Protein 8W6V (pdb70)

B-factor: mean 24.47, std 10.73, range [10.23, 97.52]

Nearest PDB structures (foldseek):
  8w71-assembly1_A  TM=1.000E+00  e=0.000E+00  Arabidopsis thaliana
  8w71-assembly2_B  TM=1.000E+00  e=4.349E-104  Arabidopsis thaliana
  5jxz-assembly1_A  TM=8.514E-01  e=4.213E-25  Escherichia coli O157:H7
  5jy4-assembly1_A  TM=8.535E-01  e=4.762E-24  Escherichia coli O157:H7
  5jy4-assembly2_B  TM=8.501E-01  e=5.663E-24  Escherichia coli O157:H7

Solvent-accessible surface area: 37878 Å² total; per-residue (Å²): 64,9,31,1,26,103,8,81,50,143,69,111,16,37,21,33,51,44,83,83,56,109,46,9,133,37,24,54,34,0,9,116,125,0,44,67,11,1,54,107,4,113,78,131,71,16,116,99,70,10,0,1,0,0,2,11,0,31,0,82,76,94,6,11,0,11,3,3,1,43,32,12,80,88,25,44,4,15,4,4,8,7,59,2,76,38,86,85,49,58,93,22,48,184,194,85,21,51,3,4,0,1,0,4,14,6,0,50,0,68,53,114,96,49,20,44,85,71,17,8,79,2,0,57,29,0,13,24,60,118,1,57,12,1,21,0,9,2,0,18,7,7,25,39,119,21,192,39,30,94,12,1,90,40,0,0,0,0,6,0,0,2,2,18,0,3,1,0,24,8,48,60,38,1,4,3,0,0,3,2,1,0,5,66,154,44,91,50,47,21,136,46,8,6,120,29,2,48,119,10,2,138,83,14,28,30,97,25,124,103,54,129,102,157,68,28,71,21,60,54,53,14,105,44,35,28,20,79,111,58,54,2,65,79,14,0,79,90,0,22,112,48,22,88,120,201,117,21,75,1,74,8,0,6,2,1,0,0,0,14,2,1,2,56,77,67,8,70,15,2,16,0,0,1,17,7,45,88,131,28,114,13,9,0,8,1,4,1,7,2,78,74,7,13,0,0,0,0,12,0,12,10,10,4,0,18,0,52,88,61,16,0,5,1,9,1,29,0,23,29,72,48,77,24,121,60,98,77,100,12,139,88,6,41,148,53,1,61,74,27,106,81,30,46,122,20,0,24,56,0,22,60,39,2,107,108,85,0,68,67,29,6,104,160,32,75,24,104,53,103,58,49,14,17,66,20,79,89,4,0,5,0,5,0,7,0,5,8,82,0,69,104,47,74,5,0,36,106,0,1,56,29,3,26,28,9,4,12,5,2,1,29,49,49,99,65,0,58,88,5,10,140,114,35,18,95,17,16,11,0,1,4,1,0,1,4,2,8,0,0,4,61,45,0,1,0,0,5,0,17,31,0,0,0,7,51,121,37,13,2,1,10,0,1,2,6,2,22,0,21,23,68,18,68,14,63,61,18,21,68,10,0,57,45,22,6,5,32,2,20,139,22,5,147,65,9,30,1,28,103,9,80,44,150,69,110,15,39,20,33,48,44,76,82,54,106,49,8,129,36,23,52,34,0,9,115,123,0,43,67,12,1,52,95,2,112,83,127,72,14,116,84,74,10,0,1,0,0,2,19,0,31,0,82,82,90,19,19,0,9,7,2,0,44,30,12,83,89,23,44,6,15,8,4,10,6,75,4,82,39,94,72,49,65,96,20,42,192,146,22,63,2,2,0,0,0,4,16,6,0,48,0,67,52,114,96,47,20,42,82,72,17,8,94,2,0,54,27,0,15,25,58,117,1,71,27,2,22,0,6,2,0,17,7,13,40,37,118,18,188,33,30,114,34,1,93,41,0,0,0,0,6,0,3,2,1,17,0,2,1,0,23,32,48,52,37,2,11,2,0,0,3,1,1,1,4,66,156,43,94,51,48,22,132,44,8,5,119,31,2,48,120,11,3,138,84,14,27,30,104,32,120,152,63,126,109,167,57,30,67,21,59,51,113,41,108,73,34,37,19,79,112,61,54,2,54,72,14,0,94,90,0,28,99,44,21,84,96,200,112,22,72,1,75,9,0,7,2,2,0,5,0,108,5,79,14,79,77,73,7,75,14,2,23,0,0,3,14,6,48,81,153,27,131,12,9,0,9,1,2,2,5,2,78,75,7,18,0,0,0,0,14,0,13,10,10,3,0,18,0,51,90,64,14,0,6,1,10,2,28,0,22,30,72,49,75,24,121,53,26,21,100,3,2,74,5,1,42,53,1,7,46,27,108,86,22,48,122,26,0,23,56,0,24,61,38,1,94,109,80,0,68,67,31,4,113,152,5,65,25,114,52,104,53,36,13,17,48,26,89,83,4,0,5,0,5,0,6,0,3,8,145,3,96,107,47,72,8,0,37,104,0,2,57,30,2,27,16,10,4,12,5,1,1,28,49,40,102,63,0,87,97,6,11,140,120,29,16,106,29,14,10,0,1,4,1,0,1,6,2,7,0,0,3,59,45,0,0,0,0,4,0,18,30,0,0,0,6,26,125,70,97,2,3,14,0,1,2,8,2,22,0,15,28,64,17,69,18,64,59,19,22,71,10,0,58,46,25,5,5,35,1,24,133,27,5,128

InterPro domains:
  IPR004561 Isochorismate synthase [TIGR00543] (199-556)
  IPR005801 ADC synthase [G3DSA:3.60.120.10] (74-558)
  IPR005801 ADC synthase [SSF56322] (154-559)
  IPR015890 Chorismate-utilising enzyme, C-terminal [PF00425] (295-549)
  IPR044250 Isochorismate synthase MenF-like [PTHR47253] (39-563)

Radius of gyration: 35.04 Å; Cα contacts (8 Å, |Δi|>4): 2327; chains: 2; bounding box: 75×80×94 Å

Foldseek 3Di:
DFALLPPPLVDAFPEAEEDEDEEDAALVVQLVVQLVVLVVCVVVDDDTQWYKYKYKYWHQFFADQLLQLVQADQADDKKKKAAFPCPPPDDPVNLPWGMKIFGAFLYKHADQAADDLSSVSSQLSNFAPNCFPQWKFWFAFLDSPDDADPQQVVQHRIMIGRGQWMKTGGDGIIMIMGMHTHHVVRVCGSVNRSVVSSVSSVRRDRPRDDDDDLAQPKDWPDKAKVVGLVLLQVLLVVLQCLFVDDPHVFFKAKAKMKIFTFIPFFGDVSSLLVLCVVVQHRWMWMWTHGPPHFIKIFTGNAWLWKFFWFKIKHKFWADKAWADPDPVVRVVVQVCCVPPPVNLVVRCVQGVLLQVLCVVFFVDKDKPPSWHWDDDPTMITIMIMMMGGGPGSSCPVSSLVSPRDGCFHFGPPRVVRNVSNVVSGPDGCNQQQTWGWIDHHRITTTGGRHRIWGGDGPTGIIHMDIHMRGHPDDSVRRVVVNCSSNCSNVVSND/DFALLPDDLVDAFPEAEEDEDEEDAALVVQLVVQLVVLVVCVVVPDPTQWAKYKYKYKHQAFADQLLQLVQADQADDKKKKAAFPCPPHDDPLNKFGMKIFGHFLYKHADQAADDLSSVSSQLSNFAPNCFPQWKFWFAFLDSPDDADPQLVVQHRIMIGRGQWMKTGTVRIIMIMGMHTAHVVRVCGSVNRSVVSSVSSVRRDRPRDPDDDLAQPKDWPDKAKVVGLVLLQVLLVVLQCLFVDDPHVFFKAKAKMWIFTFIPFFGDVSSLLVLCVVVAHRWMWMWTGGPPHFIKIFTGNAWLWKFFWFKIKHKFWADKAWADPDPVVRVVSQVCCVPPPVNLVVRCVQVVLLQVLCVVFFVDKDKPPSWHWDDGPTMITIMIMMMGGGPGSSCVVSSLVSPRDGCFHFGPVRVSRNVSNVVSGPDGCNQQQTWTWIDHHRITTTGGRHRIWGGDGPTGIIHMDIHMRGNPDDSVRRVVVNCSSNCSNVVSND

Secondary structure (DSSP, 8-state):
--BGGGS-TTS--S-EEEEEPPPBSSHHHHHHHHHHHHHHHHHS----SEEEEEEEEEESS---HHHHHHHS---SSEEEEE-----SS--TT---EEEEEEES-SEEEEESSPP-HHHHHHHHTT-BTTBTT-EEEEEE-SSTTSPPPGGGGGG-SEEEEE-SEEEEEESS-EEEEEEEEEEGGGTB-HHHHHHHHHHHHHH----------------EEEEEEES-HHHHHHHHHHHHHHHHSSS----EEEEEEEEEEEESS---HHHHHHHHHHH-SS-EEEEEE-TTSPEEEEEE--EEEEEETTEEEEEEEEEEEE--SSHHHHHHHHHHHHH-HHHHHHHHHHHHHHHHHHHTT-S-EEEEEEEEEEE-SSEEEEEEEEEEE-SSGGGHHHHHHHHSSPTTTSEESHHHHHHHHHHH--S--TTTTSEEEEEESSEEEEEE--SEEEEETTTEEEEEEEEEEETT--HHHHHHHHHHHHHHHHHHH-/--BGGGS-TTS--SEEEEEEPPPBSSHHHHHHHHHHHHHHHHHS--S-SEEEEEEEEEESS---HHHHHHHS---SSEEEEE-----SS--TT--EEEEEEES-SEEEEESSPP-HHHHHHHHTT--TTSTT-EEEEEE-SSTTSPPPGGGGGG-SEEEEE-SEEEEEESS-EEEEEEEEEEGGGTB-HHHHHHHHHHHHHH----------------EEEEEEES-HHHHHHHHHHHHHHHHSSS----EEEEEEEEEEEESS---HHHHHHHHHHT-SS-EEEEEE-TTSPEEEEEE--EEEEEETTEEEEEEEEEEEE--SSHHHHHHHHHHHHH-HHHHHHHHHHHHHHHHHHHTTSS-EEEEEEEEEEE-SSEEEEEEEEEEE-SSGGGHHHHHHHHSSPTTTSEESHHHHHHHHHHH--S--TTTTSEEEEEESSEEEEEE--SEEEEETTTEEEEEEEEEEETT--HHHHHHHHHHHHHHHHHHH-

GO terms:
  GO:0008909 isochorismate synthase activity (F, EXP)
  GO:0009536 plastid (C, IDA)
  GO:0009627 systemic acquired resistance (P, IEP)
  GO:0008909 isochorismate synthase activity (F, TAS)
  GO:0009697 salicylic acid biosynthetic process (P, TAS)
  GO:0042372 phylloquinone biosynthetic process (P, IMP)
  GO:0042742 defense response to bacterium (P, IMP)
  GO:0009409 response to cold (P, IMP)
  GO:0009617 response to bacterium (P, IMP)
  GO:0008909 isochorismate synthase activity (F, IMP)
  GO:0010118 stomatal movement (P, IMP)
  GO:0031348 negative regulation of defense response (P, IMP)
  GO:0050829 defense response to Gram-negative bacterium (P, IMP)
  GO:0050832 defense response to fungus (P, IMP)
  GO:0060866 leaf abscission (P, IMP)
  GO:0009627 systemic acquired resistance (P, IMP)
  GO:0009697 salicylic acid biosynthetic process (P, IMP)

Structure (mmCIF, N/CA/C/O backbone):
data_8W6V
#
_entry.id   8W6V
#
_cell.length_a   57.228
_cell.length_b   74.585
_cell.length_c   103.869
_cell.angle_alpha   70.65
_cell.angle_beta   84.36
_cell.angle_gamma   89.79
#
_symmetry.space_group_name_H-M   'P 1'
#
loop_
_entity.id
_entity.type
_entity.pdbx_description
1 polymer 'Isochorismate synthase 1, chloroplastic'
2 non-polymer 'ACETATE ION'
3 non-polymer 'FORMIC ACID'
4 non-polymer 'MAGNESIUM ION'
5 water water
#
loop_
_atom_site.group_PDB
_atom_site.id
_atom_site.type_symbol
_atom_site.label_atom_id
_atom_site.label_alt_id
_atom_site.label_comp_id
_atom_site.label_asym_id
_atom_site.label_entity_id
_atom_site.label_seq_id
_atom_site.pdbx_PDB_ins_code
_atom_site.Cartn_x
_atom_site.Cartn_y
_atom_site.Cartn_z
_atom_site.occupancy
_atom_site.B_iso_or_equiv
_atom_site.auth_seq_id
_atom_site.auth_comp_id
_atom_site.auth_asym_id
_atom_site.auth_atom_id
_atom_site.pdbx_PDB_model_num
ATOM 1 N N . SER A 1 4 ? -1.448 19.283 -20.626 1.00 33.46 47 SER A N 1
ATOM 2 C CA . SER A 1 4 ? -2.206 18.154 -21.160 1.00 29.11 47 SER A CA 1
ATOM 3 C C . SER A 1 4 ? -3.080 18.632 -22.327 1.00 25.86 47 SER A C 1
ATOM 4 O O . SER A 1 4 ? -2.706 19.549 -23.059 1.00 27.81 47 SER A O 1
ATOM 7 N N . MET A 1 5 ? -4.236 18.002 -22.513 1.00 18.96 48 MET A N 1
ATOM 8 C CA . MET A 1 5 ? -5.188 18.444 -23.524 1.00 19.72 48 MET A CA 1
ATOM 9 C C . MET A 1 5 ? -6.578 18.016 -23.093 1.00 19.38 48 MET A C 1
ATOM 10 O O . MET A 1 5 ? -6.745 16.975 -22.454 1.00 17.35 48 MET A O 1
ATOM 15 N N . ASN A 1 6 ? -7.570 18.830 -23.459 1.00 16.62 49 ASN A N 1
ATOM 16 C CA . ASN A 1 6 ? -8.972 18.559 -23.150 1.00 17.48 49 ASN A CA 1
ATOM 17 C C . ASN A 1 6 ? -9.575 17.750 -24.290 1.00 17.49 49 ASN A C 1
ATOM 18 O O . ASN A 1 6 ? -9.844 18.287 -25.371 1.00 20.70 49 ASN A O 1
ATOM 23 N N . GLY A 1 7 ? -9.788 16.457 -24.049 1.00 17.35 50 GLY A N 1
ATOM 24 C CA . GLY A 1 7 ? -10.297 15.578 -25.084 1.00 16.84 50 GLY A CA 1
ATOM 25 C C . GLY A 1 7 ? -11.688 15.940 -25.558 1.00 21.21 50 GLY A C 1
ATOM 26 O O . GLY A 1 7 ? -12.106 15.470 -26.619 1.00 18.86 50 GLY A O 1
ATOM 27 N N . CYS A 1 8 ? -12.425 16.751 -24.779 1.00 17.20 51 CYS A N 1
ATOM 28 C CA . CYS A 1 8 ? -13.729 17.232 -25.232 1.00 16.71 51 CYS A CA 1
ATOM 29 C C . CYS A 1 8 ? -13.591 18.162 -26.429 1.00 20.65 51 CYS A C 1
ATOM 30 O O . CYS A 1 8 ? -14.549 18.330 -27.192 1.00 25.76 51 CYS A O 1
ATOM 33 N N . ASP A 1 9 ? -12.443 18.827 -26.562 1.00 22.37 52 ASP A N 1
ATOM 34 C CA . ASP A 1 9 ? -12.143 19.660 -27.722 1.00 25.46 52 ASP A CA 1
ATOM 35 C C . ASP A 1 9 ? -11.842 18.840 -28.970 1.00 26.21 52 ASP A C 1
ATOM 36 O O . ASP A 1 9 ? -11.815 19.403 -30.072 1.00 27.63 52 ASP A O 1
ATOM 41 N N . GLY A 1 10 ? -11.604 17.534 -28.826 1.00 23.25 53 GLY A N 1
ATOM 42 C CA . GLY A 1 10 ? -11.202 16.727 -29.956 1.00 26.29 53 GLY A CA 1
ATOM 43 C C . GLY A 1 10 ? -12.351 16.416 -30.898 1.00 29.77 53 GLY A C 1
ATOM 44 O O . GLY A 1 10 ? -13.533 16.583 -30.582 1.00 25.87 53 GLY A O 1
ATOM 45 N N . ASP A 1 11 ? -11.981 15.959 -32.092 1.00 28.52 54 ASP A N 1
ATOM 46 C CA . ASP A 1 11 ? -12.948 15.526 -33.097 1.00 26.63 54 ASP A CA 1
ATOM 47 C C . ASP A 1 11 ? -13.360 14.103 -32.752 1.00 23.86 54 ASP A C 1
ATOM 48 O O . ASP A 1 11 ? -12.765 13.132 -33.218 1.00 25.31 54 ASP A O 1
ATOM 53 N N . PHE A 1 12 ? -14.410 13.976 -31.936 1.00 26.30 55 PHE A N 1
ATOM 54 C CA . PHE A 1 12 ? -14.769 12.665 -31.407 1.00 26.47 55 PHE A CA 1
ATOM 55 C C . PHE A 1 12 ? -15.305 11.720 -32.471 1.00 28.89 55 PHE A C 1
ATOM 56 O O . PHE A 1 12 ? -15.406 10.515 -32.211 1.00 31.10 55 PHE A O 1
ATOM 64 N N . LYS A 1 13 ? -15.643 12.222 -33.654 1.00 28.30 56 LYS A N 1
ATOM 65 C CA . LYS A 1 13 ? -16.107 11.353 -34.723 1.00 32.54 56 LYS A CA 1
ATOM 66 C C . LYS A 1 13 ? -14.969 10.727 -35.523 1.00 34.87 56 LYS A C 1
ATOM 67 O O . LYS A 1 13 ? -15.241 9.884 -36.383 1.00 36.58 56 LYS A O 1
ATOM 73 N N . THR A 1 14 ? -13.714 11.100 -35.255 1.00 29.91 57 THR A N 1
ATOM 74 C CA . THR A 1 14 ? -12.548 10.598 -35.981 1.00 30.79 57 THR A CA 1
ATOM 75 C C . THR A 1 14 ? -11.658 9.794 -35.043 1.00 31.28 57 THR A C 1
ATOM 76 O O . THR A 1 14 ? -11.150 10.355 -34.058 1.00 28.13 57 THR A O 1
ATOM 80 N N . PRO A 1 15 ? -11.418 8.510 -35.302 1.00 28.03 58 PRO A N 1
ATOM 81 C CA . PRO A 1 15 ? -10.633 7.711 -34.352 1.00 25.51 58 PRO A CA 1
ATOM 82 C C . PRO A 1 15 ? -9.188 8.187 -34.268 1.00 23.84 58 PRO A C 1
ATOM 83 O O . PRO A 1 15 ? -8.634 8.761 -35.210 1.00 21.87 58 PRO A O 1
ATOM 87 N N . LEU A 1 16 ? -8.577 7.949 -33.111 1.00 20.89 59 LEU A N 1
ATOM 88 C CA . LEU A 1 16 ? -7.155 8.200 -32.957 1.00 16.22 59 LEU A CA 1
ATOM 89 C C . LEU A 1 16 ? -6.357 7.293 -33.883 1.00 16.60 59 LEU A C 1
ATOM 90 O O . LEU A 1 16 ? -6.838 6.261 -34.355 1.00 17.69 59 LEU A O 1
ATOM 95 N N . GLY A 1 17 ? -5.103 7.680 -34.117 1.00 18.06 60 GLY A N 1
ATOM 96 C CA . GLY A 1 17 ? -4.221 6.842 -34.913 1.00 17.85 60 GLY A CA 1
ATOM 97 C C . GLY A 1 17 ? -3.988 5.483 -34.287 1.00 19.23 60 GLY A C 1
ATOM 98 O O . GLY A 1 17 ? -3.910 4.475 -34.991 1.00 18.63 60 GLY A O 1
ATOM 99 N N . THR A 1 18 ? -3.896 5.431 -32.951 1.00 17.04 61 THR A N 1
ATOM 100 C CA . THR A 1 18 ? -3.745 4.156 -32.260 1.00 16.63 61 THR A CA 1
ATOM 101 C C . THR A 1 18 ? -4.226 4.304 -30.824 1.00 16.78 61 THR A C 1
ATOM 102 O O . THR A 1 18 ? -4.223 5.403 -30.270 1.00 17.43 61 THR A O 1
ATOM 106 N N . VAL A 1 19 ? -4.697 3.191 -30.264 1.00 17.33 62 VAL A N 1
ATOM 107 C CA . VAL A 1 19 ? -4.917 3.015 -28.825 1.00 20.02 62 VAL A CA 1
ATOM 108 C C . VAL A 1 19 ? -4.312 1.660 -28.488 1.00 19.21 62 VAL A C 1
ATOM 109 O O . VAL A 1 19 ? -4.795 0.629 -28.967 1.00 19.74 62 VAL A O 1
ATOM 113 N N . GLU A 1 20 ? -3.244 1.649 -27.696 1.00 18.45 63 GLU A N 1
ATOM 114 C CA . GLU A 1 20 ? -2.553 0.389 -27.484 1.00 16.38 63 GLU A CA 1
ATOM 115 C C . GLU A 1 20 ? -1.848 0.388 -26.136 1.00 15.60 63 GLU A C 1
ATOM 116 O O . GLU A 1 20 ? -1.566 1.437 -25.555 1.00 15.14 63 GLU A O 1
ATOM 122 N N . THR A 1 21 ? -1.579 -0.818 -25.653 1.00 14.89 64 THR A N 1
ATOM 123 C CA . THR A 1 21 ? -0.842 -1.058 -24.415 1.00 14.56 64 THR A CA 1
ATOM 124 C C . THR A 1 21 ? 0.371 -1.909 -24.746 1.00 17.99 64 THR A C 1
ATOM 125 O O . THR A 1 21 ? 0.252 -2.903 -25.470 1.00 19.61 64 THR A O 1
ATOM 129 N N . ARG A 1 22 ? 1.529 -1.523 -24.216 1.00 17.64 65 ARG A N 1
ATOM 130 C CA . ARG A 1 22 ? 2.754 -2.297 -24.337 1.00 20.17 65 ARG A CA 1
ATOM 131 C C . ARG A 1 22 ? 3.190 -2.694 -22.939 1.00 18.53 65 ARG A C 1
ATOM 132 O O . ARG A 1 22 ? 3.295 -1.833 -22.064 1.00 18.10 65 ARG A O 1
ATOM 140 N N . THR A 1 23 ? 3.431 -3.984 -22.733 1.00 18.27 66 THR A N 1
ATOM 141 C CA . THR A 1 23 ? 3.816 -4.520 -21.431 1.00 18.19 66 THR A CA 1
ATOM 142 C C . THR A 1 23 ? 5.305 -4.848 -21.436 1.00 20.34 66 THR A C 1
ATOM 143 O O . THR A 1 23 ? 5.787 -5.558 -22.327 1.00 19.02 66 THR A O 1
ATOM 147 N N . MET A 1 24 ? 6.029 -4.321 -20.451 1.00 18.69 67 MET A N 1
ATOM 148 C CA . MET A 1 24 ? 7.446 -4.597 -20.281 1.00 18.96 67 MET A CA 1
ATOM 149 C C . MET A 1 24 ? 7.652 -5.881 -19.473 1.00 19.25 67 MET A C 1
ATOM 150 O O . MET A 1 24 ? 6.719 -6.453 -18.914 1.00 20.60 67 MET A O 1
ATOM 155 N N . THR A 1 25 ? 8.903 -6.333 -19.417 1.00 20.88 68 THR A N 1
ATOM 156 C CA . THR A 1 25 ? 9.253 -7.487 -18.597 1.00 22.76 68 THR A CA 1
ATOM 157 C C . THR A 1 25 ? 8.981 -7.198 -17.122 1.00 19.26 68 THR A C 1
ATOM 158 O O . THR A 1 25 ? 9.250 -6.096 -16.635 1.00 20.16 68 THR A O 1
ATOM 162 N N . ALA A 1 26 ? 8.437 -8.193 -16.415 1.00 19.76 69 ALA A N 1
ATOM 163 C CA . ALA A 1 26 ? 8.091 -8.028 -15.006 1.00 19.37 69 ALA A CA 1
ATOM 164 C C . ALA A 1 26 ? 9.341 -7.802 -14.165 1.00 19.23 69 ALA A C 1
ATOM 165 O O . ALA A 1 26 ? 10.415 -8.319 -14.470 1.00 20.66 69 ALA A O 1
ATOM 167 N N . VAL A 1 27 ? 9.193 -7.006 -13.106 1.00 19.20 70 VAL A N 1
ATOM 168 C CA . VAL A 1 27 ? 10.272 -6.781 -12.148 1.00 18.19 70 VAL A CA 1
ATOM 169 C C . VAL A 1 27 ? 9.789 -7.194 -10.769 1.00 20.77 70 VAL A C 1
ATOM 170 O O . VAL A 1 27 ? 8.620 -7.548 -10.584 1.00 20.82 70 VAL A O 1
ATOM 174 N N . LEU A 1 28 ? 10.677 -7.116 -9.788 1.00 20.14 71 LEU A N 1
ATOM 175 C CA . LEU A 1 28 ? 10.381 -7.582 -8.446 1.00 22.67 71 LEU A CA 1
ATOM 176 C C . LEU A 1 28 ? 10.017 -6.464 -7.484 1.00 27.44 71 LEU A C 1
ATOM 177 O O . LEU A 1 28 ? 9.463 -6.754 -6.421 1.00 38.22 71 LEU A O 1
ATOM 182 N N . SER A 1 29 ? 10.305 -5.211 -7.811 1.00 22.97 72 SER A N 1
ATOM 183 C CA . SER A 1 29 ? 10.209 -4.144 -6.827 1.00 24.63 72 SER A CA 1
ATOM 184 C C . SER A 1 29 ? 9.696 -2.869 -7.474 1.00 20.74 72 SER A C 1
ATOM 185 O O . SER A 1 29 ? 9.849 -2.671 -8.685 1.00 19.11 72 SER A O 1
ATOM 188 N N . PRO A 1 30 ? 9.099 -1.969 -6.684 1.00 18.29 73 PRO A N 1
ATOM 189 C CA . PRO A 1 30 ? 8.686 -0.680 -7.253 1.00 19.28 73 PRO A CA 1
ATOM 190 C C . PRO A 1 30 ? 9.853 0.149 -7.764 1.00 16.44 73 PRO A C 1
ATOM 191 O O . PRO A 1 30 ? 9.697 0.869 -8.757 1.00 15.95 73 PRO A O 1
ATOM 195 N N . ALA A 1 31 ? 11.019 0.090 -7.117 1.00 16.47 74 ALA A N 1
ATOM 196 C CA . ALA A 1 31 ? 12.154 0.856 -7.626 1.00 14.76 74 ALA A CA 1
ATOM 197 C C . ALA A 1 31 ? 12.596 0.346 -8.993 1.00 15.95 74 ALA A C 1
ATOM 198 O O . ALA A 1 31 ? 12.900 1.142 -9.888 1.00 14.97 74 ALA A O 1
ATOM 200 N N . ALA A 1 32 ? 12.626 -0.976 -9.187 1.00 17.15 75 ALA A N 1
ATOM 201 C CA . ALA A 1 32 ? 12.975 -1.501 -10.503 1.00 15.91 75 ALA A CA 1
ATOM 202 C C . ALA A 1 32 ? 11.940 -1.088 -11.548 1.00 14.82 75 ALA A C 1
ATOM 203 O O . ALA A 1 32 ? 12.287 -0.767 -12.690 1.00 14.37 75 ALA A O 1
ATOM 205 N N . ALA A 1 33 ? 10.664 -1.074 -11.167 1.00 14.75 76 ALA A N 1
ATOM 206 C CA . ALA A 1 33 ? 9.618 -0.686 -12.112 1.00 15.54 76 ALA A CA 1
ATOM 207 C C . ALA A 1 33 ? 9.763 0.763 -12.544 1.00 14.48 76 ALA A C 1
ATOM 208 O O . ALA A 1 33 ? 9.589 1.078 -13.729 1.00 14.27 76 ALA A O 1
ATOM 210 N N . THR A 1 34 ? 10.055 1.660 -11.596 1.00 14.89 77 THR A N 1
ATOM 211 C CA . THR A 1 34 ? 10.211 3.073 -11.931 1.00 14.21 77 THR A CA 1
ATOM 212 C C . THR A 1 34 ? 11.349 3.274 -12.924 1.00 14.60 77 THR A C 1
ATOM 213 O O . THR A 1 34 ? 11.187 3.961 -13.946 1.00 13.89 77 THR A O 1
ATOM 217 N N . GLU A 1 35 ? 12.504 2.660 -12.650 1.00 14.58 78 GLU A N 1
ATOM 218 C CA . GLU A 1 35 ? 13.646 2.790 -13.554 1.00 12.61 78 GLU A CA 1
ATOM 219 C C . GLU A 1 35 ? 13.357 2.171 -14.918 1.00 16.09 78 GLU A C 1
ATOM 220 O O . GLU A 1 35 ? 13.766 2.721 -15.948 1.00 15.90 78 GLU A O 1
ATOM 226 N N . ARG A 1 36 ? 12.679 1.019 -14.946 1.00 15.66 79 ARG A N 1
ATOM 227 C CA . ARG A 1 36 ? 12.355 0.389 -16.223 1.00 16.88 79 ARG A CA 1
ATOM 228 C C . ARG A 1 36 ? 11.366 1.229 -17.021 1.00 16.27 79 ARG A C 1
ATOM 229 O O . ARG A 1 36 ? 11.473 1.317 -18.252 1.00 16.52 79 ARG A O 1
ATOM 237 N N . LEU A 1 37 ? 10.402 1.864 -16.340 1.00 15.46 80 LEU A N 1
ATOM 238 C CA . LEU A 1 37 ? 9.428 2.685 -17.057 1.00 15.65 80 LEU A CA 1
ATOM 239 C C . LEU A 1 37 ? 10.079 3.945 -17.621 1.00 17.84 80 LEU A C 1
ATOM 240 O O . LEU A 1 37 ? 9.783 4.348 -18.756 1.00 15.03 80 LEU A O 1
ATOM 245 N N . ILE A 1 38 ? 10.984 4.572 -16.854 1.00 15.54 81 ILE A N 1
ATOM 246 C CA . ILE A 1 38 ? 11.767 5.684 -17.390 1.00 16.60 81 ILE A CA 1
ATOM 247 C C . ILE A 1 38 ? 12.473 5.264 -18.675 1.00 14.61 81 ILE A C 1
ATOM 248 O O . ILE A 1 38 ? 12.448 5.987 -19.681 1.00 17.84 81 ILE A O 1
ATOM 253 N N . SER A 1 39 ? 13.074 4.072 -18.680 1.00 15.30 82 SER A N 1
ATOM 254 C CA . SER A 1 39 ? 13.783 3.615 -19.878 1.00 17.51 82 SER A CA 1
ATOM 255 C C . SER A 1 39 ? 12.815 3.315 -21.021 1.00 17.89 82 SER A C 1
ATOM 256 O O . SER A 1 39 ? 13.130 3.561 -22.195 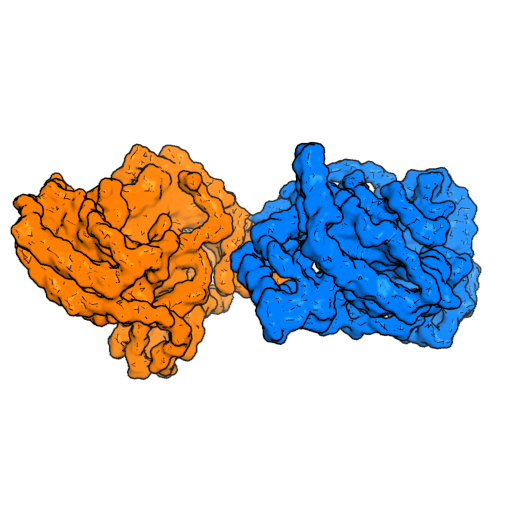1.00 16.42 82 SER A O 1
ATOM 259 N N . ALA A 1 40 ? 11.636 2.781 -20.694 1.00 15.73 83 ALA A N 1
ATOM 260 C CA . ALA A 1 40 ? 10.646 2.468 -21.723 1.00 16.38 83 ALA A CA 1
ATOM 261 C C . ALA A 1 40 ? 10.128 3.730 -22.398 1.00 17.25 83 ALA A C 1
ATOM 262 O O . ALA A 1 40 ? 9.871 3.739 -23.609 1.00 18.41 83 ALA A O 1
ATOM 264 N N . VAL A 1 41 ? 9.951 4.804 -21.628 1.00 15.57 84 VAL A N 1
ATOM 265 C CA . VAL A 1 41 ? 9.530 6.064 -22.221 1.00 15.14 84 VAL A CA 1
ATOM 266 C C . VAL A 1 41 ? 10.622 6.603 -23.136 1.00 18.53 84 VAL A C 1
ATOM 267 O O . VAL A 1 41 ? 10.348 7.083 -24.240 1.00 16.88 84 VAL A O 1
ATOM 271 N N . SER A 1 42 ? 11.876 6.515 -22.692 1.00 16.94 85 SER A N 1
ATOM 272 C CA . SER A 1 42 ? 13.003 6.953 -23.515 1.00 18.16 85 SER A CA 1
ATOM 273 C C . SER A 1 42 ? 13.116 6.126 -24.796 1.00 18.11 85 SER A C 1
ATOM 274 O O . SER A 1 42 ? 13.417 6.663 -25.872 1.00 20.12 85 SER A O 1
ATOM 277 N N . GLU A 1 43 ? 12.870 4.817 -24.707 1.00 17.40 86 GLU A N 1
ATOM 278 C CA . GLU A 1 43 ? 12.916 3.984 -25.903 1.00 18.98 86 GLU A CA 1
ATOM 279 C C . GLU A 1 43 ? 11.799 4.354 -26.872 1.00 22.26 86 GLU A C 1
ATOM 280 O O . GLU A 1 43 ? 12.023 4.401 -28.086 1.00 21.46 86 GLU A O 1
ATOM 286 N N . LEU A 1 44 ? 10.595 4.626 -26.355 1.00 21.29 87 LEU A N 1
ATOM 287 C CA . LEU A 1 44 ? 9.496 5.074 -27.215 1.00 20.26 87 LEU A CA 1
ATOM 288 C C . LEU A 1 44 ? 9.829 6.402 -27.881 1.00 20.12 87 LEU A C 1
ATOM 289 O O . LEU A 1 44 ? 9.541 6.602 -29.068 1.00 21.81 87 LEU A O 1
ATOM 294 N N . LYS A 1 45 ? 10.447 7.320 -27.135 1.00 19.01 88 LYS A N 1
ATOM 295 C CA . LYS A 1 45 ? 10.880 8.581 -27.725 1.00 20.67 88 LYS A CA 1
ATOM 296 C C . LYS A 1 45 ? 11.854 8.343 -28.876 1.00 23.85 88 LYS A C 1
ATOM 297 O O . LYS A 1 45 ? 11.787 9.022 -29.908 1.00 23.60 88 LYS A O 1
ATOM 303 N N . SER A 1 46 ? 12.746 7.365 -28.726 1.00 20.28 89 SER A N 1
ATOM 304 C CA . SER A 1 46 ? 13.750 7.113 -29.753 1.00 25.72 89 SER A CA 1
ATOM 305 C C . SER A 1 46 ? 13.180 6.369 -30.960 1.00 28.02 89 SER A C 1
ATOM 306 O O . SER A 1 46 ? 13.705 6.514 -32.068 1.00 24.60 89 SER A O 1
ATOM 309 N N . GLN A 1 47 ? 12.127 5.574 -30.774 1.00 23.81 90 GLN A N 1
ATOM 310 C CA . GLN A 1 47 ? 11.477 4.826 -31.853 1.00 27.75 90 GLN A CA 1
ATOM 311 C C . GLN A 1 47 ? 9.974 5.059 -31.762 1.00 23.61 90 GLN A C 1
ATOM 312 O O . GLN A 1 47 ? 9.216 4.171 -31.354 1.00 25.80 90 GLN A O 1
ATOM 318 N N . PRO A 1 48 ? 9.509 6.246 -32.137 1.00 22.55 91 PRO A N 1
ATOM 319 C CA . PRO A 1 48 ? 8.151 6.664 -31.758 1.00 21.80 91 PRO A CA 1
ATOM 320 C C . PRO A 1 48 ? 7.108 6.226 -32.769 1.00 24.87 91 PRO A C 1
ATOM 321 O O . PRO A 1 48 ? 7.423 5.965 -33.941 1.00 21.00 91 PRO A O 1
ATOM 325 N N . PRO A 1 49 ? 5.851 6.097 -32.338 1.00 22.06 92 PRO A N 1
ATOM 326 C CA . PRO A 1 49 ? 4.752 6.010 -33.306 1.00 21.71 92 PRO A CA 1
ATOM 327 C C . PRO A 1 49 ? 4.716 7.279 -34.137 1.00 18.15 92 PRO A C 1
ATOM 328 O O . PRO A 1 49 ? 5.117 8.349 -33.680 1.00 19.87 92 PRO A O 1
ATOM 332 N N . SER A 1 50 ? 4.229 7.169 -35.375 1.00 19.39 93 SER A N 1
ATOM 333 C CA . SER A 1 50 ? 4.229 8.329 -36.257 1.00 21.07 93 SER A CA 1
ATOM 334 C C . SER A 1 50 ? 2.836 8.886 -36.534 1.00 20.57 93 SER A C 1
ATOM 335 O O . SER A 1 50 ? 2.719 9.828 -37.318 1.00 24.23 93 SER A O 1
ATOM 338 N N . PHE A 1 51 ? 1.785 8.358 -35.889 1.00 17.36 94 PHE A N 1
ATOM 339 C CA . PHE A 1 51 ? 0.437 8.892 -36.071 1.00 19.17 94 PHE A CA 1
ATOM 340 C C . PHE A 1 51 ? 0.345 10.322 -35.551 1.00 19.56 94 PHE A C 1
ATOM 341 O O . PHE A 1 51 ? 1.093 10.733 -34.663 1.00 17.67 94 PHE A O 1
ATOM 349 N N . SER A 1 52 ? -0.619 11.075 -36.084 1.00 15.93 95 SER A N 1
ATOM 350 C CA . SER A 1 52 ? -0.858 12.434 -35.609 1.00 18.19 95 SER A CA 1
ATOM 351 C C . SER A 1 52 ? -1.680 12.483 -34.329 1.00 18.17 95 SER A C 1
ATOM 352 O O . SER A 1 52 ? -1.881 13.573 -33.782 1.00 18.51 95 SER A O 1
ATOM 355 N N . SER A 1 53 ? -2.170 11.343 -33.860 1.00 16.66 96 SER A N 1
ATOM 356 C CA . SER A 1 53 ? -2.925 11.261 -32.614 1.00 16.03 96 SER A CA 1
ATOM 357 C C . SER A 1 53 ? -2.856 9.827 -32.126 1.00 16.28 96 SER A C 1
ATOM 358 O O . SER A 1 53 ? -2.666 8.905 -32.923 1.00 16.49 96 SER A O 1
ATOM 361 N N . GLY A 1 54 ? -3.006 9.638 -30.815 1.00 15.50 97 GLY A N 1
ATOM 362 C CA . GLY A 1 54 ? -2.973 8.286 -30.305 1.00 13.88 97 GLY A CA 1
ATOM 363 C C . GLY A 1 54 ? -2.907 8.250 -28.790 1.00 13.49 97 GLY A C 1
ATOM 364 O O . GLY A 1 54 ? -2.782 9.279 -28.116 1.00 14.23 97 GLY A O 1
ATOM 365 N N . VAL A 1 55 ? -3.019 7.032 -28.274 1.00 13.10 98 VAL A N 1
ATOM 366 C CA . VAL A 1 55 ? -2.724 6.716 -26.880 1.00 13.76 98 VAL A CA 1
ATOM 367 C C . VAL A 1 55 ? -1.858 5.475 -26.848 1.00 14.73 98 VAL A C 1
ATOM 368 O O . VAL A 1 55 ? -2.220 4.452 -27.441 1.00 15.97 98 VAL A O 1
ATOM 372 N N . VAL A 1 56 ? -0.723 5.559 -26.149 1.00 13.90 99 VAL A N 1
ATOM 373 C CA . VAL A 1 56 ? 0.144 4.416 -25.907 1.00 13.20 99 VAL A CA 1
ATOM 374 C C . VAL A 1 56 ? 0.356 4.325 -24.403 1.00 15.03 99 VAL A C 1
ATOM 375 O O . VAL A 1 56 ? 0.881 5.262 -23.785 1.00 15.35 99 VAL A O 1
ATOM 379 N N . ARG A 1 57 ? -0.094 3.227 -23.817 1.00 13.36 100 ARG A N 1
ATOM 380 C CA . ARG A 1 57 ? 0.141 2.921 -22.414 1.00 15.36 100 ARG A CA 1
ATOM 381 C C . ARG A 1 57 ? 1.324 1.965 -22.303 1.00 16.56 100 ARG A C 1
ATOM 382 O O . ARG A 1 57 ? 1.341 0.916 -22.960 1.00 15.70 100 ARG A O 1
ATOM 390 N N . LEU A 1 58 ? 2.318 2.339 -21.493 1.00 13.86 101 LEU A N 1
ATOM 391 C CA . LEU A 1 58 ? 3.465 1.491 -21.178 1.00 15.37 101 LEU A CA 1
ATOM 392 C C . LEU A 1 58 ? 3.329 1.016 -19.741 1.00 15.43 101 LEU A C 1
ATOM 393 O O . LEU A 1 58 ? 3.136 1.839 -18.847 1.00 16.75 101 LEU A O 1
ATOM 398 N N . GLN A 1 59 ? 3.439 -0.291 -19.512 1.00 15.00 102 GLN A N 1
ATOM 399 C CA . GLN A 1 59 ? 3.243 -0.800 -18.156 1.00 14.81 102 GLN A CA 1
ATOM 400 C C . GLN A 1 59 ? 4.298 -1.834 -17.778 1.00 18.06 102 GLN A C 1
ATOM 401 O O . GLN A 1 59 ? 4.674 -2.688 -18.591 1.00 18.43 102 GLN A O 1
ATOM 407 N N . VAL A 1 60 ? 4.773 -1.747 -16.537 1.00 15.73 103 VAL A N 1
ATOM 408 C CA . VAL A 1 60 ? 5.770 -2.652 -15.976 1.00 15.65 103 VAL A CA 1
ATOM 409 C C . VAL A 1 60 ? 5.099 -3.461 -14.865 1.00 15.94 103 VAL A C 1
ATOM 410 O O . VAL A 1 60 ? 4.721 -2.893 -13.831 1.00 16.35 103 VAL A O 1
ATOM 414 N N . PRO A 1 61 ? 4.932 -4.774 -15.027 1.00 16.85 104 PRO A N 1
ATOM 415 C CA . PRO A 1 61 ? 4.373 -5.584 -13.940 1.00 16.64 104 PRO A CA 1
ATOM 416 C C . PRO A 1 61 ? 5.364 -5.704 -12.797 1.00 17.16 104 PRO A C 1
ATOM 417 O O . PRO A 1 61 ? 6.574 -5.774 -13.013 1.00 18.26 104 PRO A O 1
ATOM 421 N N . ILE A 1 62 ? 4.833 -5.723 -11.580 1.00 15.06 105 ILE A N 1
ATOM 422 C CA . ILE A 1 62 ? 5.612 -5.845 -10.349 1.00 18.62 105 ILE A CA 1
ATOM 423 C C . ILE A 1 62 ? 5.147 -7.110 -9.642 1.00 22.44 105 ILE A C 1
ATOM 424 O O . ILE A 1 62 ? 3.948 -7.283 -9.396 1.00 20.70 105 ILE A O 1
ATOM 429 N N . ASP A 1 63 ? 6.087 -7.993 -9.319 1.00 23.00 106 ASP A N 1
ATOM 430 C CA . ASP A 1 63 ? 5.756 -9.338 -8.866 1.00 25.78 106 ASP A CA 1
ATOM 431 C C . ASP A 1 63 ? 5.328 -9.403 -7.416 1.00 32.69 106 ASP A C 1
ATOM 432 O O . ASP A 1 63 ? 5.271 -10.501 -6.853 1.00 44.52 106 ASP A O 1
ATOM 437 N N . GLN A 1 64 ? 5.035 -8.277 -6.789 1.00 27.24 107 GLN A N 1
ATOM 438 C CA . GLN A 1 64 ? 4.596 -8.282 -5.408 1.00 29.47 107 GLN A CA 1
ATOM 439 C C . GLN A 1 64 ? 3.415 -7.339 -5.267 1.00 29.31 107 GLN A C 1
ATOM 440 O O . GLN A 1 64 ? 3.271 -6.378 -6.026 1.00 22.26 107 GLN A O 1
ATOM 446 N N . GLN A 1 65 ? 2.578 -7.623 -4.280 1.00 30.57 108 GLN A N 1
ATOM 447 C CA . GLN A 1 65 ? 1.370 -6.849 -4.054 1.00 29.44 108 GLN A CA 1
ATOM 448 C C . GLN A 1 65 ? 1.729 -5.627 -3.219 1.00 27.13 108 GLN A C 1
ATOM 449 O O . GLN A 1 65 ? 2.301 -5.755 -2.131 1.00 26.19 108 GLN A O 1
ATOM 455 N N . ILE A 1 66 ? 1.416 -4.450 -3.747 1.00 22.49 109 ILE A N 1
ATOM 456 C CA . ILE A 1 66 ? 1.741 -3.165 -3.143 1.00 22.42 109 ILE A CA 1
ATOM 457 C C . ILE A 1 66 ? 0.487 -2.306 -3.204 1.00 23.40 109 ILE A C 1
ATOM 458 O O . ILE A 1 66 ? -0.174 -2.249 -4.248 1.00 21.28 109 ILE A O 1
ATOM 463 N N . GLY A 1 67 ? 0.158 -1.648 -2.095 1.00 21.36 110 GLY A N 1
ATOM 464 C CA . GLY A 1 67 ? -1.046 -0.835 -2.048 1.00 20.43 110 GLY A CA 1
ATOM 465 C C . GLY A 1 67 ? -0.889 0.416 -2.892 1.00 18.52 110 GLY A C 1
ATOM 466 O O . GLY A 1 67 ? 0.071 1.180 -2.730 1.00 16.51 110 GLY A O 1
ATOM 467 N N . ALA A 1 68 ? -1.839 0.635 -3.805 1.00 16.34 111 ALA A N 1
ATOM 468 C CA . ALA A 1 68 ? -1.789 1.833 -4.633 1.00 15.00 111 ALA A CA 1
ATOM 469 C C . ALA A 1 68 ? -1.890 3.095 -3.791 1.00 14.38 111 ALA A C 1
ATOM 470 O O . ALA A 1 68 ? -1.289 4.115 -4.133 1.00 13.69 111 ALA A O 1
ATOM 472 N N . ILE A 1 69 ? -2.624 3.051 -2.676 1.00 14.18 112 ILE A N 1
ATOM 473 C CA . ILE A 1 69 ? -2.713 4.252 -1.860 1.00 13.79 112 ILE A CA 1
ATOM 474 C C . ILE A 1 69 ? -1.378 4.525 -1.180 1.00 15.56 112 ILE A C 1
ATOM 475 O O . ILE A 1 69 ? -1.045 5.680 -0.907 1.00 15.89 112 ILE A O 1
ATOM 480 N N . ASP A 1 70 ? -0.585 3.482 -0.923 1.00 16.05 113 ASP A N 1
ATOM 481 C CA . ASP A 1 70 ? 0.749 3.696 -0.376 1.00 15.54 113 ASP A CA 1
ATOM 482 C C . ASP A 1 70 ? 1.665 4.332 -1.420 1.00 15.03 113 ASP A C 1
ATOM 483 O O . ASP A 1 70 ? 2.451 5.229 -1.097 1.00 15.41 113 ASP A O 1
ATOM 488 N N . TRP A 1 71 ? 1.554 3.898 -2.676 1.00 13.45 114 TRP A N 1
ATOM 489 C CA . TRP A 1 71 ? 2.301 4.547 -3.747 1.00 14.86 114 TRP A CA 1
ATOM 490 C C . TRP A 1 71 ? 1.909 6.016 -3.858 1.00 14.23 114 TRP A C 1
ATOM 491 O O . TRP A 1 71 ? 2.773 6.900 -3.912 1.00 14.54 114 TRP A O 1
ATOM 502 N N . LEU A 1 72 ? 0.602 6.297 -3.879 1.00 13.18 115 LEU A N 1
ATOM 503 C CA . LEU A 1 72 ? 0.149 7.676 -4.035 1.00 14.58 115 LEU A CA 1
ATOM 504 C C . LEU A 1 72 ? 0.686 8.564 -2.916 1.00 14.61 115 LEU A C 1
ATOM 505 O O . LEU A 1 72 ? 1.122 9.695 -3.170 1.00 16.42 115 LEU A O 1
ATOM 510 N N . GLN A 1 73 ? 0.706 8.055 -1.676 1.00 15.06 116 GLN A N 1
ATOM 511 C CA . GLN A 1 73 ? 1.206 8.851 -0.555 1.00 16.29 116 GLN A CA 1
ATOM 512 C C . GLN A 1 73 ? 2.672 9.217 -0.723 1.00 16.05 116 GLN A C 1
ATOM 513 O O . GLN A 1 73 ? 3.111 10.254 -0.211 1.00 17.91 116 GLN A O 1
ATOM 519 N N . ALA A 1 74 ? 3.440 8.389 -1.430 1.00 15.88 117 ALA A N 1
ATOM 520 C CA . ALA A 1 74 ? 4.851 8.679 -1.655 1.00 16.51 117 ALA A CA 1
ATOM 521 C C . ALA A 1 74 ? 5.078 9.722 -2.745 1.00 17.17 117 ALA A C 1
ATOM 522 O O . ALA A 1 74 ? 6.171 10.295 -2.819 1.00 17.71 117 ALA A O 1
ATOM 524 N N . GLN A 1 75 ? 4.078 9.993 -3.580 1.00 14.71 118 GLN A N 1
ATOM 525 C CA . GLN A 1 75 ? 4.236 10.920 -4.693 1.00 14.01 118 GLN A CA 1
ATOM 526 C C . GLN A 1 75 ? 4.039 12.362 -4.243 1.00 17.47 118 GLN A C 1
ATOM 527 O O . GLN A 1 75 ? 3.292 12.647 -3.298 1.00 20.34 118 GLN A O 1
ATOM 533 N N . ASN A 1 76 ? 4.707 13.289 -4.929 1.00 20.05 119 ASN A N 1
ATOM 534 C CA . ASN A 1 76 ? 4.461 14.674 -4.570 1.00 28.37 119 ASN A CA 1
ATOM 535 C C . ASN A 1 76 ? 3.243 15.175 -5.346 1.00 29.15 119 ASN A C 1
ATOM 536 O O . ASN A 1 76 ? 2.531 14.403 -5.995 1.00 26.35 119 ASN A O 1
ATOM 541 N N . GLU A 1 77 ? 2.940 16.465 -5.230 1.00 28.79 120 GLU A N 1
ATOM 542 C CA . GLU A 1 77 ? 1.627 16.954 -5.637 1.00 31.86 120 GLU A CA 1
ATOM 543 C C . GLU A 1 77 ? 1.648 17.250 -7.133 1.00 35.05 120 GLU A C 1
ATOM 544 O O . GLU A 1 77 ? 1.748 18.393 -7.584 1.00 40.51 120 GLU A O 1
ATOM 550 N N . ILE A 1 78 ? 1.551 16.179 -7.910 1.00 26.42 121 ILE A N 1
ATOM 551 C CA . ILE A 1 78 ? 1.479 16.247 -9.362 1.00 22.89 121 ILE A CA 1
ATOM 552 C C . ILE A 1 78 ? 0.025 15.992 -9.732 1.00 23.20 121 ILE A C 1
ATOM 553 O O . ILE A 1 78 ? -0.489 14.885 -9.546 1.00 21.95 121 ILE A O 1
ATOM 558 N N . GLN A 1 79 ? -0.644 17.013 -10.238 1.00 23.56 122 GLN A N 1
ATOM 559 C CA . GLN A 1 79 ? -2.088 16.979 -10.381 1.00 20.64 122 GLN A CA 1
ATOM 560 C C . GLN A 1 79 ? -2.505 16.886 -11.844 1.00 22.52 122 GLN A C 1
ATOM 561 O O . GLN A 1 79 ? -1.742 17.258 -12.742 1.00 19.81 122 GLN A O 1
ATOM 567 N N . PRO A 1 80 ? -3.708 16.361 -12.129 1.00 18.46 123 PRO A N 1
ATOM 568 C CA . PRO A 1 80 ? -4.678 15.835 -11.157 1.00 18.63 123 PRO A CA 1
ATOM 569 C C . PRO A 1 80 ? -4.207 14.597 -10.396 1.00 18.53 123 PRO A C 1
ATOM 570 O O . PRO A 1 80 ? -3.377 13.838 -10.893 1.00 19.16 123 PRO A O 1
ATOM 574 N N . ARG A 1 81 ? -4.720 14.416 -9.187 1.00 16.65 124 ARG A N 1
ATOM 575 C CA . ARG A 1 81 ? -4.513 13.203 -8.412 1.00 16.33 124 ARG A CA 1
ATOM 576 C C . ARG A 1 81 ? -5.805 12.406 -8.398 1.00 15.87 124 ARG A C 1
ATOM 577 O O . ARG A 1 81 ? -6.874 12.963 -8.129 1.00 18.40 124 ARG A O 1
ATOM 585 N N . CYS A 1 82 ? -5.703 11.117 -8.701 1.00 16.52 125 CYS A N 1
ATOM 586 C CA . CYS A 1 82 ? -6.847 10.225 -8.791 1.00 15.87 125 CYS A CA 1
ATOM 587 C C . CYS A 1 82 ? -6.607 8.994 -7.932 1.00 15.09 125 CYS A C 1
ATOM 588 O O . CYS A 1 82 ? -5.503 8.453 -7.892 1.00 16.24 125 CYS A O 1
ATOM 591 N N . PHE A 1 83 ? -7.664 8.521 -7.275 1.00 14.95 126 PHE A N 1
ATOM 592 C CA . PHE A 1 83 ? -7.622 7.223 -6.628 1.00 14.00 126 PHE A CA 1
ATOM 593 C C . PHE A 1 83 ? -8.976 6.545 -6.783 1.00 16.27 126 PHE A C 1
ATOM 594 O O . PHE A 1 83 ? -10.019 7.202 -6.708 1.00 13.87 126 PHE A O 1
ATOM 602 N N . PHE A 1 84 ? -8.960 5.235 -7.013 1.00 14.71 127 PHE A N 1
ATOM 603 C CA . PHE A 1 84 ? -10.211 4.477 -7.028 1.00 16.32 127 PHE A CA 1
ATOM 604 C C . PHE A 1 84 ? -9.973 3.057 -6.532 1.00 15.82 127 PHE A C 1
ATOM 605 O O . PHE A 1 84 ? -9.031 2.397 -6.970 1.00 17.02 127 PHE A O 1
ATOM 613 N N . SER A 1 85 ? -10.842 2.576 -5.643 1.00 15.90 128 SER A N 1
ATOM 614 C CA . SER A 1 85 ? -10.776 1.196 -5.188 1.00 14.95 128 SER A CA 1
ATOM 615 C C . SER A 1 85 ? -12.199 0.663 -5.121 1.00 15.91 128 SER A C 1
ATOM 616 O O . SER A 1 85 ? -13.004 1.189 -4.350 1.00 15.45 128 SER A O 1
ATOM 619 N N . ARG A 1 86 ? -12.505 -0.370 -5.901 1.00 15.08 129 ARG A N 1
ATOM 620 C CA . ARG A 1 86 ? -13.872 -0.875 -5.952 1.00 16.47 129 ARG A CA 1
ATOM 621 C C . ARG A 1 86 ? -14.213 -1.643 -4.671 1.00 17.09 129 ARG A C 1
ATOM 622 O O . ARG A 1 86 ? -13.350 -1.952 -3.846 1.00 17.32 129 ARG A O 1
ATOM 630 N N . ARG A 1 87 ? -15.501 -1.937 -4.498 1.00 19.77 130 ARG A N 1
ATOM 631 C CA . ARG A 1 87 ? -15.951 -2.689 -3.330 1.00 23.44 130 ARG A CA 1
ATOM 632 C C . ARG A 1 87 ? -15.487 -4.139 -3.370 1.00 26.67 130 ARG A C 1
ATOM 633 O O . ARG A 1 87 ? -15.464 -4.780 -4.421 1.00 31.38 130 ARG A O 1
ATOM 641 N N . SER A 1 88 ? -15.181 -4.676 -2.189 1.00 35.01 131 SER A N 1
ATOM 642 C CA . SER A 1 88 ? -14.895 -6.102 -2.075 1.00 42.45 131 SER A CA 1
ATOM 643 C C . SER A 1 88 ? -16.104 -6.969 -2.413 1.00 44.90 131 SER A C 1
ATOM 644 O O . SER A 1 88 ? -15.925 -8.117 -2.832 1.00 49.08 131 SER A O 1
ATOM 647 N N . ASP A 1 89 ? -17.321 -6.447 -2.234 1.00 38.87 132 ASP A N 1
ATOM 648 C CA . ASP A 1 89 ? -18.565 -7.171 -2.530 1.00 46.82 132 ASP A CA 1
ATOM 649 C C . ASP A 1 89 ? -18.661 -8.481 -1.740 1.00 48.60 132 ASP A C 1
ATOM 650 O O . ASP A 1 89 ? -19.148 -9.496 -2.245 1.00 46.88 132 ASP A O 1
ATOM 655 N N . VAL A 1 90 ? -18.222 -8.446 -0.476 1.00 49.90 133 VAL A N 1
ATOM 656 C CA . VAL A 1 90 ? -18.112 -9.656 0.341 1.00 52.46 133 VAL A CA 1
ATOM 657 C C . VAL A 1 90 ? -19.486 -10.262 0.579 1.00 52.67 133 VAL A C 1
ATOM 658 O O . VAL A 1 90 ? -20.359 -9.642 1.202 1.00 54.27 133 VAL A O 1
ATOM 662 N N . GLY A 1 91 ? -19.675 -11.494 0.108 1.00 50.01 134 GLY A N 1
ATOM 663 C CA . GLY A 1 91 ? -20.857 -12.269 0.401 1.00 52.27 134 GLY A CA 1
ATOM 664 C C . GLY A 1 91 ? -22.031 -12.033 -0.527 1.00 51.40 134 GLY A C 1
ATOM 665 O O . GLY A 1 91 ? -22.798 -12.967 -0.785 1.00 55.54 134 GLY A O 1
ATOM 666 N N . ARG A 1 92 ? -22.197 -10.811 -1.026 1.00 45.04 135 ARG A N 1
ATOM 667 C CA . ARG A 1 92 ? -23.292 -10.529 -1.941 1.00 42.96 135 ARG A CA 1
ATOM 668 C C . ARG A 1 92 ? -23.087 -11.288 -3.250 1.00 41.99 135 ARG A C 1
ATOM 669 O O . ARG A 1 92 ? -21.948 -11.454 -3.698 1.00 47.92 135 ARG A O 1
ATOM 677 N N . PRO A 1 93 ? -24.155 -11.757 -3.888 1.00 43.70 136 PRO A N 1
ATOM 678 C CA . PRO A 1 93 ? -23.991 -12.460 -5.164 1.00 48.28 136 PRO A CA 1
ATOM 679 C C . PRO A 1 93 ? -23.629 -11.505 -6.291 1.00 44.66 136 PRO A C 1
ATOM 680 O O . PRO A 1 93 ? -24.056 -10.347 -6.322 1.00 41.69 136 PRO A O 1
ATOM 684 N N . ASP A 1 94 ? -22.824 -12.008 -7.224 1.00 45.91 137 ASP A N 1
ATOM 685 C CA . ASP A 1 94 ? -22.535 -11.296 -8.469 1.00 46.35 137 ASP A CA 1
ATOM 686 C C . ASP A 1 94 ? -23.674 -11.594 -9.437 1.00 46.68 137 ASP A C 1
ATOM 687 O O . ASP A 1 94 ? -23.750 -12.682 -10.014 1.00 43.95 137 ASP A O 1
ATOM 692 N N . LEU A 1 95 ? -24.574 -10.622 -9.607 1.00 43.19 138 LEU A N 1
ATOM 693 C CA . LEU A 1 95 ? -25.709 -10.818 -10.502 1.00 39.76 138 LEU A CA 1
ATOM 694 C C . LEU A 1 95 ? -25.263 -10.967 -11.947 1.00 44.37 138 LEU A C 1
ATOM 695 O O . LEU A 1 95 ? -25.921 -11.659 -12.732 1.00 44.60 138 LEU A O 1
ATOM 700 N N . LEU A 1 96 ? -24.152 -10.327 -12.320 1.00 44.65 139 LEU A N 1
ATOM 701 C CA . LEU A 1 96 ? -23.599 -10.526 -13.654 1.00 50.79 139 LEU A CA 1
ATOM 702 C C . LEU A 1 96 ? -23.098 -11.950 -13.860 1.00 52.82 139 LEU A C 1
ATOM 703 O O . LEU A 1 96 ? -22.816 -12.330 -15.003 1.00 54.17 139 LEU A O 1
ATOM 708 N N . LEU A 1 97 ? -23.015 -12.741 -12.786 1.00 54.92 140 LEU A N 1
ATOM 709 C CA . LEU A 1 97 ? -22.622 -14.150 -12.819 1.00 55.72 140 LEU A CA 1
ATOM 710 C C . LEU A 1 97 ? -21.187 -14.299 -13.305 1.00 55.36 140 LEU A C 1
ATOM 711 O O . LEU A 1 97 ? -20.247 -13.993 -12.569 1.00 55.89 140 LEU A O 1
ATOM 716 N N . ARG A 1 116 ? -7.081 -11.779 -12.673 1.00 59.16 159 ARG A N 1
ATOM 717 C CA . ARG A 1 116 ? -6.570 -10.430 -12.440 1.00 53.11 159 ARG A CA 1
ATOM 718 C C . ARG A 1 116 ? -7.702 -9.429 -12.177 1.00 51.51 159 ARG A C 1
ATOM 719 O O . ARG A 1 116 ? -8.297 -8.882 -13.111 1.00 53.15 159 ARG A O 1
ATOM 727 N N . ASN A 1 117 ? -8.000 -9.198 -10.901 1.00 46.19 160 ASN A N 1
ATOM 728 C CA . ASN A 1 117 ? -8.968 -8.188 -10.491 1.00 40.01 160 ASN A CA 1
ATOM 729 C C . ASN A 1 117 ? -8.215 -6.983 -9.937 1.00 28.16 160 ASN A C 1
ATOM 730 O O . ASN A 1 117 ? -7.280 -7.137 -9.143 1.00 27.88 160 ASN A O 1
ATOM 735 N N . LEU A 1 118 ? -8.612 -5.793 -10.373 1.00 27.94 161 LEU A N 1
ATOM 736 C CA . LEU A 1 118 ? -7.974 -4.555 -9.943 1.00 24.71 161 LEU A CA 1
ATOM 737 C C . LEU A 1 118 ? -8.473 -4.191 -8.550 1.00 23.39 161 LEU A C 1
ATOM 738 O O . LEU A 1 118 ? -9.651 -3.861 -8.372 1.00 24.06 161 LEU A O 1
ATOM 743 N N . VAL A 1 119 ? -7.579 -4.249 -7.557 1.00 18.01 162 VAL A N 1
ATOM 744 C CA . VAL A 1 119 ? -7.969 -3.948 -6.185 1.00 19.27 162 VAL A CA 1
ATOM 745 C C . VAL A 1 119 ? -8.031 -2.443 -5.945 1.00 16.25 162 VAL A C 1
ATOM 746 O O . VAL A 1 119 ? -8.959 -1.948 -5.299 1.00 17.96 162 VAL A O 1
ATOM 750 N N . SER A 1 120 ? -7.042 -1.696 -6.435 1.00 15.84 163 SER A N 1
ATOM 751 C CA . SER A 1 120 ? -7.039 -0.245 -6.309 1.00 14.00 163 SER A CA 1
ATOM 752 C C . SER A 1 120 ? -6.103 0.325 -7.369 1.00 16.27 163 SER A C 1
ATOM 753 O O . SER A 1 120 ? -5.267 -0.389 -7.931 1.00 16.23 163 SER A O 1
ATOM 756 N N . VAL A 1 121 ? -6.286 1.610 -7.664 1.00 14.28 164 VAL A N 1
ATOM 757 C CA . VAL A 1 121 ? -5.491 2.312 -8.669 1.00 12.96 164 VAL A CA 1
ATOM 758 C C . VAL A 1 121 ? -5.314 3.750 -8.213 1.00 12.80 164 VAL A C 1
ATOM 759 O O . VAL A 1 121 ? -6.242 4.362 -7.680 1.00 13.16 164 VAL A O 1
ATOM 763 N N . ALA A 1 122 ? -4.112 4.284 -8.411 1.00 12.86 165 ALA A N 1
ATOM 764 C CA . ALA A 1 122 ? -3.803 5.671 -8.110 1.00 12.23 165 ALA A CA 1
ATOM 765 C C . ALA A 1 122 ? -3.170 6.274 -9.347 1.00 12.27 165 ALA A C 1
ATOM 766 O O . ALA A 1 122 ? -2.467 5.586 -10.080 1.00 13.02 165 ALA A O 1
ATOM 768 N N . GLY A 1 123 ? -3.410 7.553 -9.573 1.00 14.38 166 GLY A N 1
ATOM 769 C CA . GLY A 1 123 ? -2.834 8.228 -10.722 1.00 14.31 166 GLY A CA 1
ATOM 770 C C . GLY A 1 123 ? -2.403 9.632 -10.361 1.00 15.09 166 GLY A C 1
ATOM 771 O O . GLY A 1 123 ? -2.996 10.287 -9.504 1.00 14.29 166 GLY A O 1
ATOM 772 N N . ILE A 1 124 ? -1.347 10.091 -11.034 1.00 13.44 167 ILE A N 1
ATOM 773 C CA . ILE A 1 124 ? -0.900 11.470 -10.929 1.00 13.26 167 ILE A CA 1
ATOM 774 C C . ILE A 1 124 ? -0.776 12.037 -12.336 1.00 15.06 167 ILE A C 1
ATOM 775 O O . ILE A 1 124 ? -0.482 11.310 -13.292 1.00 13.06 167 ILE A O 1
ATOM 780 N N . GLY A 1 125 ? -1.006 13.337 -12.460 1.00 13.07 168 GLY A N 1
ATOM 781 C CA . GLY A 1 125 ? -0.884 13.990 -13.755 1.00 13.61 168 GLY A CA 1
ATOM 782 C C . GLY A 1 125 ? -2.003 13.547 -14.681 1.00 16.36 168 GLY A C 1
ATOM 783 O O . GLY A 1 125 ? -2.848 12.733 -14.329 1.00 13.36 168 GLY A O 1
ATOM 784 N N . SER A 1 126 ? -1.992 14.090 -15.904 1.00 14.30 169 SER A N 1
ATOM 785 C CA . SER A 1 126 ? -3.041 13.780 -16.871 1.00 14.77 169 SER A CA 1
ATOM 786 C C . SER A 1 126 ? -2.432 13.562 -18.247 1.00 18.24 169 SER A C 1
ATOM 787 O O . SER A 1 126 ? -1.744 14.443 -18.764 1.00 19.46 169 SER A O 1
ATOM 790 N N . ALA A 1 127 ? -2.675 12.389 -18.830 1.00 15.86 170 ALA A N 1
ATOM 791 C CA . ALA A 1 127 ? -2.368 12.195 -20.243 1.00 15.09 170 ALA A CA 1
ATOM 792 C C . ALA A 1 127 ? -3.380 12.934 -21.112 1.00 15.88 170 ALA A C 1
ATOM 793 O O . ALA A 1 127 ? -3.021 13.561 -22.115 1.00 16.21 170 ALA A O 1
ATOM 795 N N . VAL A 1 128 ? -4.646 12.885 -20.718 1.00 12.99 171 VAL A N 1
ATOM 796 C CA . VAL A 1 128 ? -5.723 13.626 -21.363 1.00 15.28 171 VAL A CA 1
ATOM 797 C C . VAL A 1 128 ? -6.812 13.801 -20.318 1.00 15.49 171 VAL A C 1
ATOM 798 O O . VAL A 1 128 ? -7.020 12.921 -19.478 1.00 15.15 171 VAL A O 1
ATOM 802 N N . PHE A 1 129 ? -7.469 14.959 -20.327 1.00 14.28 172 PHE A N 1
ATOM 803 C CA . PHE A 1 129 ? -8.577 15.180 -19.409 1.00 15.60 172 PHE A CA 1
ATOM 804 C C . PHE A 1 129 ? -9.799 15.630 -20.196 1.00 14.63 172 PHE A C 1
ATOM 805 O O . PHE A 1 129 ? -9.732 15.919 -21.397 1.00 15.21 172 PHE A O 1
ATOM 813 N N . PHE A 1 130 ? -10.933 15.655 -19.499 1.00 13.79 173 PHE A N 1
ATOM 814 C CA . PHE A 1 130 ? -12.234 15.895 -20.104 1.00 14.92 173 PHE A CA 1
ATOM 815 C C . PHE A 1 130 ? -13.042 16.732 -19.126 1.00 17.08 173 PHE A C 1
ATOM 816 O O . PHE A 1 130 ? -13.280 16.294 -18.000 1.00 17.79 173 PHE A O 1
ATOM 824 N N . ARG A 1 131 ? -13.447 17.931 -19.541 1.00 17.93 174 ARG A N 1
ATOM 825 C CA . ARG A 1 131 ? -14.068 18.883 -18.630 1.00 16.06 174 ARG A CA 1
ATOM 826 C C . ARG A 1 131 ? -14.881 19.869 -19.452 1.00 20.20 174 ARG A C 1
ATOM 827 O O . ARG A 1 131 ? -14.474 20.243 -20.551 1.00 18.91 174 ARG A O 1
ATOM 835 N N . ASP A 1 132 ? -16.028 20.272 -18.915 1.00 16.81 175 ASP A N 1
ATOM 836 C CA . ASP A 1 132 ? -16.853 21.315 -19.509 1.00 18.70 175 ASP A CA 1
ATOM 837 C C . ASP A 1 132 ? -17.693 21.938 -18.403 1.00 21.24 175 ASP A C 1
ATOM 838 O O . ASP A 1 132 ? -17.898 21.336 -17.342 1.00 17.86 175 ASP A O 1
ATOM 843 N N . LEU A 1 133 ? -18.171 23.158 -18.660 1.00 21.09 176 LEU A N 1
ATOM 844 C CA . LEU A 1 133 ? -19.138 23.786 -17.764 1.00 19.48 176 LEU A CA 1
ATOM 845 C C . LEU A 1 133 ? -20.566 23.341 -18.051 1.00 19.78 176 LEU A C 1
ATOM 846 O O . LEU A 1 133 ? -21.423 23.443 -17.167 1.00 20.14 176 LEU A O 1
ATOM 851 N N . ASP A 1 134 ? -20.835 22.836 -19.245 1.00 23.02 177 ASP A N 1
ATOM 852 C CA . ASP A 1 134 ? -22.145 22.299 -19.583 1.00 23.15 177 ASP A CA 1
ATOM 853 C C . ASP A 1 134 ? -22.255 20.848 -19.143 1.00 19.44 177 ASP A C 1
ATOM 854 O O . ASP A 1 134 ? -21.245 20.148 -19.040 1.00 18.64 177 ASP A O 1
ATOM 859 N N . PRO A 1 135 ? -23.476 20.356 -18.916 1.00 21.41 178 PRO A N 1
ATOM 860 C CA . PRO A 1 135 ? -23.642 18.976 -18.444 1.00 18.70 178 PRO A CA 1
ATOM 861 C C . PRO A 1 135 ? -23.021 17.955 -19.387 1.00 21.35 178 PRO A C 1
ATOM 862 O O . PRO A 1 135 ? -23.061 18.095 -20.613 1.00 18.63 178 PRO A O 1
ATOM 866 N N . PHE A 1 136 ? -22.449 16.918 -18.789 1.00 17.07 179 PHE A N 1
ATOM 867 C CA . PHE A 1 136 ? -21.948 15.756 -19.512 1.00 16.16 179 PHE A CA 1
ATOM 868 C C . PHE A 1 136 ? -22.988 15.243 -20.499 1.00 17.64 179 PHE A C 1
ATOM 869 O O . PHE A 1 136 ? -24.123 14.943 -20.118 1.00 18.31 179 PHE A O 1
ATOM 877 N N . SER A 1 137 ? -22.602 15.153 -21.765 1.00 16.76 180 SER A N 1
ATOM 878 C CA . SER A 1 137 ? -23.511 14.810 -22.842 1.00 19.23 180 SER A CA 1
ATOM 879 C C . SER A 1 137 ? -23.022 13.558 -23.555 1.00 17.84 180 SER A C 1
ATOM 880 O O . SER A 1 137 ? -21.905 13.083 -23.332 1.00 16.47 180 SER A O 1
ATOM 883 N N . HIS A 1 138 ? -23.868 13.041 -24.454 1.00 17.37 181 HIS A N 1
ATOM 884 C CA . HIS A 1 138 ? -23.463 11.890 -25.251 1.00 18.62 181 HIS A CA 1
ATOM 885 C C . HIS A 1 138 ? -22.188 12.183 -26.032 1.00 15.82 181 HIS A C 1
ATOM 886 O O . HIS A 1 138 ? -21.335 11.304 -26.185 1.00 16.40 181 HIS A O 1
ATOM 893 N N . ASP A 1 139 ? -22.044 13.413 -26.536 1.00 16.90 182 ASP A N 1
ATOM 894 C CA . ASP A 1 139 ? -20.827 13.787 -27.256 1.00 17.72 182 ASP A CA 1
ATOM 895 C C . ASP A 1 139 ? -19.606 13.736 -26.348 1.00 17.46 182 ASP A C 1
ATOM 896 O O . ASP A 1 139 ? -18.517 13.348 -26.784 1.00 18.36 182 ASP A O 1
ATOM 901 N N . ASP A 1 140 ? -19.754 14.165 -25.093 1.00 15.89 183 ASP A N 1
ATOM 902 C CA . ASP A 1 140 ? -18.630 14.080 -24.162 1.00 17.13 183 ASP A CA 1
ATOM 903 C C . ASP A 1 140 ? -18.249 12.630 -23.897 1.00 16.81 183 ASP A C 1
ATOM 904 O O . ASP A 1 140 ? -17.061 12.305 -23.794 1.00 15.95 183 ASP A O 1
ATOM 909 N N . TRP A 1 141 ? -19.250 11.753 -23.760 1.00 15.41 184 TRP A N 1
ATOM 910 C CA . TRP A 1 141 ? -18.984 10.327 -23.616 1.00 14.26 184 TRP A CA 1
ATOM 911 C C . TRP A 1 141 ? -18.245 9.781 -24.838 1.00 15.60 184 TRP A C 1
ATOM 912 O O . TRP A 1 141 ? -17.276 9.025 -24.707 1.00 13.97 184 TRP A O 1
ATOM 923 N N . ARG A 1 142 ? -18.673 10.174 -26.040 1.00 16.24 185 ARG A N 1
ATOM 924 C CA . ARG A 1 142 ? -17.942 9.765 -27.236 1.00 16.76 185 ARG A CA 1
ATOM 925 C C . ARG A 1 142 ? -16.516 10.301 -27.224 1.00 15.05 185 ARG A C 1
ATOM 926 O O . ARG A 1 142 ? -15.592 9.631 -27.696 1.00 16.27 185 ARG A O 1
ATOM 934 N N . SER A 1 143 ? -16.328 11.523 -26.725 1.00 14.94 186 SER A N 1
ATOM 935 C CA . SER A 1 143 ? -14.988 12.090 -26.636 1.00 15.77 186 SER A CA 1
ATOM 936 C C . SER A 1 143 ? -14.082 11.213 -25.781 1.00 17.47 186 SER A C 1
ATOM 937 O O . SER A 1 143 ? -12.907 11.013 -26.106 1.00 14.39 186 SER A O 1
ATOM 940 N N . ILE A 1 144 ? -14.611 10.679 -24.681 1.00 13.33 187 ILE A N 1
ATOM 941 C CA . ILE A 1 144 ? -13.821 9.800 -23.823 1.00 13.50 187 ILE A CA 1
ATOM 942 C C . ILE A 1 144 ? -13.604 8.452 -24.498 1.00 14.72 187 ILE A C 1
ATOM 943 O O . ILE A 1 144 ? -12.482 7.933 -24.524 1.00 13.99 187 ILE A O 1
ATOM 948 N N . ARG A 1 145 ? -14.667 7.889 -25.098 1.00 15.29 188 ARG A N 1
ATOM 949 C CA . ARG A 1 145 ? -14.584 6.571 -25.722 1.00 13.33 188 ARG A CA 1
ATOM 950 C C . ARG A 1 145 ? -13.520 6.535 -26.809 1.00 14.99 188 ARG A C 1
ATOM 951 O O . ARG A 1 145 ? -12.924 5.485 -27.061 1.00 16.52 188 ARG A O 1
ATOM 959 N N . ARG A 1 146 ? -13.277 7.675 -27.444 1.00 13.09 189 ARG A N 1
ATOM 960 C CA . ARG A 1 146 ? -12.228 7.799 -28.456 1.00 17.48 189 ARG A CA 1
ATOM 961 C C . ARG A 1 146 ? -10.859 7.389 -27.916 1.00 18.30 189 ARG A C 1
ATOM 962 O O . ARG A 1 146 ? -10.003 6.913 -28.676 1.00 16.96 189 ARG A O 1
ATOM 970 N N . PHE A 1 147 ? -10.629 7.551 -26.613 1.00 15.77 190 PHE A N 1
ATOM 971 C CA . PHE A 1 147 ? -9.323 7.247 -26.037 1.00 15.46 190 PHE A CA 1
ATOM 972 C C . PHE A 1 147 ? -9.246 5.865 -25.403 1.00 17.22 190 PHE A C 1
ATOM 973 O O . PHE A 1 147 ? -8.199 5.515 -24.843 1.00 18.08 190 PHE A O 1
ATOM 981 N N . LEU A 1 148 ? -10.307 5.065 -25.488 1.00 16.01 191 LEU A N 1
ATOM 982 C CA . LEU A 1 148 ? -10.378 3.776 -24.820 1.00 16.71 191 LEU A CA 1
ATOM 983 C C . LEU A 1 148 ? -10.442 2.659 -25.850 1.00 22.12 191 LEU A C 1
ATOM 984 O O . LEU A 1 148 ? -10.714 2.890 -27.030 1.00 22.21 191 LEU A O 1
ATOM 989 N N . SER A 1 149 ? -10.209 1.431 -25.392 1.00 20.09 192 SER A N 1
ATOM 990 C CA . SER A 1 149 ? -10.253 0.291 -26.296 1.00 24.29 192 SER A CA 1
ATOM 991 C C . SER A 1 149 ? -10.481 -0.994 -25.515 1.00 23.35 192 SER A C 1
ATOM 992 O O . SER A 1 149 ? -9.915 -1.182 -24.436 1.00 24.17 192 SER A O 1
ATOM 995 N N . SER A 1 150 ? -11.277 -1.896 -26.100 1.00 25.96 193 SER A N 1
ATOM 996 C CA . SER A 1 150 ? -11.517 -3.193 -25.475 1.00 27.56 193 SER A CA 1
ATOM 997 C C . SER A 1 150 ? -10.250 -4.044 -25.418 1.00 26.76 193 SER A C 1
ATOM 998 O O . SER A 1 150 ? -10.124 -4.903 -24.538 1.00 28.35 193 SER A O 1
ATOM 1001 N N . THR A 1 151 ? -9.293 -3.819 -26.316 1.00 22.68 194 THR A N 1
ATOM 1002 C CA . THR A 1 151 ? -8.051 -4.582 -26.278 1.00 24.13 194 THR A CA 1
ATOM 1003 C C . THR A 1 151 ? -7.005 -3.972 -25.352 1.00 24.87 194 THR A C 1
ATOM 1004 O O . THR A 1 151 ? -5.936 -4.567 -25.179 1.00 24.12 194 THR A O 1
ATOM 1008 N N . SER A 1 152 ? -7.281 -2.801 -24.761 1.00 20.38 195 SER A N 1
ATOM 1009 C CA . SER A 1 152 ? -6.447 -2.196 -23.718 1.00 19.32 195 SER A CA 1
ATOM 1010 C C . SER A 1 152 ? -7.323 -1.993 -22.490 1.00 18.44 195 SER A C 1
ATOM 1011 O O . SER A 1 152 ? -7.729 -0.860 -22.188 1.00 18.89 195 SER A O 1
ATOM 1014 N N . PRO A 1 153 ? -7.633 -3.065 -21.759 1.00 21.40 196 PRO A N 1
ATOM 1015 C CA . PRO A 1 153 ? -8.647 -2.958 -20.692 1.00 21.35 196 PRO A CA 1
ATOM 1016 C C . PRO A 1 153 ? -8.267 -2.030 -19.549 1.00 20.86 196 PRO A C 1
ATOM 1017 O O . PRO A 1 153 ? -9.170 -1.587 -18.828 1.00 20.60 196 PRO A O 1
ATOM 1021 N N . LEU A 1 154 ? -6.982 -1.720 -19.350 1.00 17.33 197 LEU A N 1
ATOM 1022 C CA . LEU A 1 154 ? -6.586 -0.868 -18.237 1.00 17.42 197 LEU A CA 1
ATOM 1023 C C . LEU A 1 154 ? -6.444 0.601 -18.613 1.00 16.17 197 LEU A C 1
ATOM 1024 O O . LEU A 1 154 ? -6.187 1.421 -17.727 1.00 15.19 197 LEU A O 1
ATOM 1029 N N . ILE A 1 155 ? -6.588 0.964 -19.887 1.00 14.19 198 ILE A N 1
ATOM 1030 C CA . ILE A 1 155 ? -6.637 2.380 -20.232 1.00 12.87 198 ILE A CA 1
ATOM 1031 C C . ILE A 1 155 ? -8.000 2.898 -19.780 1.00 14.80 198 ILE A C 1
ATOM 1032 O O . ILE A 1 155 ? -9.027 2.531 -20.355 1.00 13.06 198 ILE A O 1
ATOM 1037 N N . ARG A 1 156 ? -8.013 3.735 -18.741 1.00 13.43 199 ARG A N 1
ATOM 1038 C CA . ARG A 1 156 ? -9.250 4.137 -18.084 1.00 14.68 199 ARG A CA 1
ATOM 1039 C C . ARG A 1 156 ? -9.218 5.618 -17.737 1.00 14.17 199 ARG A C 1
ATOM 1040 O O . ARG A 1 156 ? -8.167 6.166 -17.397 1.00 14.03 199 ARG A O 1
ATOM 1048 N N . ALA A 1 157 ? -10.377 6.261 -17.834 1.00 13.42 200 ALA A N 1
ATOM 1049 C CA . ALA A 1 157 ? -10.533 7.669 -17.504 1.00 12.78 200 ALA A CA 1
ATOM 1050 C C . ALA A 1 157 ? -11.258 7.763 -16.170 1.00 12.79 200 ALA A C 1
ATOM 1051 O O . ALA A 1 157 ? -12.402 7.311 -16.059 1.00 13.81 200 ALA A O 1
ATOM 1053 N N . TYR A 1 158 ? -10.614 8.372 -15.181 1.00 11.31 201 TYR A N 1
ATOM 1054 C CA . TYR A 1 158 ? -11.157 8.445 -13.828 1.00 11.44 201 TYR A CA 1
ATOM 1055 C C . TYR A 1 158 ? -11.772 9.811 -13.579 1.00 12.34 201 TYR A C 1
ATOM 1056 O O . TYR A 1 158 ? -11.210 10.830 -13.971 1.00 13.09 201 TYR A O 1
ATOM 1065 N N . GLY A 1 159 ? -12.908 9.839 -12.892 1.00 12.78 202 GLY A N 1
ATOM 1066 C CA . GLY A 1 159 ? -13.469 11.125 -12.526 1.00 13.22 202 GLY A CA 1
ATOM 1067 C C . GLY A 1 159 ? -14.945 11.005 -12.192 1.00 15.67 202 GLY A C 1
ATOM 1068 O O . GLY A 1 159 ? -15.422 9.944 -11.796 1.00 18.57 202 GLY A O 1
ATOM 1069 N N . GLY A 1 160 ? -15.647 12.122 -12.356 1.00 14.48 203 GLY A N 1
ATOM 1070 C CA . GLY A 1 160 ? -17.020 12.159 -11.895 1.00 16.10 203 GLY A CA 1
ATOM 1071 C C . GLY A 1 160 ? -17.802 13.307 -12.495 1.00 16.45 203 GLY A C 1
ATOM 1072 O O . GLY A 1 160 ? -17.286 14.104 -13.283 1.00 16.08 203 GLY A O 1
ATOM 1073 N N . MET A 1 161 ? -19.071 13.381 -12.089 1.00 13.45 204 MET A N 1
ATOM 1074 C CA . MET A 1 161 ? -19.995 14.403 -12.549 1.00 15.30 204 MET A CA 1
ATOM 1075 C C . MET A 1 161 ? -20.747 15.008 -11.374 1.00 13.42 204 MET A C 1
ATOM 1076 O O . MET A 1 161 ? -20.971 14.351 -10.354 1.00 14.86 204 MET A O 1
ATOM 1081 N N . ARG A 1 162 ? -21.152 16.265 -11.539 1.00 14.52 205 ARG A N 1
ATOM 1082 C CA . ARG A 1 162 ? -21.943 16.957 -10.523 1.00 14.80 205 ARG A CA 1
ATOM 1083 C C . ARG A 1 162 ? -23.260 16.235 -10.247 1.00 17.20 205 ARG A C 1
ATOM 1084 O O . ARG A 1 162 ? -23.873 15.644 -11.141 1.00 14.75 205 ARG A O 1
ATOM 1092 N N . PHE A 1 163 ? -23.700 16.293 -8.987 1.00 14.70 206 PHE A N 1
ATOM 1093 C CA . PHE A 1 163 ? -25.062 15.872 -8.674 1.00 14.62 206 PHE A CA 1
ATOM 1094 C C . PHE A 1 163 ? -26.067 16.597 -9.566 1.00 15.09 206 PHE A C 1
ATOM 1095 O O . PHE A 1 163 ? -26.888 15.965 -10.242 1.00 16.45 206 PHE A O 1
ATOM 1103 N N . ASP A 1 164 ? -26.007 17.927 -9.587 1.00 13.65 207 ASP A N 1
ATOM 1104 C CA . ASP A 1 164 ? -26.855 18.744 -10.457 1.00 17.31 207 ASP A CA 1
ATOM 1105 C C . ASP A 1 164 ? -25.959 19.563 -11.370 1.00 16.71 207 ASP A C 1
ATOM 1106 O O . ASP A 1 164 ? -25.452 20.626 -10.963 1.00 17.85 207 ASP A O 1
ATOM 1111 N N . PRO A 1 165 ? -25.757 19.123 -12.612 1.00 17.18 208 PRO A N 1
ATOM 1112 C CA . PRO A 1 165 ? -24.860 19.851 -13.524 1.00 18.20 208 PRO A CA 1
ATOM 1113 C C . PRO A 1 165 ? -25.406 21.191 -13.977 1.00 18.20 208 PRO A C 1
ATOM 1114 O O . PRO A 1 165 ? -24.664 21.952 -14.607 1.00 18.95 208 PRO A O 1
ATOM 1118 N N . ASN A 1 166 ? -26.671 21.500 -13.694 1.00 20.04 209 ASN A N 1
ATOM 1119 C CA . ASN A 1 166 ? -27.234 22.791 -14.051 1.00 21.89 209 ASN A CA 1
ATOM 1120 C C . ASN A 1 166 ? -27.297 23.745 -12.872 1.00 26.65 209 ASN A C 1
ATOM 1121 O O . ASN A 1 166 ? -27.757 24.875 -13.034 1.00 25.39 209 ASN A O 1
ATOM 1126 N N . GLY A 1 167 ? -26.827 23.327 -11.693 1.00 20.96 210 GLY A N 1
ATOM 1127 C CA . GLY A 1 167 ? -26.856 24.205 -10.553 1.00 25.08 210 GLY A CA 1
ATOM 1128 C C . GLY A 1 167 ? -25.732 25.211 -10.594 1.00 24.29 210 GLY A C 1
ATOM 1129 O O . GLY A 1 167 ? -24.732 25.040 -11.293 1.00 23.86 210 GLY A O 1
ATOM 1130 N N . LYS A 1 168 ? -25.916 26.290 -9.845 1.00 25.39 211 LYS A N 1
ATOM 1131 C CA . LYS A 1 168 ? -24.858 27.280 -9.720 1.00 24.36 211 LYS A CA 1
ATOM 1132 C C . LYS A 1 168 ? -23.659 26.650 -9.023 1.00 19.30 211 LYS A C 1
ATOM 1133 O O . LYS A 1 168 ? -23.802 26.025 -7.973 1.00 20.50 211 LYS A O 1
ATOM 1139 N N . ILE A 1 169 ? -22.480 26.800 -9.621 1.00 20.91 212 ILE A N 1
ATOM 1140 C CA . ILE A 1 169 ? -21.258 26.188 -9.109 1.00 19.88 212 ILE A CA 1
ATOM 1141 C C . ILE A 1 169 ? -20.613 27.140 -8.107 1.00 23.35 212 ILE A C 1
ATOM 1142 O O . ILE A 1 169 ? -20.222 28.257 -8.461 1.00 22.76 212 ILE A O 1
ATOM 1147 N N . ALA A 1 170 ? -20.494 26.698 -6.857 1.00 18.83 213 ALA A N 1
ATOM 1148 C CA . ALA A 1 170 ? -19.824 27.500 -5.845 1.00 21.95 213 ALA A CA 1
ATOM 1149 C C . ALA A 1 170 ? -18.313 27.499 -6.072 1.00 23.61 213 ALA A C 1
ATOM 1150 O O . ALA A 1 170 ? -17.762 26.643 -6.773 1.00 20.23 213 ALA A O 1
ATOM 1152 N N . VAL A 1 171 ? -17.642 28.481 -5.462 1.00 21.47 214 VAL A N 1
ATOM 1153 C CA . VAL A 1 171 ? -16.214 28.676 -5.711 1.00 23.71 214 VAL A CA 1
ATOM 1154 C C . VAL A 1 171 ? -15.429 27.402 -5.428 1.00 22.81 214 VAL A C 1
ATOM 1155 O O . VAL A 1 171 ? -14.549 27.012 -6.208 1.00 22.25 214 VAL A O 1
ATOM 1159 N N . GLU A 1 172 ? -15.738 26.724 -4.319 1.00 19.38 215 GLU A N 1
ATOM 1160 C CA . GLU A 1 172 ? -14.948 25.558 -3.946 1.00 22.60 215 GLU A CA 1
ATOM 1161 C C . GLU A 1 172 ? -15.064 24.427 -4.965 1.00 20.82 215 GLU A C 1
ATOM 1162 O O . GLU A 1 172 ? -14.142 23.612 -5.076 1.00 19.47 215 GLU A O 1
ATOM 1168 N N . TRP A 1 173 ? -16.149 24.378 -5.735 1.00 16.49 216 TRP A N 1
ATOM 1169 C CA . TRP A 1 173 ? -16.346 23.333 -6.727 1.00 19.61 216 TRP A CA 1
ATOM 1170 C C . TRP A 1 173 ? -15.995 23.781 -8.141 1.00 19.47 216 TRP A C 1
ATOM 1171 O O . TRP A 1 173 ? -16.040 22.957 -9.062 1.00 18.28 216 TRP A O 1
ATOM 1182 N N . GLU A 1 174 ? -15.640 25.053 -8.330 1.00 19.65 217 GLU A N 1
ATOM 1183 C CA . GLU A 1 174 ? -15.346 25.565 -9.671 1.00 23.23 217 GLU A CA 1
ATOM 1184 C C . GLU A 1 174 ? -14.342 24.728 -10.465 1.00 22.73 217 GLU A C 1
ATOM 1185 O O . GLU A 1 174 ? -14.604 24.477 -11.653 1.00 18.86 217 GLU A O 1
ATOM 1191 N N . PRO A 1 175 ? -13.213 24.268 -9.912 1.00 21.73 218 PRO A N 1
ATOM 1192 C CA . PRO A 1 175 ? -12.259 23.521 -10.753 1.00 19.06 218 PRO A CA 1
ATOM 1193 C C . PRO A 1 175 ? -12.827 22.236 -11.330 1.00 19.70 218 PRO A C 1
ATOM 1194 O O . PRO A 1 175 ? -12.315 21.746 -12.345 1.00 19.27 218 PRO A O 1
ATOM 1198 N N . PHE A 1 176 ? -13.884 21.685 -10.734 1.00 16.58 219 PHE A N 1
ATOM 1199 C CA . PHE A 1 176 ? -14.445 20.429 -11.200 1.00 14.99 219 PHE A CA 1
ATOM 1200 C C . PHE A 1 176 ? -15.378 20.612 -12.389 1.00 15.67 219 PHE A C 1
ATOM 1201 O O . PHE A 1 176 ? -15.664 19.633 -13.085 1.00 17.15 219 PHE A O 1
ATOM 1209 N N . GLY A 1 177 ? -15.849 21.832 -12.637 1.00 16.83 220 GLY A N 1
ATOM 1210 C CA . GLY A 1 177 ? -16.784 22.037 -13.734 1.00 17.71 220 GLY A CA 1
ATOM 1211 C C . GLY A 1 177 ? -18.058 21.216 -13.560 1.00 17.48 220 GLY A C 1
ATOM 1212 O O . GLY A 1 177 ? -18.413 20.773 -12.469 1.00 16.31 220 GLY A O 1
ATOM 1213 N N . ALA A 1 178 ? -18.763 21.010 -14.675 1.00 15.61 221 ALA A N 1
ATOM 1214 C CA . ALA A 1 178 ? -19.919 20.126 -14.625 1.00 14.79 221 ALA A CA 1
ATOM 1215 C C . ALA A 1 178 ? -19.502 18.668 -14.512 1.00 15.61 221 ALA A C 1
ATOM 1216 O O . ALA A 1 178 ? -20.273 17.846 -14.009 1.00 14.19 221 ALA A O 1
ATOM 1218 N N . PHE A 1 179 ? -18.301 18.338 -14.978 1.00 14.98 222 PHE A N 1
ATOM 1219 C CA . PHE A 1 179 ? -17.758 16.991 -14.903 1.00 17.24 222 PHE A CA 1
ATOM 1220 C C . PHE A 1 179 ? -16.262 17.089 -15.141 1.00 15.41 222 PHE A C 1
ATOM 1221 O O . PHE A 1 179 ? -15.788 18.020 -15.789 1.00 15.96 222 PHE A O 1
ATOM 1229 N N . TYR A 1 180 ? -15.532 16.101 -14.627 1.00 13.59 223 TYR A N 1
ATOM 1230 C CA . TYR A 1 180 ? -14.080 16.074 -14.758 1.00 15.58 223 TYR A CA 1
ATOM 1231 C C . TYR A 1 180 ? -13.618 14.626 -14.814 1.00 15.92 223 TYR A C 1
ATOM 1232 O O . TYR A 1 180 ? -13.886 13.855 -13.887 1.00 16.11 223 TYR A O 1
ATOM 1241 N N . PHE A 1 181 ? -12.918 14.256 -15.884 1.00 13.34 224 PHE A N 1
ATOM 1242 C CA . PHE A 1 181 ? -12.354 12.918 -16.029 1.00 12.42 224 PHE A CA 1
ATOM 1243 C C . PHE A 1 181 ? -10.931 13.052 -16.530 1.00 15.12 224 PHE A C 1
ATOM 1244 O O . PHE A 1 181 ? -10.618 13.988 -17.263 1.00 15.61 224 PHE A O 1
ATOM 1252 N N . SER A 1 182 ? -10.071 12.111 -16.140 1.00 14.95 225 SER A N 1
ATOM 1253 C CA . SER A 1 182 ? -8.701 12.180 -16.627 1.00 14.28 225 SER A CA 1
ATOM 1254 C C . SER A 1 182 ? -8.105 10.781 -16.713 1.00 15.18 225 SER A C 1
ATOM 1255 O O . SER A 1 182 ? -8.348 9.921 -15.859 1.00 14.78 225 SER A O 1
ATOM 1258 N N . VAL A 1 183 ? -7.347 10.560 -17.779 1.00 13.97 226 VAL A N 1
ATOM 1259 C CA . VAL A 1 183 ? -6.474 9.400 -17.905 1.00 14.62 226 VAL A CA 1
ATOM 1260 C C . VAL A 1 183 ? -5.135 9.787 -17.279 1.00 14.62 226 VAL A C 1
ATOM 1261 O O . VAL A 1 183 ? -4.520 10.758 -17.744 1.00 16.19 226 VAL A O 1
ATOM 1265 N N . PRO A 1 184 ? -4.658 9.080 -16.253 1.00 13.24 227 PRO A N 1
ATOM 1266 C CA . PRO A 1 184 ? -3.448 9.534 -15.561 1.00 14.61 227 PRO A CA 1
ATOM 1267 C C . PRO A 1 184 ? -2.216 9.521 -16.454 1.00 15.02 227 PRO A C 1
ATOM 1268 O O . PRO A 1 184 ? -2.082 8.710 -17.376 1.00 13.90 227 PRO A O 1
ATOM 1272 N N . GLN A 1 185 ? -1.306 10.436 -16.140 1.00 13.11 228 GLN A N 1
ATOM 1273 C CA . GLN A 1 185 ? 0.009 10.439 -16.757 1.00 17.24 228 GLN A CA 1
ATOM 1274 C C . GLN A 1 185 ? 0.823 9.239 -16.286 1.00 14.07 228 GLN A C 1
ATOM 1275 O O . GLN A 1 185 ? 1.420 8.518 -17.091 1.00 13.92 228 GLN A O 1
ATOM 1281 N N . VAL A 1 186 ? 0.830 8.992 -14.977 1.00 12.78 229 VAL A N 1
ATOM 1282 C CA . VAL A 1 186 ? 1.501 7.846 -14.381 1.00 12.98 229 VAL A CA 1
ATOM 1283 C C . VAL A 1 186 ? 0.526 7.261 -13.373 1.00 12.62 229 VAL A C 1
ATOM 1284 O O . VAL A 1 186 ? -0.163 8.011 -12.678 1.00 11.59 229 VAL A O 1
ATOM 1288 N N . GLU A 1 187 ? 0.436 5.937 -13.317 1.00 10.99 230 GLU A N 1
ATOM 1289 C CA . GLU A 1 187 ? -0.497 5.314 -12.395 1.00 13.37 230 GLU A CA 1
ATOM 1290 C C . GLU A 1 187 ? 0.101 4.045 -11.817 1.00 14.27 230 GLU A C 1
ATOM 1291 O O . GLU A 1 187 ? 1.015 3.441 -12.377 1.00 13.19 230 GLU A O 1
ATOM 1297 N N . PHE A 1 188 ? -0.443 3.645 -10.679 1.00 12.26 231 PHE A N 1
ATOM 1298 C CA . PHE A 1 188 ? -0.045 2.423 -10.008 1.00 13.94 231 PHE A CA 1
ATOM 1299 C C . PHE A 1 188 ? -1.277 1.544 -9.873 1.00 14.08 231 PHE A C 1
ATOM 1300 O O . PHE A 1 188 ? -2.324 2.028 -9.447 1.00 13.65 231 PHE A O 1
ATOM 1308 N N . ASN A 1 189 ? -1.168 0.279 -10.274 1.00 13.73 232 ASN A N 1
ATOM 1309 C CA . ASN A 1 189 ? -2.280 -0.664 -10.208 1.00 15.10 232 ASN A CA 1
ATOM 1310 C C . ASN A 1 189 ? -1.967 -1.734 -9.177 1.00 16.75 232 ASN A C 1
ATOM 1311 O O . ASN A 1 189 ? -0.907 -2.361 -9.235 1.00 17.68 232 ASN A O 1
ATOM 1316 N N . GLU A 1 190 ? -2.893 -1.948 -8.247 1.00 16.82 233 GLU A N 1
ATOM 1317 C CA . GLU A 1 190 ? -2.781 -3.011 -7.257 1.00 17.23 233 GLU A CA 1
ATOM 1318 C C . GLU A 1 190 ? -3.723 -4.149 -7.638 1.00 20.54 233 GLU A C 1
ATOM 1319 O O . GLU A 1 190 ? -4.936 -3.944 -7.747 1.00 18.47 233 GLU A O 1
ATOM 1325 N N . PHE A 1 191 ? -3.165 -5.335 -7.864 1.00 20.87 234 PHE A N 1
ATOM 1326 C CA . PHE A 1 191 ? -3.949 -6.535 -8.118 1.00 21.57 234 PHE A CA 1
ATOM 1327 C C . PHE A 1 191 ? -3.905 -7.437 -6.890 1.00 22.28 234 PHE A C 1
ATOM 1328 O O . PHE A 1 191 ? -3.304 -7.103 -5.868 1.00 25.88 234 PHE A O 1
ATOM 1336 N N . GLY A 1 192 ? -4.523 -8.610 -7.018 1.00 25.91 235 GLY A N 1
ATOM 1337 C CA . GLY A 1 192 ? -4.616 -9.554 -5.922 1.00 31.40 235 GLY A CA 1
ATOM 1338 C C . GLY A 1 192 ? -3.284 -9.950 -5.321 1.00 33.84 235 GLY A C 1
ATOM 1339 O O . GLY A 1 192 ? -3.110 -9.864 -4.103 1.00 38.44 235 GLY A O 1
ATOM 1340 N N . GLY A 1 193 ? -2.338 -10.383 -6.153 1.00 27.21 236 GLY A N 1
ATOM 1341 C CA . GLY A 1 193 ? -1.036 -10.793 -5.655 1.00 26.22 236 GLY A CA 1
ATOM 1342 C C . GLY A 1 193 ? 0.123 -10.231 -6.457 1.00 31.63 236 GLY A C 1
ATOM 1343 O O . GLY A 1 193 ? 1.188 -10.851 -6.545 1.00 28.87 236 GLY A O 1
ATOM 1344 N N . SER A 1 194 ? -0.072 -9.052 -7.043 1.00 23.65 237 SER A N 1
ATOM 1345 C CA . SER A 1 194 ? 0.958 -8.406 -7.851 1.00 24.12 237 SER A CA 1
ATOM 1346 C C . SER A 1 194 ? 0.529 -6.963 -8.091 1.00 23.72 237 SER A C 1
ATOM 1347 O O . SER A 1 194 ? -0.570 -6.553 -7.713 1.00 19.94 237 SER A O 1
ATOM 1350 N N . SER A 1 195 ? 1.402 -6.198 -8.751 1.00 19.51 238 SER A N 1
ATOM 1351 C CA . SER A 1 195 ? 1.136 -4.783 -8.971 1.00 17.56 238 SER A CA 1
ATOM 1352 C C . SER A 1 195 ? 1.640 -4.388 -10.347 1.00 17.16 238 SER A C 1
ATOM 1353 O O . SER A 1 195 ? 2.146 -5.213 -11.113 1.00 19.37 238 SER A O 1
ATOM 1356 N N . MET A 1 196 ? 1.518 -3.099 -10.644 1.00 15.77 239 MET A N 1
ATOM 1357 C CA . MET A 1 196 ? 1.892 -2.580 -11.947 1.00 14.37 239 MET A CA 1
ATOM 1358 C C . MET A 1 196 ? 2.107 -1.074 -11.872 1.00 15.38 239 MET A C 1
ATOM 1359 O O . MET A 1 196 ? 1.294 -0.352 -11.297 1.00 16.49 239 MET A O 1
ATOM 1364 N N . LEU A 1 197 ? 3.187 -0.601 -12.490 1.00 14.40 240 LEU A N 1
ATOM 1365 C CA . LEU A 1 197 ? 3.408 0.819 -12.697 1.00 13.47 240 LEU A CA 1
ATOM 1366 C C . LEU A 1 197 ? 3.265 1.088 -14.185 1.00 14.81 240 LEU A C 1
ATOM 1367 O O . LEU A 1 197 ? 3.838 0.360 -15.001 1.00 15.77 240 LEU A O 1
ATOM 1372 N N . ALA A 1 198 ? 2.498 2.114 -14.534 1.00 13.75 241 ALA A N 1
ATOM 1373 C CA . ALA A 1 198 ? 2.222 2.394 -15.932 1.00 13.44 241 ALA A CA 1
ATOM 1374 C C . ALA A 1 198 ? 2.309 3.885 -16.189 1.00 13.10 241 ALA A C 1
ATOM 1375 O O . ALA A 1 198 ? 2.151 4.712 -15.290 1.00 14.45 241 ALA A O 1
ATOM 1377 N N . ALA A 1 199 ? 2.550 4.224 -17.453 1.00 14.73 242 ALA A N 1
ATOM 1378 C CA . ALA A 1 199 ? 2.522 5.606 -17.888 1.00 14.18 242 ALA A CA 1
ATOM 1379 C C . ALA A 1 199 ? 1.761 5.625 -19.201 1.00 13.67 242 ALA A C 1
ATOM 1380 O O . ALA A 1 199 ? 1.847 4.671 -19.979 1.00 14.27 242 ALA A O 1
ATOM 1382 N N . THR A 1 200 ? 1.007 6.689 -19.433 1.00 12.14 243 THR A N 1
ATOM 1383 C CA . THR A 1 200 ? 0.169 6.776 -20.624 1.00 14.14 243 THR A CA 1
ATOM 1384 C C . THR A 1 200 ? 0.526 8.031 -21.400 1.00 14.36 243 THR A C 1
ATOM 1385 O O . THR A 1 200 ? 0.499 9.139 -20.846 1.00 15.58 243 THR A O 1
ATOM 1389 N N . ILE A 1 201 ? 0.858 7.845 -22.677 1.00 15.19 244 ILE A N 1
ATOM 1390 C CA . ILE A 1 201 ? 1.223 8.913 -23.602 1.00 16.34 244 ILE A CA 1
ATOM 1391 C C . ILE A 1 201 ? 0.027 9.106 -24.526 1.00 13.58 244 ILE A C 1
ATOM 1392 O O . ILE A 1 201 ? -0.315 8.204 -25.298 1.00 15.47 244 ILE A O 1
ATOM 1397 N N . ALA A 1 202 ? -0.634 10.254 -24.427 1.00 14.78 245 ALA A N 1
ATOM 1398 C CA . ALA A 1 202 ? -1.755 10.590 -25.293 1.00 14.86 245 ALA A CA 1
ATOM 1399 C C . ALA A 1 202 ? -1.428 11.865 -26.049 1.00 14.29 245 ALA A C 1
ATOM 1400 O O . ALA A 1 202 ? -0.821 12.782 -25.492 1.00 16.45 245 ALA A O 1
ATOM 1402 N N . TRP A 1 203 ? -1.851 11.941 -27.310 1.00 16.53 246 TRP A N 1
ATOM 1403 C CA . TRP A 1 203 ? -1.535 13.127 -28.084 1.00 15.75 246 TRP A CA 1
ATOM 1404 C C . TRP A 1 203 ? -2.549 13.280 -29.206 1.00 14.75 246 TRP A C 1
ATOM 1405 O O . TRP A 1 203 ? -3.194 12.317 -29.621 1.00 13.95 246 TRP A O 1
ATOM 1416 N N . ASP A 1 204 ? -2.693 14.524 -29.661 1.00 17.55 247 ASP A N 1
ATOM 1417 C CA . ASP A 1 204 ? -3.561 14.857 -30.793 1.00 19.45 247 ASP A CA 1
ATOM 1418 C C . ASP A 1 204 ? -3.023 16.171 -31.352 1.00 19.14 247 ASP A C 1
ATOM 1419 O O . ASP A 1 204 ? -3.217 17.228 -30.743 1.00 20.88 247 ASP A O 1
ATOM 1424 N N . ASP A 1 205 ? -2.332 16.086 -32.492 1.00 18.60 248 ASP A N 1
ATOM 1425 C CA . ASP A 1 205 ? -1.784 17.281 -33.126 1.00 24.34 248 ASP A CA 1
ATOM 1426 C C . ASP A 1 205 ? -2.846 18.357 -33.330 1.00 27.25 248 ASP A C 1
ATOM 1427 O O . ASP A 1 205 ? -2.543 19.552 -33.243 1.00 25.30 248 ASP A O 1
ATOM 1432 N N . GLU A 1 206 ? -4.099 17.957 -33.571 1.00 25.07 249 GLU A N 1
ATOM 1433 C CA . GLU A 1 206 ? -5.145 18.945 -33.824 1.00 25.99 249 GLU A CA 1
ATOM 1434 C C . GLU A 1 206 ? -5.409 19.813 -32.603 1.00 29.73 249 GLU A C 1
ATOM 1435 O O . GLU A 1 206 ? -5.791 20.980 -32.747 1.00 30.18 249 GLU A O 1
ATOM 1441 N N . LEU A 1 207 ? -5.213 19.271 -31.401 1.00 25.54 250 LEU A N 1
ATOM 1442 C CA . LEU A 1 207 ? -5.343 20.032 -30.167 1.00 26.86 250 LEU A CA 1
ATOM 1443 C C . LEU A 1 207 ? -4.026 20.658 -29.726 1.00 28.48 250 LEU A C 1
ATOM 1444 O O . LEU A 1 207 ? -3.918 21.091 -28.573 1.00 31.03 250 LEU A O 1
ATOM 1449 N N . SER A 1 208 ? -3.025 20.697 -30.610 1.00 29.26 251 SER A N 1
ATOM 1450 C CA . SER A 1 208 ? -1.714 21.279 -30.316 1.00 28.87 251 SER A CA 1
ATOM 1451 C C . SER A 1 208 ? -1.046 20.629 -29.107 1.00 28.15 251 SER A C 1
ATOM 1452 O O . SER A 1 208 ? -0.333 21.289 -28.348 1.00 25.93 251 SER A O 1
ATOM 1455 N N . TRP A 1 209 ? -1.282 19.337 -28.909 1.00 23.93 252 TRP A N 1
ATOM 1456 C CA . TRP A 1 209 ? -0.598 18.559 -27.876 1.00 22.69 252 TRP A CA 1
ATOM 1457 C C . TRP A 1 209 ? 0.049 17.394 -28.610 1.00 19.27 252 TRP A C 1
ATOM 1458 O O . TRP A 1 209 ? -0.558 16.337 -28.801 1.00 19.89 252 TRP A O 1
ATOM 1469 N N . THR A 1 210 ? 1.281 17.606 -29.062 1.00 19.05 253 THR A N 1
ATOM 1470 C CA . THR A 1 210 ? 1.935 16.647 -29.934 1.00 18.78 253 THR A CA 1
ATOM 1471 C C . THR A 1 210 ? 2.509 15.491 -29.125 1.00 17.88 253 THR A C 1
ATOM 1472 O O . THR A 1 210 ? 2.658 15.567 -27.902 1.00 17.34 253 THR A O 1
ATOM 1476 N N . LEU A 1 211 ? 2.859 14.411 -29.835 1.00 18.13 254 LEU A N 1
ATOM 1477 C CA . LEU A 1 211 ? 3.593 13.319 -29.200 1.00 19.53 254 LEU A CA 1
ATOM 1478 C C . LEU A 1 211 ? 4.831 13.842 -28.483 1.00 18.67 254 LEU A C 1
ATOM 1479 O O . LEU A 1 211 ? 5.117 13.457 -27.336 1.00 17.35 254 LEU A O 1
ATOM 1484 N N . GLU A 1 212 ? 5.568 14.739 -29.140 1.00 20.00 255 GLU A N 1
ATOM 1485 C CA . GLU A 1 212 ? 6.745 15.337 -28.517 1.00 21.48 255 GLU A CA 1
ATOM 1486 C C . GLU A 1 212 ? 6.386 16.091 -27.241 1.00 19.88 255 GLU A C 1
ATOM 1487 O O . GLU A 1 212 ? 7.069 15.950 -26.216 1.00 19.27 255 GLU A O 1
ATOM 1493 N N . ASN A 1 213 ? 5.326 16.907 -27.282 1.00 19.02 256 ASN A N 1
ATOM 1494 C CA . ASN A 1 213 ? 4.868 17.587 -26.069 1.00 21.23 256 ASN A CA 1
ATOM 1495 C C . ASN A 1 213 ? 4.581 16.584 -24.961 1.00 20.09 256 ASN A C 1
ATOM 1496 O O . ASN A 1 213 ? 4.987 16.778 -23.811 1.00 20.77 256 ASN A O 1
ATOM 1501 N N . ALA A 1 214 ? 3.849 15.516 -25.293 1.00 18.24 257 ALA A N 1
ATOM 1502 C CA . ALA A 1 214 ? 3.413 14.559 -24.280 1.00 18.44 257 ALA A CA 1
ATOM 1503 C C . ALA A 1 214 ? 4.595 13.808 -23.680 1.00 20.23 257 ALA A C 1
ATOM 1504 O O . ALA A 1 214 ? 4.658 13.610 -22.460 1.00 16.53 257 ALA A O 1
ATOM 1506 N N . ILE A 1 215 ? 5.549 13.382 -24.515 1.00 16.59 258 ILE A N 1
ATOM 1507 C CA . ILE A 1 215 ? 6.702 12.660 -23.987 1.00 15.95 258 ILE A CA 1
ATOM 1508 C C . ILE A 1 215 ? 7.544 13.574 -23.101 1.00 17.75 258 ILE A C 1
ATOM 1509 O O . ILE A 1 215 ? 8.043 13.155 -22.044 1.00 16.41 258 ILE A O 1
ATOM 1514 N N . GLU A 1 216 ? 7.696 14.839 -23.501 1.00 19.30 259 GLU A N 1
ATOM 1515 C CA . GLU A 1 216 ? 8.486 15.785 -22.712 1.00 21.15 259 GLU A CA 1
ATOM 1516 C C . GLU A 1 216 ? 7.876 15.998 -21.331 1.00 20.91 259 GLU A C 1
ATOM 1517 O O . GLU A 1 216 ? 8.590 15.998 -20.315 1.00 18.97 259 GLU A O 1
ATOM 1523 N N . ALA A 1 217 ? 6.555 16.203 -21.280 1.00 17.47 260 ALA A N 1
ATOM 1524 C CA . ALA A 1 217 ? 5.868 16.329 -19.994 1.00 19.58 260 ALA A CA 1
ATOM 1525 C C . ALA A 1 217 ? 6.001 15.056 -19.169 1.00 19.80 260 ALA A C 1
ATOM 1526 O O . ALA A 1 217 ? 6.221 15.112 -17.949 1.00 19.20 260 ALA A O 1
ATOM 1528 N N . LEU A 1 218 ? 5.869 13.896 -19.816 1.00 17.76 261 LEU A N 1
ATOM 1529 C CA . LEU A 1 218 ? 5.911 12.636 -19.083 1.00 17.28 261 LEU A CA 1
ATOM 1530 C C . LEU A 1 218 ? 7.306 12.355 -18.540 1.00 17.30 261 LEU A C 1
ATOM 1531 O O . LEU A 1 218 ? 7.448 11.867 -17.412 1.00 19.01 261 LEU A O 1
ATOM 1536 N N . GLN A 1 219 ? 8.349 12.651 -19.319 1.00 14.51 262 GLN A N 1
ATOM 1537 C CA . GLN A 1 219 ? 9.703 12.423 -18.823 1.00 15.49 262 GLN A CA 1
ATOM 1538 C C . GLN A 1 219 ? 9.986 13.284 -17.595 1.00 18.00 262 GLN A C 1
ATOM 1539 O O . GLN A 1 219 ? 10.677 12.850 -16.663 1.00 19.32 262 GLN A O 1
ATOM 1545 N N . GLU A 1 220 ? 9.440 14.500 -17.560 1.00 18.81 263 GLU A N 1
ATOM 1546 C CA . GLU A 1 220 ? 9.644 15.352 -16.394 1.00 22.24 263 GLU A CA 1
ATOM 1547 C C . GLU A 1 220 ? 8.946 14.779 -15.164 1.00 21.77 263 GLU A C 1
ATOM 1548 O O . GLU A 1 220 ? 9.515 14.766 -14.064 1.00 19.28 263 GLU A O 1
ATOM 1554 N N . THR A 1 221 ? 7.717 14.300 -15.329 1.00 19.21 264 THR A N 1
ATOM 1555 C CA . THR A 1 221 ? 7.025 13.651 -14.217 1.00 16.70 264 THR A CA 1
ATOM 1556 C C . THR A 1 221 ? 7.736 12.372 -13.794 1.00 16.76 264 THR A C 1
ATOM 1557 O O . THR A 1 221 ? 7.892 12.110 -12.592 1.00 19.64 264 THR A O 1
ATOM 1561 N N . MET A 1 222 ? 8.179 11.567 -14.768 1.00 15.00 265 MET A N 1
ATOM 1562 C CA . MET A 1 222 ? 8.758 10.263 -14.455 1.00 15.94 265 MET A CA 1
ATOM 1563 C C . MET A 1 222 ? 10.001 10.394 -13.575 1.00 17.14 265 MET A C 1
ATOM 1564 O O . MET A 1 222 ? 10.221 9.565 -12.684 1.00 17.06 265 MET A O 1
ATOM 1569 N N . LEU A 1 223 ? 10.827 11.421 -13.808 1.00 16.65 266 LEU A N 1
ATOM 1570 C CA . LEU A 1 223 ? 12.004 11.620 -12.954 1.00 17.91 266 LEU A CA 1
ATOM 1571 C C . LEU A 1 223 ? 11.635 12.047 -11.533 1.00 20.14 266 LEU A C 1
ATOM 1572 O O . LEU A 1 223 ? 12.478 11.964 -10.630 1.00 20.28 266 LEU A O 1
ATOM 1577 N N . GLN A 1 224 ? 10.405 12.510 -11.316 1.00 18.96 267 GLN A N 1
ATOM 1578 C CA . GLN A 1 224 ? 9.963 12.892 -9.985 1.00 19.04 267 GLN A CA 1
ATOM 1579 C C . GLN A 1 224 ? 9.304 11.750 -9.233 1.00 20.26 267 GLN A C 1
ATOM 1580 O O . GLN A 1 224 ? 9.156 11.843 -8.009 1.00 20.04 267 GLN A O 1
ATOM 1586 N N . VAL A 1 225 ? 8.910 10.679 -9.928 1.00 15.76 268 VAL A N 1
ATOM 1587 C CA . VAL A 1 225 ? 8.151 9.606 -9.286 1.00 14.27 268 VAL A CA 1
ATOM 1588 C C . VAL A 1 225 ? 8.997 8.949 -8.208 1.00 15.51 268 VAL A C 1
ATOM 1589 O O . VAL A 1 225 ? 10.168 8.615 -8.434 1.00 15.96 268 VAL A O 1
ATOM 1593 N N . SER A 1 226 ? 8.395 8.735 -7.034 1.00 15.11 269 SER A N 1
ATOM 1594 C CA . SER A 1 226 ? 9.092 8.110 -5.916 1.00 16.07 269 SER A CA 1
ATOM 1595 C C . SER A 1 226 ? 8.836 6.612 -5.915 1.00 17.06 269 SER A C 1
ATOM 1596 O O . SER A 1 226 ? 7.722 6.162 -6.187 1.00 14.72 269 SER A O 1
ATOM 1599 N N . SER A 1 227 ? 9.872 5.840 -5.591 1.00 14.07 270 SER A N 1
ATOM 1600 C CA . SER A 1 227 ? 9.719 4.415 -5.343 1.00 14.77 270 SER A CA 1
ATOM 1601 C C . SER A 1 227 ? 9.808 4.070 -3.857 1.00 14.31 270 SER A C 1
ATOM 1602 O O . SER A 1 227 ? 9.862 2.886 -3.506 1.00 17.06 270 SER A O 1
ATOM 1605 N N . VAL A 1 228 ? 9.827 5.071 -2.984 1.00 15.67 271 VAL A N 1
ATOM 1606 C CA . VAL A 1 228 ? 9.929 4.828 -1.531 1.00 15.28 271 VAL A CA 1
ATOM 1607 C C . VAL A 1 228 ? 8.497 4.637 -1.049 1.00 14.85 271 VAL A C 1
ATOM 1608 O O . VAL A 1 228 ? 7.883 5.503 -0.424 1.00 16.12 271 VAL A O 1
ATOM 1612 N N . VAL A 1 229 ? 7.944 3.470 -1.372 1.00 15.86 272 VAL A N 1
ATOM 1613 C CA . VAL A 1 229 ? 6.533 3.165 -1.115 1.00 15.18 272 VAL A CA 1
ATOM 1614 C C . VAL A 1 229 ? 6.466 2.558 0.283 1.00 20.86 272 VAL A C 1
ATOM 1615 O O . VAL A 1 229 ? 6.486 1.340 0.464 1.00 21.07 272 VAL A O 1
ATOM 1619 N N . MET A 1 230 ? 6.379 3.427 1.282 1.00 23.20 273 MET A N 1
ATOM 1620 C CA . MET A 1 230 ? 6.236 2.987 2.662 1.00 27.49 273 MET A CA 1
ATOM 1621 C C . MET A 1 230 ? 4.812 2.524 2.915 1.00 29.56 273 MET A C 1
ATOM 1622 O O . MET A 1 230 ? 3.857 3.122 2.417 1.00 27.08 273 MET A O 1
ATOM 1627 N N . LYS A 1 231 ? 4.667 1.454 3.693 1.00 27.34 274 LYS A N 1
ATOM 1628 C CA . LYS A 1 231 ? 3.344 1.025 4.141 1.00 34.99 274 LYS A CA 1
ATOM 1629 C C . LYS A 1 231 ? 2.934 1.923 5.303 1.00 38.92 274 LYS A C 1
ATOM 1630 O O . LYS A 1 231 ? 3.396 1.752 6.430 1.00 39.83 274 LYS A O 1
ATOM 1636 N N . LEU A 1 232 ? 2.090 2.914 5.019 1.00 44.13 275 LEU A N 1
ATOM 1637 C CA . LEU A 1 232 ? 1.640 3.861 6.033 1.00 50.49 275 LEU A CA 1
ATOM 1638 C C . LEU A 1 232 ? 0.570 3.207 6.892 1.00 51.54 275 LEU A C 1
ATOM 1639 O O . LEU A 1 232 ? -0.446 2.741 6.371 1.00 51.82 275 LEU A O 1
ATOM 1644 N N . ARG A 1 233 ? 0.798 3.164 8.199 1.00 56.29 276 ARG A N 1
ATOM 1645 C CA . ARG A 1 233 ? -0.214 2.695 9.126 1.00 60.49 276 ARG A CA 1
ATOM 1646 C C . ARG A 1 233 ? -0.521 3.698 10.225 1.00 67.48 276 ARG A C 1
ATOM 1647 O O . ARG A 1 233 ? -1.477 3.484 10.979 1.00 69.28 276 ARG A O 1
ATOM 1655 N N . ASN A 1 234 ? 0.243 4.784 10.327 1.00 72.14 277 ASN A N 1
ATOM 1656 C CA . ASN A 1 234 ? 0.056 5.771 11.382 1.00 80.21 277 ASN A CA 1
ATOM 1657 C C . ASN A 1 234 ? -1.322 6.415 11.282 1.00 76.73 277 ASN A C 1
ATOM 1658 O O . ASN A 1 234 ? -1.687 6.971 10.241 1.00 76.59 277 ASN A O 1
ATOM 1663 N N . ARG A 1 235 ? -2.084 6.334 12.372 1.00 76.31 278 ARG A N 1
ATOM 1664 C CA . ARG A 1 235 ? -3.446 6.849 12.417 1.00 78.52 278 ARG A CA 1
ATOM 1665 C C . ARG A 1 235 ? -3.512 8.335 12.753 1.00 79.81 278 ARG A C 1
ATOM 1666 O O . ARG A 1 235 ? -4.493 8.996 12.393 1.00 73.18 278 ARG A O 1
ATOM 1674 N N . SER A 1 236 ? -2.493 8.876 13.416 1.00 97.52 279 SER A N 1
ATOM 1675 C CA . SER A 1 236 ? -2.478 10.294 13.754 1.00 75.51 279 SER A CA 1
ATOM 1676 C C . SER A 1 236 ? -2.368 11.134 12.485 1.00 66.66 279 SER A C 1
ATOM 1677 O O . SER A 1 236 ? -1.427 10.973 11.701 1.00 66.94 279 SER A O 1
ATOM 1680 N N . LEU A 1 237 ? -3.332 12.027 12.280 1.00 52.90 280 LEU A N 1
ATOM 1681 C CA . LEU A 1 237 ? -3.284 12.946 11.153 1.00 49.79 280 LEU A CA 1
ATOM 1682 C C . LEU A 1 237 ? -2.597 14.257 11.497 1.00 44.74 280 LEU A C 1
ATOM 1683 O O . LEU A 1 237 ? -2.316 15.048 10.589 1.00 39.77 280 LEU A O 1
ATOM 1688 N N . GLY A 1 238 ? -2.332 14.508 12.778 1.00 43.56 281 GLY A N 1
ATOM 1689 C CA . GLY A 1 238 ? -1.544 15.657 13.174 1.00 40.82 281 GLY A CA 1
ATOM 1690 C C . GLY A 1 238 ? -2.180 17.006 12.943 1.00 37.85 281 GLY A C 1
ATOM 1691 O O . GLY A 1 238 ? -1.462 18.003 12.837 1.00 37.16 281 GLY A O 1
ATOM 1692 N N . VAL A 1 239 ? -3.507 17.078 12.862 1.00 34.26 282 VAL A N 1
ATOM 1693 C CA . VAL A 1 239 ? -4.200 18.350 12.719 1.00 33.37 282 VAL A CA 1
ATOM 1694 C C . VAL A 1 239 ? -5.127 18.534 13.912 1.00 32.45 282 VAL A C 1
ATOM 1695 O O . VAL A 1 239 ? -5.588 17.571 14.527 1.00 37.66 282 VAL A O 1
ATOM 1699 N N . SER A 1 240 ? -5.397 19.795 14.233 1.00 31.10 283 SER A N 1
ATOM 1700 C CA . SER A 1 240 ? -6.349 20.159 15.274 1.00 33.68 283 SER A CA 1
ATOM 1701 C C . SER A 1 240 ? -7.551 20.834 14.633 1.00 26.46 283 SER A C 1
ATOM 1702 O O . SER A 1 240 ? -7.395 21.740 13.808 1.00 26.31 283 SER A O 1
ATOM 1705 N N . VAL A 1 241 ? -8.744 20.397 15.017 1.00 26.46 284 VAL A N 1
ATOM 1706 C CA . VAL A 1 241 ? -9.976 21.011 14.538 1.00 26.98 284 VAL A CA 1
ATOM 1707 C C . VAL A 1 241 ? -10.243 22.266 15.362 1.00 24.82 284 VAL A C 1
ATOM 1708 O O . VAL A 1 241 ? -10.404 22.191 16.583 1.00 27.68 284 VAL A O 1
ATOM 1712 N N . LEU A 1 242 ? -10.287 23.422 14.697 1.00 22.09 285 LEU A N 1
ATOM 1713 C CA . LEU A 1 242 ? -10.510 24.688 15.386 1.00 23.28 285 LEU A CA 1
ATOM 1714 C C . LEU A 1 242 ? -11.983 25.056 15.498 1.00 26.02 285 LEU A C 1
ATOM 1715 O O . LEU A 1 242 ? -12.362 25.764 16.440 1.00 22.13 285 LEU A O 1
ATOM 1720 N N . SER A 1 243 ? -12.817 24.613 14.557 1.00 22.47 286 SER A N 1
ATOM 1721 C CA . SER A 1 243 ? -14.253 24.831 14.652 1.00 22.49 286 SER A CA 1
ATOM 1722 C C . SER A 1 243 ? -14.970 23.845 13.742 1.00 23.06 286 SER A C 1
ATOM 1723 O O . SER A 1 243 ? -14.393 23.312 12.791 1.00 21.38 286 SER A O 1
ATOM 1726 N N . LYS A 1 244 ? -16.239 23.605 14.070 1.00 22.53 287 LYS A N 1
ATOM 1727 C CA . LYS A 1 244 ? -17.153 22.813 13.255 1.00 21.89 287 LYS A CA 1
ATOM 1728 C C . LYS A 1 244 ? -18.510 23.500 13.217 1.00 26.57 287 LYS A C 1
ATOM 1729 O O . LYS A 1 244 ? -19.073 23.831 14.265 1.00 22.85 287 LYS A O 1
ATOM 1735 N N . ASN A 1 245 ? -19.034 23.701 12.009 1.00 21.64 288 ASN A N 1
ATOM 1736 C CA . ASN A 1 245 ? -20.307 24.365 11.777 1.00 22.51 288 ASN A CA 1
ATOM 1737 C C . ASN A 1 245 ? -21.039 23.617 10.680 1.00 22.33 288 ASN A C 1
ATOM 1738 O O . ASN A 1 245 ? -20.420 23.187 9.705 1.00 25.17 288 ASN A O 1
ATOM 1743 N N . HIS A 1 246 ? -22.348 23.478 10.831 1.00 23.41 289 HIS A N 1
ATOM 1744 C CA . HIS A 1 246 ? -23.182 22.800 9.849 1.00 23.47 289 HIS A CA 1
ATOM 1745 C C . HIS A 1 246 ? -23.935 23.809 8.993 1.00 25.98 289 HIS A C 1
ATOM 1746 O O . HIS A 1 246 ? -24.393 24.845 9.485 1.00 27.31 289 HIS A O 1
ATOM 1753 N N . VAL A 1 247 ? -24.076 23.494 7.711 1.00 24.18 290 VAL A N 1
ATOM 1754 C CA . VAL A 1 247 ? -25.030 24.188 6.852 1.00 26.03 290 VAL A CA 1
ATOM 1755 C C . VAL A 1 247 ? -25.936 23.123 6.241 1.00 24.06 290 VAL A C 1
ATOM 1756 O O . VAL A 1 247 ? -25.454 22.277 5.475 1.00 23.17 290 VAL A O 1
ATOM 1760 N N . PRO A 1 248 ? -27.234 23.091 6.570 1.00 25.91 291 PRO A N 1
ATOM 1761 C CA . PRO A 1 248 ? -27.923 23.987 7.507 1.00 24.99 291 PRO A CA 1
ATOM 1762 C C . PRO A 1 248 ? -27.548 23.736 8.962 1.00 27.76 291 PRO A C 1
ATOM 1763 O O . PRO A 1 248 ? -27.171 22.618 9.318 1.00 24.00 291 PRO A O 1
ATOM 1767 N N . THR A 1 249 ? -27.670 24.767 9.794 1.00 27.38 292 THR A N 1
ATOM 1768 C CA . THR A 1 249 ? -27.597 24.558 11.227 1.00 27.38 292 THR A CA 1
ATOM 1769 C C . THR A 1 249 ? -28.759 23.679 11.682 1.00 29.75 292 THR A C 1
ATOM 1770 O O . THR A 1 249 ? -29.760 23.506 10.977 1.00 27.00 292 THR A O 1
ATOM 1774 N N . LYS A 1 250 ? -28.610 23.103 12.877 1.00 28.14 293 LYS A N 1
ATOM 1775 C CA . LYS A 1 250 ? -29.691 22.307 13.442 1.00 29.11 293 LYS A CA 1
ATOM 1776 C C . LYS A 1 250 ? -30.975 23.114 13.546 1.00 31.81 293 LYS A C 1
ATOM 1777 O O . LYS A 1 250 ? -32.066 22.568 13.346 1.00 32.12 293 LYS A O 1
ATOM 1783 N N . GLY A 1 251 ? -30.862 24.417 13.824 1.00 31.15 294 GLY A N 1
ATOM 1784 C CA . GLY A 1 251 ? -32.046 25.246 13.960 1.00 32.06 294 GLY A CA 1
ATOM 1785 C C . GLY A 1 251 ? -32.769 25.491 12.651 1.00 32.26 294 GLY A C 1
ATOM 1786 O O . GLY A 1 251 ? -33.991 25.650 12.639 1.00 33.78 294 GLY A O 1
ATOM 1787 N N . ALA A 1 252 ? -32.035 25.545 11.541 1.00 30.42 295 ALA A N 1
ATOM 1788 C CA . ALA A 1 252 ? -32.650 25.692 10.227 1.00 32.03 295 ALA A CA 1
ATOM 1789 C C . ALA A 1 252 ? -33.042 24.358 9.609 1.00 32.53 295 ALA A C 1
ATOM 1790 O O . ALA A 1 252 ? -33.932 24.321 8.751 1.00 32.29 295 ALA A O 1
ATOM 1792 N N . TYR A 1 253 ? -32.395 23.270 10.029 1.00 29.06 296 TYR A N 1
ATOM 1793 C CA . TYR A 1 253 ? -32.682 21.955 9.470 1.00 27.82 296 TYR A CA 1
ATOM 1794 C C . TYR A 1 253 ? -34.067 21.473 9.871 1.00 27.82 296 TYR A C 1
ATOM 1795 O O . TYR A 1 253 ? -34.805 20.936 9.038 1.00 25.84 296 TYR A O 1
ATOM 1804 N N . PHE A 1 254 ? -34.432 21.640 11.145 1.00 25.66 297 PHE A N 1
ATOM 1805 C CA . PHE A 1 254 ? -35.728 21.146 11.608 1.00 27.87 297 PHE A CA 1
ATOM 1806 C C . PHE A 1 254 ? -36.897 21.771 10.851 1.00 28.40 297 PHE A C 1
ATOM 1807 O O . PHE A 1 254 ? -37.801 21.022 10.439 1.00 25.96 297 PHE A O 1
ATOM 1815 N N . PRO A 1 255 ? -36.950 23.092 10.616 1.00 30.33 298 PRO A N 1
ATOM 1816 C CA . PRO A 1 255 ? -38.041 23.627 9.783 1.00 31.25 298 PRO A CA 1
ATOM 1817 C C . PRO A 1 255 ? -37.956 23.190 8.335 1.00 30.86 298 PRO A C 1
ATOM 1818 O O . PRO A 1 255 ? -38.996 23.090 7.673 1.00 29.73 298 PRO A O 1
ATOM 1822 N N . ALA A 1 256 ? -36.752 22.948 7.816 1.00 29.43 299 ALA A N 1
ATOM 1823 C CA . ALA A 1 256 ? -36.625 22.457 6.446 1.00 28.78 299 ALA A CA 1
ATOM 1824 C C . ALA A 1 256 ? -37.282 21.090 6.298 1.00 25.51 299 ALA A C 1
ATOM 1825 O O . ALA A 1 256 ? -38.067 20.860 5.370 1.00 27.06 299 ALA A O 1
ATOM 1827 N N . VAL A 1 257 ? -36.975 20.168 7.213 1.00 23.72 300 VAL A N 1
ATOM 1828 C CA . VAL A 1 257 ? -37.613 18.854 7.191 1.00 25.84 300 VAL A CA 1
ATOM 1829 C C . VAL A 1 257 ? -39.122 18.987 7.385 1.00 27.63 300 VAL A C 1
ATOM 1830 O O . VAL A 1 257 ? -39.911 18.282 6.741 1.00 22.04 300 VAL A O 1
ATOM 1834 N N . GLU A 1 258 ? -39.548 19.899 8.267 1.00 26.82 301 GLU A N 1
ATOM 1835 C CA . GLU A 1 258 ? -40.979 20.107 8.480 1.00 29.45 301 GLU A CA 1
ATOM 1836 C C . GLU A 1 258 ? -41.657 20.611 7.211 1.00 27.52 301 GLU A C 1
ATOM 1837 O O . GLU A 1 258 ? -42.799 20.237 6.917 1.00 30.08 301 GLU A O 1
ATOM 1843 N N . LYS A 1 259 ? -40.964 21.449 6.441 1.00 26.64 302 LYS A N 1
ATOM 1844 C CA . LYS A 1 259 ? -41.509 21.921 5.175 1.00 27.72 302 LYS A CA 1
ATOM 1845 C C . LYS A 1 259 ? -41.701 20.772 4.194 1.00 30.67 302 LYS A C 1
ATOM 1846 O O . LYS A 1 259 ? -42.728 20.695 3.504 1.00 26.16 302 LYS A O 1
ATOM 1852 N N . ALA A 1 260 ? -40.715 19.871 4.112 1.00 27.75 303 ALA A N 1
ATOM 1853 C CA . ALA A 1 260 ? -40.835 18.715 3.231 1.00 27.57 303 ALA A CA 1
ATOM 1854 C C . ALA A 1 260 ? -41.957 17.795 3.687 1.00 25.50 303 ALA A C 1
ATOM 1855 O O . ALA A 1 260 ? -42.725 17.277 2.863 1.00 22.73 303 ALA A O 1
ATOM 1857 N N . LEU A 1 261 ? -42.084 17.599 5.003 1.00 23.46 304 LEU A N 1
ATOM 1858 C CA . LEU A 1 261 ? -43.129 16.731 5.530 1.00 23.87 304 LEU A CA 1
ATOM 1859 C C . LEU A 1 261 ? -44.519 17.276 5.225 1.00 22.78 304 LEU A C 1
ATOM 1860 O O . LEU A 1 261 ? -45.451 16.504 4.969 1.00 24.61 304 LEU A O 1
ATOM 1865 N N . GLU A 1 262 ? -44.684 18.601 5.255 1.00 25.21 305 GLU A N 1
ATOM 1866 C CA . GLU A 1 262 ? -45.987 19.178 4.913 1.00 28.58 305 GLU A CA 1
ATOM 1867 C C . GLU A 1 262 ? -46.305 18.996 3.438 1.00 29.75 305 GLU A C 1
ATOM 1868 O O . GLU A 1 262 ? -47.454 18.711 3.076 1.00 28.43 305 GLU A O 1
ATOM 1874 N N . MET A 1 263 ? -45.312 19.203 2.570 1.00 25.12 306 MET A N 1
ATOM 1875 C CA . MET A 1 263 ? -45.528 18.993 1.144 1.00 26.93 306 MET A CA 1
ATOM 1876 C C . MET A 1 263 ? -45.928 17.552 0.871 1.00 26.40 306 MET A C 1
ATOM 1877 O O . MET A 1 263 ? -46.823 17.288 0.059 1.00 26.61 306 MET A O 1
ATOM 1882 N N . ILE A 1 264 ? -45.298 16.607 1.570 1.00 24.11 307 ILE A N 1
ATOM 1883 C CA . ILE A 1 264 ? -45.610 15.196 1.378 1.00 20.63 307 ILE A CA 1
ATOM 1884 C C . ILE A 1 264 ? -47.030 14.895 1.845 1.00 25.90 307 ILE A C 1
ATOM 1885 O O . ILE A 1 264 ? -47.822 14.277 1.128 1.00 27.31 307 ILE A O 1
ATOM 1890 N N . ASN A 1 265 ? -47.394 15.358 3.033 1.00 24.35 308 ASN A N 1
ATOM 1891 C CA . ASN A 1 265 ? -48.659 14.909 3.594 1.00 27.32 308 ASN A CA 1
ATOM 1892 C C . ASN A 1 265 ? -49.863 15.725 3.124 1.00 31.34 308 ASN A C 1
ATOM 1893 O O . ASN A 1 265 ? -50.983 15.200 3.127 1.00 32.60 308 ASN A O 1
ATOM 1898 N N . GLN A 1 266 ? -49.666 16.961 2.677 1.00 30.25 309 GLN A N 1
ATOM 1899 C CA . GLN A 1 266 ? -50.767 17.731 2.116 1.00 35.16 309 GLN A CA 1
ATOM 1900 C C . GLN A 1 266 ? -50.903 17.428 0.622 1.00 33.25 309 GLN A C 1
ATOM 1901 O O . GLN A 1 266 ? -50.036 16.804 0.009 1.00 27.97 309 GLN A O 1
ATOM 1907 N N . LYS A 1 267 ? -52.009 17.880 0.029 1.00 31.80 310 LYS A N 1
ATOM 1908 C CA . LYS A 1 267 ? -52.368 17.465 -1.320 1.00 30.35 310 LYS A CA 1
ATOM 1909 C C . LYS A 1 267 ? -52.092 18.523 -2.375 1.00 29.98 310 LYS A C 1
ATOM 1910 O O . LYS A 1 267 ? -52.515 18.358 -3.525 1.00 30.94 310 LYS A O 1
ATOM 1916 N N . SER A 1 268 ? -51.404 19.605 -2.016 1.00 27.41 311 SER A N 1
ATOM 1917 C CA . SER A 1 268 ? -50.982 20.576 -3.015 1.00 29.27 311 SER A CA 1
ATOM 1918 C C . SER A 1 268 ? -49.779 20.062 -3.791 1.00 33.57 311 SER A C 1
ATOM 1919 O O . SER A 1 268 ? -49.656 20.309 -4.995 1.00 31.00 311 SER A O 1
ATOM 1922 N N . SER A 1 269 ? -48.895 19.327 -3.114 1.00 29.68 312 SER A N 1
ATOM 1923 C CA . SER A 1 269 ? -47.667 18.837 -3.703 1.00 28.67 312 SER A CA 1
ATOM 1924 C C . SER A 1 269 ? -47.710 17.318 -3.838 1.00 23.66 312 SER A C 1
ATOM 1925 O O . SER A 1 269 ? -48.254 16.636 -2.961 1.00 23.50 312 SER A O 1
ATOM 1928 N N . PRO A 1 270 ? -47.172 16.763 -4.928 1.00 22.26 313 PRO A N 1
ATOM 1929 C CA . PRO A 1 270 ? -47.125 15.304 -5.080 1.00 21.26 313 PRO A CA 1
ATOM 1930 C C . PRO A 1 270 ? -45.931 14.652 -4.404 1.00 19.50 313 PRO A C 1
ATOM 1931 O O . PRO A 1 270 ? -45.764 13.432 -4.525 1.00 18.61 313 PRO A O 1
ATOM 1935 N N . LEU A 1 271 ? -45.099 15.430 -3.723 1.00 20.71 314 LEU A N 1
ATOM 1936 C CA . LEU A 1 271 ? -43.843 14.912 -3.201 1.00 18.05 314 LEU A CA 1
ATOM 1937 C C . LEU A 1 271 ? -44.073 13.663 -2.362 1.00 18.67 314 LEU A C 1
ATOM 1938 O O . LEU A 1 271 ? -45.003 13.604 -1.559 1.00 18.19 314 LEU A O 1
ATOM 1943 N N . ASN A 1 272 ? -43.243 12.640 -2.588 1.00 17.72 315 ASN A N 1
ATOM 1944 C CA . ASN A 1 272 ? -43.237 11.463 -1.738 1.00 16.05 315 ASN A CA 1
ATOM 1945 C C . ASN A 1 272 ? -41.894 11.219 -1.072 1.00 15.65 315 ASN A C 1
ATOM 1946 O O . ASN A 1 272 ? -41.856 10.569 -0.018 1.00 15.06 315 ASN A O 1
ATOM 1951 N N . ARG A 1 273 ? -40.802 11.720 -1.643 1.00 16.07 316 ARG A N 1
ATOM 1952 C CA . ARG A 1 273 ? -39.477 11.443 -1.102 1.00 14.83 316 ARG A CA 1
ATOM 1953 C C . ARG A 1 273 ? -38.547 12.567 -1.527 1.00 13.98 316 ARG A C 1
ATOM 1954 O O . ARG A 1 273 ? -38.564 12.976 -2.688 1.00 14.67 316 ARG A O 1
ATOM 1962 N N . VAL A 1 274 ? -37.744 13.078 -0.597 1.00 14.26 317 VAL A N 1
ATOM 1963 C CA . VAL A 1 274 ? -36.704 14.027 -0.963 1.00 14.21 317 VAL A CA 1
ATOM 1964 C C . VAL A 1 274 ? -35.489 13.764 -0.083 1.00 14.26 317 VAL A C 1
ATOM 1965 O O . VAL A 1 274 ? -35.616 13.490 1.115 1.00 16.14 317 VAL A O 1
ATOM 1969 N N . VAL A 1 275 ? -34.315 13.813 -0.691 1.00 12.64 318 VAL A N 1
ATOM 1970 C CA . VAL A 1 275 ? -33.064 13.645 0.028 1.00 13.44 318 VAL A CA 1
ATOM 1971 C C . VAL A 1 275 ? -32.533 15.034 0.347 1.00 14.75 318 VAL A C 1
ATOM 1972 O O . VAL A 1 275 ? -32.232 15.813 -0.562 1.00 14.60 318 VAL A O 1
ATOM 1976 N N . LEU A 1 276 ? -32.421 15.351 1.638 1.00 15.41 319 LEU A N 1
ATOM 1977 C CA . LEU A 1 276 ? -31.943 16.652 2.088 1.00 15.95 319 LEU A CA 1
ATOM 1978 C C . LEU A 1 276 ? -30.578 16.470 2.734 1.00 15.89 319 LEU A C 1
ATOM 1979 O O . LEU A 1 276 ? -30.401 15.582 3.570 1.00 15.60 319 LEU A O 1
ATOM 1984 N N . ALA A 1 277 ? -29.616 17.286 2.322 1.00 17.23 320 ALA A N 1
ATOM 1985 C CA . ALA A 1 277 ? -28.231 17.109 2.725 1.00 17.15 320 ALA A CA 1
ATOM 1986 C C . ALA A 1 277 ? -27.749 18.271 3.582 1.00 20.09 320 ALA A C 1
ATOM 1987 O O . ALA A 1 277 ? -28.393 19.320 3.693 1.00 18.97 320 ALA A O 1
ATOM 1989 N N . ARG A 1 278 ? -26.572 18.057 4.170 1.00 17.75 321 ARG A N 1
ATOM 1990 C CA . ARG A 1 278 ? -25.938 18.979 5.094 1.00 18.18 321 ARG A CA 1
ATOM 1991 C C . ARG A 1 278 ? -24.438 18.968 4.844 1.00 18.89 321 ARG A C 1
ATOM 1992 O O . ARG A 1 278 ? -23.848 17.903 4.639 1.00 17.18 321 ARG A O 1
ATOM 2000 N N . ASN A 1 279 ? -23.837 20.164 4.864 1.00 18.87 322 ASN A N 1
ATOM 2001 C CA . ASN A 1 279 ? -22.400 20.380 4.698 1.00 19.70 322 ASN A CA 1
ATOM 2002 C C . ASN A 1 279 ? -21.840 20.723 6.078 1.00 20.09 322 ASN A C 1
ATOM 2003 O O . ASN A 1 279 ? -22.188 21.758 6.654 1.00 22.57 322 ASN A O 1
ATOM 2008 N N . SER A 1 280 ? -21.007 19.843 6.620 1.00 16.09 323 SER A N 1
ATOM 2009 C CA . SER A 1 280 ? -20.386 20.052 7.925 1.00 19.27 323 SER A CA 1
ATOM 2010 C C . SER A 1 280 ? -18.983 20.582 7.676 1.00 20.79 323 SER A C 1
ATOM 2011 O O . SER A 1 280 ? -18.135 19.868 7.134 1.00 18.89 323 SER A O 1
ATOM 2014 N N . ARG A 1 281 ? -18.754 21.847 8.019 1.00 19.65 324 ARG A N 1
ATOM 2015 C CA . ARG A 1 281 ? -17.491 22.511 7.717 1.00 22.02 324 ARG A CA 1
ATOM 2016 C C . ARG A 1 281 ? -16.574 22.449 8.926 1.00 21.60 324 ARG A C 1
ATOM 2017 O O . ARG A 1 281 ? -16.964 22.858 10.022 1.00 20.00 324 ARG A O 1
ATOM 2025 N N . ILE A 1 282 ? -15.361 21.942 8.732 1.00 20.26 325 ILE A N 1
ATOM 2026 C CA . ILE A 1 282 ? -14.376 21.912 9.805 1.00 18.31 325 ILE A CA 1
ATOM 2027 C C . ILE A 1 282 ? -13.188 22.758 9.382 1.00 24.66 325 ILE A C 1
ATOM 2028 O O . ILE A 1 282 ? -12.680 22.624 8.260 1.00 20.19 325 ILE A O 1
ATOM 2033 N N . ILE A 1 283 ? -12.770 23.650 10.273 1.00 21.37 326 ILE A N 1
ATOM 2034 C CA . ILE A 1 283 ? -11.585 24.470 10.066 1.00 20.99 326 ILE A CA 1
ATOM 2035 C C . ILE A 1 283 ? -10.465 23.856 10.888 1.00 23.85 326 ILE A C 1
ATOM 2036 O O . ILE A 1 283 ? -10.676 23.473 12.044 1.00 20.71 326 ILE A O 1
ATOM 2041 N N . THR A 1 284 ? -9.285 23.721 10.281 1.00 24.33 327 THR A N 1
ATOM 2042 C CA . THR A 1 284 ? -8.139 23.114 10.936 1.00 23.40 327 THR A CA 1
ATOM 2043 C C . THR A 1 284 ? -6.995 24.117 10.998 1.00 23.97 327 THR A C 1
ATOM 2044 O O . THR A 1 284 ? -6.937 25.076 10.221 1.00 27.23 327 THR A O 1
ATOM 2048 N N . ASP A 1 285 ? -6.077 23.881 11.934 1.00 26.20 328 ASP A N 1
ATOM 2049 C CA . ASP A 1 285 ? -4.946 24.793 12.076 1.00 32.35 328 ASP A CA 1
ATOM 2050 C C . ASP A 1 285 ? -3.938 24.607 10.950 1.00 31.13 328 ASP A C 1
ATOM 2051 O O . ASP A 1 285 ? -3.388 25.588 10.440 1.00 36.65 328 ASP A O 1
ATOM 2056 N N . THR A 1 286 ? -3.683 23.364 10.546 1.00 30.54 329 THR A N 1
ATOM 2057 C CA . THR A 1 286 ? -2.829 23.074 9.404 1.00 30.19 329 THR A CA 1
ATOM 2058 C C . THR A 1 286 ? -3.585 22.195 8.417 1.00 31.41 329 THR A C 1
ATOM 2059 O O . THR A 1 286 ? -4.657 21.661 8.716 1.00 25.71 329 THR A O 1
ATOM 2063 N N . ASP A 1 287 ? -2.990 22.035 7.236 1.00 27.47 330 ASP A N 1
ATOM 2064 C CA . ASP A 1 287 ? -3.659 21.368 6.126 1.00 25.66 330 ASP A CA 1
ATOM 2065 C C . ASP A 1 287 ? -3.809 19.874 6.380 1.00 23.50 330 ASP A C 1
ATOM 2066 O O . ASP A 1 287 ? -2.862 19.202 6.800 1.00 25.65 330 ASP A O 1
ATOM 2071 N N . ILE A 1 288 ? -5.008 19.355 6.117 1.00 23.52 331 ILE A N 1
ATOM 2072 C CA . ILE A 1 288 ? -5.217 17.915 6.123 1.00 25.85 331 ILE A CA 1
ATOM 2073 C C . ILE A 1 288 ? -4.587 17.309 4.879 1.00 17.58 331 ILE A C 1
ATOM 2074 O O . ILE A 1 288 ? -4.735 17.835 3.765 1.00 24.81 331 ILE A O 1
ATOM 2079 N N . ASP A 1 289 ? -3.882 16.199 5.060 1.00 18.35 332 ASP A N 1
ATOM 2080 C CA . ASP A 1 289 ? -3.403 15.410 3.932 1.00 20.13 332 ASP A CA 1
ATOM 2081 C C . ASP A 1 289 ? -4.563 14.543 3.460 1.00 16.48 332 ASP A C 1
ATOM 2082 O O . ASP A 1 289 ? -4.908 13.570 4.133 1.00 18.32 332 ASP A O 1
ATOM 2087 N N . PRO A 1 290 ? -5.179 14.839 2.315 1.00 16.21 333 PRO A N 1
ATOM 2088 C CA . PRO A 1 290 ? -6.389 14.085 1.953 1.00 17.94 333 PRO A CA 1
ATOM 2089 C C . PRO A 1 290 ? -6.105 12.633 1.618 1.00 19.72 333 PRO A C 1
ATOM 2090 O O . PRO A 1 290 ? -6.982 11.783 1.809 1.00 18.76 333 PRO A O 1
ATOM 2094 N N . ILE A 1 291 ? -4.901 12.314 1.140 1.00 17.69 334 ILE A N 1
ATOM 2095 C CA . ILE A 1 291 ? -4.589 10.922 0.829 1.00 17.61 334 ILE A CA 1
ATOM 2096 C C . ILE A 1 291 ? -4.402 10.129 2.111 1.00 20.85 334 ILE A C 1
ATOM 2097 O O . ILE A 1 291 ? -4.899 9.004 2.243 1.00 17.55 3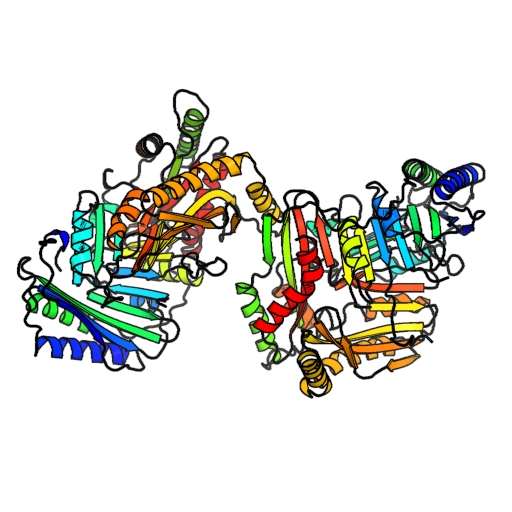34 ILE A O 1
ATOM 2102 N N . ALA A 1 292 ? -3.679 10.705 3.078 1.00 18.61 335 ALA A N 1
ATOM 2103 C CA . ALA A 1 292 ? -3.538 10.060 4.377 1.00 23.20 335 ALA A CA 1
ATOM 2104 C C . ALA A 1 292 ? -4.894 9.844 5.026 1.00 21.11 335 ALA A C 1
ATOM 2105 O O . ALA A 1 292 ? -5.148 8.778 5.595 1.00 20.51 335 ALA A O 1
ATOM 2107 N N . TRP A 1 293 ? -5.780 10.844 4.939 1.00 20.90 336 TRP A N 1
ATOM 2108 C CA . TRP A 1 293 ? -7.128 10.715 5.490 1.00 21.08 336 TRP A CA 1
ATOM 2109 C C . TRP A 1 293 ? -7.873 9.566 4.825 1.00 22.07 336 TRP A C 1
ATOM 2110 O O . TRP A 1 293 ? -8.438 8.694 5.498 1.00 19.21 336 TRP A O 1
ATOM 2121 N N . LEU A 1 294 ? -7.885 9.565 3.490 1.00 18.85 337 LEU A N 1
ATOM 2122 C CA . LEU A 1 294 ? -8.516 8.486 2.739 1.00 20.69 337 LEU A CA 1
ATOM 2123 C C . LEU A 1 294 ? -7.936 7.126 3.121 1.00 22.21 337 LEU A C 1
ATOM 2124 O O . LEU A 1 294 ? -8.678 6.150 3.271 1.00 23.97 337 LEU A O 1
ATOM 2129 N N . ALA A 1 295 ? -6.611 7.043 3.282 1.00 23.22 338 ALA A N 1
ATOM 2130 C CA . ALA A 1 295 ? -5.995 5.771 3.653 1.00 27.35 338 ALA A CA 1
ATOM 2131 C C . ALA A 1 295 ? -6.502 5.268 5.001 1.00 27.93 338 ALA A C 1
ATOM 2132 O O . ALA A 1 295 ? -6.651 4.057 5.187 1.00 32.85 338 ALA A O 1
ATOM 2134 N N . GLN A 1 296 ? -6.781 6.176 5.946 1.00 30.15 339 GLN A N 1
ATOM 2135 C CA . GLN A 1 296 ? -7.356 5.773 7.230 1.00 31.22 339 GLN A CA 1
ATOM 2136 C C . GLN A 1 296 ? -8.752 5.193 7.055 1.00 38.36 339 GLN A C 1
ATOM 2137 O O . GLN A 1 296 ? -9.100 4.197 7.700 1.00 40.42 339 GLN A O 1
ATOM 2143 N N . LEU A 1 297 ? -9.576 5.817 6.210 1.00 30.25 340 LEU A N 1
ATOM 2144 C CA . LEU A 1 297 ? -10.911 5.283 5.970 1.00 29.53 340 LEU A CA 1
ATOM 2145 C C . LEU A 1 297 ? -10.839 3.935 5.267 1.00 33.46 340 LEU A C 1
ATOM 2146 O O . LEU A 1 297 ? -11.632 3.035 5.564 1.00 38.28 340 LEU A O 1
ATOM 2151 N N . GLN A 1 298 ? -9.890 3.774 4.335 1.00 31.85 341 GLN A N 1
ATOM 2152 C CA . GLN A 1 298 ? -9.797 2.524 3.585 1.00 35.39 341 GLN A CA 1
ATOM 2153 C C . GLN A 1 298 ? -9.407 1.362 4.488 1.00 42.89 341 GLN A C 1
ATOM 2154 O O . GLN A 1 298 ? -9.970 0.267 4.374 1.00 44.57 341 GLN A O 1
ATOM 2160 N N . ARG A 1 299 ? -8.442 1.579 5.388 1.00 41.93 342 ARG A N 1
ATOM 2161 C CA . ARG A 1 299 ? -8.038 0.518 6.305 1.00 50.40 342 ARG A CA 1
ATOM 2162 C C . ARG A 1 299 ? -9.212 0.033 7.146 1.00 51.41 342 ARG A C 1
ATOM 2163 O O . ARG A 1 299 ? -9.232 -1.129 7.572 1.00 55.27 342 ARG A O 1
ATOM 2171 N N . GLU A 1 300 ? -10.200 0.897 7.381 1.00 50.59 343 GLU A N 1
ATOM 2172 C CA . GLU A 1 300 ? -11.405 0.523 8.108 1.00 54.39 343 GLU A CA 1
ATOM 2173 C C . GLU A 1 300 ? -12.602 0.264 7.206 1.00 56.32 343 GLU A C 1
ATOM 2174 O O . GLU A 1 300 ? -13.549 -0.400 7.644 1.00 62.28 343 GLU A O 1
ATOM 2180 N N . GLY A 1 301 ? -12.585 0.775 5.973 1.00 56.39 344 GLY A N 1
ATOM 2181 C CA . GLY A 1 301 ? -13.695 0.626 5.049 1.00 51.13 344 GLY A CA 1
ATOM 2182 C C . GLY A 1 301 ? -14.139 -0.810 4.880 1.00 60.74 344 GLY A C 1
ATOM 2183 O O . GLY A 1 301 ? -13.312 -1.709 4.706 1.00 62.78 344 GLY A O 1
ATOM 2184 N N . HIS A 1 302 ? -15.443 -1.045 4.942 1.00 62.33 345 HIS A N 1
ATOM 2185 C CA . HIS A 1 302 ? -16.006 -2.381 4.794 1.00 61.26 345 HIS A CA 1
ATOM 2186 C C . HIS A 1 302 ? -16.936 -2.359 3.594 1.00 53.72 345 HIS A C 1
ATOM 2187 O O . HIS A 1 302 ? -17.999 -1.727 3.643 1.00 55.87 345 HIS A O 1
ATOM 2194 N N . ASP A 1 303 ? -16.537 -3.042 2.521 1.00 50.60 346 ASP A N 1
ATOM 2195 C CA . ASP A 1 303 ? -17.398 -3.187 1.355 1.00 44.82 346 ASP A CA 1
ATOM 2196 C C . ASP A 1 303 ? -17.795 -1.801 0.840 1.00 33.66 346 ASP A C 1
ATOM 2197 O O . ASP A 1 303 ? -18.967 -1.417 0.814 1.00 32.67 346 ASP A O 1
ATOM 2202 N N . ALA A 1 304 ? -16.772 -1.023 0.484 1.00 28.33 347 ALA A N 1
ATOM 2203 C CA . ALA A 1 304 ? -16.975 0.368 0.117 1.00 23.74 347 ALA A CA 1
ATOM 2204 C C . ALA A 1 304 ? -15.999 0.772 -0.977 1.00 20.30 347 ALA A C 1
ATOM 2205 O O . ALA A 1 304 ? -14.901 0.221 -1.098 1.00 19.77 347 ALA A O 1
ATOM 2207 N N . TYR A 1 305 ? -16.431 1.739 -1.777 1.00 15.51 348 TYR A N 1
ATOM 2208 C CA . TYR A 1 305 ? -15.565 2.392 -2.747 1.00 14.83 348 TYR A CA 1
ATOM 2209 C C . TYR A 1 305 ? -14.766 3.502 -2.077 1.00 16.95 348 TYR A C 1
ATOM 2210 O O . TYR A 1 305 ? -15.350 4.417 -1.493 1.00 16.50 348 TYR A O 1
ATOM 2219 N N . GLN A 1 306 ? -13.448 3.492 -2.250 1.00 14.63 349 GLN A N 1
ATOM 2220 C CA . GLN A 1 306 ? -12.630 4.642 -1.891 1.00 14.62 349 GLN A CA 1
ATOM 2221 C C . GLN A 1 306 ? -12.264 5.405 -3.158 1.00 13.89 349 GLN A C 1
ATOM 2222 O O . GLN A 1 306 ? -11.985 4.800 -4.195 1.00 14.53 349 GLN A O 1
ATOM 2228 N N . PHE A 1 307 ? -12.266 6.733 -3.069 1.00 14.18 350 PHE A N 1
ATOM 2229 C CA . PHE A 1 307 ? -11.943 7.532 -4.240 1.00 12.02 350 PHE A CA 1
ATOM 2230 C C . PHE A 1 307 ? -11.291 8.845 -3.844 1.00 12.74 350 PHE A C 1
ATOM 2231 O O . PHE A 1 307 ? -11.491 9.372 -2.747 1.00 12.04 350 PHE A O 1
ATOM 2239 N N . CYS A 1 308 ? -10.505 9.372 -4.783 1.00 13.79 351 CYS A N 1
ATOM 2240 C CA . CYS A 1 308 ? -9.996 10.731 -4.719 1.00 16.78 351 CYS A CA 1
ATOM 2241 C C . CYS A 1 308 ? -10.066 11.328 -6.116 1.00 15.96 351 CYS A C 1
ATOM 2242 O O . CYS A 1 308 ? -9.659 10.681 -7.085 1.00 15.78 351 CYS A O 1
ATOM 2245 N N . LEU A 1 309 ? -10.611 12.538 -6.222 1.00 15.17 352 LEU A N 1
ATOM 2246 C CA . LEU A 1 309 ? -10.561 13.307 -7.461 1.00 13.94 352 LEU A CA 1
ATOM 2247 C C . LEU A 1 309 ? -10.063 14.705 -7.129 1.00 16.15 352 LEU A C 1
ATOM 2248 O O . LEU A 1 309 ? -10.714 15.432 -6.377 1.00 14.03 352 LEU A O 1
ATOM 2253 N N . GLN A 1 310 ? -8.915 15.086 -7.685 1.00 15.74 353 GLN A N 1
ATOM 2254 C CA . GLN A 1 310 ? -8.329 16.394 -7.396 1.00 14.07 353 GLN A CA 1
ATOM 2255 C C . GLN A 1 310 ? -7.755 16.997 -8.670 1.00 15.38 353 GLN A C 1
ATOM 2256 O O . GLN A 1 310 ? -6.622 16.697 -9.059 1.00 15.78 353 GLN A O 1
ATOM 2262 N N . PRO A 1 311 ? -8.525 17.837 -9.355 1.00 15.49 354 PRO A N 1
ATOM 2263 C CA . PRO A 1 311 ? -8.014 18.545 -10.540 1.00 16.39 354 PRO A CA 1
ATOM 2264 C C . PRO A 1 311 ? -6.916 19.520 -10.156 1.00 19.58 354 PRO A C 1
ATOM 2265 O O . PRO A 1 311 ? -6.766 19.859 -8.974 1.00 18.79 354 PRO A O 1
ATOM 2269 N N . PRO A 1 312 ? -6.135 20.007 -11.124 1.00 18.63 355 PRO A N 1
ATOM 2270 C CA . PRO A 1 312 ? -5.024 20.910 -10.786 1.00 24.13 355 PRO A CA 1
ATOM 2271 C C . PRO A 1 312 ? -5.509 22.138 -10.027 1.00 24.31 355 PRO A C 1
ATOM 2272 O O . PRO A 1 312 ? -6.503 22.763 -10.395 1.00 26.21 355 PRO A O 1
ATOM 2276 N N . GLY A 1 313 ? -4.808 22.454 -8.940 1.00 24.40 356 GLY A N 1
ATOM 2277 C CA . GLY A 1 313 ? -5.124 23.605 -8.113 1.00 27.07 356 GLY A CA 1
ATOM 2278 C C . GLY A 1 313 ? -6.415 23.510 -7.325 1.00 27.85 356 GLY A C 1
ATOM 2279 O O . GLY A 1 313 ? -6.822 24.500 -6.712 1.00 32.77 356 GLY A O 1
ATOM 2280 N N . ALA A 1 314 ? -7.070 22.360 -7.324 1.00 21.40 357 ALA A N 1
ATOM 2281 C CA . ALA A 1 314 ? -8.370 22.174 -6.709 1.00 20.23 357 ALA A CA 1
ATOM 2282 C C . ALA A 1 314 ? -8.242 21.531 -5.336 1.00 18.29 357 ALA A C 1
ATOM 2283 O O . ALA A 1 314 ? -7.242 20.878 -5.031 1.00 18.73 357 ALA A O 1
ATOM 2285 N N . PRO A 1 315 ? -9.259 21.673 -4.489 1.00 20.29 358 PRO A N 1
ATOM 2286 C CA . PRO A 1 315 ? -9.359 20.800 -3.315 1.00 20.07 358 PRO A CA 1
ATOM 2287 C C . PRO A 1 315 ? -9.484 19.351 -3.760 1.00 18.93 358 PRO A C 1
ATOM 2288 O O . PRO A 1 315 ? -9.798 19.049 -4.913 1.00 16.78 358 PRO A O 1
ATOM 2292 N N . ALA A 1 316 ? -9.255 18.440 -2.822 1.00 17.94 359 ALA A N 1
ATOM 2293 C CA . ALA A 1 316 ? -9.351 17.015 -3.102 1.00 15.49 359 ALA A CA 1
ATOM 2294 C C . ALA A 1 316 ? -10.721 16.521 -2.658 1.00 15.17 359 ALA A C 1
ATOM 2295 O O . ALA A 1 316 ? -11.084 16.663 -1.485 1.00 17.21 359 ALA A O 1
ATOM 2297 N N . PHE A 1 317 ? -11.466 15.938 -3.591 1.00 17.43 360 PHE A N 1
ATOM 2298 C CA . PHE A 1 317 ? -12.741 15.288 -3.298 1.00 13.48 360 PHE A CA 1
ATOM 2299 C C . PHE A 1 317 ? -12.458 13.820 -2.992 1.00 13.26 360 PHE A C 1
ATOM 2300 O O . PHE A 1 317 ? -12.032 13.069 -3.867 1.00 13.71 360 PHE A O 1
ATOM 2308 N N . ILE A 1 318 ? -12.668 13.408 -1.744 1.00 14.85 361 ILE A N 1
ATOM 2309 C CA . ILE A 1 318 ? -12.375 12.043 -1.339 1.00 12.48 361 ILE A CA 1
ATOM 2310 C C . ILE A 1 318 ? -13.632 11.447 -0.725 1.00 13.70 361 ILE A C 1
ATOM 2311 O O . ILE A 1 318 ? -14.533 12.161 -0.289 1.00 15.26 361 ILE A O 1
ATOM 2316 N N . GLY A 1 319 ? -13.693 10.123 -0.710 1.00 13.41 362 GLY A N 1
ATOM 2317 C CA . GLY A 1 319 ? -14.849 9.499 -0.089 1.00 16.00 362 GLY A CA 1
ATOM 2318 C C . GLY A 1 319 ? -14.650 8.017 0.098 1.00 13.42 362 GLY A C 1
ATOM 2319 O O . GLY A 1 319 ? -13.748 7.405 -0.474 1.00 14.15 362 GLY A O 1
ATOM 2320 N N . ASN A 1 320 ? -15.531 7.443 0.921 1.00 13.61 363 ASN A N 1
ATOM 2321 C CA . ASN A 1 320 ? -15.527 6.021 1.256 1.00 15.01 363 ASN A CA 1
ATOM 2322 C C . ASN A 1 320 ? -16.999 5.613 1.282 1.00 14.77 363 ASN A C 1
ATOM 2323 O O . ASN A 1 320 ? -17.638 5.637 2.339 1.00 15.12 363 ASN A O 1
ATOM 2328 N N . THR A 1 321 ? -17.529 5.259 0.114 1.00 14.65 364 THR A N 1
ATOM 2329 C CA . THR A 1 321 ? -18.970 5.132 -0.064 1.00 14.38 364 THR A CA 1
ATOM 2330 C C . THR A 1 321 ? -19.388 3.685 -0.325 1.00 13.40 364 THR A C 1
ATOM 2331 O O . THR A 1 321 ? -18.756 2.976 -1.119 1.00 13.97 364 THR A O 1
ATOM 2335 N N . PRO A 1 322 ? -20.469 3.231 0.317 1.00 15.91 365 PRO A N 1
ATOM 2336 C CA . PRO A 1 322 ? -20.968 1.874 0.075 1.00 13.89 365 PRO A CA 1
ATOM 2337 C C . PRO A 1 322 ? -21.799 1.744 -1.183 1.00 13.56 365 PRO A C 1
ATOM 2338 O O . PRO A 1 322 ? -22.086 0.614 -1.592 1.00 16.71 365 PRO A O 1
ATOM 2342 N N . GLU A 1 323 ? -22.190 2.847 -1.802 1.00 11.91 366 GLU A N 1
ATOM 2343 C CA . GLU A 1 323 ? -23.284 2.842 -2.766 1.00 12.23 366 GLU A CA 1
ATOM 2344 C C . GLU A 1 323 ? -22.770 2.828 -4.199 1.00 13.70 366 GLU A C 1
ATOM 2345 O O . GLU A 1 323 ? -21.970 3.683 -4.585 1.00 13.93 366 GLU A O 1
ATOM 2351 N N . ARG A 1 324 ? -23.256 1.864 -4.982 1.00 13.44 367 ARG A N 1
ATOM 2352 C CA . ARG A 1 324 ? -22.948 1.751 -6.401 1.00 13.82 367 ARG A CA 1
ATOM 2353 C C . ARG A 1 324 ? -24.014 2.458 -7.228 1.00 13.03 367 ARG A C 1
ATOM 2354 O O . ARG A 1 324 ? -25.211 2.324 -6.955 1.00 14.59 367 ARG A O 1
ATOM 2362 N N . LEU A 1 325 ? -23.579 3.233 -8.223 1.00 13.47 368 LEU A N 1
ATOM 2363 C CA . LEU A 1 325 ? -24.517 3.681 -9.251 1.00 13.64 368 LEU A CA 1
ATOM 2364 C C . LEU A 1 325 ? -24.691 2.592 -10.305 1.00 16.17 368 LEU A C 1
ATOM 2365 O O . LEU A 1 325 ? -25.787 2.045 -10.466 1.00 14.03 368 LEU A O 1
ATOM 2370 N N . PHE A 1 326 ? -23.620 2.246 -11.025 1.00 13.99 369 PHE A N 1
ATOM 2371 C CA . PHE A 1 326 ? -23.671 1.025 -11.817 1.00 13.72 369 PHE A CA 1
ATOM 2372 C C . PHE A 1 326 ? -22.267 0.491 -12.071 1.00 16.89 369 PHE A C 1
ATOM 2373 O O . PHE A 1 326 ? -21.271 1.217 -11.989 1.00 14.66 369 PHE A O 1
ATOM 2381 N N . GLN A 1 327 ? -22.212 -0.803 -12.372 1.00 14.64 370 GLN A N 1
ATOM 2382 C CA . GLN A 1 327 ? -21.018 -1.447 -12.899 1.00 17.72 370 GLN A CA 1
ATOM 2383 C C . GLN A 1 327 ? -21.373 -2.081 -14.233 1.00 21.50 370 GLN A C 1
ATOM 2384 O O . GLN A 1 327 ? -22.434 -2.696 -14.372 1.00 18.36 370 GLN A O 1
ATOM 2390 N N . ARG A 1 328 ? -20.505 -1.907 -15.228 1.00 16.37 371 ARG A N 1
ATOM 2391 C CA . ARG A 1 328 ? -20.682 -2.565 -16.513 1.00 20.55 371 ARG A CA 1
ATOM 2392 C C . ARG A 1 328 ? -19.471 -3.435 -16.788 1.00 21.38 371 ARG A C 1
ATOM 2393 O O . ARG A 1 328 ? -18.333 -2.970 -16.669 1.00 19.83 371 ARG A O 1
ATOM 2401 N N . THR A 1 329 ? -19.722 -4.698 -17.112 1.00 19.60 372 THR A N 1
ATOM 2402 C CA . THR A 1 329 ? -18.715 -5.609 -17.644 1.00 23.79 372 THR A CA 1
ATOM 2403 C C . THR A 1 329 ? -19.244 -6.112 -18.979 1.00 26.83 372 THR A C 1
ATOM 2404 O O . THR A 1 329 ? -20.167 -6.931 -19.014 1.00 22.36 372 THR A O 1
ATOM 2408 N N . GLN A 1 330 ? -18.662 -5.617 -20.071 1.00 22.44 373 GLN A N 1
ATOM 2409 C CA . GLN A 1 330 ? -19.155 -5.889 -21.418 1.00 24.99 373 GLN A CA 1
ATOM 2410 C C . GLN A 1 330 ? -20.646 -5.577 -21.522 1.00 24.15 373 GLN A C 1
ATOM 2411 O O . GLN A 1 330 ? -21.035 -4.411 -21.438 1.00 22.26 373 GLN A O 1
ATOM 2417 N N . LEU A 1 331 ? -21.492 -6.592 -21.695 1.00 22.55 374 LEU A N 1
ATOM 2418 C CA . LEU A 1 331 ? -22.922 -6.342 -21.845 1.00 23.34 374 LEU A CA 1
ATOM 2419 C C . LEU A 1 331 ? -23.707 -6.397 -20.541 1.00 23.62 374 LEU A C 1
ATOM 2420 O O . LEU A 1 331 ? -24.888 -6.040 -20.539 1.00 25.04 374 LEU A O 1
ATOM 2425 N N . GLY A 1 332 ? -23.106 -6.832 -19.436 1.00 21.19 375 GLY A N 1
ATOM 2426 C CA . GLY A 1 332 ? -23.821 -6.890 -18.171 1.00 21.94 375 GLY A CA 1
ATOM 2427 C C . GLY A 1 332 ? -23.702 -5.593 -17.394 1.00 22.73 375 GLY A C 1
ATOM 2428 O O . GLY A 1 332 ? -22.604 -5.059 -17.227 1.00 20.86 375 GLY A O 1
ATOM 2429 N N . VAL A 1 333 ? -24.838 -5.081 -16.918 1.00 21.31 376 VAL A N 1
ATOM 2430 C CA . VAL A 1 333 ? -24.836 -3.917 -16.038 1.00 20.30 376 VAL A CA 1
ATOM 2431 C C . VAL A 1 333 ? -25.527 -4.296 -14.742 1.00 21.00 376 VAL A C 1
ATOM 2432 O O . VAL A 1 333 ? -26.504 -5.053 -14.745 1.00 19.01 376 VAL A O 1
ATOM 2436 N N . CYS A 1 334 ? -25.026 -3.772 -13.631 1.00 17.89 377 CYS A N 1
ATOM 2437 C CA . CYS A 1 334 ? -25.733 -3.976 -12.379 1.00 19.63 377 CYS A CA 1
ATOM 2438 C C . CYS A 1 334 ? -25.775 -2.675 -11.596 1.00 19.28 377 CYS A C 1
ATOM 2439 O O . CYS A 1 334 ? -24.916 -1.802 -11.740 1.00 17.58 377 CYS A O 1
ATOM 2442 N N . SER A 1 335 ? -26.805 -2.554 -10.774 1.00 16.55 378 SER A N 1
ATOM 2443 C CA . SER A 1 335 ? -27.028 -1.367 -9.979 1.00 15.10 378 SER A CA 1
ATOM 2444 C C . SER A 1 335 ? -27.670 -1.841 -8.676 1.00 14.38 378 SER A C 1
ATOM 2445 O O . SER A 1 335 ? -27.676 -3.039 -8.376 1.00 15.20 378 SER A O 1
ATOM 2448 N N . GLU A 1 336 ? -28.183 -0.906 -7.884 1.00 12.85 379 GLU A N 1
ATOM 2449 C CA . GLU A 1 336 ? -28.791 -1.264 -6.609 1.00 13.64 379 GLU A CA 1
ATOM 2450 C C . GLU A 1 336 ? -29.719 -0.144 -6.168 1.00 16.06 379 GLU A C 1
ATOM 2451 O O . GLU A 1 336 ? -29.660 0.976 -6.674 1.00 15.33 379 GLU A O 1
ATOM 2457 N N . ALA A 1 337 ? -30.556 -0.465 -5.177 1.00 13.19 380 ALA A N 1
ATOM 2458 C CA . ALA A 1 337 ? -31.584 0.431 -4.670 1.00 14.92 380 ALA A CA 1
ATOM 2459 C C . ALA A 1 337 ? -31.537 0.397 -3.154 1.00 16.97 380 ALA A C 1
ATOM 2460 O O . ALA A 1 337 ? -31.252 -0.650 -2.562 1.00 14.59 380 ALA A O 1
ATOM 2462 N N . LEU A 1 338 ? -31.785 1.546 -2.533 1.00 16.86 381 LEU A N 1
ATOM 2463 C CA . LEU A 1 338 ? -31.788 1.636 -1.080 1.00 19.45 381 LEU A CA 1
ATOM 2464 C C . LEU A 1 338 ? -32.880 2.596 -0.646 1.00 19.30 381 LEU A C 1
ATOM 2465 O O . LEU A 1 338 ? -33.293 3.480 -1.405 1.00 18.30 381 LEU A O 1
ATOM 2470 N N . ALA A 1 339 ? -33.322 2.427 0.599 1.00 16.17 382 ALA A N 1
ATOM 2471 C CA . ALA A 1 339 ? -34.305 3.295 1.238 1.00 13.92 382 ALA A CA 1
ATOM 2472 C C . ALA A 1 339 ? -34.492 2.803 2.665 1.00 17.82 382 ALA A C 1
ATOM 2473 O O . ALA A 1 339 ? -34.093 1.688 3.013 1.00 18.57 382 ALA A O 1
ATOM 2475 N N . ALA A 1 340 ? -35.121 3.653 3.479 1.00 15.95 383 ALA A N 1
ATOM 2476 C CA . ALA A 1 340 ? -35.550 3.330 4.837 1.00 20.16 383 ALA A CA 1
ATOM 2477 C C . ALA A 1 340 ? -34.339 3.026 5.710 1.00 18.27 383 ALA A C 1
ATOM 2478 O O . ALA A 1 340 ? -34.019 1.862 5.974 1.00 20.86 383 ALA A O 1
ATOM 2480 N N . THR A 1 341 ? -33.653 4.068 6.146 1.00 18.86 384 THR A N 1
ATOM 2481 C CA . THR A 1 341 ? -32.418 3.921 6.905 1.00 19.09 384 THR A CA 1
ATOM 2482 C C . THR A 1 341 ? -32.696 4.095 8.393 1.00 19.74 384 THR A C 1
ATOM 2483 O O . THR A 1 341 ? -33.496 4.946 8.793 1.00 19.84 384 THR A O 1
ATOM 2487 N N . ARG A 1 342 ? -32.017 3.287 9.211 1.00 20.81 385 ARG A N 1
ATOM 2488 C CA . ARG A 1 342 ? -32.116 3.371 10.663 1.00 21.11 385 ARG A CA 1
ATOM 2489 C C . ARG A 1 342 ? -30.726 3.093 11.224 1.00 18.82 385 ARG A C 1
ATOM 2490 O O . ARG A 1 342 ? -29.854 2.626 10.488 1.00 17.32 385 ARG A O 1
ATOM 2498 N N . PRO A 1 343 ? -30.455 3.386 12.493 1.00 21.97 386 PRO A N 1
ATOM 2499 C CA . PRO A 1 343 ? -29.110 3.129 13.021 1.00 20.57 386 PRO A CA 1
ATOM 2500 C C . PRO A 1 343 ? -28.825 1.642 13.183 1.00 21.19 386 PRO A C 1
ATOM 2501 O O . PRO A 1 343 ? -29.721 0.795 13.190 1.00 21.88 386 PRO A O 1
ATOM 2505 N N . ARG A 1 344 ? -27.537 1.336 13.297 1.00 19.70 387 ARG A N 1
ATOM 2506 C CA . ARG A 1 344 ? -27.107 0.106 13.931 1.00 22.86 387 ARG A CA 1
ATOM 2507 C C . ARG A 1 344 ? -27.248 0.258 15.443 1.00 23.98 387 ARG A C 1
ATOM 2508 O O . ARG A 1 344 ? -27.414 1.362 15.969 1.00 25.19 387 ARG A O 1
ATOM 2516 N N . ALA A 1 345 ? -27.188 -0.863 16.152 1.00 23.92 388 ALA A N 1
ATOM 2517 C CA . ALA A 1 345 ? -27.214 -0.831 17.606 1.00 26.90 388 ALA A CA 1
ATOM 2518 C C . ALA A 1 345 ? -26.056 -1.649 18.149 1.00 27.30 388 ALA A C 1
ATOM 2519 O O . ALA A 1 345 ? -25.669 -2.661 17.555 1.00 29.61 388 ALA A O 1
ATOM 2521 N N . ALA A 1 346 ? -25.505 -1.199 19.281 1.00 30.78 389 ALA A N 1
ATOM 2522 C CA . ALA A 1 346 ? -24.389 -1.913 19.896 1.00 33.37 389 ALA A CA 1
ATOM 2523 C C . ALA A 1 346 ? -24.821 -3.285 20.394 1.00 33.61 389 ALA A C 1
ATOM 2524 O O . ALA A 1 346 ? -24.103 -4.277 20.213 1.00 38.20 389 ALA A O 1
ATOM 2526 N N . SER A 1 347 ? -25.992 -3.356 21.015 1.00 27.63 390 SER A N 1
ATOM 2527 C CA . SER A 1 347 ? -26.556 -4.618 21.467 1.00 33.07 390 SER A CA 1
ATOM 2528 C C . SER A 1 347 ? -27.052 -5.451 20.289 1.00 31.62 390 SER A C 1
ATOM 2529 O O . SER A 1 347 ? -27.744 -4.943 19.401 1.00 28.59 390 SER A O 1
ATOM 2532 N N . SER A 1 348 ? -26.708 -6.742 20.297 1.00 28.21 391 SER A N 1
ATOM 2533 C CA . SER A 1 348 ? -27.175 -7.654 19.258 1.00 29.55 391 SER A CA 1
ATOM 2534 C C . SER A 1 348 ? -28.702 -7.709 19.197 1.00 27.02 391 SER A C 1
ATOM 2535 O O . SER A 1 348 ? -29.285 -7.798 18.109 1.00 28.09 391 SER A O 1
ATOM 2538 N N . ALA A 1 349 ? -29.372 -7.669 20.351 1.00 27.14 392 ALA A N 1
ATOM 2539 C CA . ALA A 1 349 ? -30.830 -7.788 20.333 1.00 27.67 392 ALA A CA 1
ATOM 2540 C C . ALA A 1 349 ? -31.481 -6.532 19.770 1.00 28.50 392 ALA A C 1
ATOM 2541 O O . ALA A 1 349 ? -32.474 -6.612 19.035 1.00 25.41 392 ALA A O 1
ATOM 2543 N N . ARG A 1 350 ? -30.949 -5.363 20.119 1.00 28.45 393 ARG A N 1
ATOM 2544 C CA . ARG A 1 350 ? -31.507 -4.125 19.593 1.00 30.13 393 ARG A CA 1
ATOM 2545 C C . ARG A 1 350 ? -31.207 -3.981 18.104 1.00 23.82 393 ARG A C 1
ATOM 2546 O O . ARG A 1 350 ? -32.046 -3.482 17.342 1.00 25.80 393 ARG A O 1
ATOM 2554 N N . ASP A 1 351 ? -30.025 -4.429 17.669 1.00 24.83 394 ASP A N 1
ATOM 2555 C CA . ASP A 1 351 ? -29.695 -4.383 16.246 1.00 24.70 394 ASP A CA 1
ATOM 2556 C C . ASP A 1 351 ? -30.659 -5.234 15.431 1.00 26.96 394 ASP A C 1
ATOM 2557 O O . ASP A 1 351 ? -31.114 -4.827 14.351 1.00 22.59 394 ASP A O 1
ATOM 2562 N N . MET A 1 352 ? -30.968 -6.428 15.935 1.00 25.36 395 MET A N 1
ATOM 2563 C CA . MET A 1 352 ? -31.870 -7.344 15.251 1.00 24.26 395 MET A CA 1
ATOM 2564 C C . MET A 1 352 ? -33.295 -6.809 15.241 1.00 21.15 395 MET A C 1
ATOM 2565 O O . MET A 1 352 ? -34.026 -6.991 14.260 1.00 22.10 395 MET A O 1
ATOM 2570 N N . GLU A 1 353 ? -33.707 -6.148 16.326 1.00 22.87 396 GLU A N 1
ATOM 2571 C CA . GLU A 1 353 ? -35.057 -5.602 16.386 1.00 24.51 396 GLU A CA 1
ATOM 2572 C C . GLU A 1 353 ? -35.245 -4.484 15.369 1.00 25.27 396 GLU A C 1
ATOM 2573 O O . GLU A 1 353 ? -36.291 -4.400 14.715 1.00 20.94 396 GLU A O 1
ATOM 2579 N N . ILE A 1 354 ? -34.251 -3.606 15.235 1.00 22.82 397 ILE A N 1
ATOM 2580 C CA . ILE A 1 354 ? -34.334 -2.551 14.228 1.00 23.90 397 ILE A CA 1
ATOM 2581 C C . ILE A 1 354 ? -34.429 -3.161 12.837 1.00 20.05 397 ILE A C 1
ATOM 2582 O O . ILE A 1 354 ? -35.241 -2.736 12.007 1.00 19.36 397 ILE A O 1
ATOM 2587 N N . GLU A 1 355 ? -33.587 -4.164 12.560 1.00 20.82 398 GLU A N 1
ATOM 2588 C CA . GLU A 1 355 ? -33.594 -4.810 11.253 1.00 20.50 398 GLU A CA 1
ATOM 2589 C C . GLU A 1 355 ? -34.944 -5.455 10.969 1.00 20.82 398 GLU A C 1
ATOM 2590 O O . GLU A 1 355 ? -35.475 -5.350 9.856 1.00 17.29 398 GLU A O 1
ATOM 2596 N N . ARG A 1 356 ? -35.528 -6.115 11.967 1.00 18.41 399 ARG A N 1
ATOM 2597 C CA . ARG A 1 356 ? -36.838 -6.714 11.756 1.00 19.23 399 ARG A CA 1
ATOM 2598 C C . ARG A 1 356 ? -37.903 -5.651 11.506 1.00 19.64 399 ARG A C 1
ATOM 2599 O O . ARG A 1 356 ? -38.810 -5.854 10.687 1.00 18.14 399 ARG A O 1
ATOM 2607 N N . ASP A 1 357 ? -37.824 -4.521 12.213 1.00 18.99 400 ASP A N 1
ATOM 2608 C CA . ASP A 1 357 ? -38.767 -3.435 11.969 1.00 22.36 400 ASP A CA 1
ATOM 2609 C C . ASP A 1 357 ? -38.688 -2.964 10.521 1.00 22.16 400 ASP A C 1
ATOM 2610 O O . ASP A 1 357 ? -39.719 -2.711 9.886 1.00 20.64 400 ASP A O 1
ATOM 2615 N N . LEU A 1 358 ? -37.470 -2.855 9.978 1.00 18.00 401 LEU A N 1
ATOM 2616 C CA . LEU A 1 358 ? -37.321 -2.480 8.572 1.00 17.40 401 LEU A CA 1
ATOM 2617 C C . LEU A 1 358 ? -37.929 -3.528 7.650 1.00 19.56 401 LEU A C 1
ATOM 2618 O O . LEU A 1 358 ? -38.563 -3.188 6.640 1.00 18.61 401 LEU A O 1
ATOM 2623 N N . LEU A 1 359 ? -37.730 -4.812 7.966 1.00 18.37 402 LEU A N 1
ATOM 2624 C CA . LEU A 1 359 ? -38.132 -5.878 7.057 1.00 18.07 402 LEU A CA 1
ATOM 2625 C C . LEU A 1 359 ? -39.626 -6.148 7.094 1.00 21.51 402 LEU A C 1
ATOM 2626 O O . LEU A 1 359 ? -40.158 -6.738 6.146 1.00 20.92 402 LEU A O 1
ATOM 2631 N N . THR A 1 360 ? -40.308 -5.744 8.163 1.00 20.77 403 THR A N 1
ATOM 2632 C CA . THR A 1 360 ? -41.718 -6.064 8.323 1.00 22.80 403 THR A CA 1
ATOM 2633 C C . THR A 1 360 ? -42.646 -4.866 8.171 1.00 22.52 403 THR A C 1
ATOM 2634 O O . THR A 1 360 ? -43.844 -5.066 7.962 1.00 24.86 403 THR A O 1
ATOM 2638 N N . SER A 1 361 ? -42.136 -3.646 8.282 1.00 20.31 404 SER A N 1
ATOM 2639 C CA . SER A 1 361 ? -42.969 -2.451 8.211 1.00 22.33 404 SER A CA 1
ATOM 2640 C C . SER A 1 361 ? -43.653 -2.324 6.849 1.00 22.66 404 SER A C 1
ATOM 2641 O O . SER A 1 361 ? -42.959 -2.253 5.821 1.00 19.18 404 SER A O 1
ATOM 2644 N N . PRO A 1 362 ? -44.991 -2.278 6.791 1.00 21.41 405 PRO A N 1
ATOM 2645 C CA . PRO A 1 362 ? -45.650 -2.036 5.493 1.00 22.21 405 PRO A CA 1
ATOM 2646 C C . PRO A 1 362 ? -45.261 -0.702 4.890 1.00 21.02 405 PRO A C 1
ATOM 2647 O O . PRO A 1 362 ? -45.110 -0.584 3.667 1.00 21.84 405 PRO A O 1
ATOM 2651 N N . LYS A 1 363 ? -45.089 0.314 5.736 1.00 20.04 406 LYS A N 1
ATOM 2652 C CA . LYS A 1 363 ? -44.741 1.635 5.238 1.00 21.20 406 LYS A CA 1
ATOM 2653 C C . LYS A 1 363 ? -43.351 1.643 4.621 1.00 18.20 406 LYS A C 1
ATOM 2654 O O . LYS A 1 363 ? -43.161 2.162 3.517 1.00 17.44 406 LYS A O 1
ATOM 2660 N N . ASP A 1 364 ? -42.360 1.088 5.331 1.00 17.98 407 ASP A N 1
ATOM 2661 C CA . ASP A 1 364 ? -41.017 0.995 4.764 1.00 18.32 407 ASP A CA 1
ATOM 2662 C C . ASP A 1 364 ? -41.019 0.184 3.474 1.00 18.17 407 ASP A C 1
ATOM 2663 O O . ASP A 1 364 ? -40.308 0.522 2.519 1.00 17.09 407 ASP A O 1
ATOM 2668 N N . ASP A 1 365 ? -41.816 -0.888 3.418 1.00 16.60 408 ASP A N 1
ATOM 2669 C CA . ASP A 1 365 ? -41.900 -1.678 2.191 1.00 18.35 408 ASP A CA 1
ATOM 2670 C C . ASP A 1 365 ? -42.386 -0.827 1.025 1.00 17.94 408 ASP A C 1
ATOM 2671 O O . ASP A 1 365 ? -41.817 -0.869 -0.071 1.00 15.05 408 ASP A O 1
ATOM 2676 N N . LEU A 1 366 ? -43.428 -0.024 1.257 1.00 17.19 409 LEU A N 1
ATOM 2677 C CA . LEU A 1 366 ? -43.932 0.864 0.213 1.00 17.48 409 LEU A CA 1
ATOM 2678 C C . LEU A 1 366 ? -42.887 1.893 -0.207 1.00 16.62 409 LEU A C 1
ATOM 2679 O O . LEU A 1 366 ? -42.730 2.172 -1.402 1.00 15.64 409 LEU A O 1
ATOM 2684 N N . GLU A 1 367 ? -42.183 2.485 0.763 1.00 14.79 410 GLU A N 1
ATOM 2685 C CA . GLU A 1 367 ? -41.201 3.520 0.456 1.00 15.32 410 GLU A CA 1
ATOM 2686 C C . GLU A 1 367 ? -39.993 2.937 -0.268 1.00 17.69 410 GLU A C 1
ATOM 2687 O O . GLU A 1 367 ? -39.437 3.573 -1.173 1.00 15.30 410 GLU A O 1
ATOM 2693 N N . PHE A 1 368 ? -39.567 1.735 0.127 1.00 15.82 411 PHE A N 1
ATOM 2694 C CA . PHE A 1 368 ? -38.490 1.063 -0.590 1.00 16.41 411 PHE A CA 1
ATOM 2695 C C . PHE A 1 368 ? -38.925 0.698 -2.002 1.00 16.22 411 PHE A C 1
ATOM 2696 O O . PHE A 1 368 ? -38.155 0.856 -2.960 1.00 15.71 411 PHE A O 1
ATOM 2704 N N . SER A 1 369 ? -40.165 0.225 -2.150 1.00 16.94 412 SER A N 1
ATOM 2705 C CA . SER A 1 369 ? -40.627 -0.212 -3.461 1.00 16.64 412 SER A CA 1
ATOM 2706 C C . SER A 1 369 ? -40.588 0.922 -4.474 1.00 14.35 412 SER A C 1
ATOM 2707 O O . SER A 1 369 ? -40.221 0.700 -5.635 1.00 13.58 412 SER A O 1
ATOM 2710 N N . ILE A 1 370 ? -40.949 2.147 -4.069 1.00 14.75 413 ILE A N 1
ATOM 2711 C CA . ILE A 1 370 ? -40.967 3.204 -5.087 1.00 13.65 413 ILE A CA 1
ATOM 2712 C C . ILE A 1 370 ? -39.552 3.504 -5.569 1.00 14.20 413 ILE A C 1
ATOM 2713 O O . ILE A 1 370 ? -39.354 3.853 -6.738 1.00 14.77 413 ILE A O 1
ATOM 2718 N N . VAL A 1 371 ? -38.547 3.344 -4.702 1.00 12.42 414 VAL A N 1
ATOM 2719 C CA . VAL A 1 371 ? -37.159 3.521 -5.131 1.00 11.61 414 VAL A CA 1
ATOM 2720 C C . VAL A 1 371 ? -36.720 2.349 -5.997 1.00 11.57 414 VAL A C 1
ATOM 2721 O O . VAL A 1 371 ? -36.181 2.535 -7.097 1.00 13.57 414 VAL A O 1
ATOM 2725 N N . ARG A 1 372 ? -36.908 1.127 -5.494 1.00 12.87 415 ARG A N 1
ATOM 2726 C CA . ARG A 1 372 ? -36.484 -0.067 -6.221 1.00 12.20 415 ARG A CA 1
ATOM 2727 C C . ARG A 1 372 ? -37.128 -0.128 -7.605 1.00 15.48 415 ARG A C 1
ATOM 2728 O O . ARG A 1 372 ? -36.450 -0.369 -8.614 1.00 12.99 415 ARG A O 1
ATOM 2736 N N . GLU A 1 373 ? -38.441 0.100 -7.670 1.00 14.35 416 GLU A N 1
ATOM 2737 C CA . GLU A 1 373 ? -39.142 -0.053 -8.942 1.00 14.70 416 GLU A CA 1
ATOM 2738 C C . GLU A 1 373 ? -38.804 1.072 -9.916 1.00 13.82 416 GLU A C 1
ATOM 2739 O O . GLU A 1 373 ? -38.849 0.865 -11.134 1.00 15.15 416 GLU A O 1
ATOM 2745 N N . ASN A 1 374 ? -38.470 2.261 -9.407 1.00 13.79 417 ASN A N 1
ATOM 2746 C CA . ASN A 1 374 ? -38.019 3.345 -10.273 1.00 15.30 417 ASN A CA 1
ATOM 2747 C C . ASN A 1 374 ? -36.688 3.000 -10.931 1.00 14.05 417 ASN A C 1
ATOM 2748 O O . ASN A 1 374 ? -36.514 3.191 -12.142 1.00 14.73 417 ASN A O 1
ATOM 2753 N N . ILE A 1 375 ? -35.731 2.496 -10.148 1.00 14.76 418 ILE A N 1
ATOM 2754 C CA . ILE A 1 375 ? -34.443 2.108 -10.720 1.00 13.40 418 ILE A CA 1
ATOM 2755 C C . ILE A 1 375 ? -34.619 0.912 -11.653 1.00 14.53 418 ILE A C 1
ATOM 2756 O O . ILE A 1 375 ? -34.013 0.848 -12.731 1.00 15.44 418 ILE A O 1
ATOM 2761 N N . ARG A 1 376 ? -35.463 -0.043 -11.267 1.00 13.54 419 ARG A N 1
ATOM 2762 C CA . ARG A 1 376 ? -35.708 -1.212 -12.107 1.00 14.73 419 ARG A CA 1
ATOM 2763 C C . ARG A 1 376 ? -36.205 -0.802 -13.485 1.00 17.14 419 ARG A C 1
ATOM 2764 O O . ARG A 1 376 ? -35.746 -1.324 -14.506 1.00 16.12 419 ARG A O 1
ATOM 2772 N N . GLU A 1 377 ? -37.150 0.137 -13.534 1.00 14.95 420 GLU A N 1
ATOM 2773 C CA . GLU A 1 377 ? -37.703 0.500 -14.830 1.00 14.49 420 GLU A CA 1
ATOM 2774 C C . GLU A 1 377 ? -36.724 1.348 -15.645 1.00 17.25 420 GLU A C 1
ATOM 2775 O O . GLU A 1 377 ? -36.753 1.295 -16.878 1.00 18.13 420 GLU A O 1
ATOM 2781 N N . LYS A 1 378 ? -35.837 2.115 -14.996 1.00 17.32 421 LYS A N 1
ATOM 2782 C CA . LYS A 1 378 ? -34.763 2.762 -15.758 1.00 18.19 421 LYS A CA 1
ATOM 2783 C C . LYS A 1 378 ? -33.914 1.730 -16.487 1.00 17.12 421 LYS A C 1
ATOM 2784 O O . LYS A 1 378 ? -33.578 1.907 -17.667 1.00 17.03 421 LYS A O 1
ATOM 2790 N N . LEU A 1 379 ? -33.526 0.656 -15.788 1.00 14.64 422 LEU A N 1
ATOM 2791 C CA . LEU A 1 379 ? -32.785 -0.424 -16.442 1.00 17.09 422 LEU A CA 1
ATOM 2792 C C . LEU A 1 379 ? -33.637 -1.132 -17.494 1.00 18.47 422 LEU A C 1
ATOM 2793 O O . LEU A 1 379 ? -33.140 -1.510 -18.562 1.00 17.13 422 LEU A O 1
ATOM 2798 N N . ASN A 1 380 ? -34.919 -1.339 -17.196 1.00 15.60 423 ASN A N 1
ATOM 2799 C CA . ASN A 1 380 ? -35.804 -2.074 -18.097 1.00 17.09 423 ASN A CA 1
ATOM 2800 C C . ASN A 1 380 ? -36.026 -1.339 -19.414 1.00 17.88 423 ASN A C 1
ATOM 2801 O O . ASN A 1 380 ? -36.341 -1.973 -20.426 1.00 20.73 423 ASN A O 1
ATOM 2806 N N . GLY A 1 381 ? -35.898 -0.013 -19.421 1.00 15.98 424 GLY A N 1
ATOM 2807 C CA . GLY A 1 381 ? -36.031 0.723 -20.665 1.00 20.97 424 GLY A CA 1
ATOM 2808 C C . GLY A 1 381 ? -34.869 0.537 -21.615 1.00 21.68 424 GLY A C 1
ATOM 2809 O O . GLY A 1 381 ? -34.998 0.850 -22.803 1.00 20.49 424 GLY A O 1
ATOM 2810 N N . ILE A 1 382 ? -33.747 0.025 -21.124 1.00 17.74 425 ILE A N 1
ATOM 2811 C CA . ILE A 1 382 ? -32.535 -0.111 -21.912 1.00 18.69 425 ILE A CA 1
ATOM 2812 C C . ILE A 1 382 ? -32.171 -1.573 -22.133 1.00 20.42 425 ILE A C 1
ATOM 2813 O O . ILE A 1 382 ? -31.779 -1.963 -23.235 1.00 22.54 425 ILE A O 1
ATOM 2818 N N . CYS A 1 383 ? -32.295 -2.387 -21.096 1.00 19.10 426 CYS A N 1
ATOM 2819 C CA . CYS A 1 383 ? -31.926 -3.789 -21.125 1.00 22.15 426 CYS A CA 1
ATOM 2820 C C . CYS A 1 383 ? -33.115 -4.639 -21.551 1.00 29.52 426 CYS A C 1
ATOM 2821 O O . CYS A 1 383 ? -34.264 -4.333 -21.221 1.00 28.51 426 CYS A O 1
ATOM 2824 N N . ASP A 1 384 ? -32.831 -5.713 -22.286 1.00 31.44 427 ASP A N 1
ATOM 2825 C CA . ASP A 1 384 ? -33.870 -6.688 -22.600 1.00 36.83 427 ASP A CA 1
ATOM 2826 C C . ASP A 1 384 ? -34.451 -7.236 -21.306 1.00 39.88 427 ASP A C 1
ATOM 2827 O O . ASP A 1 384 ? -35.619 -6.983 -20.980 1.00 45.29 427 ASP A O 1
ATOM 2832 N N . ARG A 1 385 ? -33.626 -7.959 -20.551 1.00 34.99 428 ARG A N 1
ATOM 2833 C CA . ARG A 1 385 ? -34.030 -8.591 -19.305 1.00 38.46 428 ARG A CA 1
ATOM 2834 C C . ARG A 1 385 ? -33.455 -7.820 -18.125 1.00 30.78 428 ARG A C 1
ATOM 2835 O O . ARG A 1 385 ? -32.334 -7.312 -18.196 1.00 27.58 428 ARG A O 1
ATOM 2843 N N . VAL A 1 386 ? -34.232 -7.729 -17.047 1.00 30.02 429 VAL A N 1
ATOM 2844 C CA . VAL A 1 386 ? -33.775 -7.172 -15.780 1.00 27.14 429 VAL A CA 1
ATOM 2845 C C . VAL A 1 386 ? -34.042 -8.194 -14.685 1.00 26.65 429 VAL A C 1
ATOM 2846 O O . VAL A 1 386 ? -35.136 -8.762 -14.604 1.00 29.60 429 VAL A O 1
ATOM 2850 N N . VAL A 1 387 ? -33.036 -8.438 -13.854 1.00 19.70 430 VAL A N 1
ATOM 2851 C CA . VAL A 1 387 ? -33.149 -9.318 -12.693 1.00 22.09 430 VAL A CA 1
ATOM 2852 C C . VAL A 1 387 ? -33.062 -8.471 -11.430 1.00 23.09 430 VAL A C 1
ATOM 2853 O O . VAL A 1 387 ? -32.254 -7.538 -11.352 1.00 19.31 430 VAL A O 1
ATOM 2857 N N . VAL A 1 388 ? -33.892 -8.796 -10.439 1.00 20.26 431 VAL A N 1
ATOM 2858 C CA . VAL A 1 388 ? -33.871 -8.138 -9.138 1.00 20.21 431 VAL A CA 1
ATOM 2859 C C . VAL A 1 388 ? -33.602 -9.204 -8.085 1.00 22.55 431 VAL A C 1
ATOM 2860 O O . VAL A 1 388 ? -34.330 -10.201 -8.013 1.00 22.68 431 VAL A O 1
ATOM 2864 N N . LYS A 1 389 ? -32.560 -9.003 -7.273 1.00 19.68 432 LYS A N 1
ATOM 2865 C CA . LYS A 1 389 ? -32.233 -10.041 -6.302 1.00 23.66 432 LYS A CA 1
ATOM 2866 C C . LYS A 1 389 ? -31.462 -9.478 -5.112 1.00 22.58 432 LYS A C 1
ATOM 2867 O O . LYS A 1 389 ? -30.398 -8.883 -5.297 1.00 27.65 432 LYS A O 1
ATOM 2873 N N . PRO A 1 390 ? -31.978 -9.602 -3.879 1.00 22.65 433 PRO A N 1
ATOM 2874 C CA . PRO A 1 390 ? -33.331 -10.078 -3.592 1.00 24.48 433 PRO A CA 1
ATOM 2875 C C . PRO A 1 390 ? -34.313 -8.952 -3.832 1.00 22.54 433 PRO A C 1
ATOM 2876 O O . PRO A 1 390 ? -33.865 -7.853 -4.148 1.00 24.58 433 PRO A O 1
ATOM 2880 N N . GLN A 1 391 ? -35.613 -9.214 -3.691 1.00 24.93 434 GLN A N 1
ATOM 2881 C CA . GLN A 1 391 ? -36.577 -8.124 -3.725 1.00 21.88 434 GLN A CA 1
ATOM 2882 C C . GLN A 1 391 ? -36.339 -7.153 -2.576 1.00 22.25 434 GLN A C 1
ATOM 2883 O O . GLN A 1 391 ? -36.512 -5.942 -2.737 1.00 19.06 434 GLN A O 1
ATOM 2889 N N . LYS A 1 392 ? -35.926 -7.658 -1.409 1.00 20.48 435 LYS A N 1
ATOM 2890 C CA . LYS A 1 392 ? -35.813 -6.802 -0.231 1.00 18.16 435 LYS A CA 1
ATOM 2891 C C . LYS A 1 392 ? -34.980 -7.515 0.824 1.00 20.97 435 LYS A C 1
ATOM 2892 O O . LYS A 1 392 ? -35.341 -8.609 1.265 1.00 22.28 435 LYS A O 1
ATOM 2898 N N . THR A 1 393 ? -33.862 -6.912 1.213 1.00 17.15 436 THR A N 1
ATOM 2899 C CA . THR A 1 393 ? -33.104 -7.359 2.373 1.00 15.25 436 THR A CA 1
ATOM 2900 C C . THR A 1 393 ? -32.676 -6.116 3.134 1.00 16.17 436 THR A C 1
ATOM 2901 O O . THR A 1 393 ? -32.953 -4.991 2.718 1.00 19.36 436 THR A O 1
ATOM 2905 N N . VAL A 1 394 ? -32.014 -6.298 4.269 1.00 15.78 437 VAL A N 1
ATOM 2906 C CA . VAL A 1 394 ? -31.400 -5.176 4.967 1.00 17.70 437 VAL A CA 1
ATOM 2907 C C . VAL A 1 394 ? -29.892 -5.288 4.785 1.00 19.56 437 VAL A C 1
ATOM 2908 O O . VAL A 1 394 ? -29.289 -6.316 5.113 1.00 19.16 437 VAL A O 1
ATOM 2912 N N . ARG A 1 395 ? -29.291 -4.239 4.246 1.00 16.30 438 ARG A N 1
ATOM 2913 C CA . ARG A 1 395 ? -27.844 -4.140 4.160 1.00 14.49 438 ARG A CA 1
ATOM 2914 C C . ARG A 1 395 ? -27.334 -3.439 5.406 1.00 17.27 438 ARG A C 1
ATOM 2915 O O . ARG A 1 395 ? -27.774 -2.331 5.724 1.00 16.53 438 ARG A O 1
ATOM 2923 N N . LYS A 1 396 ? -26.418 -4.091 6.118 1.00 18.64 439 LYS A N 1
ATOM 2924 C CA . LYS A 1 396 ? -25.911 -3.587 7.386 1.00 20.08 439 LYS A CA 1
ATOM 2925 C C . LYS A 1 396 ? -24.581 -2.885 7.143 1.00 21.72 439 LYS A C 1
ATOM 2926 O O . LYS A 1 396 ? -23.590 -3.528 6.792 1.00 23.62 439 LYS A O 1
ATOM 2932 N N . LEU A 1 397 ? -24.563 -1.572 7.329 1.00 18.62 440 LEU A N 1
ATOM 2933 C CA . LEU A 1 397 ? -23.340 -0.800 7.220 1.00 25.50 440 LEU A CA 1
ATOM 2934 C C . LEU A 1 397 ? -22.752 -0.599 8.616 1.00 23.02 440 LEU A C 1
ATOM 2935 O O . LEU A 1 397 ? -23.304 -1.058 9.622 1.00 20.78 440 LEU A O 1
ATOM 2940 N N . ALA A 1 398 ? -21.624 0.113 8.676 1.00 21.41 441 ALA A N 1
ATOM 2941 C CA . ALA A 1 398 ? -20.923 0.287 9.943 1.00 24.42 441 ALA A CA 1
ATOM 2942 C C . ALA A 1 398 ? -21.811 0.947 10.987 1.00 24.20 441 ALA A C 1
ATOM 2943 O O . ALA A 1 398 ? -21.859 0.506 12.139 1.00 24.40 441 ALA A O 1
ATOM 2945 N N . ARG A 1 399 ? -22.522 2.005 10.609 1.00 19.52 442 ARG A N 1
ATOM 2946 C CA . ARG A 1 399 ? -23.276 2.768 11.587 1.00 22.99 442 ARG A CA 1
ATOM 2947 C C . ARG A 1 399 ? -24.756 2.917 11.275 1.00 21.34 442 ARG A C 1
ATOM 2948 O O . ARG A 1 399 ? -25.500 3.382 12.147 1.00 20.49 442 ARG A O 1
ATOM 2956 N N . VAL A 1 400 ? -25.205 2.550 10.075 1.00 20.09 443 VAL A N 1
ATOM 2957 C CA . VAL A 1 400 ? -26.623 2.559 9.731 1.00 16.86 443 VAL A CA 1
ATOM 2958 C C . VAL A 1 400 ? -26.943 1.262 8.998 1.00 17.36 443 VAL A C 1
ATOM 2959 O O . VAL A 1 400 ? -26.054 0.512 8.600 1.00 17.70 443 VAL A O 1
ATOM 2963 N N . GLN A 1 401 ? -28.239 1.001 8.824 1.00 16.34 444 GLN A N 1
ATOM 2964 C CA . GLN A 1 401 ? -28.694 -0.130 8.030 1.00 16.02 444 GLN A CA 1
ATOM 2965 C C . GLN A 1 401 ? -29.958 0.293 7.291 1.00 15.51 444 GLN A C 1
ATOM 2966 O O . GLN A 1 401 ? -30.659 1.217 7.713 1.00 17.08 444 GLN A O 1
ATOM 2972 N N . HIS A 1 402 ? -30.227 -0.366 6.166 1.00 16.59 445 HIS A N 1
ATOM 2973 C CA . HIS A 1 402 ? -31.300 0.115 5.298 1.00 17.98 445 HIS A CA 1
ATOM 2974 C C . HIS A 1 402 ? -31.807 -1.004 4.402 1.00 17.46 445 HIS A C 1
ATOM 2975 O O . HIS A 1 402 ? -31.125 -2.010 4.175 1.00 16.69 445 HIS A O 1
ATOM 2982 N N . LEU A 1 403 ? -33.012 -0.807 3.868 1.00 15.05 446 LEU A N 1
ATOM 2983 C CA . LEU A 1 403 ? -33.521 -1.777 2.919 1.00 14.78 446 LEU A CA 1
ATOM 2984 C C . LEU A 1 403 ? -32.699 -1.706 1.638 1.00 15.71 446 LEU A C 1
ATOM 2985 O O . LEU A 1 403 ? -32.160 -0.654 1.281 1.00 18.03 446 LEU A O 1
ATOM 2990 N N . TYR A 1 404 ? -32.607 -2.837 0.946 1.00 15.08 447 TYR A N 1
ATOM 2991 C CA . TYR A 1 404 ? -31.592 -2.972 -0.091 1.00 17.00 447 TYR A CA 1
ATOM 2992 C C . TYR A 1 404 ? -32.020 -4.016 -1.107 1.00 16.61 447 TYR A C 1
ATOM 2993 O O . TYR A 1 404 ? -32.699 -4.988 -0.772 1.00 17.59 447 TYR A O 1
ATOM 3002 N N . SER A 1 405 ? -31.602 -3.800 -2.352 1.00 15.71 448 SER A N 1
ATOM 3003 C CA . SER A 1 405 ? -31.857 -4.732 -3.433 1.00 17.30 448 SER A CA 1
ATOM 3004 C C . SER A 1 405 ? -30.823 -4.478 -4.520 1.00 17.69 448 SER A C 1
ATOM 3005 O O . SER A 1 405 ? -30.420 -3.335 -4.729 1.00 15.70 448 SER A O 1
ATOM 3008 N N . GLN A 1 406 ? -30.388 -5.545 -5.184 1.00 17.49 449 GLN A N 1
ATOM 3009 C CA . GLN A 1 406 ? -29.507 -5.461 -6.340 1.00 17.29 449 GLN A CA 1
ATOM 3010 C C . GLN A 1 406 ? -30.292 -5.727 -7.619 1.00 17.47 449 GLN A C 1
ATOM 3011 O O . GLN A 1 406 ? -31.224 -6.534 -7.640 1.00 18.08 449 GLN A O 1
ATOM 3017 N N . LEU A 1 407 ? -29.890 -5.053 -8.694 1.00 17.27 450 LEU A N 1
ATOM 3018 C CA . LEU A 1 407 ? -30.600 -5.125 -9.965 1.00 14.59 450 LEU A CA 1
ATOM 3019 C C . LEU A 1 407 ? -29.587 -5.251 -11.089 1.00 19.91 450 LEU A C 1
ATOM 3020 O O . LEU A 1 407 ? -28.531 -4.615 -11.048 1.00 20.60 450 LEU A O 1
ATOM 3025 N N . ALA A 1 408 ? -29.902 -6.072 -12.084 1.00 17.86 451 ALA A N 1
ATOM 3026 C CA . ALA A 1 408 ? -28.950 -6.300 -13.163 1.00 18.68 451 ALA A CA 1
ATOM 3027 C C . ALA A 1 408 ? -29.700 -6.535 -14.460 1.00 20.48 451 ALA A C 1
ATOM 3028 O O . ALA A 1 408 ? -30.843 -6.993 -14.471 1.00 20.89 451 ALA A O 1
ATOM 3030 N N . GLY A 1 409 ? -29.033 -6.229 -15.560 1.00 19.75 452 GLY A N 1
ATOM 3031 C CA . GLY A 1 409 ? -29.643 -6.457 -16.851 1.00 19.94 452 GLY A CA 1
ATOM 3032 C C . GLY A 1 409 ? -28.564 -6.580 -17.896 1.00 23.75 452 GLY A C 1
ATOM 3033 O O . GLY A 1 409 ? -27.407 -6.232 -17.658 1.00 21.84 452 GLY A O 1
ATOM 3034 N N . ARG A 1 410 ? -28.941 -7.105 -19.053 1.00 19.77 453 ARG A N 1
ATOM 3035 C CA . ARG A 1 410 ? -27.991 -7.271 -20.142 1.00 24.73 453 ARG A CA 1
ATOM 3036 C C . ARG A 1 410 ? -28.292 -6.252 -21.224 1.00 23.93 453 ARG A C 1
ATOM 3037 O O . ARG A 1 410 ? -29.443 -6.111 -21.659 1.00 23.49 453 ARG A O 1
ATOM 3045 N N . LEU A 1 411 ? -27.253 -5.541 -21.644 1.00 21.41 454 LEU A N 1
ATOM 3046 C CA . LEU A 1 411 ? -27.379 -4.558 -22.705 1.00 22.76 454 LEU A CA 1
ATOM 3047 C C . LEU A 1 411 ? -27.449 -5.250 -24.062 1.00 23.79 454 LEU A C 1
ATOM 3048 O O . LEU A 1 411 ? -26.926 -6.350 -24.248 1.00 23.47 454 LEU A O 1
ATOM 3053 N N . THR A 1 412 ? -28.084 -4.584 -25.022 1.00 24.55 455 THR A N 1
ATOM 3054 C CA . THR A 1 412 ? -28.019 -5.096 -26.388 1.00 25.27 455 THR A CA 1
ATOM 3055 C C . THR A 1 412 ? -26.682 -4.777 -27.045 1.00 26.72 455 THR A C 1
ATOM 3056 O O . THR A 1 412 ? -26.234 -5.525 -27.919 1.00 27.14 455 THR A O 1
ATOM 3060 N N . LYS A 1 413 ? -26.027 -3.694 -26.637 1.00 24.34 456 LYS A N 1
ATOM 3061 C CA . LYS A 1 413 ? -24.705 -3.370 -27.152 1.00 25.61 456 LYS A CA 1
ATOM 3062 C C . LYS A 1 413 ? -23.951 -2.551 -26.114 1.00 26.11 456 LYS A C 1
ATOM 3063 O O . LYS A 1 413 ? -24.557 -1.838 -25.309 1.00 23.78 456 LYS A O 1
ATOM 3069 N N . GLU A 1 414 ? -22.617 -2.649 -26.149 1.00 22.76 457 GLU A N 1
ATOM 3070 C CA . GLU A 1 414 ? -21.811 -1.986 -25.129 1.00 23.25 457 GLU A CA 1
ATOM 3071 C C . GLU A 1 414 ? -21.963 -0.475 -25.191 1.00 23.13 457 GLU A C 1
ATOM 3072 O O . GLU A 1 414 ? -21.801 0.206 -24.173 1.00 23.00 457 GLU A O 1
ATOM 3078 N N . ASP A 1 415 ? -22.298 0.066 -26.366 1.00 24.34 458 ASP A N 1
ATOM 3079 C CA . ASP A 1 415 ? -22.463 1.507 -26.505 1.00 23.92 458 ASP A CA 1
ATOM 3080 C C . ASP A 1 415 ? -23.659 2.045 -25.732 1.00 25.36 458 ASP A C 1
ATOM 3081 O O . ASP A 1 415 ? -23.737 3.256 -25.504 1.00 26.26 458 ASP A O 1
ATOM 3086 N N . ASP A 1 416 ? -24.587 1.183 -25.318 1.00 19.46 459 ASP A N 1
ATOM 3087 C CA . ASP A 1 416 ? -25.667 1.630 -24.454 1.00 21.65 459 ASP A CA 1
ATOM 3088 C C . ASP A 1 416 ? -25.190 1.997 -23.051 1.00 21.29 459 ASP A C 1
ATOM 3089 O O . ASP A 1 416 ? -26.026 2.327 -22.202 1.00 20.06 459 ASP A O 1
ATOM 3094 N N . GLU A 1 417 ? -23.877 1.948 -22.794 1.00 18.25 460 GLU A N 1
ATOM 3095 C CA . GLU A 1 417 ? -23.337 2.398 -21.514 1.00 18.55 460 GLU A CA 1
ATOM 3096 C C . GLU A 1 417 ? -23.799 3.813 -21.196 1.00 17.92 460 GLU A C 1
ATOM 3097 O O . GLU A 1 417 ? -24.208 4.100 -20.067 1.00 16.29 460 GLU A O 1
ATOM 3103 N N . TYR A 1 418 ? -23.756 4.712 -22.187 1.00 17.28 461 TYR A N 1
ATOM 3104 C CA . TYR A 1 418 ? -24.140 6.090 -21.918 1.00 16.39 461 TYR A CA 1
ATOM 3105 C C . TYR A 1 418 ? -25.595 6.175 -21.494 1.00 15.66 461 TYR A C 1
ATOM 3106 O O . TYR A 1 418 ? -25.939 6.952 -20.594 1.00 16.36 461 TYR A O 1
ATOM 3115 N N . LYS A 1 419 ? -26.470 5.398 -22.145 1.00 16.46 462 LYS A N 1
ATOM 3116 C CA . LYS A 1 419 ? -27.880 5.430 -21.784 1.00 16.65 462 LYS A CA 1
ATOM 3117 C C . LYS A 1 419 ? -28.085 5.028 -20.329 1.00 14.95 462 LYS A C 1
ATOM 3118 O O . LYS A 1 419 ? -28.934 5.601 -19.644 1.00 14.32 462 LYS A O 1
ATOM 3124 N N . ILE A 1 420 ? -27.327 4.036 -19.852 1.00 16.43 463 ILE A N 1
ATOM 3125 C CA . ILE A 1 420 ? -27.440 3.599 -18.462 1.00 18.16 463 ILE A CA 1
ATOM 3126 C C . ILE A 1 420 ? -27.076 4.741 -17.520 1.00 15.58 463 ILE A C 1
ATOM 3127 O O . ILE A 1 420 ? -27.816 5.062 -16.583 1.00 15.73 463 ILE A O 1
ATOM 3132 N N . LEU A 1 421 ? -25.941 5.389 -17.778 1.00 14.67 464 LEU A N 1
ATOM 3133 C CA . LEU A 1 421 ? -25.485 6.488 -16.935 1.00 16.69 464 LEU A CA 1
ATOM 3134 C C . LEU A 1 421 ? -26.487 7.640 -16.933 1.00 16.25 464 LEU A C 1
ATOM 3135 O O . LEU A 1 421 ? -26.829 8.181 -15.875 1.00 16.35 464 LEU A O 1
ATOM 3140 N N . ALA A 1 422 ? -26.982 8.017 -18.119 1.00 15.13 465 ALA A N 1
ATOM 3141 C CA . ALA A 1 422 ? -27.945 9.107 -18.237 1.00 15.13 465 ALA A CA 1
ATOM 3142 C C . ALA A 1 422 ? -29.275 8.770 -17.572 1.00 19.31 465 ALA A C 1
ATOM 3143 O O . ALA A 1 422 ? -29.916 9.655 -16.996 1.00 22.54 465 ALA A O 1
ATOM 3145 N N . ALA A 1 423 ? -29.708 7.510 -17.647 1.00 15.32 466 ALA A N 1
ATOM 3146 C CA . ALA A 1 423 ? -30.967 7.117 -17.013 1.00 16.73 466 ALA A CA 1
ATOM 3147 C C . ALA A 1 423 ? -30.852 7.080 -15.491 1.00 17.99 466 ALA A C 1
ATOM 3148 O O . ALA A 1 423 ? -31.783 7.484 -14.779 1.00 17.22 466 ALA A O 1
ATOM 3150 N N . LEU A 1 424 ? -29.740 6.570 -14.973 1.00 15.90 467 LEU A N 1
ATOM 3151 C CA . LEU A 1 424 ? -29.669 6.290 -13.541 1.00 14.60 467 LEU A CA 1
ATOM 3152 C C . LEU A 1 424 ? -29.359 7.540 -12.730 1.00 18.25 467 LEU A C 1
ATOM 3153 O O . LEU A 1 424 ? -29.981 7.770 -11.691 1.00 16.61 467 LEU A O 1
ATOM 3158 N N . HIS A 1 425 ? -28.385 8.362 -13.165 1.00 15.95 468 HIS A N 1
ATOM 3159 C CA . HIS A 1 425 ? -28.037 9.505 -12.326 1.00 15.41 468 HIS A CA 1
ATOM 3160 C C . HIS A 1 425 ? -29.036 10.642 -12.502 1.00 16.88 468 HIS A C 1
ATOM 3161 O O . HIS A 1 425 ? -29.261 11.087 -13.629 1.00 16.68 468 HIS A O 1
ATOM 3168 N N . PRO A 1 426 ? -29.633 11.166 -11.412 1.00 16.97 469 PRO A N 1
ATOM 3169 C CA . PRO A 1 426 ? -29.573 10.666 -10.030 1.00 16.62 469 PRO A CA 1
ATOM 3170 C C . PRO A 1 426 ? -30.749 9.738 -9.738 1.00 16.74 469 PRO A C 1
ATOM 3171 O O . PRO A 1 426 ? -31.806 9.906 -10.362 1.00 17.77 469 PRO A O 1
ATOM 3175 N N . THR A 1 427 ? -30.587 8.767 -8.852 1.00 14.50 470 THR A N 1
ATOM 3176 C CA . THR A 1 427 ? -31.711 7.932 -8.447 1.00 14.70 470 THR A CA 1
ATOM 3177 C C . THR A 1 427 ? -32.446 8.583 -7.291 1.00 14.95 470 THR A C 1
ATOM 3178 O O . THR A 1 427 ? -31.990 9.578 -6.724 1.00 15.05 470 THR A O 1
ATOM 3182 N N . PRO A 1 428 ? -33.597 8.033 -6.897 1.00 15.22 471 PRO A N 1
ATOM 3183 C CA . PRO A 1 428 ? -34.285 8.569 -5.715 1.00 15.15 471 PRO A CA 1
ATOM 3184 C C . PRO A 1 428 ? -33.486 8.407 -4.432 1.00 16.24 471 PRO A C 1
ATOM 3185 O O . PRO A 1 428 ? -33.880 8.975 -3.407 1.00 16.67 471 PRO A O 1
ATOM 3189 N N . ALA A 1 429 ? -32.382 7.662 -4.452 1.00 14.29 472 ALA A N 1
ATOM 3190 C CA . ALA A 1 429 ? -31.553 7.551 -3.256 1.00 16.55 472 ALA A CA 1
ATOM 3191 C C . ALA A 1 429 ? -30.744 8.814 -2.971 1.00 16.11 472 ALA A C 1
ATOM 3192 O O . ALA A 1 429 ? -30.198 8.940 -1.867 1.00 15.34 472 ALA A O 1
ATOM 3194 N N . VAL A 1 430 ? -30.633 9.744 -3.927 1.00 14.45 473 VAL A N 1
ATOM 3195 C CA . VAL A 1 430 ? -29.952 11.011 -3.667 1.00 13.16 473 VAL A CA 1
ATOM 3196 C C . VAL A 1 430 ? -30.780 12.212 -4.113 1.00 15.69 473 VAL A C 1
ATOM 3197 O O . VAL A 1 430 ? -30.434 13.354 -3.793 1.00 16.41 473 VAL A O 1
ATOM 3201 N N . CYS A 1 431 ? -31.860 11.978 -4.869 1.00 13.82 474 CYS A N 1
ATOM 3202 C CA . CYS A 1 431 ? -32.740 13.069 -5.295 1.00 15.09 474 CYS A CA 1
ATOM 3203 C C . CYS A 1 431 ? -34.122 12.936 -4.666 1.00 15.29 474 CYS A C 1
ATOM 3204 O O . CYS A 1 431 ? -34.367 13.461 -3.569 1.00 16.05 474 CYS A O 1
ATOM 3207 N N . GLY A 1 432 ? -35.026 12.225 -5.327 1.00 13.34 475 GLY A N 1
ATOM 3208 C CA . GLY A 1 432 ? -36.296 11.915 -4.706 1.00 12.94 475 GLY A CA 1
ATOM 3209 C C . GLY A 1 432 ? -37.379 11.667 -5.741 1.00 14.90 475 GLY A C 1
ATOM 3210 O O . GLY A 1 432 ? -37.106 11.504 -6.924 1.00 16.67 475 GLY A O 1
ATOM 3211 N N . LEU A 1 433 ? -38.622 11.614 -5.252 1.00 14.92 476 LEU A N 1
ATOM 3212 C CA . LEU A 1 433 ? -39.772 11.311 -6.128 1.00 14.26 476 LEU A CA 1
ATOM 3213 C C . LEU A 1 433 ? -40.991 12.145 -5.738 1.00 16.12 476 LEU A C 1
ATOM 3214 O O . LEU A 1 433 ? -41.319 12.231 -4.540 1.00 15.66 476 LEU A O 1
ATOM 3219 N N . PRO A 1 434 ? -41.696 12.765 -6.709 1.00 16.96 477 PRO A N 1
ATOM 3220 C CA . PRO A 1 434 ? -41.295 12.846 -8.120 1.00 17.19 477 PRO A CA 1
ATOM 3221 C C . PRO A 1 434 ? -39.976 13.587 -8.286 1.00 19.38 477 PRO A C 1
ATOM 3222 O O . PRO A 1 434 ? -39.685 14.487 -7.500 1.00 20.81 477 PRO A O 1
ATOM 3226 N N . ALA A 1 435 ? -39.186 13.174 -9.279 1.00 19.14 478 ALA A N 1
ATOM 3227 C CA . ALA A 1 435 ? -37.825 13.685 -9.420 1.00 22.86 478 ALA A CA 1
ATOM 3228 C C . ALA A 1 435 ? -37.799 15.206 -9.543 1.00 27.80 478 ALA A C 1
ATOM 3229 O O . ALA A 1 435 ? -36.958 15.868 -8.922 1.00 25.33 478 ALA A O 1
ATOM 3231 N N . GLU A 1 436 ? -38.712 15.789 -10.327 1.00 28.40 479 GLU A N 1
ATOM 3232 C CA . GLU A 1 436 ? -38.633 17.234 -10.525 1.00 30.01 479 GLU A CA 1
ATOM 3233 C C . GLU A 1 436 ? -39.088 17.997 -9.287 1.00 28.02 479 GLU A C 1
ATOM 3234 O O . GLU A 1 436 ? -38.472 19.000 -8.919 1.00 31.73 479 GLU A O 1
ATOM 3240 N N . GLU A 1 437 ? -40.143 17.539 -8.614 1.00 25.80 480 GLU A N 1
ATOM 3241 C CA . GLU A 1 437 ? -40.536 18.202 -7.377 1.00 25.89 480 GLU A CA 1
ATOM 3242 C C . GLU A 1 437 ? -39.432 18.093 -6.326 1.00 28.65 480 GLU A C 1
ATOM 3243 O O . GLU A 1 437 ? -39.195 19.040 -5.565 1.00 25.67 480 GLU A O 1
ATOM 3249 N N . ALA A 1 438 ? -38.728 16.957 -6.289 1.00 24.76 481 ALA A N 1
ATOM 3250 C CA . ALA A 1 438 ? -37.620 16.795 -5.349 1.00 22.81 481 ALA A CA 1
ATOM 3251 C C . ALA A 1 438 ? -36.453 17.702 -5.713 1.00 24.60 481 ALA A C 1
ATOM 3252 O O . ALA A 1 438 ? -35.850 18.338 -4.839 1.00 23.14 481 ALA A O 1
ATOM 3254 N N . ARG A 1 439 ? -36.114 17.766 -7.003 1.00 24.95 482 ARG A N 1
ATOM 3255 C CA . ARG A 1 439 ? -34.961 18.553 -7.428 1.00 27.20 482 ARG A CA 1
ATOM 3256 C C . ARG A 1 439 ? -35.147 20.033 -7.104 1.00 30.21 482 ARG A C 1
ATOM 3257 O O . ARG A 1 439 ? -34.190 20.712 -6.706 1.00 29.96 482 ARG A O 1
ATOM 3265 N N . LEU A 1 440 ? -36.374 20.545 -7.237 1.00 27.61 483 LEU A N 1
ATOM 3266 C CA . LEU A 1 440 ? -36.624 21.954 -6.941 1.00 28.23 483 LEU A CA 1
ATOM 3267 C C . LEU A 1 440 ? -36.701 22.226 -5.442 1.00 30.37 483 LEU A C 1
ATOM 3268 O O . LEU A 1 440 ? -36.319 23.312 -4.996 1.00 32.31 483 LEU A O 1
ATOM 3273 N N . LEU A 1 441 ? -37.201 21.275 -4.648 1.00 25.03 484 LEU A N 1
ATOM 3274 C CA . LEU A 1 441 ? -37.146 21.438 -3.201 1.00 27.42 484 LEU A CA 1
ATOM 3275 C C . LEU A 1 441 ? -35.702 21.456 -2.704 1.00 27.03 484 LEU A C 1
ATOM 3276 O O . LEU A 1 441 ? -35.356 22.237 -1.810 1.00 25.51 484 LEU A O 1
ATOM 3281 N N . ILE A 1 442 ? -34.851 20.596 -3.265 1.00 24.06 485 ILE A N 1
ATOM 3282 C CA . ILE A 1 442 ? -33.436 20.595 -2.893 1.00 25.08 485 ILE A CA 1
ATOM 3283 C C . ILE A 1 442 ? -32.797 21.933 -3.250 1.00 28.06 485 ILE A C 1
ATOM 3284 O O . ILE A 1 442 ? -32.079 22.536 -2.443 1.00 27.25 485 ILE A O 1
ATOM 3289 N N . LYS A 1 443 ? -33.072 22.423 -4.461 1.00 28.55 486 LYS A N 1
ATOM 3290 C CA . LYS A 1 443 ? -32.589 23.735 -4.888 1.00 33.24 486 LYS A CA 1
ATOM 3291 C C . LYS A 1 443 ? -33.006 24.822 -3.906 1.00 34.52 486 LYS A C 1
ATOM 3292 O O . LYS A 1 443 ? -32.222 25.720 -3.579 1.00 35.78 486 LYS A O 1
ATOM 3298 N N . GLU A 1 444 ? -34.232 24.737 -3.407 1.00 33.56 487 GLU A N 1
ATOM 3299 C CA . GLU A 1 444 ? -34.771 25.776 -2.543 1.00 35.47 487 GLU A CA 1
ATOM 3300 C C . GLU A 1 444 ? -34.264 25.653 -1.110 1.00 34.70 487 GLU A C 1
ATOM 3301 O O . GLU A 1 444 ? -33.967 26.665 -0.466 1.00 37.44 487 GLU A O 1
ATOM 3307 N N . ILE A 1 445 ? -34.147 24.432 -0.591 1.00 30.74 488 ILE A N 1
ATOM 3308 C CA . ILE A 1 445 ? -33.865 24.273 0.830 1.00 29.93 488 ILE A CA 1
ATOM 3309 C C . ILE A 1 445 ? -32.374 24.398 1.121 1.00 30.51 488 ILE A C 1
ATOM 3310 O O . ILE A 1 445 ? -31.982 24.972 2.143 1.00 27.08 488 ILE A O 1
ATOM 3315 N N . GLU A 1 446 ? -31.519 23.857 0.253 1.00 26.84 489 GLU A N 1
ATOM 3316 C CA . GLU A 1 446 ? -30.091 23.779 0.537 1.00 27.02 489 GLU A CA 1
ATOM 3317 C C . GLU A 1 446 ? -29.392 25.048 0.063 1.00 26.67 489 GLU A C 1
ATOM 3318 O O . GLU A 1 446 ? -29.539 25.455 -1.093 1.00 24.86 489 GLU A O 1
ATOM 3324 N N . SER A 1 447 ? -28.633 25.667 0.962 1.00 27.41 490 SER A N 1
ATOM 3325 C CA . SER A 1 447 ? -27.928 26.906 0.662 1.00 28.47 490 SER A CA 1
ATOM 3326 C C . SER A 1 447 ? -26.525 26.679 0.122 1.00 31.57 490 SER A C 1
ATOM 3327 O O . SER A 1 447 ? -25.876 27.642 -0.300 1.00 37.25 490 SER A O 1
ATOM 3330 N N . PHE A 1 448 ? -26.042 25.445 0.128 1.00 23.41 491 PHE A N 1
ATOM 3331 C CA . PHE A 1 448 ? -24.690 25.130 -0.301 1.00 21.35 491 PHE A CA 1
ATOM 3332 C C . PHE A 1 448 ? -24.734 24.339 -1.602 1.00 20.02 491 PHE A C 1
ATOM 3333 O O . PHE A 1 448 ? -25.764 23.777 -1.980 1.00 18.67 491 PHE A O 1
ATOM 3341 N N . ASP A 1 449 ? -23.602 24.305 -2.292 1.00 18.54 492 ASP A N 1
ATOM 3342 C CA . ASP A 1 449 ? -23.470 23.546 -3.529 1.00 18.14 492 ASP A CA 1
ATOM 3343 C C . ASP A 1 449 ? -23.041 22.124 -3.181 1.00 17.97 492 ASP A C 1
ATOM 3344 O O . ASP A 1 449 ? -22.027 21.929 -2.506 1.00 16.19 492 ASP A O 1
ATOM 3349 N N . ARG A 1 450 ? -23.823 21.135 -3.622 1.00 16.47 493 ARG A N 1
ATOM 3350 C CA . ARG A 1 450 ? -23.408 19.743 -3.462 1.00 13.89 493 ARG A CA 1
ATOM 3351 C C . ARG A 1 450 ? -22.173 19.427 -4.293 1.00 15.11 493 ARG A C 1
ATOM 3352 O O . ARG A 1 450 ? -21.398 18.532 -3.935 1.00 14.56 493 ARG A O 1
ATOM 3360 N N . GLY A 1 451 ? -21.982 20.131 -5.406 1.00 14.65 494 GLY A N 1
ATOM 3361 C CA . GLY A 1 451 ? -20.877 19.788 -6.292 1.00 14.10 494 GLY A CA 1
ATOM 3362 C C . GLY A 1 451 ? -20.983 18.343 -6.745 1.00 13.46 494 GLY A C 1
ATOM 3363 O O . GLY A 1 451 ? -22.018 17.898 -7.252 1.00 15.08 494 GLY A O 1
ATOM 3364 N N . MET A 1 452 ? -19.921 17.575 -6.529 1.00 13.85 495 MET A N 1
ATOM 3365 C CA . MET A 1 452 ? -19.925 16.175 -6.927 1.00 16.00 495 MET A CA 1
ATOM 3366 C C . MET A 1 452 ? -20.325 15.226 -5.792 1.00 15.31 495 MET A C 1
ATOM 3367 O O . MET A 1 452 ? -20.417 14.015 -6.020 1.00 14.65 495 MET A O 1
ATOM 3372 N N . TYR A 1 453 ? -20.601 15.737 -4.593 1.00 15.87 496 TYR A N 1
ATOM 3373 C CA . TYR A 1 453 ? -21.274 14.915 -3.589 1.00 14.96 496 TYR A CA 1
ATOM 3374 C C . TYR A 1 453 ? -22.611 14.433 -4.149 1.00 13.84 496 TYR A C 1
ATOM 3375 O O . TYR A 1 453 ? -23.372 15.221 -4.718 1.00 15.42 496 TYR A O 1
ATOM 3384 N N . ALA A 1 454 ? -22.881 13.135 -4.000 1.00 13.70 497 ALA A N 1
ATOM 3385 C CA . ALA A 1 454 ? -24.071 12.441 -4.514 1.00 13.25 497 ALA A CA 1
ATOM 3386 C C . ALA A 1 454 ? -24.085 12.316 -6.038 1.00 15.74 497 ALA A C 1
ATOM 3387 O O . ALA A 1 454 ? -25.100 11.896 -6.613 1.00 14.87 497 ALA A O 1
ATOM 3389 N N . GLY A 1 455 ? -22.994 12.654 -6.711 1.00 14.39 498 GLY A N 1
ATOM 3390 C CA . GLY A 1 455 ? -22.880 12.442 -8.136 1.00 15.00 498 GLY A CA 1
ATOM 3391 C C . GLY A 1 455 ? -22.094 11.181 -8.455 1.00 14.48 498 GLY A C 1
ATOM 3392 O O . GLY A 1 455 ? -21.459 10.581 -7.578 1.00 14.73 498 GLY A O 1
ATOM 3393 N N . PRO A 1 456 ? -22.121 10.752 -9.718 1.00 14.26 499 PRO A N 1
ATOM 3394 C CA . PRO A 1 456 ? -21.335 9.573 -10.110 1.00 12.91 499 PRO A CA 1
ATOM 3395 C C . PRO A 1 456 ? -19.853 9.848 -9.930 1.00 14.57 499 PRO A C 1
ATOM 3396 O O . PRO A 1 456 ? -19.376 10.945 -10.214 1.00 15.77 499 PRO A O 1
ATOM 3400 N N . ILE A 1 457 ? -19.127 8.851 -9.416 1.00 12.48 500 ILE A N 1
ATOM 3401 C CA . ILE A 1 457 ? -17.674 8.936 -9.277 1.00 12.97 500 ILE A CA 1
ATOM 3402 C C . ILE A 1 457 ? -17.086 7.561 -9.583 1.00 13.70 500 ILE A C 1
ATOM 3403 O O . ILE A 1 457 ? -17.514 6.553 -9.017 1.00 14.08 500 ILE A O 1
ATOM 3408 N N . GLY A 1 458 ? -16.130 7.508 -10.510 1.00 13.17 501 GLY A N 1
ATOM 3409 C CA . GLY A 1 458 ? -15.619 6.214 -10.921 1.00 11.01 501 GLY A CA 1
ATOM 3410 C C . GLY A 1 458 ? -14.741 6.316 -12.147 1.00 14.45 501 GLY A C 1
ATOM 3411 O O . GLY A 1 458 ? -13.870 7.187 -12.206 1.00 14.24 501 GLY A O 1
ATOM 3412 N N . PHE A 1 459 ? -14.970 5.457 -13.135 1.00 12.07 502 PHE A N 1
ATOM 3413 C CA . PHE A 1 459 ? -14.105 5.445 -14.306 1.00 12.80 502 PHE A CA 1
ATOM 3414 C C . PHE A 1 459 ? -14.853 4.868 -15.498 1.00 13.89 502 PHE A C 1
ATOM 3415 O O . PHE A 1 459 ? -15.741 4.021 -15.345 1.00 11.95 502 PHE A O 1
ATOM 3423 N N . PHE A 1 460 ? -14.458 5.318 -16.690 1.00 14.82 503 PHE A N 1
ATOM 3424 C CA . PHE A 1 460 ? -14.827 4.682 -17.945 1.00 13.15 503 PHE A CA 1
ATOM 3425 C C . PHE A 1 460 ? -13.660 3.838 -18.427 1.00 14.55 503 PHE A C 1
ATOM 3426 O O . PHE A 1 460 ? -12.505 4.271 -18.351 1.00 13.83 503 PHE A O 1
ATOM 3434 N N . GLY A 1 461 ? -13.967 2.644 -18.939 1.00 14.92 504 GLY A N 1
ATOM 3435 C CA . GLY A 1 461 ? -12.982 1.826 -19.613 1.00 16.49 504 GLY A CA 1
ATOM 3436 C C . GLY A 1 461 ? -13.593 1.176 -20.841 1.00 18.36 504 GLY A C 1
ATOM 3437 O O . GLY A 1 461 ? -14.804 1.214 -21.041 1.00 18.87 504 GLY A O 1
ATOM 3438 N N . GLY A 1 462 ? -12.734 0.574 -21.664 1.00 18.45 505 GLY A N 1
ATOM 3439 C CA . GLY A 1 462 ? -13.196 -0.035 -22.902 1.00 19.73 505 GLY A CA 1
ATOM 3440 C C . GLY A 1 462 ? -14.268 -1.093 -22.723 1.00 19.98 505 GLY A C 1
ATOM 3441 O O . GLY A 1 462 ? -15.391 -0.944 -23.218 1.00 24.09 505 GLY A O 1
ATOM 3442 N N . GLU A 1 463 ? -13.940 -2.164 -22.003 1.00 20.52 506 GLU A N 1
ATOM 3443 C CA . GLU A 1 463 ? -14.866 -3.261 -21.755 1.00 25.12 506 GLU A CA 1
ATOM 3444 C C . GLU A 1 463 ? -15.510 -3.192 -20.385 1.00 21.54 506 GLU A C 1
ATOM 3445 O O . GLU A 1 463 ? -16.412 -3.984 -20.097 1.00 22.97 506 GLU A O 1
ATOM 3451 N N . GLU A 1 464 ? -15.072 -2.277 -19.538 1.00 20.62 507 GLU A N 1
ATOM 3452 C CA . GLU A 1 464 ? -15.543 -2.265 -18.164 1.00 18.46 507 GLU A CA 1
ATOM 3453 C C . GLU A 1 464 ? -15.583 -0.826 -17.683 1.00 18.87 507 GLU A C 1
ATOM 3454 O O . GLU A 1 464 ? -14.647 -0.067 -17.943 1.00 17.83 507 GLU A O 1
ATOM 3460 N N . SER A 1 465 ? -16.666 -0.450 -17.001 1.00 13.75 508 SER A N 1
ATOM 3461 C CA . SER A 1 465 ? -16.789 0.861 -16.385 1.00 12.58 508 SER A CA 1
ATOM 3462 C C . SER A 1 465 ? -17.505 0.666 -15.061 1.00 15.69 508 SER A C 1
ATOM 3463 O O . SER A 1 465 ? -18.285 -0.273 -14.915 1.00 16.47 508 SER A O 1
ATOM 3466 N N . GLU A 1 466 ? -17.243 1.552 -14.102 1.00 14.14 509 GLU A N 1
ATOM 3467 C CA . GLU A 1 466 ? -17.936 1.441 -12.825 1.00 12.61 509 GLU A CA 1
ATOM 3468 C C . GLU A 1 466 ? -18.035 2.808 -12.167 1.00 13.79 509 GLU A C 1
ATOM 3469 O O . GLU A 1 466 ? -17.061 3.569 -12.134 1.00 13.55 509 GLU A O 1
ATOM 3475 N N . PHE A 1 467 ? -19.211 3.101 -11.619 1.00 12.76 510 PHE A N 1
ATOM 3476 C CA . PHE A 1 467 ? -19.459 4.375 -10.969 1.00 12.09 510 PHE A CA 1
ATOM 3477 C C . PHE A 1 467 ? -20.108 4.138 -9.622 1.00 14.80 510 PHE A C 1
ATOM 3478 O O . PHE A 1 467 ? -21.137 3.460 -9.527 1.00 14.81 510 PHE A O 1
ATOM 3486 N N . ALA A 1 468 ? -19.483 4.683 -8.592 1.00 13.08 511 ALA A N 1
ATOM 3487 C CA . ALA A 1 468 ? -20.098 4.776 -7.282 1.00 12.85 511 ALA A CA 1
ATOM 3488 C C . ALA A 1 468 ? -20.953 6.028 -7.216 1.00 14.34 511 ALA A C 1
ATOM 3489 O O . ALA A 1 468 ? -20.879 6.915 -8.071 1.00 14.28 511 ALA A O 1
ATOM 3491 N N . VAL A 1 469 ? -21.775 6.103 -6.184 1.00 11.79 512 VAL A N 1
ATOM 3492 C CA . VAL A 1 469 ? -22.452 7.346 -5.849 1.00 12.78 512 VAL A CA 1
ATOM 3493 C C . VAL A 1 469 ? -21.596 8.062 -4.810 1.00 12.92 512 VAL A C 1
ATOM 3494 O O . VAL A 1 469 ? -21.277 7.497 -3.756 1.00 15.16 512 VAL A O 1
ATOM 3498 N N . GLY A 1 470 ? -21.215 9.303 -5.110 1.00 14.21 513 GLY A N 1
ATOM 3499 C CA . GLY A 1 470 ? -20.254 10.028 -4.296 1.00 15.68 513 GLY A CA 1
ATOM 3500 C C . GLY A 1 470 ? -20.778 10.587 -2.986 1.00 14.80 513 GLY A C 1
ATOM 3501 O O . GLY A 1 470 ? -20.502 11.740 -2.646 1.00 13.56 513 GLY A O 1
ATOM 3502 N N . ILE A 1 471 ? -21.542 9.791 -2.241 1.00 13.61 514 ILE A N 1
ATOM 3503 C CA . ILE A 1 471 ? -21.912 10.155 -0.880 1.00 13.50 514 ILE A CA 1
ATOM 3504 C C . ILE A 1 471 ? -20.741 9.780 0.020 1.00 14.26 514 ILE A C 1
ATOM 3505 O O . ILE A 1 471 ? -19.698 9.334 -0.477 1.00 15.62 514 ILE A O 1
ATOM 3510 N N . ARG A 1 472 ? -20.899 9.952 1.337 1.00 13.27 515 ARG A N 1
ATOM 3511 C CA . ARG A 1 472 ? -19.856 9.602 2.311 1.00 14.03 515 ARG A CA 1
ATOM 3512 C C . ARG A 1 472 ? -18.512 10.220 1.925 1.00 13.59 515 ARG A C 1
ATOM 3513 O O . ARG A 1 472 ? -17.471 9.564 1.912 1.00 15.10 515 ARG A O 1
ATOM 3521 N N . SER A 1 473 ? -18.540 11.509 1.629 1.00 13.93 516 SER A N 1
ATOM 3522 C CA . SER A 1 473 ? -17.426 12.149 0.954 1.00 13.18 516 SER A CA 1
ATOM 3523 C C . SER A 1 473 ? -17.119 13.491 1.607 1.00 14.52 516 SER A C 1
ATOM 3524 O O . SER A 1 473 ? -17.874 13.990 2.450 1.00 14.10 516 SER A O 1
ATOM 3527 N N . ALA A 1 474 ? -15.991 14.077 1.201 1.00 14.80 517 ALA A N 1
ATOM 3528 C CA . ALA A 1 474 ? -15.530 15.329 1.779 1.00 14.75 517 ALA A CA 1
ATOM 3529 C C . ALA A 1 474 ? -14.691 16.067 0.748 1.00 16.06 517 ALA A C 1
ATOM 3530 O O . ALA A 1 474 ? -14.044 15.446 -0.098 1.00 16.08 517 ALA A O 1
ATOM 3532 N N . LEU A 1 475 ? -14.759 17.394 0.789 1.00 14.33 518 LEU A N 1
ATOM 3533 C CA . LEU A 1 475 ? -13.905 18.257 -0.016 1.00 15.00 518 LEU A CA 1
ATOM 3534 C C . LEU A 1 475 ? -12.836 18.830 0.908 1.00 15.71 518 LEU A C 1
ATOM 3535 O O . LEU A 1 475 ? -13.160 19.507 1.888 1.00 15.85 518 LEU A O 1
ATOM 3540 N N . VAL A 1 476 ? -11.571 18.532 0.624 1.00 16.01 519 VAL A N 1
ATOM 3541 C CA . VAL A 1 476 ? -10.472 18.833 1.544 1.00 17.67 519 VAL A CA 1
ATOM 3542 C C . VAL A 1 476 ? -9.670 19.961 0.923 1.00 19.41 519 VAL A C 1
ATOM 3543 O O . VAL A 1 476 ? -9.062 19.780 -0.138 1.00 16.92 519 VAL A O 1
ATOM 3547 N N . GLU A 1 477 ? -9.673 21.130 1.562 1.00 18.44 520 GLU A N 1
ATOM 3548 C CA . GLU A 1 477 ? -9.129 22.334 0.950 1.00 23.22 520 GLU A CA 1
ATOM 3549 C C . GLU A 1 477 ? -7.975 22.892 1.766 1.00 22.10 520 GLU A C 1
ATOM 3550 O O . GLU A 1 477 ? -8.134 23.198 2.953 1.00 20.52 520 GLU A O 1
ATOM 3556 N N . LYS A 1 478 ? -6.832 23.061 1.100 1.00 24.02 521 LYS A N 1
ATOM 3557 C CA . LYS A 1 478 ? -5.669 23.665 1.732 1.00 26.02 521 LYS A CA 1
ATOM 3558 C C . LYS A 1 478 ? -5.997 25.063 2.233 1.00 22.39 521 LYS A C 1
ATOM 3559 O O . LYS A 1 478 ? -6.752 25.805 1.601 1.00 24.53 521 LYS A O 1
ATOM 3565 N N . GLY A 1 479 ? -5.416 25.420 3.378 1.00 24.83 522 GLY A N 1
ATOM 3566 C CA . GLY A 1 479 ? -5.639 26.732 3.945 1.00 26.92 522 GLY A CA 1
ATOM 3567 C C . GLY A 1 479 ? -7.047 26.979 4.421 1.00 29.90 522 GLY A C 1
ATOM 3568 O O . GLY A 1 479 ? -7.449 28.136 4.557 1.00 31.75 522 GLY A O 1
ATOM 3569 N N . LEU A 1 480 ? -7.815 25.919 4.678 1.00 24.56 523 LEU A N 1
ATOM 3570 C CA . LEU A 1 480 ? -9.205 26.058 5.093 1.00 24.95 523 LEU A CA 1
ATOM 3571 C C . LEU A 1 480 ? -9.588 24.924 6.035 1.00 26.00 523 LEU A C 1
ATOM 3572 O O . LEU A 1 480 ? -9.790 25.139 7.235 1.00 23.52 523 LEU A O 1
ATOM 3577 N N . GLY A 1 481 ? -9.661 23.708 5.508 1.00 21.91 524 GLY A N 1
ATOM 3578 C CA . GLY A 1 481 ? -10.065 22.568 6.304 1.00 19.63 524 GLY A CA 1
ATOM 3579 C C . GLY A 1 481 ? -10.757 21.525 5.451 1.00 21.99 524 GLY A C 1
ATOM 3580 O O . GLY A 1 481 ? -10.150 20.968 4.530 1.00 21.46 524 GLY A O 1
ATOM 3581 N N . ALA A 1 482 ? -12.029 21.253 5.728 1.00 20.29 525 ALA A N 1
ATOM 3582 C CA . ALA A 1 482 ? -12.740 20.264 4.936 1.00 17.61 525 ALA A CA 1
ATOM 3583 C C . ALA A 1 482 ? -14.231 20.541 4.999 1.00 17.62 525 ALA A C 1
ATOM 3584 O O . ALA A 1 482 ? -14.731 21.103 5.976 1.00 18.74 525 ALA A O 1
ATOM 3586 N N . LEU A 1 483 ? -14.922 20.174 3.921 1.00 16.68 526 LEU A N 1
ATOM 3587 C CA . LEU A 1 483 ? -16.380 20.153 3.852 1.00 17.48 526 LEU A CA 1
ATOM 3588 C C . LEU A 1 483 ? -16.813 18.696 3.808 1.00 16.04 526 LEU A C 1
ATOM 3589 O O . LEU A 1 483 ? -16.394 17.962 2.911 1.00 18.66 526 LEU A O 1
ATOM 3594 N N . ILE A 1 484 ? -17.644 18.279 4.761 1.00 15.89 527 ILE A N 1
ATOM 3595 C CA . ILE A 1 484 ? -18.016 16.878 4.929 1.00 15.18 527 ILE A CA 1
ATOM 3596 C C . ILE A 1 484 ? -19.519 16.761 4.703 1.00 16.80 527 ILE A C 1
ATOM 3597 O O . ILE A 1 484 ? -20.306 17.460 5.355 1.00 19.77 527 ILE A O 1
ATOM 3602 N N . TYR A 1 485 ? -19.921 15.886 3.787 1.00 14.76 528 TYR A N 1
ATOM 3603 C CA . TYR A 1 485 ? -21.290 15.889 3.292 1.00 15.19 528 TYR A CA 1
ATOM 3604 C C . TYR A 1 485 ? -22.069 14.658 3.735 1.00 15.55 528 TYR A C 1
ATOM 3605 O O . TYR A 1 485 ? -21.534 13.547 3.762 1.00 15.90 528 TYR A O 1
ATOM 3614 N N . ALA A 1 486 ? -23.352 14.856 4.029 1.00 14.96 529 ALA A N 1
ATOM 3615 C CA . ALA A 1 486 ? -24.245 13.736 4.277 1.00 15.37 529 ALA A CA 1
ATOM 3616 C C . ALA A 1 486 ? -25.672 14.178 4.013 1.00 14.97 529 ALA A C 1
ATOM 3617 O O . ALA A 1 486 ? -25.982 15.373 3.993 1.00 15.91 529 ALA A O 1
ATOM 3619 N N . GLY A 1 487 ? -26.539 13.192 3.838 1.00 14.57 530 GLY A N 1
ATOM 3620 C CA . GLY A 1 487 ? -27.941 13.459 3.572 1.00 14.73 530 GLY A CA 1
ATOM 3621 C C . GLY A 1 487 ? -28.773 12.273 3.987 1.00 13.93 530 GLY A C 1
ATOM 3622 O O . GLY A 1 487 ? -28.247 11.190 4.242 1.00 15.16 530 GLY A O 1
ATOM 3623 N N . THR A 1 488 ? -30.089 12.490 4.071 1.00 16.23 531 THR A N 1
ATOM 3624 C CA . THR A 1 488 ? -31.023 11.430 4.427 1.00 13.77 531 THR A CA 1
ATOM 3625 C C . THR A 1 488 ? -32.257 11.554 3.552 1.00 15.22 531 THR A C 1
ATOM 3626 O O . THR A 1 488 ? -32.553 12.623 3.016 1.00 15.54 531 THR A O 1
ATOM 3630 N N . GLY A 1 489 ? -32.969 10.440 3.412 1.00 15.64 532 GLY A N 1
ATOM 3631 C CA . GLY A 1 489 ? -34.226 10.446 2.688 1.00 13.71 532 GLY A CA 1
ATOM 3632 C C . GLY A 1 489 ? -35.374 10.853 3.589 1.00 15.73 532 GLY A C 1
ATOM 3633 O O . GLY A 1 489 ? -35.627 10.202 4.605 1.00 18.20 532 GLY A O 1
ATOM 3634 N N . ILE A 1 490 ? -36.063 11.933 3.238 1.00 14.15 533 ILE A N 1
ATOM 3635 C CA . ILE A 1 490 ? -37.229 12.401 3.979 1.00 12.96 533 ILE A CA 1
ATOM 3636 C C . ILE A 1 490 ? -38.475 11.866 3.283 1.00 15.53 533 ILE A C 1
ATOM 3637 O O . ILE A 1 490 ? -38.695 12.129 2.091 1.00 15.16 533 ILE A O 1
ATOM 3642 N N . VAL A 1 491 ? -39.283 11.095 4.022 1.00 17.40 534 VAL A N 1
ATOM 3643 C CA . VAL A 1 491 ? -40.529 10.518 3.525 1.00 14.84 534 VAL A CA 1
ATOM 3644 C C . VAL A 1 491 ? -41.613 10.762 4.576 1.00 18.10 534 VAL A C 1
ATOM 3645 O O . VAL A 1 491 ? -41.345 11.296 5.651 1.00 19.49 534 VAL A O 1
ATOM 3649 N N . ALA A 1 492 ? -42.847 10.376 4.253 1.00 18.55 535 ALA A N 1
ATOM 3650 C CA . ALA A 1 492 ? -43.936 10.521 5.218 1.00 19.59 535 ALA A CA 1
ATOM 3651 C C . ALA A 1 492 ? -43.531 9.877 6.537 1.00 22.94 535 ALA A C 1
ATOM 3652 O O . ALA A 1 492 ? -42.985 8.773 6.557 1.00 21.77 535 ALA A O 1
ATOM 3654 N N . GLY A 1 493 ? -43.724 10.602 7.634 1.00 23.69 536 GLY A N 1
ATOM 3655 C CA . GLY A 1 493 ? -43.400 10.051 8.938 1.00 26.43 536 GLY A CA 1
ATOM 3656 C C . GLY A 1 493 ? -41.948 10.142 9.373 1.00 25.90 536 GLY A C 1
ATOM 3657 O O . GLY A 1 493 ? -41.623 9.680 10.478 1.00 22.68 536 GLY A O 1
ATOM 3658 N N . SER A 1 494 ? -41.058 10.707 8.556 1.00 21.54 537 SER A N 1
ATOM 3659 C CA . SER A 1 494 ? -39.682 10.900 8.996 1.00 19.04 537 SER A CA 1
ATOM 3660 C C . SER A 1 494 ? -39.631 11.842 10.197 1.00 22.00 537 SER A C 1
ATOM 3661 O O . SER A 1 494 ? -40.354 12.840 10.255 1.00 22.62 537 SER A O 1
ATOM 3664 N N . ASP A 1 495 ? -38.750 11.528 11.154 1.00 23.29 538 ASP A N 1
ATOM 3665 C CA . ASP A 1 495 ? -38.607 12.318 12.374 1.00 25.63 538 ASP A CA 1
ATOM 3666 C C . ASP A 1 495 ? -37.381 13.216 12.275 1.00 24.77 538 ASP A C 1
ATOM 3667 O O . ASP A 1 495 ? -36.264 12.698 12.134 1.00 22.86 538 ASP A O 1
ATOM 3672 N N . PRO A 1 496 ? -37.532 14.543 12.347 1.00 23.95 539 PRO A N 1
ATOM 3673 C CA . PRO A 1 496 ? -36.363 15.431 12.184 1.00 24.92 539 PRO A CA 1
ATOM 3674 C C . PRO A 1 496 ? -35.206 15.134 13.127 1.00 25.92 539 PRO A C 1
ATOM 3675 O O . PRO A 1 496 ? -34.043 15.171 12.702 1.00 21.52 539 PRO A O 1
ATOM 3679 N N . SER A 1 497 ? -35.483 14.847 14.400 1.00 21.97 540 SER A N 1
ATOM 3680 C CA . SER A 1 497 ? -34.392 14.553 15.326 1.00 22.17 540 SER A CA 1
ATOM 3681 C C . SER A 1 497 ? -33.640 13.293 14.909 1.00 22.10 540 SER A C 1
ATOM 3682 O O . SER A 1 497 ? -32.403 13.270 14.921 1.00 22.12 540 SER A O 1
ATOM 3685 N N . SER A 1 498 ? -34.366 12.241 14.512 1.00 22.18 541 SER A N 1
ATOM 3686 C CA . SER A 1 498 ? -33.711 11.005 14.080 1.00 21.79 541 SER A CA 1
ATOM 3687 C C . SER A 1 498 ? -32.887 11.228 12.818 1.00 20.38 541 SER A C 1
ATOM 3688 O O . SER A 1 498 ? -31.785 10.679 12.677 1.00 19.59 541 SER A O 1
ATOM 3691 N N . GLU A 1 499 ? -33.417 12.022 11.886 1.00 18.95 542 GLU A N 1
ATOM 3692 C CA . GLU A 1 499 ? -32.705 12.282 10.637 1.00 18.94 542 GLU A CA 1
ATOM 3693 C C . GLU A 1 499 ? -31.429 13.084 10.877 1.00 19.17 542 GLU A C 1
ATOM 3694 O O . GLU A 1 499 ? -30.387 12.803 10.266 1.00 17.84 542 GLU A O 1
ATOM 3700 N N . TRP A 1 500 ? -31.494 14.093 11.750 1.00 17.68 543 TRP A N 1
ATOM 3701 C CA . TRP A 1 500 ? -30.301 14.854 12.116 1.00 21.04 543 TRP A CA 1
ATOM 3702 C C . TRP A 1 500 ? -29.229 13.942 12.713 1.00 20.51 543 TRP A C 1
ATOM 3703 O O . TRP A 1 500 ? -28.056 14.005 12.325 1.00 18.66 543 TRP A O 1
ATOM 3714 N N . ASN A 1 501 ? -29.623 13.088 13.664 1.00 18.01 544 ASN A N 1
ATOM 3715 C CA . ASN A 1 501 ? -28.712 12.087 14.214 1.00 21.85 544 ASN A CA 1
ATOM 3716 C C . ASN A 1 501 ? -28.108 11.215 13.117 1.00 21.66 544 ASN A C 1
ATOM 3717 O O . ASN A 1 501 ? -26.928 10.841 13.182 1.00 19.68 544 ASN A O 1
ATOM 3722 N N . GLU A 1 502 ? -28.909 10.862 12.112 1.00 16.85 545 GLU A N 1
ATOM 3723 C CA . GLU A 1 502 ? -28.412 10.022 11.030 1.00 17.09 545 GLU A CA 1
ATOM 3724 C C . GLU A 1 502 ? -27.335 10.742 10.230 1.00 15.27 545 GLU A C 1
ATOM 3725 O O . GLU A 1 502 ? -26.372 10.117 9.776 1.00 16.05 545 GLU A O 1
ATOM 3731 N N . LEU A 1 503 ? -27.485 12.055 10.041 1.00 14.91 546 LEU A N 1
ATOM 3732 C CA . LEU A 1 503 ? -26.441 12.824 9.368 1.00 16.77 546 LEU A CA 1
ATOM 3733 C C . LEU A 1 503 ? -25.137 12.749 10.144 1.00 17.22 546 LEU A C 1
ATOM 3734 O O . LEU A 1 503 ? -24.063 12.579 9.556 1.00 14.46 546 LEU A O 1
ATOM 3739 N N . ASP A 1 504 ? -25.217 12.882 11.469 1.00 14.92 547 ASP A N 1
ATOM 3740 C CA . ASP A 1 504 ? -24.023 12.769 12.305 1.00 17.96 547 ASP A CA 1
ATOM 3741 C C . ASP A 1 504 ? -23.397 11.384 12.195 1.00 17.21 547 ASP A C 1
ATOM 3742 O O . ASP A 1 504 ? -22.173 11.258 12.088 1.00 18.77 547 ASP A O 1
ATOM 3747 N N . LEU A 1 505 ? -24.221 10.333 12.207 1.00 15.71 548 LEU A N 1
ATOM 3748 C CA . LEU A 1 505 ? -23.690 8.985 12.026 1.00 15.59 548 LEU A CA 1
ATOM 3749 C C . LEU A 1 505 ? -22.963 8.857 10.697 1.00 17.28 548 LEU A C 1
ATOM 3750 O O . LEU A 1 505 ? -21.912 8.214 10.613 1.00 18.48 548 LEU A O 1
ATOM 3755 N N . LYS A 1 506 ? -23.519 9.456 9.644 1.00 16.70 549 LYS A N 1
ATOM 3756 C CA . LYS A 1 506 ? -22.988 9.248 8.302 1.00 15.61 549 LYS A CA 1
ATOM 3757 C C . LYS A 1 506 ? -21.646 9.942 8.083 1.00 19.38 549 LYS A C 1
ATOM 3758 O O . LYS A 1 506 ? -20.837 9.468 7.275 1.00 18.36 549 LYS A O 1
ATOM 3764 N N . ILE A 1 507 ? -21.378 11.059 8.769 1.00 16.52 550 ILE A N 1
ATOM 3765 C CA . ILE A 1 507 ? -20.081 11.715 8.622 1.00 17.08 550 ILE A CA 1
ATOM 3766 C C . ILE A 1 507 ? -19.072 11.266 9.669 1.00 19.78 550 ILE A C 1
ATOM 3767 O O . ILE A 1 507 ? -17.924 11.735 9.655 1.00 18.92 550 ILE A O 1
ATOM 3772 N N . SER A 1 508 ? -19.457 10.379 10.587 1.00 18.88 551 SER A N 1
ATOM 3773 C CA . SER A 1 508 ? -18.564 10.108 11.711 1.00 19.82 551 SER A CA 1
ATOM 3774 C C . SER A 1 508 ? -17.273 9.394 11.304 1.00 22.90 551 SER A C 1
ATOM 3775 O O . SER A 1 508 ? -16.276 9.513 12.024 1.00 21.42 551 SER A O 1
ATOM 3778 N N . GLN A 1 509 ? -17.251 8.659 10.185 1.00 20.84 552 GLN A N 1
ATOM 3779 C CA . GLN A 1 509 ? -15.979 8.095 9.736 1.00 22.71 552 GLN A CA 1
ATOM 3780 C C . GLN A 1 509 ? -14.946 9.193 9.503 1.00 19.46 552 GLN A C 1
ATOM 3781 O O . GLN A 1 509 ? -13.752 8.983 9.755 1.00 20.02 552 GLN A O 1
ATOM 3787 N N . PHE A 1 510 ? -15.390 10.382 9.084 1.00 17.94 553 PHE A N 1
ATOM 3788 C CA . PHE A 1 510 ? -14.487 11.514 8.895 1.00 19.67 553 PHE A CA 1
ATOM 3789 C C . PHE A 1 510 ? -14.197 12.229 10.210 1.00 22.74 553 PHE A C 1
ATOM 3790 O O . PHE A 1 510 ? -13.033 12.496 10.532 1.00 23.00 553 PHE A O 1
ATOM 3798 N N . THR A 1 511 ? -15.243 12.552 10.986 1.00 21.17 554 THR A N 1
ATOM 3799 C CA . THR A 1 511 ? -15.031 13.349 12.192 1.00 23.90 554 THR A CA 1
ATOM 3800 C C . THR A 1 511 ? -14.313 12.557 13.279 1.00 29.64 554 THR A C 1
ATOM 3801 O O . THR A 1 511 ? -13.561 13.142 14.066 1.00 28.05 554 THR A O 1
ATOM 3805 N N . LYS A 1 512 ? -14.511 11.238 13.340 1.00 24.38 555 LYS A N 1
ATOM 3806 C CA . LYS A 1 512 ? -13.792 10.443 14.337 1.00 29.46 555 LYS A CA 1
ATOM 3807 C C . LYS A 1 512 ? -12.310 10.321 13.998 1.00 29.15 555 LYS A C 1
ATOM 3808 O O . LYS A 1 512 ? -11.461 10.317 14.897 1.00 32.79 555 LYS A O 1
ATOM 3814 N N . SER A 1 513 ? -11.977 10.210 12.713 1.00 27.14 556 SER A N 1
ATOM 3815 C CA . SER A 1 513 ? -10.595 9.961 12.321 1.00 26.41 556 SER A CA 1
ATOM 3816 C C . SER A 1 513 ? -9.754 11.229 12.291 1.00 29.74 556 SER A C 1
ATOM 3817 O O . SER A 1 513 ? -8.527 11.146 12.407 1.00 32.15 556 SER A O 1
ATOM 3820 N N . ILE A 1 514 ? -10.375 12.396 12.125 1.00 30.14 557 ILE A N 1
ATOM 3821 C CA . ILE A 1 514 ? -9.632 13.644 12.255 1.00 34.64 557 ILE A CA 1
ATOM 3822 C C . ILE A 1 514 ? -9.432 13.989 13.723 1.00 39.22 557 ILE A C 1
ATOM 3823 O O . ILE A 1 514 ? -8.565 14.811 14.047 1.00 43.22 557 ILE A O 1
ATOM 3828 N N . GLU A 1 515 ? -10.199 13.354 14.611 1.00 36.93 558 GLU A N 1
ATOM 3829 C CA . GLU A 1 515 ? -10.138 13.557 16.059 1.00 44.68 558 GLU A CA 1
ATOM 3830 C C . GLU A 1 515 ? -10.369 15.019 16.437 1.00 48.78 558 GLU A C 1
ATOM 3831 O O . GLU A 1 515 ? -11.516 15.476 16.517 1.00 52.56 558 GLU A O 1
ATOM 3837 N N . SER B 1 4 ? -45.758 56.503 42.083 1.00 35.01 47 SER B N 1
ATOM 3838 C CA . SER B 1 4 ? -44.946 55.410 42.614 1.00 33.77 47 SER B CA 1
ATOM 3839 C C . SER B 1 4 ? -44.111 55.874 43.819 1.00 28.25 47 SER B C 1
ATOM 3840 O O . SER B 1 4 ? -44.450 56.844 44.490 1.00 34.36 47 SER B O 1
ATOM 3843 N N . MET B 1 5 ? -43.025 55.165 44.104 1.00 23.66 48 MET B N 1
ATOM 3844 C CA . MET B 1 5 ? -42.068 55.606 45.107 1.00 19.68 48 MET B CA 1
ATOM 3845 C C . MET B 1 5 ? -40.679 55.189 44.654 1.00 19.12 48 MET B C 1
ATOM 3846 O O . MET B 1 5 ? -40.512 54.168 43.985 1.00 18.21 48 MET B O 1
ATOM 3851 N N . ASN B 1 6 ? -39.686 55.991 45.035 1.00 18.58 49 ASN B N 1
ATOM 3852 C CA . ASN B 1 6 ? -38.288 55.744 44.694 1.00 18.18 49 ASN B CA 1
ATOM 3853 C C . ASN B 1 6 ? -37.677 54.944 45.837 1.00 18.69 49 ASN B C 1
ATOM 3854 O O . ASN B 1 6 ? -37.402 55.485 46.911 1.00 20.84 49 ASN B O 1
ATOM 3859 N N . GLY B 1 7 ? -37.468 53.649 45.600 1.00 16.36 50 GLY B N 1
ATOM 3860 C CA . GLY B 1 7 ? -36.931 52.767 46.616 1.00 16.28 50 GLY B CA 1
ATOM 3861 C C . GLY B 1 7 ? -35.547 53.146 47.094 1.00 19.03 50 GLY B C 1
ATOM 3862 O O . GLY B 1 7 ? -35.133 52.690 48.164 1.00 20.93 50 GLY B O 1
ATOM 3863 N N . CYS B 1 8 ? -34.814 53.967 46.327 1.00 18.99 51 CYS B N 1
ATOM 3864 C CA . CYS B 1 8 ? -33.530 54.475 46.816 1.00 20.50 51 CYS B CA 1
ATOM 3865 C C . CYS B 1 8 ? -33.691 55.434 47.987 1.00 23.32 51 CYS B C 1
ATOM 3866 O O . CYS B 1 8 ? -32.727 55.652 48.727 1.00 24.76 51 CYS B O 1
ATOM 3869 N N . ASP B 1 9 ? -34.867 56.036 48.146 1.00 25.07 52 ASP B N 1
ATOM 3870 C CA . ASP B 1 9 ? -35.158 56.878 49.296 1.00 26.12 52 ASP B CA 1
ATOM 3871 C C . ASP B 1 9 ? -35.424 56.074 50.557 1.00 28.15 52 ASP B C 1
ATOM 3872 O O . ASP B 1 9 ? -35.422 56.650 51.647 1.00 28.98 52 ASP B O 1
ATOM 3877 N N . GLY B 1 10 ? -35.665 54.770 50.436 1.00 26.44 53 GLY B N 1
ATOM 3878 C CA . GLY B 1 10 ? -36.047 53.968 51.579 1.00 25.51 53 GLY B CA 1
ATOM 3879 C C . GLY B 1 10 ? -34.878 53.613 52.475 1.00 31.62 53 GLY B C 1
ATOM 3880 O O . GLY B 1 10 ? -33.706 53.809 52.147 1.00 30.11 53 GLY B O 1
ATOM 3881 N N . ASP B 1 11 ? -35.221 53.076 53.644 1.00 29.99 54 ASP B N 1
ATOM 3882 C CA . ASP B 1 11 ? -34.236 52.643 54.633 1.00 25.93 54 ASP B CA 1
ATOM 3883 C C . ASP B 1 11 ? -33.838 51.216 54.285 1.00 25.67 54 ASP B C 1
ATOM 3884 O O . ASP B 1 11 ? -34.449 50.248 54.741 1.00 25.08 54 ASP B O 1
ATOM 3889 N N . PHE B 1 12 ? -32.797 51.080 53.458 1.00 27.10 55 PHE B N 1
ATOM 3890 C CA . PHE B 1 12 ? -32.410 49.754 52.994 1.00 28.37 55 PHE B CA 1
ATOM 3891 C C . PHE B 1 12 ? -31.886 48.877 54.121 1.00 27.33 55 PHE B C 1
ATOM 3892 O O . PHE B 1 12 ? -31.735 47.667 53.924 1.00 29.64 55 PHE B O 1
ATOM 3900 N N . LYS B 1 13 ? -31.619 49.449 55.290 1.00 29.23 56 LYS B N 1
ATOM 3901 C CA . LYS B 1 13 ? -31.183 48.653 56.426 1.00 32.49 56 LYS B CA 1
ATOM 3902 C C . LYS B 1 13 ? -32.340 48.020 57.187 1.00 32.55 56 LYS B C 1
ATOM 3903 O O . LYS B 1 13 ? -32.099 47.166 58.045 1.00 34.62 56 LYS B O 1
ATOM 3909 N N . THR B 1 14 ? -33.584 48.406 56.895 1.00 30.49 57 THR B N 1
ATOM 3910 C CA . THR B 1 14 ? -34.755 47.825 57.542 1.00 30.80 57 THR B CA 1
ATOM 3911 C C . THR B 1 14 ? -35.526 46.991 56.533 1.00 30.35 57 THR B C 1
ATOM 3912 O O . THR B 1 14 ? -35.968 47.535 55.509 1.00 30.18 57 THR B O 1
ATOM 3916 N N . PRO B 1 15 ? -35.720 45.698 56.768 1.00 27.28 58 PRO B N 1
ATOM 3917 C CA . PRO B 1 15 ? -36.475 44.884 55.809 1.00 25.94 58 PRO B CA 1
ATOM 3918 C C . PRO B 1 15 ? -37.915 45.357 55.686 1.00 23.70 58 PRO B C 1
ATOM 3919 O O . PRO B 1 15 ? -38.491 45.925 56.620 1.00 21.87 58 PRO B O 1
ATOM 3923 N N . LEU B 1 16 ? -38.494 45.117 54.509 1.00 20.39 59 LEU B N 1
ATOM 3924 C CA . LEU B 1 16 ? -39.921 45.323 54.325 1.00 18.24 59 LEU B CA 1
ATOM 3925 C C . LEU B 1 16 ? -40.708 44.389 55.232 1.00 19.34 59 LEU B C 1
ATOM 3926 O O . LEU B 1 16 ? -40.234 43.321 55.633 1.00 17.63 59 LEU B O 1
ATOM 3931 N N . GLY B 1 17 ? -41.947 44.787 55.527 1.00 20.48 60 GLY B N 1
ATOM 3932 C CA . GLY B 1 17 ? -42.788 43.952 56.368 1.00 19.10 60 GLY B CA 1
ATOM 3933 C C . GLY B 1 17 ? -43.039 42.586 55.762 1.00 19.73 60 GLY B C 1
ATOM 3934 O O . GLY B 1 17 ? -43.041 41.576 56.467 1.00 19.56 60 GLY B O 1
ATOM 3935 N N . THR B 1 18 ? -43.263 42.535 54.447 1.00 16.72 61 THR B N 1
ATOM 3936 C CA . THR B 1 18 ? -43.462 41.269 53.760 1.00 16.07 61 THR B CA 1
ATOM 3937 C C . THR B 1 18 ? -43.020 41.414 52.309 1.00 16.74 61 THR B C 1
ATOM 3938 O O . THR B 1 18 ? -43.082 42.502 51.734 1.00 17.50 61 THR B O 1
ATOM 3942 N N . VAL B 1 19 ? -42.527 40.313 51.752 1.00 16.85 62 VAL B N 1
ATOM 3943 C CA . VAL B 1 19 ? -42.308 40.156 50.317 1.00 18.28 62 VAL B CA 1
ATOM 3944 C C . VAL B 1 19 ? -42.922 38.814 49.955 1.00 19.19 62 VAL B C 1
ATOM 3945 O O . VAL B 1 19 ? -42.404 37.765 50.351 1.00 20.47 62 VAL B O 1
ATOM 3949 N N . GLU B 1 20 ? -44.030 38.831 49.218 1.00 17.07 63 GLU B N 1
ATOM 3950 C CA . GLU B 1 20 ? -44.703 37.570 48.963 1.00 16.34 63 GLU B CA 1
ATOM 3951 C C . GLU B 1 20 ? -45.349 37.581 47.589 1.00 15.70 63 GLU B C 1
ATOM 3952 O O . GLU B 1 20 ? -45.614 38.638 47.013 1.00 16.11 63 GLU B O 1
ATOM 3958 N N . THR B 1 21 ? -45.583 36.375 47.079 1.00 16.36 64 THR B N 1
ATOM 3959 C CA . THR B 1 21 ? -46.317 36.125 45.842 1.00 16.63 64 THR B CA 1
ATOM 3960 C C . THR B 1 21 ? -47.545 35.288 46.175 1.00 19.48 64 THR B C 1
ATOM 3961 O O . THR B 1 21 ? -47.441 34.302 46.908 1.00 20.10 64 THR B O 1
ATOM 3965 N N . ARG B 1 22 ? -48.696 35.674 45.629 1.00 18.78 65 ARG B N 1
ATOM 3966 C CA . ARG B 1 22 ? -49.929 34.905 45.741 1.00 18.24 65 ARG B CA 1
ATOM 3967 C C . ARG B 1 22 ? -50.369 34.499 44.343 1.00 20.29 65 ARG B C 1
ATOM 3968 O O . ARG B 1 22 ? -50.464 35.349 43.453 1.00 18.02 65 ARG B O 1
ATOM 3976 N N . THR B 1 23 ? -50.611 33.208 44.143 1.00 19.60 66 THR B N 1
ATOM 3977 C CA . THR B 1 23 ? -50.977 32.671 42.839 1.00 20.41 66 THR B CA 1
ATOM 3978 C C . THR B 1 23 ? -52.459 32.328 42.824 1.00 20.43 66 THR B C 1
ATOM 3979 O O . THR B 1 23 ? -52.945 31.605 43.702 1.00 19.58 66 THR B O 1
ATOM 3983 N N . MET B 1 24 ? -53.170 32.852 41.833 1.00 18.47 67 MET B N 1
ATOM 3984 C CA . MET B 1 24 ? -54.595 32.601 41.684 1.00 19.24 67 MET B CA 1
ATOM 3985 C C . MET B 1 24 ? -54.830 31.323 40.881 1.00 19.32 67 MET B C 1
ATOM 3986 O O . MET B 1 24 ? -53.911 30.721 40.323 1.00 19.91 67 MET B O 1
ATOM 3991 N N . THR B 1 25 ? -56.091 30.898 40.850 1.00 20.81 68 THR B N 1
ATOM 3992 C CA . THR B 1 25 ? -56.492 29.774 40.017 1.00 22.41 68 THR B CA 1
ATOM 3993 C C . THR B 1 25 ? -56.177 30.062 38.552 1.00 19.60 68 THR B C 1
ATOM 3994 O O . THR B 1 25 ? -56.409 31.170 38.067 1.00 19.83 68 THR B O 1
ATOM 3998 N N . ALA B 1 26 ? -55.624 29.069 37.857 1.00 17.82 69 ALA B N 1
ATOM 3999 C CA . ALA B 1 26 ? -55.286 29.231 36.446 1.00 18.87 69 ALA B CA 1
ATOM 4000 C C . ALA B 1 26 ? -56.541 29.454 35.612 1.00 20.30 69 ALA B C 1
ATOM 4001 O O . ALA B 1 26 ? -57.613 28.934 35.923 1.00 20.55 69 ALA B O 1
ATOM 4003 N N . VAL B 1 27 ? -56.398 30.241 34.545 1.00 19.28 70 VAL B N 1
ATOM 4004 C CA . VAL B 1 27 ? -57.480 30.497 33.605 1.00 20.01 70 VAL B CA 1
ATOM 4005 C C . VAL B 1 27 ? -56.997 30.127 32.208 1.00 24.24 70 VAL B C 1
ATOM 4006 O O . VAL B 1 27 ? -55.826 29.817 31.986 1.00 22.97 70 VAL B O 1
ATOM 4010 N N . LEU B 1 28 ? -57.918 30.170 31.256 1.00 20.81 71 LEU B N 1
ATOM 4011 C CA . LEU B 1 28 ? -57.587 29.741 29.909 1.00 25.84 71 LEU B CA 1
ATOM 4012 C C . LEU B 1 28 ? -57.168 30.881 28.995 1.00 28.58 71 LEU B C 1
ATOM 4013 O O . LEU B 1 28 ? -56.462 30.631 28.014 1.00 34.04 71 LEU B O 1
ATOM 4018 N N . SER B 1 29 ? -57.543 32.116 29.298 1.00 24.41 72 SER B N 1
ATOM 4019 C CA . SER B 1 29 ? -57.423 33.196 28.332 1.00 24.85 72 SER B CA 1
ATOM 4020 C C . SER B 1 29 ? -56.888 34.453 29.004 1.00 21.05 72 SER B C 1
ATOM 4021 O O . SER B 1 29 ? -57.041 34.631 30.216 1.00 18.88 72 SER B O 1
ATOM 4024 N N . PRO B 1 30 ? -56.272 35.351 28.230 1.00 20.35 73 PRO B N 1
ATOM 4025 C CA . PRO B 1 30 ? -55.861 36.634 28.816 1.00 19.88 73 PRO B CA 1
ATOM 4026 C C . PRO B 1 30 ? -57.030 37.468 29.298 1.00 17.80 73 PRO B C 1
ATOM 4027 O O . PRO B 1 30 ? -56.869 38.214 30.268 1.00 16.35 73 PRO B O 1
ATOM 4031 N N . ALA B 1 31 ? -58.201 37.392 28.648 1.00 17.23 74 ALA B N 1
ATOM 4032 C CA . ALA B 1 31 ? -59.339 38.161 29.149 1.00 15.42 74 ALA B CA 1
ATOM 4033 C C . ALA B 1 31 ? -59.787 37.661 30.515 1.00 14.81 74 ALA B C 1
ATOM 4034 O O . ALA B 1 31 ? -60.097 38.462 31.405 1.00 14.42 74 ALA B O 1
ATOM 4036 N N . ALA B 1 32 ? -59.837 36.345 30.700 1.00 15.28 75 ALA B N 1
ATOM 4037 C CA . ALA B 1 32 ? -60.192 35.820 32.013 1.00 13.80 75 ALA B CA 1
ATOM 4038 C C . ALA B 1 32 ? -59.144 36.210 33.049 1.00 14.78 75 ALA B C 1
ATOM 4039 O O . ALA B 1 32 ? -59.479 36.518 34.197 1.00 14.29 75 ALA B O 1
ATOM 4041 N N . ALA B 1 33 ? -57.871 36.226 32.650 1.00 13.31 76 ALA B N 1
ATOM 4042 C CA . ALA B 1 33 ? -56.816 36.586 33.594 1.00 14.48 76 ALA B CA 1
ATOM 4043 C C . ALA B 1 33 ? -56.942 38.035 34.038 1.00 13.51 76 ALA B C 1
ATOM 4044 O O . ALA B 1 33 ? -56.777 38.340 35.225 1.00 13.77 76 ALA B O 1
ATOM 4046 N N . THR B 1 34 ? -57.220 38.943 33.098 1.00 13.39 77 THR B N 1
ATOM 4047 C CA . THR B 1 34 ? -57.384 40.351 33.453 1.00 14.41 77 THR B CA 1
ATOM 4048 C C . THR B 1 34 ? -58.524 40.532 34.450 1.00 14.01 77 THR B C 1
ATOM 4049 O O . THR B 1 34 ? -58.374 41.222 35.466 1.00 12.85 77 THR B O 1
ATOM 4053 N N . GLU B 1 35 ? -59.679 39.921 34.170 1.00 13.09 78 GLU B N 1
ATOM 4054 C CA . GLU B 1 35 ? -60.820 40.075 35.067 1.00 12.78 78 GLU B CA 1
ATOM 4055 C C . GLU B 1 35 ? -60.534 39.470 36.441 1.00 14.32 78 GLU B C 1
ATOM 4056 O O . GLU B 1 35 ? -60.922 40.036 37.470 1.00 15.36 78 GLU B O 1
ATOM 4062 N N . ARG B 1 36 ? -59.884 38.305 36.475 1.00 14.35 79 ARG B N 1
ATOM 4063 C CA . ARG B 1 36 ? -59.584 37.669 37.757 1.00 15.43 79 ARG B CA 1
ATOM 4064 C C . ARG B 1 36 ? -58.590 38.491 38.563 1.00 16.67 79 ARG B C 1
ATOM 4065 O O . ARG B 1 36 ? -58.672 38.542 39.801 1.00 16.33 79 ARG B O 1
ATOM 4073 N N . LEU B 1 37 ? -57.635 39.133 37.881 1.00 14.22 80 LEU B N 1
ATOM 4074 C CA . LEU B 1 37 ? -56.632 39.922 38.587 1.00 13.97 80 LEU B CA 1
ATOM 4075 C C . LEU B 1 37 ? -57.250 41.193 39.155 1.00 15.45 80 LEU B C 1
ATOM 4076 O O . LEU B 1 37 ? -56.907 41.619 40.265 1.00 15.00 80 LEU B O 1
ATOM 4081 N N . ILE B 1 38 ? -58.181 41.804 38.416 1.00 14.12 81 ILE B N 1
ATOM 4082 C CA . ILE B 1 38 ? -58.941 42.922 38.964 1.00 13.83 81 ILE B CA 1
ATOM 4083 C C . ILE B 1 38 ? -59.632 42.500 40.255 1.00 14.28 81 ILE B C 1
ATOM 4084 O O . ILE B 1 38 ? -59.596 43.218 41.266 1.00 16.33 81 ILE B O 1
ATOM 4089 N N . SER B 1 39 ? -60.246 41.318 40.252 1.00 14.93 82 SER B N 1
ATOM 4090 C CA . SER B 1 39 ? -60.960 40.858 41.448 1.00 16.20 82 SER B CA 1
ATOM 4091 C C . SER B 1 39 ? -60.004 40.531 42.593 1.00 17.04 82 SER B C 1
ATOM 4092 O O . SER B 1 39 ? -60.344 40.745 43.763 1.00 16.91 82 SER B O 1
ATOM 4095 N N . ALA B 1 40 ? -58.816 40.015 42.275 1.00 17.42 83 ALA B N 1
ATOM 4096 C CA . ALA B 1 40 ? -57.828 39.694 43.304 1.00 17.36 83 ALA B CA 1
ATOM 4097 C C . ALA B 1 40 ? -57.281 40.951 43.968 1.00 19.56 83 ALA B C 1
ATOM 4098 O O . ALA B 1 40 ? -57.024 40.959 45.179 1.00 21.09 83 ALA B O 1
ATOM 4100 N N . VAL B 1 41 ? -57.077 42.018 43.192 1.00 17.64 84 VAL B N 1
ATOM 4101 C CA . VAL B 1 41 ? -56.660 43.283 43.784 1.00 18.13 84 VAL B CA 1
ATOM 4102 C C . VAL B 1 41 ? -57.759 43.830 44.689 1.00 20.59 84 VAL B C 1
ATOM 4103 O O . VAL B 1 41 ? -57.492 44.351 45.778 1.00 17.86 84 VAL B O 1
ATOM 4107 N N . SER B 1 42 ? -59.013 43.713 44.254 1.00 16.63 85 SER B N 1
ATOM 4108 C CA . SER B 1 42 ? -60.127 44.140 45.091 1.00 20.98 85 SER B CA 1
ATOM 4109 C C . SER B 1 42 ? -60.214 43.313 46.376 1.00 19.53 85 SER B C 1
ATOM 4110 O O . SER B 1 42 ? -60.508 43.852 47.448 1.00 20.47 85 SER B O 1
ATOM 4113 N N . GLU B 1 43 ? -59.950 42.004 46.297 1.00 20.60 86 GLU B N 1
ATOM 4114 C CA . GLU B 1 43 ? -59.963 41.193 47.513 1.00 22.41 86 GLU B CA 1
ATOM 4115 C C . GLU B 1 43 ? -58.847 41.614 48.462 1.00 25.17 86 GLU B C 1
ATOM 4116 O O . GLU B 1 43 ? -59.048 41.651 49.679 1.00 21.84 86 GLU B O 1
ATOM 4122 N N . LEU B 1 44 ? -57.657 41.905 47.925 1.00 19.94 87 LEU B N 1
ATOM 4123 C CA . LEU B 1 44 ? -56.548 42.358 48.766 1.00 19.83 87 LEU B CA 1
ATOM 4124 C C . LEU B 1 44 ? -56.894 43.667 49.458 1.00 19.25 87 LEU B C 1
ATOM 4125 O O . LEU B 1 44 ? -56.608 43.850 50.649 1.00 21.91 87 LEU B O 1
ATOM 4130 N N . LYS B 1 45 ? -57.536 44.579 48.728 1.00 16.26 88 LYS B N 1
ATOM 4131 C CA . LYS B 1 45 ? -57.965 45.846 49.307 1.00 20.01 88 LYS B CA 1
ATOM 4132 C C . LYS B 1 45 ? -58.911 45.621 50.479 1.00 23.39 88 LYS B C 1
ATOM 4133 O O . LYS B 1 45 ? -58.824 46.318 51.496 1.00 21.10 88 LYS B O 1
ATOM 4139 N N . SER B 1 46 ? -59.803 44.637 50.362 1.00 20.45 89 SER B N 1
ATOM 4140 C CA . SER B 1 46 ? -60.779 44.343 51.407 1.00 21.71 89 SER B CA 1
ATOM 4141 C C . SER B 1 46 ? -60.171 43.612 52.604 1.00 23.56 89 SER B C 1
ATOM 4142 O O . SER B 1 46 ? -60.730 43.688 53.704 1.00 22.95 89 SER B O 1
ATOM 4145 N N . GLN B 1 47 ? -59.054 42.908 52.412 1.00 20.87 90 GLN B N 1
ATOM 4146 C CA . GLN B 1 47 ? -58.362 42.161 53.469 1.00 25.63 90 GLN B CA 1
ATOM 4147 C C . GLN B 1 47 ? -56.874 42.482 53.404 1.00 21.22 90 GLN B C 1
ATOM 4148 O O . GLN B 1 47 ? -56.054 41.626 53.055 1.00 22.61 90 GLN B O 1
ATOM 4154 N N . PRO B 1 48 ? -56.487 43.712 53.746 1.00 21.64 91 PRO B N 1
ATOM 4155 C CA . PRO B 1 48 ? -55.129 44.155 53.436 1.00 19.76 91 PRO B CA 1
ATOM 4156 C C . PRO B 1 48 ? -54.104 43.506 54.343 1.00 25.05 91 PRO B C 1
ATOM 4157 O O . PRO B 1 48 ? -54.381 43.216 55.521 1.00 23.65 91 PRO B O 1
ATOM 4161 N N . PRO B 1 49 ? -52.897 43.239 53.833 1.00 24.00 92 PRO B N 1
ATOM 4162 C CA . PRO B 1 49 ? -51.809 42.760 54.695 1.00 24.21 92 PRO B CA 1
ATOM 4163 C C . PRO B 1 49 ? -51.523 43.776 55.786 1.00 22.34 92 PRO B C 1
ATOM 4164 O O . PRO B 1 49 ? -51.596 44.987 55.575 1.00 21.11 92 PRO B O 1
ATOM 4168 N N . SER B 1 50 ? -51.178 43.274 56.972 1.00 25.50 93 SER B N 1
ATOM 4169 C CA . SER B 1 50 ? -51.128 44.177 58.109 1.00 22.52 93 SER B CA 1
ATOM 4170 C C . SER B 1 50 ? -49.960 45.163 58.057 1.00 31.99 93 SER B C 1
ATOM 4171 O O . SER B 1 50 ? -50.072 46.240 58.641 1.00 46.10 93 SER B O 1
ATOM 4174 N N . PHE B 1 51 ? -48.931 44.901 57.261 1.00 22.58 94 PHE B N 1
ATOM 4175 C CA . PHE B 1 51 ? -47.623 45.549 57.385 1.00 20.30 94 PHE B CA 1
ATOM 4176 C C . PHE B 1 51 ? -47.624 47.017 56.959 1.00 19.10 94 PHE B C 1
ATOM 4177 O O . PHE B 1 51 ? -48.417 47.446 56.121 1.00 18.20 94 PHE B O 1
ATOM 4185 N N . SER B 1 52 ? -46.678 47.784 57.511 1.00 16.25 95 SER B N 1
ATOM 4186 C CA . SER B 1 52 ? -46.524 49.188 57.144 1.00 17.60 95 SER B CA 1
ATOM 4187 C C . SER B 1 52 ? -45.651 49.386 55.906 1.00 17.72 95 SER B C 1
ATOM 4188 O O . SER B 1 52 ? -45.549 50.513 55.408 1.00 18.33 95 SER B O 1
ATOM 4191 N N . SER B 1 53 ? -45.029 48.324 55.409 1.00 16.99 96 SER B N 1
ATOM 4192 C CA . SER B 1 53 ? -44.278 48.340 54.157 1.00 16.21 96 SER B CA 1
ATOM 4193 C C . SER B 1 53 ? -44.274 46.919 53.623 1.00 17.56 96 SER B C 1
ATOM 4194 O O . SER B 1 53 ? -44.393 45.965 54.397 1.00 16.49 96 SER B O 1
ATOM 4197 N N . GLY B 1 54 ? -44.155 46.765 52.307 1.00 16.89 97 GLY B N 1
ATOM 4198 C CA . GLY B 1 54 ? -44.137 45.420 51.770 1.00 13.43 97 GLY B CA 1
ATOM 4199 C C . GLY B 1 54 ? -44.240 45.399 50.260 1.00 14.06 97 GLY B C 1
ATOM 4200 O O . GLY B 1 54 ? -44.381 46.431 49.603 1.00 12.75 97 GLY B O 1
ATOM 4201 N N . VAL B 1 55 ? -44.156 44.180 49.729 1.00 14.65 98 VAL B N 1
ATOM 4202 C CA . VAL B 1 55 ? -44.431 43.899 48.325 1.00 13.82 98 VAL B CA 1
ATOM 4203 C C . VAL B 1 55 ? -45.270 42.640 48.257 1.00 16.38 98 VAL B C 1
ATOM 4204 O O . VAL B 1 55 ? -44.872 41.596 48.781 1.00 17.22 98 VAL B O 1
ATOM 4208 N N . VAL B 1 56 ? -46.422 42.725 47.605 1.00 14.78 99 VAL B N 1
ATOM 4209 C CA . VAL B 1 56 ? -47.261 41.563 47.355 1.00 16.35 99 VAL B CA 1
ATOM 4210 C C . VAL B 1 56 ? -47.486 41.486 45.853 1.00 14.09 99 VAL B C 1
ATOM 4211 O O . VAL B 1 56 ? -48.026 42.421 45.253 1.00 15.52 99 VAL B O 1
ATOM 4215 N N . ARG B 1 57 ? -47.062 40.382 45.253 1.00 14.99 100 ARG B N 1
ATOM 4216 C CA . ARG B 1 57 ? -47.299 40.103 43.844 1.00 15.95 100 ARG B CA 1
ATOM 4217 C C . ARG B 1 57 ? -48.469 39.135 43.744 1.00 17.81 100 ARG B C 1
ATOM 4218 O O . ARG B 1 57 ? -48.472 38.095 44.414 1.00 15.92 100 ARG B O 1
ATOM 4226 N N . LEU B 1 58 ? -49.479 39.512 42.957 1.00 14.67 101 LEU B N 1
ATOM 4227 C CA . LEU B 1 58 ? -50.625 38.667 42.645 1.00 16.20 101 LEU B CA 1
ATOM 4228 C C . LEU B 1 58 ? -50.500 38.213 41.200 1.00 16.91 101 LEU B C 1
ATOM 4229 O O . LEU B 1 58 ? -50.338 39.049 40.310 1.00 17.35 101 LEU B O 1
ATOM 4234 N N . GLN B 1 59 ? -50.565 36.904 40.956 1.00 15.35 102 GLN B N 1
ATOM 4235 C CA . GLN B 1 59 ? -50.370 36.408 39.596 1.00 17.38 102 GLN B CA 1
ATOM 4236 C C . GLN B 1 59 ? -51.439 35.393 39.205 1.00 18.80 102 GLN B C 1
ATOM 4237 O O . GLN B 1 59 ? -51.843 34.548 40.012 1.00 17.32 102 GLN B O 1
ATOM 4243 N N . VAL B 1 60 ? -51.906 35.505 37.961 1.00 15.84 103 VAL B N 1
ATOM 4244 C CA . VAL B 1 60 ? -52.893 34.591 37.390 1.00 16.17 103 VAL B CA 1
ATOM 4245 C C . VAL B 1 60 ? -52.246 33.787 36.265 1.00 18.99 103 VAL B C 1
ATOM 4246 O O . VAL B 1 60 ? -51.901 34.350 35.208 1.00 16.61 103 VAL B O 1
ATOM 4250 N N . PRO B 1 61 ? -52.076 32.476 36.433 1.00 17.24 104 PRO B N 1
ATOM 4251 C CA . PRO B 1 61 ? -51.556 31.658 35.332 1.00 18.04 104 PRO B CA 1
ATOM 4252 C C . PRO B 1 61 ? -52.552 31.599 34.187 1.00 19.05 104 PRO B C 1
ATOM 4253 O O . PRO B 1 61 ? -53.763 31.550 34.405 1.00 19.06 104 PRO B O 1
ATOM 4257 N N . ILE B 1 62 ? -52.026 31.612 32.968 1.00 16.11 105 ILE B N 1
ATOM 4258 C CA . ILE B 1 62 ? -52.809 31.482 31.743 1.00 17.35 105 ILE B CA 1
ATOM 4259 C C . ILE B 1 62 ? -52.347 30.220 31.028 1.00 21.17 105 ILE B C 1
ATOM 4260 O O . ILE B 1 62 ? -51.151 30.055 30.756 1.00 22.34 105 ILE B O 1
ATOM 4265 N N . ASP B 1 63 ? -53.291 29.346 30.694 1.00 21.93 106 ASP B N 1
ATOM 4266 C CA . ASP B 1 63 ? -52.956 28.004 30.231 1.00 24.50 106 ASP B CA 1
ATOM 4267 C C . ASP B 1 63 ? -52.449 27.944 28.796 1.00 30.75 106 ASP B C 1
ATOM 4268 O O . ASP B 1 63 ? -52.171 26.845 28.308 1.00 42.10 106 ASP B O 1
ATOM 4273 N N . GLN B 1 64 ? -52.313 29.062 28.104 1.00 28.28 107 GLN B N 1
ATOM 4274 C CA . GLN B 1 64 ? -51.819 29.045 26.737 1.00 30.01 107 GLN B CA 1
ATOM 4275 C C . GLN B 1 64 ? -50.603 29.952 26.620 1.00 28.03 107 GLN B C 1
ATOM 4276 O O . GLN B 1 64 ? -50.471 30.924 27.368 1.00 23.84 107 GLN B O 1
ATOM 4282 N N . GLN B 1 65 ? -49.710 29.621 25.684 1.00 31.44 108 GLN B N 1
ATOM 4283 C CA . GLN B 1 65 ? -48.516 30.433 25.472 1.00 31.39 108 GLN B CA 1
ATOM 4284 C C . GLN B 1 65 ? -48.901 31.657 24.653 1.00 26.74 108 GLN B C 1
ATOM 4285 O O . GLN B 1 65 ? -49.468 31.534 23.561 1.00 25.12 108 GLN B O 1
ATOM 4291 N N . ILE B 1 66 ? -48.621 32.833 25.205 1.00 23.63 109 ILE B N 1
ATOM 4292 C CA . ILE B 1 66 ? -48.964 34.116 24.609 1.00 21.15 109 ILE B CA 1
ATOM 4293 C C . ILE B 1 66 ? -47.716 34.983 24.660 1.00 22.23 109 ILE B C 1
ATOM 4294 O O . ILE B 1 66 ? -47.037 35.027 25.691 1.00 21.76 109 ILE B O 1
ATOM 4299 N N . GLY B 1 67 ? -47.406 35.655 23.554 1.00 20.63 110 GLY B N 1
ATOM 4300 C CA . GLY B 1 67 ? -46.196 36.463 23.500 1.00 20.92 110 GLY B CA 1
ATOM 4301 C C . GLY B 1 67 ? -46.328 37.726 24.334 1.00 19.21 110 GLY B C 1
ATOM 4302 O O . GLY B 1 67 ? -47.297 38.484 24.199 1.00 18.27 110 GLY B O 1
ATOM 4303 N N . ALA B 1 68 ? -45.352 37.960 25.213 1.00 16.45 111 ALA B N 1
ATOM 4304 C CA . ALA B 1 68 ? -45.416 39.143 26.063 1.00 14.71 111 ALA B CA 1
ATOM 4305 C C . ALA B 1 68 ? -45.306 40.425 25.253 1.00 13.66 111 ALA B C 1
ATOM 4306 O O . ALA B 1 68 ? -45.900 41.440 25.629 1.00 13.53 111 ALA B O 1
ATOM 4308 N N . ILE B 1 69 ? -44.551 40.414 24.153 1.00 12.78 112 ILE B N 1
ATOM 4309 C CA . ILE B 1 69 ? -44.464 41.626 23.352 1.00 15.53 112 ILE B CA 1
ATOM 4310 C C . ILE B 1 69 ? -45.807 41.921 22.694 1.00 17.57 112 ILE B C 1
ATOM 4311 O O . ILE B 1 69 ? -46.147 43.083 22.461 1.00 16.48 112 ILE B O 1
ATOM 4316 N N . ASP B 1 70 ? -46.609 40.891 22.438 1.00 17.06 113 ASP B N 1
ATOM 4317 C CA . ASP B 1 70 ? -47.943 41.123 21.890 1.00 20.63 113 ASP B CA 1
ATOM 4318 C C . ASP B 1 70 ? -48.875 41.707 22.936 1.00 18.23 113 ASP B C 1
ATOM 4319 O O . ASP B 1 70 ? -49.716 42.561 22.625 1.00 16.30 113 ASP B O 1
ATOM 4324 N N . TRP B 1 71 ? -48.766 41.228 24.173 1.00 13.97 114 TRP B N 1
ATOM 4325 C CA . TRP B 1 71 ? -49.489 41.868 25.261 1.00 16.98 114 TRP B CA 1
ATOM 4326 C C . TRP B 1 71 ? -49.086 43.330 25.377 1.00 14.90 114 TRP B C 1
ATOM 4327 O O . TRP B 1 71 ? -49.944 44.213 25.441 1.00 14.20 114 TRP B O 1
ATOM 4338 N N . LEU B 1 72 ? -47.774 43.613 25.358 1.00 14.85 115 LEU B N 1
ATOM 4339 C CA . LEU B 1 72 ? -47.331 44.991 25.544 1.00 14.88 115 LEU B CA 1
ATOM 4340 C C . LEU B 1 72 ? -47.875 45.891 24.436 1.00 16.04 115 LEU B C 1
ATOM 4341 O O . LEU B 1 72 ? -48.317 47.020 24.698 1.00 14.55 115 LEU B O 1
ATOM 4346 N N . GLN B 1 73 ? -47.883 45.390 23.202 1.00 15.78 116 GLN B N 1
ATOM 4347 C CA . GLN B 1 73 ? -48.388 46.168 22.074 1.00 18.37 116 GLN B CA 1
ATOM 4348 C C . GLN B 1 73 ? -49.852 46.543 22.240 1.00 19.46 116 GLN B C 1
ATOM 4349 O O . GLN B 1 73 ? -50.292 47.556 21.681 1.00 19.27 116 GLN B O 1
ATOM 4355 N N . ALA B 1 74 ? -50.617 45.758 22.990 1.00 17.51 117 ALA B N 1
ATOM 4356 C CA . ALA B 1 74 ? -52.025 46.061 23.191 1.00 17.04 117 ALA B CA 1
ATOM 4357 C C . ALA B 1 74 ? -52.266 47.103 24.277 1.00 18.38 117 ALA B C 1
ATOM 4358 O O . ALA B 1 74 ? -53.377 47.631 24.368 1.00 17.81 117 ALA B O 1
AT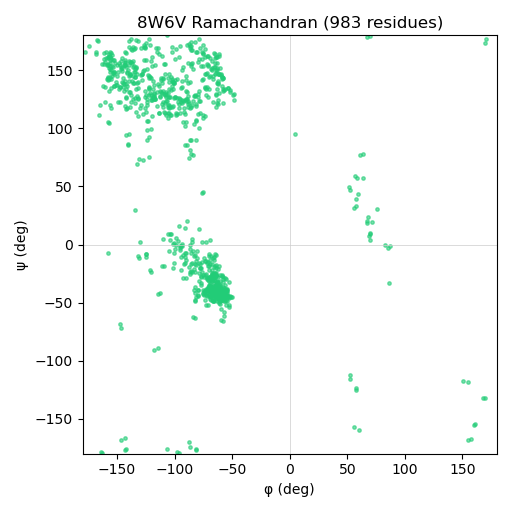OM 4360 N N . GLN B 1 75 ? -51.267 47.412 25.105 1.00 17.20 118 GLN B N 1
ATOM 4361 C CA . GLN B 1 75 ? -51.442 48.344 26.208 1.00 13.53 118 GLN B CA 1
ATOM 4362 C C . GLN B 1 75 ? -51.236 49.777 25.737 1.00 19.18 118 GLN B C 1
ATOM 4363 O O . GLN B 1 75 ? -50.514 50.040 24.769 1.00 20.81 118 GLN B O 1
ATOM 4369 N N . ASN B 1 76 ? -51.870 50.717 26.426 1.00 19.86 119 ASN B N 1
ATOM 4370 C CA . ASN B 1 76 ? -51.630 52.103 26.056 1.00 28.95 119 ASN B CA 1
ATOM 4371 C C . ASN B 1 76 ? -50.405 52.595 26.832 1.00 28.66 119 ASN B C 1
ATOM 4372 O O . ASN B 1 76 ? -49.651 51.807 27.413 1.00 27.11 119 ASN B O 1
ATOM 4377 N N . GLU B 1 77 ? -50.135 53.897 26.798 1.00 30.29 120 GLU B N 1
ATOM 4378 C CA . GLU B 1 77 ? -48.847 54.390 27.282 1.00 30.83 120 GLU B CA 1
ATOM 4379 C C . GLU B 1 77 ? -48.937 54.630 28.784 1.00 35.09 120 GLU B C 1
ATOM 4380 O O . GLU B 1 77 ? -49.147 55.742 29.272 1.00 41.09 120 GLU B O 1
ATOM 4386 N N . ILE B 1 78 ? -48.787 53.541 29.521 1.00 27.38 121 ILE B N 1
ATOM 4387 C CA . ILE B 1 78 ? -48.704 53.558 30.972 1.00 25.95 121 ILE B CA 1
ATOM 4388 C C . ILE B 1 78 ? -47.243 53.299 31.310 1.00 23.92 121 ILE B C 1
ATOM 4389 O O . ILE B 1 78 ? -46.735 52.190 31.102 1.00 21.86 121 ILE B O 1
ATOM 4394 N N . GLN B 1 79 ? -46.556 54.319 31.797 1.00 23.57 122 GLN B N 1
ATOM 4395 C CA . GLN B 1 79 ? -45.110 54.264 31.920 1.00 19.84 122 GLN B CA 1
ATOM 4396 C C . GLN B 1 79 ? -44.673 54.157 33.376 1.00 21.95 122 GLN B C 1
ATOM 4397 O O . GLN B 1 79 ? -45.406 54.558 34.286 1.00 20.02 122 GLN B O 1
ATOM 4403 N N . PRO B 1 80 ? -43.473 53.603 33.642 1.00 20.19 123 PRO B N 1
ATOM 4404 C CA . PRO B 1 80 ? -42.511 53.099 32.648 1.00 18.03 123 PRO B CA 1
ATOM 4405 C C . PRO B 1 80 ? -42.982 51.863 31.891 1.00 20.81 123 PRO B C 1
ATOM 4406 O O . PRO B 1 80 ? -43.787 51.087 32.407 1.00 19.50 123 PRO B O 1
ATOM 4410 N N . ARG B 1 81 ? -42.496 51.700 30.664 1.00 16.66 124 ARG B N 1
ATOM 4411 C CA . ARG B 1 81 ? -42.692 50.482 29.900 1.00 15.95 124 ARG B CA 1
ATOM 4412 C C . ARG B 1 81 ? -41.384 49.716 29.880 1.00 16.77 124 ARG B C 1
ATOM 4413 O O . ARG B 1 81 ? -40.324 50.292 29.608 1.00 17.58 124 ARG B O 1
ATOM 4421 N N . CYS B 1 82 ? -41.443 48.439 30.196 1.00 16.13 125 CYS B N 1
ATOM 4422 C CA . CYS B 1 82 ? -40.246 47.635 30.123 1.00 15.39 125 CYS B CA 1
ATOM 4423 C C . CYS B 1 82 ? -40.558 46.321 29.419 1.00 15.09 125 CYS B C 1
ATOM 4424 O O . CYS B 1 82 ? -41.695 45.833 29.420 1.00 15.87 125 CYS B O 1
ATOM 4427 N N . PHE B 1 83 ? -39.533 45.784 28.765 1.00 12.54 126 PHE B N 1
ATOM 4428 C CA . PHE B 1 83 ? -39.595 44.484 28.124 1.00 13.45 126 PHE B CA 1
ATOM 4429 C C . PHE B 1 83 ? -38.235 43.822 28.268 1.00 17.30 126 PHE B C 1
ATOM 4430 O O . PHE B 1 83 ? -37.201 44.497 28.212 1.00 16.60 126 PHE B O 1
ATOM 4438 N N . PHE B 1 84 ? -38.231 42.507 28.460 1.00 14.53 127 PHE B N 1
ATOM 4439 C CA . PHE B 1 84 ? -36.974 41.773 28.482 1.00 15.02 127 PHE B CA 1
ATOM 4440 C C . PHE B 1 84 ? -37.220 40.354 27.996 1.00 16.58 127 PHE B C 1
ATOM 4441 O O . PHE B 1 84 ? -38.207 39.722 28.377 1.00 16.99 127 PHE B O 1
ATOM 4449 N N . SER B 1 85 ? -36.321 39.856 27.152 1.00 13.61 128 SER B N 1
ATOM 4450 C CA . SER B 1 85 ? -36.404 38.483 26.675 1.00 15.35 128 SER B CA 1
ATOM 4451 C C . SER B 1 85 ? -34.985 37.938 26.596 1.00 16.29 128 SER B C 1
ATOM 4452 O O . SER B 1 85 ? -34.172 38.453 25.825 1.00 16.17 128 SER B O 1
ATOM 4455 N N . ARG B 1 86 ? -34.681 36.910 27.383 1.00 16.34 129 ARG B N 1
ATOM 4456 C CA . ARG B 1 86 ? -33.304 36.425 27.418 1.00 18.44 129 ARG B CA 1
ATOM 4457 C C . ARG B 1 86 ? -32.966 35.627 26.155 1.00 19.42 129 ARG B C 1
ATOM 4458 O O . ARG B 1 86 ? -33.828 35.323 25.326 1.00 16.57 129 ARG B O 1
ATOM 4466 N N . ARG B 1 87 ? -31.683 35.286 26.013 1.00 21.55 130 ARG B N 1
ATOM 4467 C CA . ARG B 1 87 ? -31.211 34.580 24.824 1.00 24.51 130 ARG B CA 1
ATOM 4468 C C . ARG B 1 87 ? -31.676 33.129 24.794 1.00 28.95 130 ARG B C 1
ATOM 4469 O O . ARG B 1 87 ? -31.775 32.463 25.824 1.00 32.61 130 ARG B O 1
ATOM 4477 N N . SER B 1 88 ? -31.900 32.622 23.579 1.00 34.87 131 SER B N 1
ATOM 4478 C CA . SER B 1 88 ? -32.139 31.191 23.397 1.00 39.70 131 SER B CA 1
ATOM 4479 C C . SER B 1 88 ? -30.959 30.349 23.872 1.00 43.81 131 SER B C 1
ATOM 4480 O O . SER B 1 88 ? -31.161 29.269 24.440 1.00 46.69 131 SER B O 1
ATOM 4483 N N . ASP B 1 89 ? -29.727 30.828 23.658 1.00 40.98 132 ASP B N 1
ATOM 4484 C CA . ASP B 1 89 ? -28.503 30.076 23.973 1.00 44.93 132 ASP B CA 1
ATOM 4485 C C . ASP B 1 89 ? -28.449 28.752 23.206 1.00 48.47 132 ASP B C 1
ATOM 4486 O O . ASP B 1 89 ? -28.056 27.717 23.749 1.00 48.30 132 ASP B O 1
ATOM 4491 N N . VAL B 1 90 ? -28.800 28.807 21.914 1.00 51.78 133 VAL B N 1
ATOM 4492 C CA . VAL B 1 90 ? -29.144 27.604 21.150 1.00 52.34 133 VAL B CA 1
ATOM 4493 C C . VAL B 1 90 ? -27.980 26.616 21.123 1.00 55.18 133 VAL B C 1
ATOM 4494 O O . VAL B 1 90 ? -28.072 25.503 21.656 1.00 56.14 133 VAL B O 1
ATOM 4498 N N . GLY B 1 91 ? -26.871 27.000 20.491 1.00 51.93 134 GLY B N 1
ATOM 4499 C CA . GLY B 1 91 ? -25.764 26.067 20.351 1.00 51.55 134 GLY B CA 1
ATOM 4500 C C . GLY B 1 91 ? -25.016 25.840 21.653 1.00 54.10 134 GLY B C 1
ATOM 4501 O O . GLY B 1 91 ? -24.779 24.697 22.057 1.00 54.44 134 GLY B O 1
ATOM 4502 N N . ARG B 1 92 ? -24.682 26.926 22.348 1.00 48.75 135 ARG B N 1
ATOM 4503 C CA . ARG B 1 92 ? -23.639 26.924 23.362 1.00 45.45 135 ARG B CA 1
ATOM 4504 C C . ARG B 1 92 ? -24.005 26.087 24.589 1.00 45.08 135 ARG B C 1
ATOM 4505 O O . ARG B 1 92 ? -25.181 25.833 24.859 1.00 45.94 135 ARG B O 1
ATOM 4513 N N . PRO B 1 93 ? -23.000 25.647 25.345 1.00 44.60 136 PRO B N 1
ATOM 4514 C CA . PRO B 1 93 ? -23.261 24.938 26.600 1.00 48.77 136 PRO B CA 1
ATOM 4515 C C . PRO B 1 93 ? -23.598 25.888 27.741 1.00 48.52 136 PRO B C 1
ATOM 4516 O O . PRO B 1 93 ? -23.245 27.070 27.740 1.00 42.68 136 PRO B O 1
ATOM 4520 N N . ASP B 1 94 ? -24.287 25.332 28.736 1.00 49.04 137 ASP B N 1
ATOM 4521 C CA . ASP B 1 94 ? -24.594 26.037 29.978 1.00 47.36 137 ASP B CA 1
ATOM 4522 C C . ASP B 1 94 ? -23.467 25.736 30.959 1.00 48.46 137 ASP B C 1
ATOM 4523 O O . ASP B 1 94 ? -23.419 24.657 31.556 1.00 47.59 137 ASP B O 1
ATOM 4528 N N . LEU B 1 95 ? -22.551 26.695 31.122 1.00 43.80 138 LEU B N 1
ATOM 4529 C CA . LEU B 1 95 ? -21.419 26.482 32.016 1.00 41.68 138 LEU B CA 1
ATOM 4530 C C . LEU B 1 95 ? -21.870 26.297 33.457 1.00 43.07 138 LEU B C 1
ATOM 4531 O O . LEU B 1 95 ? -21.221 25.575 34.222 1.00 45.70 138 LEU B O 1
ATOM 4536 N N . LEU B 1 96 ? -22.974 26.943 33.848 1.00 45.27 139 LEU B N 1
ATOM 4537 C CA . LEU B 1 96 ? -23.505 26.767 35.196 1.00 48.69 139 LEU B CA 1
ATOM 4538 C C . LEU B 1 96 ? -24.060 25.366 35.407 1.00 50.79 139 LEU B C 1
ATOM 4539 O O . LEU B 1 96 ? -24.368 25.002 36.550 1.00 54.39 139 LEU B O 1
ATOM 4544 N N . LEU B 1 97 ? -24.172 24.587 34.328 1.00 56.58 140 LEU B N 1
ATOM 4545 C CA . LEU B 1 97 ? -24.519 23.166 34.326 1.00 53.75 140 LEU B CA 1
ATOM 4546 C C . LEU B 1 97 ? -26.014 22.968 34.589 1.00 55.34 140 LEU B C 1
ATOM 4547 O O . LEU B 1 97 ? -26.833 23.039 33.662 1.00 59.03 140 LEU B O 1
ATOM 4552 N N . ASN B 1 117 ? -37.067 29.266 32.388 1.00 40.88 160 ASN B N 1
ATOM 4553 C CA . ASN B 1 117 ? -38.309 28.990 31.683 1.00 38.67 160 ASN B CA 1
ATOM 4554 C C . ASN B 1 117 ? -39.047 30.282 31.287 1.00 28.64 160 ASN B C 1
ATOM 4555 O O . ASN B 1 117 ? -40.034 30.233 30.554 1.00 28.38 160 ASN B O 1
ATOM 4560 N N . LEU B 1 118 ? -38.573 31.439 31.748 1.00 23.37 161 LEU B N 1
ATOM 4561 C CA . LEU B 1 118 ? -39.189 32.704 31.349 1.00 22.35 161 LEU B CA 1
ATOM 4562 C C . LEU B 1 118 ? -38.687 33.086 29.961 1.00 22.77 161 LEU B C 1
ATOM 4563 O O . LEU B 1 118 ? -37.504 33.398 29.785 1.00 21.52 161 LEU B O 1
ATOM 4568 N N . VAL B 1 119 ? -39.582 33.065 28.969 1.00 18.34 162 VAL B N 1
ATOM 4569 C CA . VAL B 1 119 ? -39.17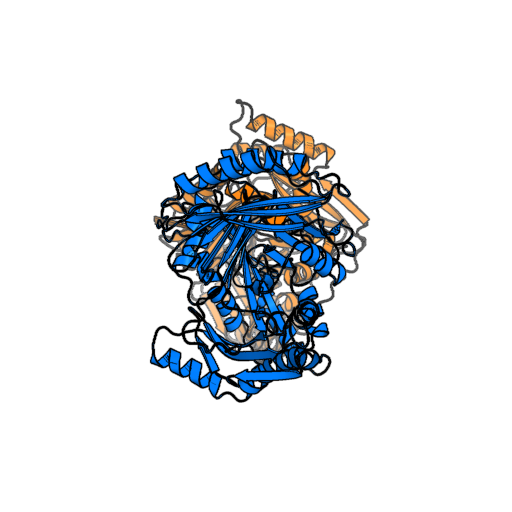2 33.368 27.601 1.00 19.87 162 VAL B CA 1
ATOM 4570 C C . VAL B 1 119 ? -39.113 34.871 27.371 1.00 18.48 162 VAL B C 1
ATOM 4571 O O . VAL B 1 119 ? -38.185 35.372 26.725 1.00 19.29 162 VAL B O 1
ATOM 4575 N N . SER B 1 120 ? -40.089 35.613 27.888 1.00 14.94 163 SER B N 1
ATOM 4576 C CA . SER B 1 120 ? -40.089 37.064 27.769 1.00 13.83 163 SER B CA 1
ATOM 4577 C C . SER B 1 120 ? -41.030 37.628 28.825 1.00 15.85 163 SER B C 1
ATOM 4578 O O . SER B 1 120 ? -41.886 36.917 29.357 1.00 16.63 163 SER B O 1
ATOM 4581 N N . VAL B 1 121 ? -40.845 38.907 29.139 1.00 13.66 164 VAL B N 1
ATOM 4582 C CA . VAL B 1 121 ? -41.681 39.592 30.121 1.00 15.53 164 VAL B CA 1
ATOM 4583 C C . VAL B 1 121 ? -41.871 41.028 29.668 1.00 14.96 164 VAL B C 1
ATOM 4584 O O . VAL B 1 121 ? -40.946 41.657 29.140 1.00 14.83 164 VAL B O 1
ATOM 4588 N N . ALA B 1 122 ? -43.096 41.525 29.826 1.00 13.60 165 ALA B N 1
ATOM 4589 C CA . ALA B 1 122 ? -43.430 42.909 29.546 1.00 13.17 165 ALA B CA 1
ATOM 4590 C C . ALA B 1 122 ? -44.028 43.516 30.806 1.00 12.97 165 ALA B C 1
ATOM 4591 O O . ALA B 1 122 ? -44.738 42.837 31.544 1.00 15.74 165 ALA B O 1
ATOM 4593 N N . GLY B 1 123 ? -43.769 44.793 31.044 1.00 14.33 166 GLY B N 1
ATOM 4594 C CA . GLY B 1 123 ? -44.346 45.470 32.192 1.00 14.53 166 GLY B CA 1
ATOM 4595 C C . GLY B 1 123 ? -44.757 46.890 31.865 1.00 14.72 166 GLY B C 1
ATOM 4596 O O . GLY B 1 123 ? -44.138 47.566 31.041 1.00 16.60 166 GLY B O 1
ATOM 4597 N N . ILE B 1 124 ? -45.826 47.341 32.527 1.00 12.68 167 ILE B N 1
ATOM 4598 C CA . ILE B 1 124 ? -46.272 48.726 32.448 1.00 14.18 167 ILE B CA 1
ATOM 4599 C C . ILE B 1 124 ? -46.411 49.288 33.854 1.00 13.52 167 ILE B C 1
ATOM 4600 O O . ILE B 1 124 ? -46.723 48.563 34.804 1.00 15.26 167 ILE B O 1
ATOM 4605 N N . GLY B 1 125 ? -46.194 50.593 33.980 1.00 13.89 168 GLY B N 1
ATOM 4606 C CA . GLY B 1 125 ? -46.295 51.261 35.267 1.00 13.66 168 GLY B CA 1
ATOM 4607 C C . GLY B 1 125 ? -45.197 50.797 36.206 1.00 15.78 168 GLY B C 1
ATOM 4608 O O . GLY B 1 125 ? -44.373 49.951 35.876 1.00 15.21 168 GLY B O 1
ATOM 4609 N N . SER B 1 126 ? -45.191 51.372 37.406 1.00 13.77 169 SER B N 1
ATOM 4610 C CA . SER B 1 126 ? -44.161 51.060 38.390 1.00 15.76 169 SER B CA 1
ATOM 4611 C C . SER B 1 126 ? -44.797 50.827 39.752 1.00 17.26 169 SER B C 1
ATOM 4612 O O . SER B 1 126 ? -45.470 51.716 40.278 1.00 18.93 169 SER B O 1
ATOM 4615 N N . ALA B 1 127 ? -44.570 49.643 40.327 1.00 15.09 170 ALA B N 1
ATOM 4616 C CA . ALA B 1 127 ? -44.866 49.450 41.746 1.00 16.04 170 ALA B CA 1
ATOM 4617 C C . ALA B 1 127 ? -43.843 50.174 42.611 1.00 18.30 170 ALA B C 1
ATOM 4618 O O . ALA B 1 127 ? -44.185 50.770 43.639 1.00 15.47 170 ALA B O 1
ATOM 4620 N N . VAL B 1 128 ? -42.583 50.137 42.195 1.00 13.59 171 VAL B N 1
ATOM 4621 C CA . VAL B 1 128 ? -41.507 50.861 42.851 1.00 14.21 171 VAL B CA 1
ATOM 4622 C C . VAL B 1 128 ? -40.413 51.033 41.813 1.00 14.93 171 VAL B C 1
ATOM 4623 O O . VAL B 1 128 ? -40.186 50.143 40.990 1.00 15.70 171 VAL B O 1
ATOM 4627 N N . PHE B 1 129 ? -39.760 52.187 41.829 1.00 14.03 172 PHE B N 1
ATOM 4628 C CA . PHE B 1 129 ? -38.637 52.411 40.931 1.00 13.84 172 PHE B CA 1
ATOM 4629 C C . PHE B 1 129 ? -37.418 52.841 41.736 1.00 14.54 172 PHE B C 1
ATOM 4630 O O . PHE B 1 129 ? -37.501 53.135 42.932 1.00 16.51 172 PHE B O 1
ATOM 4638 N N . PHE B 1 130 ? -36.274 52.853 41.054 1.00 13.61 173 PHE B N 1
ATOM 4639 C CA . PHE B 1 130 ? -34.982 53.129 41.666 1.00 13.77 173 PHE B CA 1
ATOM 4640 C C . PHE B 1 130 ? -34.191 53.968 40.678 1.00 15.96 173 PHE B C 1
ATOM 4641 O O . PHE B 1 130 ? -33.915 53.499 39.574 1.00 15.74 173 PHE B O 1
ATOM 4649 N N . ARG B 1 131 ? -33.843 55.194 41.065 1.00 14.39 174 ARG B N 1
ATOM 4650 C CA . ARG B 1 131 ? -33.173 56.127 40.166 1.00 16.17 174 ARG B CA 1
ATOM 4651 C C . ARG B 1 131 ? -32.362 57.106 40.996 1.00 17.44 174 ARG B C 1
ATOM 4652 O O . ARG B 1 131 ? -32.778 57.488 42.091 1.00 20.14 174 ARG B O 1
ATOM 4660 N N . ASP B 1 132 ? -31.209 57.507 40.464 1.00 15.40 175 ASP B N 1
ATOM 4661 C CA . ASP B 1 132 ? -30.401 58.550 41.070 1.00 18.58 175 ASP B CA 1
ATOM 4662 C C . ASP B 1 132 ? -29.544 59.164 39.972 1.00 20.08 175 ASP B C 1
ATOM 4663 O O . ASP B 1 132 ? -29.375 58.581 38.897 1.00 18.46 175 ASP B O 1
ATOM 4668 N N . LEU B 1 133 ? -29.036 60.365 40.245 1.00 20.27 176 LEU B N 1
ATOM 4669 C CA . LEU B 1 133 ? -28.083 61.009 39.347 1.00 20.84 176 LEU B CA 1
ATOM 4670 C C . LEU B 1 133 ? -26.645 60.600 39.644 1.00 21.16 176 LEU B C 1
ATOM 4671 O O . LEU B 1 133 ? -25.774 60.762 38.782 1.00 18.64 176 LEU B O 1
ATOM 4676 N N . ASP B 1 134 ? -26.380 60.080 40.844 1.00 21.00 177 ASP B N 1
ATOM 4677 C CA . ASP B 1 134 ? -25.068 59.561 41.193 1.00 23.58 177 ASP B CA 1
ATOM 4678 C C . ASP B 1 134 ? -24.945 58.109 40.738 1.00 20.27 177 ASP B C 1
ATOM 4679 O O . ASP B 1 134 ? -25.954 57.406 40.617 1.00 19.86 177 ASP B O 1
ATOM 4684 N N . PRO B 1 135 ? -23.721 57.631 40.500 1.00 19.65 178 PRO B N 1
ATOM 4685 C CA . PRO B 1 135 ? -23.555 56.261 40.002 1.00 17.87 178 PRO B CA 1
ATOM 4686 C C . PRO B 1 135 ? -24.169 55.231 40.936 1.00 19.93 178 PRO B C 1
ATOM 4687 O O . PRO B 1 135 ? -24.132 55.366 42.162 1.00 19.63 178 PRO B O 1
ATOM 4691 N N . PHE B 1 136 ? -24.739 54.197 40.322 1.00 18.06 179 PHE B N 1
ATOM 4692 C CA . PHE B 1 136 ? -25.238 53.029 41.033 1.00 17.53 179 PHE B CA 1
ATOM 4693 C C . PHE B 1 136 ? -24.190 52.523 42.014 1.00 18.58 179 PHE B C 1
ATOM 4694 O O . PHE B 1 136 ? -23.031 52.314 41.651 1.00 17.46 179 PHE B O 1
ATOM 4702 N N . SER B 1 137 ? -24.606 52.327 43.254 1.00 17.57 180 SER B N 1
ATOM 4703 C CA . SER B 1 137 ? -23.691 52.022 44.339 1.00 20.32 180 SER B CA 1
ATOM 4704 C C . SER B 1 137 ? -24.177 50.785 45.081 1.00 18.77 180 SER B C 1
ATOM 4705 O O . SER B 1 137 ? -25.295 50.302 44.879 1.00 16.30 180 SER B O 1
ATOM 4708 N N . HIS B 1 138 ? -23.311 50.266 45.952 1.00 19.84 181 HIS B N 1
ATOM 4709 C CA . HIS B 1 138 ? -23.708 49.131 46.776 1.00 19.95 181 HIS B CA 1
ATOM 4710 C C . HIS B 1 138 ? -24.981 49.425 47.559 1.00 15.55 181 HIS B C 1
ATOM 4711 O O . HIS B 1 138 ? -25.845 48.553 47.697 1.00 17.08 181 HIS B O 1
ATOM 4718 N N . ASP B 1 139 ? -25.114 50.653 48.074 1.00 16.48 182 ASP B N 1
ATOM 4719 C CA . ASP B 1 139 ? -26.325 51.035 48.798 1.00 20.19 182 ASP B CA 1
ATOM 4720 C C . ASP B 1 139 ? -27.555 50.949 47.901 1.00 18.19 182 ASP B C 1
ATOM 4721 O O . ASP B 1 139 ? -28.613 50.484 48.331 1.00 16.31 182 ASP B O 1
ATOM 4726 N N . ASP B 1 140 ? -27.442 51.407 46.652 1.00 15.85 183 ASP B N 1
ATOM 4727 C CA . ASP B 1 140 ? -28.580 51.307 45.737 1.00 16.07 183 ASP B CA 1
ATOM 4728 C C . ASP B 1 140 ? -28.936 49.856 45.464 1.00 14.73 183 ASP B C 1
ATOM 4729 O O . ASP B 1 140 ? -30.119 49.505 45.360 1.00 16.37 183 ASP B O 1
ATOM 4734 N N . TRP B 1 141 ? -27.922 49.000 45.329 1.00 13.46 184 TRP B N 1
ATOM 4735 C CA . TRP B 1 141 ? -28.177 47.578 45.161 1.00 16.20 184 TRP B CA 1
ATOM 4736 C C . TRP B 1 141 ? -28.915 47.016 46.371 1.00 16.39 184 TRP B C 1
ATOM 4737 O O . TRP B 1 141 ? -29.889 46.267 46.219 1.00 15.42 184 TRP B O 1
ATOM 4748 N N . ARG B 1 142 ? -28.480 47.382 47.583 1.00 16.53 185 ARG B N 1
ATOM 4749 C CA . ARG B 1 142 ? -29.225 46.974 48.775 1.00 15.98 185 ARG B CA 1
ATOM 4750 C C . ARG B 1 142 ? -30.656 47.498 48.733 1.00 15.76 185 ARG B C 1
ATOM 4751 O O . ARG B 1 142 ? -31.589 46.804 49.154 1.00 15.95 185 ARG B O 1
ATOM 4759 N N . SER B 1 143 ? -30.845 48.725 48.245 1.00 17.79 186 SER B N 1
ATOM 4760 C CA . SER B 1 143 ? -32.188 49.293 48.166 1.00 19.35 186 SER B CA 1
ATOM 4761 C C . SER B 1 143 ? -33.096 48.426 47.304 1.00 17.69 186 SER B C 1
ATOM 4762 O O . SER B 1 143 ? -34.271 48.225 47.633 1.00 16.43 186 SER B O 1
ATOM 4765 N N . ILE B 1 144 ? -32.561 47.891 46.204 1.00 15.81 187 ILE B N 1
ATOM 4766 C CA . ILE B 1 144 ? -33.353 47.030 45.329 1.00 15.55 187 ILE B CA 1
ATOM 4767 C C . ILE B 1 144 ? -33.562 45.662 45.966 1.00 14.85 187 ILE B C 1
ATOM 4768 O O . ILE B 1 144 ? -34.671 45.114 45.936 1.00 14.78 187 ILE B O 1
ATOM 4773 N N . ARG B 1 145 ? -32.500 45.093 46.561 1.00 15.17 188 ARG B N 1
ATOM 4774 C CA . ARG B 1 145 ? -32.588 43.776 47.193 1.00 13.98 188 ARG B CA 1
ATOM 4775 C C . ARG B 1 145 ? -33.654 43.738 48.279 1.00 13.43 188 ARG B C 1
ATOM 4776 O O . ARG B 1 145 ? -34.229 42.680 48.545 1.00 15.19 188 ARG B O 1
ATOM 4784 N N . ARG B 1 146 ? -33.921 44.882 48.901 1.00 15.15 189 ARG B N 1
ATOM 4785 C CA . ARG B 1 146 ? -34.952 44.986 49.933 1.00 16.20 189 ARG B CA 1
ATOM 4786 C C . ARG B 1 146 ? -36.327 44.591 49.399 1.00 17.71 189 ARG B C 1
ATOM 4787 O O . ARG B 1 146 ? -37.189 44.129 50.162 1.00 15.67 189 ARG B O 1
ATOM 4795 N N . PHE B 1 147 ? -36.553 44.743 48.095 1.00 15.16 190 PHE B N 1
ATOM 4796 C CA . PHE B 1 147 ? -37.854 44.428 47.514 1.00 15.25 190 PHE B CA 1
ATOM 4797 C C . PHE B 1 147 ? -37.903 43.052 46.861 1.00 16.83 190 PHE B C 1
ATOM 4798 O O . PHE B 1 147 ? -38.924 42.709 46.253 1.00 18.66 190 PHE B O 1
ATOM 4806 N N . LEU B 1 148 ? -36.843 42.258 46.973 1.00 14.32 191 LEU B N 1
ATOM 4807 C CA . LEU B 1 148 ? -36.738 40.965 46.313 1.00 15.80 191 LEU B CA 1
ATOM 4808 C C . LEU B 1 148 ? -36.717 39.847 47.346 1.00 19.61 191 LEU B C 1
ATOM 4809 O O . LEU B 1 148 ? -36.467 40.079 48.530 1.00 20.94 191 LEU B O 1
ATOM 4814 N N . SER B 1 149 ? -36.956 38.622 46.881 1.00 18.07 192 SER B N 1
ATOM 4815 C CA . SER B 1 149 ? -36.907 37.472 47.771 1.00 23.97 192 SER B CA 1
ATOM 4816 C C . SER B 1 149 ? -36.661 36.196 46.978 1.00 20.91 192 SER B C 1
ATOM 4817 O O . SER B 1 149 ? -37.240 36.002 45.912 1.00 19.46 192 SER B O 1
ATOM 4820 N N . SER B 1 150 ? -35.857 35.294 47.548 1.00 24.85 193 SER B N 1
ATOM 4821 C CA . SER B 1 150 ? -35.639 34.001 46.904 1.00 26.58 193 SER B CA 1
ATOM 4822 C C . SER B 1 150 ? -36.911 33.158 46.846 1.00 26.90 193 SER B C 1
ATOM 4823 O O . SER B 1 150 ? -37.039 32.308 45.956 1.00 28.10 193 SER B O 1
ATOM 4826 N N . THR B 1 151 ? -37.863 33.384 47.748 1.00 24.24 194 THR B N 1
ATOM 4827 C CA . THR B 1 151 ? -39.123 32.655 47.721 1.00 22.03 194 THR B CA 1
ATOM 4828 C C . THR B 1 151 ? -40.164 33.311 46.821 1.00 25.65 194 THR B C 1
ATOM 4829 O O . THR B 1 151 ? -41.278 32.787 46.701 1.00 21.84 194 THR B O 1
ATOM 4833 N N . SER B 1 152 ? -39.829 34.435 46.187 1.00 21.77 195 SER B N 1
ATOM 4834 C CA . SER B 1 152 ? -40.684 35.081 45.188 1.00 20.06 195 SER B CA 1
ATOM 4835 C C . SER B 1 152 ? -39.839 35.294 43.942 1.00 18.46 195 SER B C 1
ATOM 4836 O O . SER B 1 152 ? -39.459 36.425 43.624 1.00 18.95 195 SER B O 1
ATOM 4839 N N . PRO B 1 153 ? -39.527 34.219 43.212 1.00 18.63 196 PRO B N 1
ATOM 4840 C CA . PRO B 1 153 ? -38.499 34.315 42.163 1.00 19.39 196 PRO B CA 1
ATOM 4841 C C . PRO B 1 153 ? -38.877 35.219 40.997 1.00 18.73 196 PRO B C 1
ATOM 4842 O O . PRO B 1 153 ? -37.977 35.656 40.271 1.00 17.87 196 PRO B O 1
ATOM 4846 N N . LEU B 1 154 ? -40.159 35.516 40.794 1.00 15.28 197 LEU B N 1
ATOM 4847 C CA . LEU B 1 154 ? -40.568 36.358 39.677 1.00 14.54 197 LEU B CA 1
ATOM 4848 C C . LEU B 1 154 ? -40.733 37.827 40.047 1.00 14.77 197 LEU B C 1
ATOM 4849 O O . LEU B 1 154 ? -41.014 38.639 39.159 1.00 13.54 197 LEU B O 1
ATOM 4854 N N . ILE B 1 155 ? -40.567 38.196 41.314 1.00 13.48 198 ILE B N 1
ATOM 4855 C CA . ILE B 1 155 ? -40.552 39.606 41.694 1.00 12.60 198 ILE B CA 1
ATOM 4856 C C . ILE B 1 155 ? -39.197 40.148 41.257 1.00 12.57 198 ILE B C 1
ATOM 4857 O O . ILE B 1 155 ? -38.166 39.793 41.831 1.00 13.03 198 ILE B O 1
ATOM 4862 N N . ARG B 1 156 ? -39.198 40.984 40.227 1.00 12.80 199 ARG B N 1
ATOM 4863 C CA . ARG B 1 156 ? -37.962 41.379 39.566 1.00 12.45 199 ARG B CA 1
ATOM 4864 C C . ARG B 1 156 ? -37.998 42.860 39.232 1.00 12.73 199 ARG B C 1
ATOM 4865 O O . ARG B 1 156 ? -39.049 43.420 38.914 1.00 14.44 199 ARG B O 1
ATOM 4873 N N . ALA B 1 157 ? -36.822 43.483 39.281 1.00 13.82 200 ALA B N 1
ATOM 4874 C CA . ALA B 1 157 ? -36.659 44.901 39.001 1.00 13.11 200 ALA B CA 1
ATOM 4875 C C . ALA B 1 157 ? -35.905 45.034 37.683 1.00 13.00 200 ALA B C 1
ATOM 4876 O O . ALA B 1 157 ? -34.762 44.584 37.581 1.00 12.72 200 ALA B O 1
ATOM 4878 N N . TYR B 1 158 ? -36.542 45.650 36.691 1.00 11.22 201 TYR B N 1
ATOM 4879 C CA . TYR B 1 158 ? -36.013 45.734 35.331 1.00 12.52 201 TYR B CA 1
ATOM 4880 C C . TYR B 1 158 ? -35.386 47.095 35.081 1.00 12.99 201 TYR B C 1
ATOM 4881 O O . TYR B 1 158 ? -35.941 48.126 35.466 1.00 13.46 201 TYR B O 1
ATOM 4890 N N . GLY B 1 159 ? -34.247 47.110 34.401 1.00 14.60 202 GLY B N 1
ATOM 4891 C CA . GLY B 1 159 ? -33.683 48.393 34.036 1.00 14.58 202 GLY B CA 1
ATOM 4892 C C . GLY B 1 159 ? -32.210 48.266 33.709 1.00 13.41 202 GLY B C 1
ATOM 4893 O O . GLY B 1 159 ? -31.729 47.196 33.346 1.00 15.06 202 GLY B O 1
ATOM 4894 N N . GLY B 1 160 ? -31.509 49.380 33.878 1.00 13.53 203 GLY B N 1
ATOM 4895 C CA . GLY B 1 160 ? -30.132 49.410 33.429 1.00 17.92 203 GLY B CA 1
ATOM 4896 C C . GLY B 1 160 ? -29.371 50.565 34.034 1.00 16.06 203 GLY B C 1
ATOM 4897 O O . GLY B 1 160 ? -29.908 51.357 34.811 1.00 14.85 203 GLY B O 1
ATOM 4898 N N . MET B 1 161 ? -28.101 50.661 33.640 1.00 13.02 204 MET B N 1
ATOM 4899 C CA . MET B 1 161 ? -27.195 51.694 34.110 1.00 14.54 204 MET B CA 1
ATOM 4900 C C . MET B 1 161 ? -26.446 52.292 32.929 1.00 12.91 204 MET B C 1
ATOM 4901 O O . MET B 1 161 ? -26.230 51.618 31.921 1.00 15.18 204 MET B O 1
ATOM 4906 N N . ARG B 1 162 ? -26.033 53.549 33.085 1.00 14.75 205 ARG B N 1
ATOM 4907 C CA . ARG B 1 162 ? -25.241 54.235 32.064 1.00 14.83 205 ARG B CA 1
ATOM 4908 C C . ARG B 1 162 ? -23.926 53.506 31.796 1.00 15.76 205 ARG B C 1
ATOM 4909 O O . ARG B 1 162 ? -23.316 52.914 32.695 1.00 15.15 205 ARG B O 1
ATOM 4917 N N . PHE B 1 163 ? -23.477 53.569 30.535 1.00 15.16 206 PHE B N 1
ATOM 4918 C CA . PHE B 1 163 ? -22.110 53.165 30.226 1.00 15.96 206 PHE B CA 1
ATOM 4919 C C . PHE B 1 163 ? -21.119 53.891 31.135 1.00 15.60 206 PHE B C 1
ATOM 4920 O O . PHE B 1 163 ? -20.275 53.272 31.800 1.00 16.49 206 PHE B O 1
ATOM 4928 N N . ASP B 1 164 ? -21.224 55.211 31.195 1.00 14.82 207 ASP B N 1
ATOM 4929 C CA . ASP B 1 164 ? -20.366 56.018 32.063 1.00 17.88 207 ASP B CA 1
ATOM 4930 C C . ASP B 1 164 ? -21.254 56.849 32.968 1.00 16.26 207 ASP B C 1
ATOM 4931 O O . ASP B 1 164 ? -21.738 57.920 32.561 1.00 17.45 207 ASP B O 1
ATOM 4936 N N . PRO B 1 165 ? -21.477 56.414 34.212 1.00 16.56 208 PRO B N 1
ATOM 4937 C CA . PRO B 1 165 ? -22.376 57.153 35.107 1.00 16.86 208 PRO B CA 1
ATOM 4938 C C . PRO B 1 165 ? -21.812 58.484 35.573 1.00 19.59 208 PRO B C 1
ATOM 4939 O O . PRO B 1 165 ? -22.545 59.248 36.209 1.00 18.76 208 PRO B O 1
ATOM 4943 N N . ASN B 1 166 ? -20.544 58.786 35.288 1.00 16.35 209 ASN B N 1
ATOM 4944 C CA . ASN B 1 166 ? -19.978 60.077 35.633 1.00 21.99 209 ASN B CA 1
ATOM 4945 C C . ASN B 1 166 ? -19.899 61.024 34.442 1.00 24.97 209 ASN B C 1
ATOM 4946 O O . ASN B 1 166 ? -19.436 62.154 34.603 1.00 24.74 209 ASN B O 1
ATOM 4951 N N . GLY B 1 167 ? -20.339 60.597 33.255 1.00 20.27 210 GLY B N 1
ATOM 4952 C CA . GLY B 1 167 ? -20.312 61.477 32.109 1.00 21.71 210 GLY B CA 1
ATOM 4953 C C . GLY B 1 167 ? -21.431 62.495 32.154 1.00 22.65 210 GLY B C 1
ATOM 4954 O O . GLY B 1 167 ? -22.430 62.340 32.863 1.00 25.55 210 GLY B O 1
ATOM 4955 N N . LYS B 1 168 ? -21.246 63.578 31.409 1.00 23.25 211 LYS B N 1
ATOM 4956 C CA . LYS B 1 168 ? -22.308 64.564 31.291 1.00 22.56 211 LYS B CA 1
ATOM 4957 C C . LYS B 1 168 ? -23.502 63.926 30.598 1.00 19.77 211 LYS B C 1
ATOM 4958 O O . LYS B 1 168 ? -23.355 63.307 29.544 1.00 19.05 211 LYS B O 1
ATOM 4964 N N . ILE B 1 169 ? -24.678 64.052 31.207 1.00 19.63 212 ILE B N 1
ATOM 4965 C CA . ILE B 1 169 ? -25.901 63.451 30.684 1.00 19.01 212 ILE B CA 1
ATOM 4966 C C . ILE B 1 169 ? -26.546 64.415 29.690 1.00 21.81 212 ILE B C 1
ATOM 4967 O O . ILE B 1 169 ? -26.947 65.525 30.057 1.00 22.88 212 ILE B O 1
ATOM 4972 N N . ALA B 1 170 ? -26.659 63.988 28.436 1.00 19.89 213 ALA B N 1
ATOM 4973 C CA . ALA B 1 170 ? -27.344 64.787 27.428 1.00 20.46 213 ALA B CA 1
ATOM 4974 C C . ALA B 1 170 ? -28.855 64.790 27.672 1.00 21.48 213 ALA B C 1
ATOM 4975 O O . ALA B 1 170 ? -29.397 63.940 28.386 1.00 19.05 213 ALA B O 1
ATOM 4977 N N . VAL B 1 171 ? -29.542 65.759 27.054 1.00 19.98 214 VAL B N 1
ATOM 4978 C CA . VAL B 1 171 ? -30.959 65.957 27.368 1.00 22.50 214 VAL B CA 1
ATOM 4979 C C . VAL B 1 171 ? -31.764 64.711 27.033 1.00 20.25 214 VAL B C 1
ATOM 4980 O O . VAL B 1 171 ? -32.669 64.324 27.786 1.00 21.76 214 VAL B O 1
ATOM 4984 N N . GLU B 1 172 ? -31.433 64.043 25.922 1.00 19.49 215 GLU B N 1
ATOM 4985 C CA . GLU B 1 172 ? -32.215 62.881 25.512 1.00 21.69 215 GLU B CA 1
ATOM 4986 C C . GLU B 1 172 ? -32.091 61.731 26.506 1.00 20.92 215 GLU B C 1
ATOM 4987 O O . GLU B 1 172 ? -33.014 60.915 26.619 1.00 19.15 215 GLU B O 1
ATOM 4993 N N . TRP B 1 173 ? -31.004 61.680 27.268 1.00 16.40 216 TRP B N 1
ATOM 4994 C CA . TRP B 1 173 ? -30.814 60.640 28.267 1.00 18.24 216 TRP B CA 1
ATOM 4995 C C . TRP B 1 173 ? -31.177 61.098 29.672 1.00 19.23 216 TRP B C 1
ATOM 4996 O O . TRP B 1 173 ? -31.061 60.309 30.615 1.00 19.46 216 TRP B O 1
ATOM 5007 N N . GLU B 1 174 ? -31.604 62.349 29.834 1.00 19.39 217 GLU B N 1
ATOM 5008 C CA . GLU B 1 174 ? -31.895 62.891 31.162 1.00 19.57 217 GLU B CA 1
ATOM 5009 C C . GLU B 1 174 ? -32.853 62.025 31.978 1.00 21.79 217 GLU B C 1
ATOM 5010 O O . GLU B 1 174 ? -32.562 61.772 33.156 1.00 17.35 217 GLU B O 1
ATOM 5016 N N . PRO B 1 175 ? -33.972 61.529 31.441 1.00 19.63 218 PRO B N 1
ATOM 5017 C CA . PRO B 1 175 ? -34.913 60.794 32.302 1.00 19.85 218 PRO B CA 1
ATOM 5018 C C . PRO B 1 175 ? -34.358 59.501 32.872 1.00 19.67 218 PRO B C 1
ATOM 5019 O O . PRO B 1 175 ? -34.905 58.993 33.863 1.00 18.02 218 PRO B O 1
ATOM 5023 N N . PHE B 1 176 ? -33.293 58.951 32.287 1.00 17.25 219 PHE B N 1
ATOM 5024 C CA . PHE B 1 176 ? -32.745 57.693 32.761 1.00 16.22 219 PHE B CA 1
ATOM 5025 C C . PHE B 1 176 ? -31.824 57.878 33.965 1.00 17.07 219 PHE B C 1
ATOM 5026 O O . PHE B 1 176 ? -31.549 56.902 34.670 1.00 17.65 219 PHE B O 1
ATOM 5034 N N . GLY B 1 177 ? -31.361 59.100 34.223 1.00 16.88 220 GLY B N 1
ATOM 5035 C CA . GLY B 1 177 ? -30.386 59.323 35.287 1.00 18.11 220 GLY B CA 1
ATOM 5036 C C . GLY B 1 177 ? -29.130 58.473 35.116 1.00 17.87 220 GLY B C 1
ATOM 5037 O O . GLY B 1 177 ? -28.775 58.034 34.018 1.00 16.93 220 GLY B O 1
ATOM 5038 N N . ALA B 1 178 ? -28.440 58.246 36.241 1.00 17.05 221 ALA B N 1
ATOM 5039 C CA . ALA B 1 178 ? -27.281 57.365 36.211 1.00 15.69 221 ALA B CA 1
ATOM 5040 C C . ALA B 1 178 ? -27.708 55.907 36.118 1.00 16.52 221 ALA B C 1
ATOM 5041 O O . ALA B 1 178 ? -26.959 55.070 35.601 1.00 14.36 221 ALA B O 1
ATOM 5043 N N . PHE B 1 179 ? -28.910 55.591 36.596 1.00 15.62 222 PHE B N 1
ATOM 5044 C CA . PHE B 1 179 ? -29.456 54.248 36.488 1.00 15.81 222 PHE B CA 1
ATOM 5045 C C . PHE B 1 179 ? -30.956 54.340 36.695 1.00 13.81 222 PHE B C 1
ATOM 5046 O O . PHE B 1 179 ? -31.451 55.279 37.321 1.00 15.18 222 PHE B O 1
ATOM 5054 N N . TYR B 1 180 ? -31.676 53.361 36.152 1.00 15.05 223 TYR B N 1
ATOM 5055 C CA . TYR B 1 180 ? -33.130 53.337 36.292 1.00 16.00 223 TYR B CA 1
ATOM 5056 C C . TYR B 1 180 ? -33.595 51.894 36.354 1.00 14.75 223 TYR B C 1
ATOM 5057 O O . TYR B 1 180 ? -33.320 51.120 35.437 1.00 14.83 223 TYR B O 1
ATOM 5066 N N . PHE B 1 181 ? -34.289 51.526 37.438 1.00 13.95 224 PHE B N 1
ATOM 5067 C CA . PHE B 1 181 ? -34.862 50.197 37.587 1.00 14.52 224 PHE B CA 1
ATOM 5068 C C . PHE B 1 181 ? -36.288 50.339 38.083 1.00 13.10 224 PHE B C 1
ATOM 5069 O O . PHE B 1 181 ? -36.609 51.282 38.806 1.00 15.09 224 PHE B O 1
ATOM 5077 N N . SER B 1 182 ? -37.140 49.402 37.687 1.00 14.30 225 SER B N 1
ATOM 5078 C CA . SER B 1 182 ? -38.528 49.467 38.112 1.00 13.42 225 SER B CA 1
ATOM 5079 C C . SER B 1 182 ? -39.106 48.063 38.203 1.00 13.68 225 SER B C 1
ATOM 5080 O O . SER B 1 182 ? -38.836 47.205 37.355 1.00 13.86 225 SER B O 1
ATOM 5083 N N . VAL B 1 183 ? -39.868 47.833 39.269 1.00 13.34 226 VAL B N 1
ATOM 5084 C CA . VAL B 1 183 ? -40.737 46.667 39.386 1.00 15.40 226 VAL B CA 1
ATOM 5085 C C . VAL B 1 183 ? -42.076 47.045 38.754 1.00 14.00 226 VAL B C 1
ATOM 5086 O O . VAL B 1 183 ? -42.687 48.032 39.193 1.00 14.74 226 VAL B O 1
ATOM 5090 N N . PRO B 1 184 ? -42.556 46.322 37.738 1.00 14.31 227 PRO B N 1
ATOM 5091 C CA . PRO B 1 184 ? -43.773 46.771 37.044 1.00 15.01 227 PRO B CA 1
ATOM 5092 C C . PRO B 1 184 ? -44.988 46.782 37.957 1.00 15.35 227 PRO B C 1
ATOM 5093 O O . PRO B 1 184 ? -45.098 45.992 38.895 1.00 14.99 227 PRO B O 1
ATOM 5097 N N . GLN B 1 185 ? -45.910 47.700 37.655 1.00 16.88 228 GLN B N 1
ATOM 5098 C CA . GLN B 1 185 ? -47.224 47.685 38.287 1.00 17.42 228 GLN B CA 1
ATOM 5099 C C . GLN B 1 185 ? -48.029 46.477 37.825 1.00 15.69 228 GLN B C 1
ATOM 5100 O O . GLN B 1 185 ? -48.625 45.758 38.638 1.00 14.33 228 GLN B O 1
ATOM 5106 N N . VAL B 1 186 ? -48.063 46.250 36.511 1.00 13.20 229 VAL B N 1
ATOM 5107 C CA . VAL B 1 186 ? -48.717 45.104 35.890 1.00 14.51 229 VAL B CA 1
ATOM 5108 C C . VAL B 1 186 ? -47.732 44.507 34.898 1.00 14.76 229 VAL B C 1
ATOM 5109 O O . VAL B 1 186 ? -47.031 45.244 34.198 1.00 13.16 229 VAL B O 1
ATOM 5113 N N . GLU B 1 187 ? -47.668 43.182 34.828 1.00 13.14 230 GLU B N 1
ATOM 5114 C CA . GLU B 1 187 ? -46.708 42.594 33.909 1.00 13.12 230 GLU B CA 1
ATOM 5115 C C . GLU B 1 187 ? -47.274 41.308 33.338 1.00 14.04 230 GLU B C 1
ATOM 5116 O O . GLU B 1 187 ? -48.203 40.707 33.888 1.00 13.41 230 GLU B O 1
ATOM 5122 N N . PHE B 1 188 ? -46.700 40.898 32.217 1.00 12.68 231 PHE B N 1
ATOM 5123 C CA . PHE B 1 188 ? -47.114 39.699 31.506 1.00 13.11 231 PHE B CA 1
ATOM 5124 C C . PHE B 1 188 ? -45.890 38.815 31.338 1.00 15.11 231 PHE B C 1
ATOM 5125 O O . PHE B 1 188 ? -44.845 39.290 30.882 1.00 13.99 231 PHE B O 1
ATOM 5133 N N . ASN B 1 189 ? -46.016 37.548 31.721 1.00 15.48 232 ASN B N 1
ATOM 5134 C CA . ASN B 1 189 ? -44.926 36.583 31.667 1.00 16.13 232 ASN B CA 1
ATOM 5135 C C . ASN B 1 189 ? -45.235 35.520 30.627 1.00 16.42 232 ASN B C 1
ATOM 5136 O O . ASN B 1 189 ? -46.298 34.897 30.669 1.00 17.27 232 ASN B O 1
ATOM 5141 N N . GLU B 1 190 ? -44.299 35.305 29.707 1.00 15.93 233 GLU B N 1
ATOM 5142 C CA . GLU B 1 190 ? -44.412 34.266 28.693 1.00 19.46 233 GLU B CA 1
ATOM 5143 C C . GLU B 1 190 ? -43.465 33.130 29.054 1.00 20.63 233 GLU B C 1
ATOM 5144 O O . GLU B 1 190 ? -42.251 33.329 29.122 1.00 18.09 233 GLU B O 1
ATOM 5150 N N . PHE B 1 191 ? -44.019 31.946 29.286 1.00 21.65 234 PHE B N 1
ATOM 5151 C CA . PHE B 1 191 ? -43.229 30.749 29.522 1.00 23.89 234 PHE B CA 1
ATOM 5152 C C . PHE B 1 191 ? -43.299 29.853 28.292 1.00 26.16 234 PHE B C 1
ATOM 5153 O O . PHE B 1 191 ? -43.949 30.176 27.296 1.00 26.80 234 PHE B O 1
ATOM 5161 N N . GLY B 1 192 ? -42.614 28.716 28.370 1.00 28.31 235 GLY B N 1
ATOM 5162 C CA . GLY B 1 192 ? -42.813 27.667 27.394 1.00 32.66 235 GLY B CA 1
ATOM 5163 C C . GLY B 1 192 ? -44.125 26.955 27.661 1.00 32.68 235 GLY B C 1
ATOM 5164 O O . GLY B 1 192 ? -44.284 26.289 28.692 1.00 38.58 235 GLY B O 1
ATOM 5165 N N . GLY B 1 193 ? -45.090 27.126 26.768 1.00 30.19 236 GLY B N 1
ATOM 5166 C CA . GLY B 1 193 ? -46.348 26.424 26.874 1.00 30.74 236 GLY B CA 1
ATOM 5167 C C . GLY B 1 193 ? -47.410 27.084 27.729 1.00 31.72 236 GLY B C 1
ATOM 5168 O O . GLY B 1 193 ? -48.509 26.530 27.846 1.00 32.71 236 GLY B O 1
ATOM 5169 N N . SER B 1 194 ? -47.129 28.233 28.336 1.00 27.28 237 SER B N 1
ATOM 5170 C CA . SER B 1 194 ? -48.133 28.906 29.152 1.00 25.14 237 SER B CA 1
ATOM 5171 C C . SER B 1 194 ? -47.664 30.325 29.441 1.00 25.36 237 SER B C 1
ATOM 5172 O O . SER B 1 194 ? -46.540 30.711 29.111 1.00 21.32 237 SER B O 1
ATOM 5175 N N . SER B 1 195 ? -48.540 31.093 30.092 1.00 22.72 238 SER B N 1
ATOM 5176 C CA . SER B 1 195 ? -48.279 32.497 30.357 1.00 18.67 238 SER B CA 1
ATOM 5177 C C . SER B 1 195 ? -48.816 32.855 31.728 1.00 19.34 238 SER B C 1
ATOM 5178 O O . SER B 1 195 ? -49.334 32.011 32.468 1.00 19.86 238 SER B O 1
ATOM 5181 N N . MET B 1 196 ? -48.711 34.137 32.049 1.00 18.48 239 MET B N 1
ATOM 5182 C CA . MET B 1 196 ? -49.110 34.623 33.353 1.00 17.18 239 MET B CA 1
ATOM 5183 C C . MET B 1 196 ? -49.304 36.130 33.288 1.00 18.53 239 MET B C 1
ATOM 5184 O O . MET B 1 196 ? -48.492 36.841 32.688 1.00 17.32 239 MET B O 1
ATOM 5189 N N . LEU B 1 197 ? -50.382 36.604 33.900 1.00 15.22 240 LEU B N 1
ATOM 5190 C CA . LEU B 1 197 ? -50.612 38.027 34.110 1.00 16.17 240 LEU B CA 1
ATOM 5191 C C . LEU B 1 197 ? -50.459 38.314 35.592 1.00 17.45 240 LEU B C 1
ATOM 5192 O O . LEU B 1 197 ? -51.070 37.629 36.423 1.00 16.86 240 LEU B O 1
ATOM 5197 N N . ALA B 1 198 ? -49.661 39.321 35.928 1.00 15.03 241 ALA B N 1
ATOM 5198 C CA . ALA B 1 198 ? -49.391 39.602 37.329 1.00 15.45 241 ALA B CA 1
ATOM 5199 C C . ALA B 1 198 ? -49.467 41.099 37.588 1.00 14.44 241 ALA B C 1
ATOM 5200 O O . ALA B 1 198 ? -49.331 41.926 36.683 1.00 15.26 241 ALA B O 1
ATOM 5202 N N . ALA B 1 199 ? -49.698 41.438 38.846 1.00 13.97 242 ALA B N 1
ATOM 5203 C CA . ALA B 1 199 ? -49.662 42.816 39.304 1.00 14.97 242 ALA B CA 1
ATOM 5204 C C . ALA B 1 199 ? -48.959 42.839 40.651 1.00 15.75 242 ALA B C 1
ATOM 5205 O O . ALA B 1 199 ? -49.094 41.904 41.445 1.00 16.04 242 ALA B O 1
ATOM 5207 N N . THR B 1 200 ? -48.220 43.913 40.908 1.00 14.27 243 THR B N 1
ATOM 5208 C CA . THR B 1 200 ? -47.380 43.986 42.101 1.00 12.64 243 THR B CA 1
ATOM 5209 C C . THR B 1 200 ? -47.714 45.239 42.892 1.00 14.95 243 THR B C 1
ATOM 5210 O O . THR B 1 200 ? -47.733 46.350 42.341 1.00 16.41 243 THR B O 1
ATOM 5214 N N . ILE B 1 201 ? -48.002 45.043 44.177 1.00 15.23 244 ILE B N 1
ATOM 5215 C CA . ILE B 1 201 ? -48.384 46.100 45.104 1.00 15.02 244 ILE B CA 1
ATOM 5216 C C . ILE B 1 201 ? -47.196 46.302 46.035 1.00 16.73 244 ILE B C 1
ATOM 5217 O O . ILE B 1 201 ? -46.895 45.423 46.853 1.00 17.63 244 ILE B O 1
ATOM 5222 N N . ALA B 1 202 ? -46.522 47.445 45.922 1.00 15.41 245 ALA B N 1
ATOM 5223 C CA . ALA B 1 202 ? -45.407 47.783 46.801 1.00 14.71 245 ALA B CA 1
ATOM 5224 C C . ALA B 1 202 ? -45.741 49.049 47.574 1.00 14.86 245 ALA B C 1
ATOM 5225 O O . ALA B 1 202 ? -46.348 49.973 47.026 1.00 17.37 245 ALA B O 1
ATOM 5227 N N . TRP B 1 203 ? -45.369 49.091 48.855 1.00 16.79 246 TRP B N 1
ATOM 5228 C CA . TRP B 1 203 ? -45.666 50.272 49.650 1.00 16.24 246 TRP B CA 1
ATOM 5229 C C . TRP B 1 203 ? -44.658 50.411 50.782 1.00 15.73 246 TRP B C 1
ATOM 5230 O O . TRP B 1 203 ? -43.989 49.454 51.180 1.00 14.51 246 TRP B O 1
ATOM 5241 N N . ASP B 1 204 ? -44.552 51.638 51.278 1.00 17.93 247 ASP B N 1
ATOM 5242 C CA . ASP B 1 204 ? -43.686 51.947 52.414 1.00 17.61 247 ASP B CA 1
ATOM 5243 C C . ASP B 1 204 ? -44.225 53.230 53.026 1.00 18.45 247 ASP B C 1
ATOM 5244 O O . ASP B 1 204 ? -44.040 54.308 52.455 1.00 21.93 247 ASP B O 1
ATOM 5249 N N . ASP B 1 205 ? -44.898 53.108 54.175 1.00 19.80 248 ASP B N 1
ATOM 5250 C CA . ASP B 1 205 ? -45.462 54.279 54.842 1.00 22.55 248 ASP B CA 1
ATOM 5251 C C . ASP B 1 205 ? -44.410 55.345 55.122 1.00 27.58 248 ASP B C 1
ATOM 5252 O O . ASP B 1 205 ? -44.731 56.538 55.138 1.00 28.12 248 ASP B O 1
ATOM 5257 N N . GLU B 1 206 ? -43.153 54.943 55.333 1.00 27.90 249 GLU B N 1
ATOM 5258 C CA . GLU B 1 206 ? -42.086 55.913 55.571 1.00 29.41 249 GLU B CA 1
ATOM 5259 C C . GLU B 1 206 ? -41.774 56.763 54.345 1.00 32.00 249 GLU B C 1
ATOM 5260 O O . GLU B 1 206 ? -41.257 57.874 54.499 1.00 38.41 249 GLU B O 1
ATOM 5266 N N . LEU B 1 207 ? -42.054 56.271 53.138 1.00 26.36 250 LEU B N 1
ATOM 5267 C CA . LEU B 1 207 ? -41.883 57.051 51.921 1.00 29.84 250 LEU B CA 1
ATOM 5268 C C . LEU B 1 207 ? -43.186 57.699 51.474 1.00 29.69 250 LEU B C 1
ATOM 5269 O O . LEU B 1 207 ? -43.298 58.125 50.317 1.00 33.36 250 LEU B O 1
ATOM 5274 N N . SER B 1 208 ? -44.175 57.762 52.368 1.00 31.34 251 SER B N 1
ATOM 5275 C CA . SER B 1 208 ? -45.482 58.370 52.097 1.00 34.73 251 SER B CA 1
ATOM 5276 C C . SER B 1 208 ? -46.163 57.756 50.875 1.00 32.98 251 SER B C 1
ATOM 5277 O O . SER B 1 208 ? -46.902 58.429 50.151 1.00 31.46 251 SER B O 1
ATOM 5280 N N . TRP B 1 209 ? -45.908 56.474 50.626 1.00 28.34 252 TRP B N 1
ATOM 5281 C CA . TRP B 1 209 ? -46.604 55.703 49.596 1.00 27.26 252 TRP B CA 1
ATOM 5282 C C . TRP B 1 209 ? -47.237 54.531 50.338 1.00 24.23 252 TRP B C 1
ATOM 5283 O O . TRP B 1 209 ? -46.608 53.491 50.551 1.00 21.80 252 TRP B O 1
ATOM 5294 N N . THR B 1 210 ? -48.483 54.717 50.753 1.00 21.73 253 THR B N 1
ATOM 5295 C CA . THR B 1 210 ? -49.151 53.743 51.594 1.00 21.49 253 THR B CA 1
ATOM 5296 C C . THR B 1 210 ? -49.713 52.600 50.756 1.00 21.08 253 THR B C 1
ATOM 5297 O O . THR B 1 210 ? -49.829 52.681 49.528 1.00 18.96 253 THR B O 1
ATOM 5301 N N . LEU B 1 211 ? -50.069 51.520 51.454 1.00 19.30 254 LEU B N 1
ATOM 5302 C CA . LEU B 1 211 ? -50.792 50.423 50.823 1.00 21.87 254 LEU B CA 1
ATOM 5303 C C . LEU B 1 211 ? -52.045 50.920 50.111 1.00 21.48 254 LEU B C 1
ATOM 5304 O O . LEU B 1 211 ? -52.331 50.506 48.981 1.00 21.09 254 LEU B O 1
ATOM 5309 N N . GLU B 1 212 ? -52.816 51.795 50.768 1.00 19.66 255 GLU B N 1
ATOM 5310 C CA . GLU B 1 212 ? -53.993 52.380 50.130 1.00 23.35 255 GLU B CA 1
ATOM 5311 C C . GLU B 1 212 ? -53.624 53.165 48.876 1.00 21.40 255 GLU B C 1
ATOM 5312 O O . GLU B 1 212 ? -54.313 53.061 47.852 1.00 22.86 255 GLU B O 1
ATOM 5318 N N . ASN B 1 213 ? -52.560 53.977 48.941 1.00 22.61 256 ASN B N 1
ATOM 5319 C CA . ASN B 1 213 ? -52.082 54.686 47.750 1.00 24.26 256 ASN B CA 1
ATOM 5320 C C . ASN B 1 213 ? -51.780 53.710 46.623 1.00 23.68 256 ASN B C 1
ATOM 5321 O O . ASN B 1 213 ? -52.180 53.925 45.473 1.00 21.91 256 ASN B O 1
ATOM 5326 N N . ALA B 1 214 ? -51.027 52.652 46.937 1.00 19.15 257 ALA B N 1
ATOM 5327 C CA . ALA B 1 214 ? -50.578 51.714 45.910 1.00 20.63 257 ALA B CA 1
ATOM 5328 C C . ALA B 1 214 ? -51.755 50.996 45.268 1.00 21.26 257 ALA B C 1
ATOM 5329 O O . ALA B 1 214 ? -51.814 50.840 44.041 1.00 19.48 257 ALA B O 1
ATOM 5331 N N . ILE B 1 215 ? -52.708 50.550 46.084 1.00 19.36 258 ILE B N 1
ATOM 5332 C CA . ILE B 1 215 ? -53.854 49.834 45.547 1.00 18.63 258 ILE B CA 1
ATOM 5333 C C . ILE B 1 215 ? -54.693 50.753 44.672 1.00 19.97 258 ILE B C 1
ATOM 5334 O O . ILE B 1 215 ? -55.171 50.347 43.607 1.00 19.39 258 ILE B O 1
ATOM 5339 N N . GLU B 1 216 ? -54.888 52.002 45.106 1.00 20.78 259 GLU B N 1
ATOM 5340 C CA . GLU B 1 216 ? -55.673 52.949 44.321 1.00 22.53 259 GLU B CA 1
ATOM 5341 C C . GLU B 1 216 ? -55.052 53.167 42.946 1.00 23.67 259 GLU B C 1
ATOM 5342 O O . GLU B 1 216 ? -55.753 53.153 41.925 1.00 21.67 259 GLU B O 1
ATOM 5348 N N . ALA B 1 217 ? -53.736 53.384 42.905 1.00 19.88 260 ALA B N 1
ATOM 5349 C CA . ALA B 1 217 ? -53.054 53.550 41.624 1.00 22.45 260 ALA B CA 1
ATOM 5350 C C . ALA B 1 217 ? -53.155 52.284 40.779 1.00 21.50 260 ALA B C 1
ATOM 5351 O O . ALA B 1 217 ? -53.378 52.354 39.564 1.00 19.62 260 ALA B O 1
ATOM 5353 N N . LEU B 1 218 ? -53.008 51.117 41.409 1.00 19.11 261 LEU B N 1
ATOM 5354 C CA . LEU B 1 218 ? -53.049 49.870 40.660 1.00 18.77 261 LEU B CA 1
ATOM 5355 C C . LEU B 1 218 ? -54.446 49.596 40.118 1.00 18.94 261 LEU B C 1
ATOM 5356 O O . LEU B 1 218 ? -54.589 49.103 38.994 1.00 19.66 261 LEU B O 1
ATOM 5361 N N . GLN B 1 219 ? -55.491 49.904 40.892 1.00 17.78 262 GLN B N 1
ATOM 5362 C CA . GLN B 1 219 ? -56.838 49.660 40.386 1.00 20.54 262 GLN B CA 1
ATOM 5363 C C . GLN B 1 219 ? -57.129 50.529 39.171 1.00 20.31 262 GLN B C 1
ATOM 5364 O O . GLN B 1 219 ? -57.817 50.093 38.242 1.00 21.19 262 GLN B O 1
ATOM 5370 N N . GLU B 1 220 ? -56.606 51.756 39.151 1.00 20.12 263 GLU B N 1
ATOM 5371 C CA . GLU B 1 220 ? -56.813 52.609 37.986 1.00 24.34 263 GLU B CA 1
ATOM 5372 C C . GLU B 1 220 ? -56.131 52.020 36.757 1.00 22.89 263 GLU B C 1
ATOM 5373 O O . GLU B 1 220 ? -56.716 51.974 35.667 1.00 21.55 263 GLU B O 1
ATOM 5379 N N . THR B 1 221 ? -54.896 51.549 36.919 1.00 20.35 264 THR B N 1
ATOM 5380 C CA . THR B 1 221 ? -54.188 50.917 35.812 1.00 20.82 264 THR B CA 1
ATOM 5381 C C . THR B 1 221 ? -54.887 49.639 35.373 1.00 19.99 264 THR B C 1
ATOM 5382 O O . THR B 1 221 ? -55.031 49.389 34.168 1.00 18.38 264 THR B O 1
ATOM 5386 N N . MET B 1 222 ? -55.360 48.836 36.337 1.00 16.39 265 MET B N 1
ATOM 5387 C CA . MET B 1 222 ? -55.934 47.536 35.999 1.00 15.54 265 MET B CA 1
ATOM 5388 C C . MET B 1 222 ? -57.166 47.677 35.109 1.00 16.26 265 MET B C 1
ATOM 5389 O O . MET B 1 222 ? -57.397 46.837 34.229 1.00 15.95 265 MET B O 1
ATOM 5394 N N . LEU B 1 223 ? -57.984 48.713 35.336 1.00 17.46 266 LEU B N 1
ATOM 5395 C CA . LEU B 1 223 ? -59.173 48.907 34.498 1.00 17.50 266 LEU B CA 1
ATOM 5396 C C . LEU B 1 223 ? -58.813 49.349 33.084 1.00 19.64 266 LEU B C 1
ATOM 5397 O O . LEU B 1 223 ? -59.658 49.271 32.181 1.00 21.38 266 LEU B O 1
ATOM 5402 N N . GLN B 1 224 ? -57.580 49.799 32.868 1.00 18.47 267 GLN B N 1
ATOM 5403 C CA . GLN B 1 224 ? -57.126 50.188 31.538 1.00 20.96 267 GLN B CA 1
ATOM 5404 C C . GLN B 1 224 ? -56.468 49.048 30.774 1.00 19.79 267 GLN B C 1
ATOM 5405 O O . GLN B 1 224 ? -56.319 49.147 29.548 1.00 20.05 267 GLN B O 1
ATOM 5411 N N . VAL B 1 225 ? -56.070 47.980 31.467 1.00 15.45 268 VAL B N 1
ATOM 5412 C CA . VAL B 1 225 ? -55.332 46.890 30.836 1.00 14.70 268 VAL B CA 1
ATOM 5413 C C . VAL B 1 225 ? -56.175 46.241 29.749 1.00 14.62 268 VAL B C 1
ATOM 5414 O O . VAL B 1 225 ? -57.343 45.890 29.970 1.00 15.51 268 VAL B O 1
ATOM 5418 N N . SER B 1 226 ? -55.582 46.084 28.562 1.00 16.11 269 SER B N 1
ATOM 5419 C CA . SER B 1 226 ? -56.225 45.416 27.437 1.00 15.61 269 SER B CA 1
ATOM 5420 C C . SER B 1 226 ? -55.967 43.923 27.449 1.00 16.18 269 SER B C 1
ATOM 5421 O O . SER B 1 226 ? -54.844 43.476 27.695 1.00 16.77 269 SER B O 1
ATOM 5424 N N . SER B 1 227 ? -57.012 43.161 27.137 1.00 14.06 270 SER B N 1
ATOM 5425 C CA . SER B 1 227 ? -56.906 41.738 26.865 1.00 14.55 270 SER B CA 1
ATOM 5426 C C . SER B 1 227 ? -56.992 41.413 25.376 1.00 15.17 270 SER B C 1
ATOM 5427 O O . SER B 1 227 ? -57.006 40.234 25.015 1.00 18.42 270 SER B O 1
ATOM 5430 N N . VAL B 1 228 ? -57.066 42.416 24.504 1.00 18.10 271 VAL B N 1
ATOM 5431 C CA . VAL B 1 228 ? -57.147 42.144 23.074 1.00 16.81 271 VAL B CA 1
ATOM 5432 C C . VAL B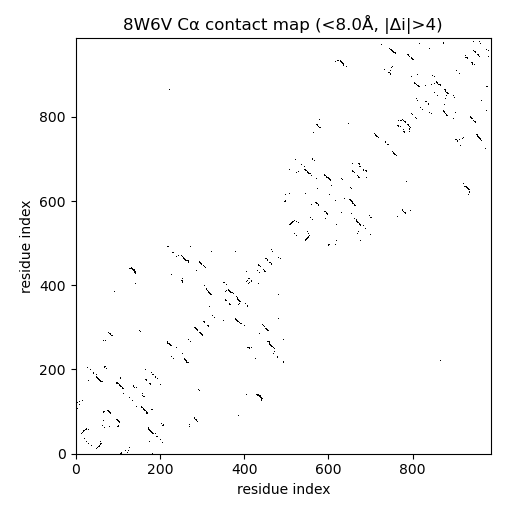 1 228 ? -55.717 41.941 22.586 1.00 16.67 271 VAL B C 1
ATOM 5433 O O . VAL B 1 228 ? -55.115 42.840 21.989 1.00 17.53 271 VAL B O 1
ATOM 5437 N N . VAL B 1 229 ? -55.162 40.762 22.869 1.00 17.79 272 VAL B N 1
ATOM 5438 C CA . VAL B 1 229 ? -53.742 40.487 22.636 1.00 17.19 272 VAL B CA 1
ATOM 5439 C C . VAL B 1 229 ? -53.634 39.916 21.226 1.00 20.73 272 VAL B C 1
ATOM 5440 O O . VAL B 1 229 ? -53.661 38.706 21.010 1.00 21.37 272 VAL B O 1
ATOM 5444 N N . MET B 1 230 ? -53.547 40.818 20.254 1.00 22.93 273 MET B N 1
ATOM 5445 C CA . MET B 1 230 ? -53.408 40.429 18.862 1.00 28.31 273 MET B CA 1
ATOM 5446 C C . MET B 1 230 ? -51.993 39.958 18.594 1.00 31.74 273 MET B C 1
ATOM 5447 O O . MET B 1 230 ? -51.030 40.519 19.116 1.00 26.74 273 MET B O 1
ATOM 5452 N N . LYS B 1 231 ? -51.868 38.932 17.764 1.00 33.17 274 LYS B N 1
ATOM 5453 C CA . LYS B 1 231 ? -50.565 38.490 17.275 1.00 37.57 274 LYS B CA 1
ATOM 5454 C C . LYS B 1 231 ? -50.221 39.330 16.053 1.00 40.70 274 LYS B C 1
ATOM 5455 O O . LYS B 1 231 ? -50.576 38.993 14.926 1.00 43.45 274 LYS B O 1
ATOM 5461 N N . LEU B 1 232 ? -49.552 40.459 16.280 1.00 46.46 275 LEU B N 1
ATOM 5462 C CA . LEU B 1 232 ? -49.163 41.333 15.182 1.00 49.36 275 LEU B CA 1
ATOM 5463 C C . LEU B 1 232 ? -47.934 40.771 14.487 1.00 52.68 275 LEU B C 1
ATOM 5464 O O . LEU B 1 232 ? -46.958 40.385 15.137 1.00 50.90 275 LEU B O 1
ATOM 5469 N N . ARG B 1 233 ? -47.993 40.722 13.165 1.00 55.80 276 ARG B N 1
ATOM 5470 C CA . ARG B 1 233 ? -46.890 40.254 12.353 1.00 57.90 276 ARG B CA 1
ATOM 5471 C C . ARG B 1 233 ? -46.564 41.229 11.229 1.00 65.54 276 ARG B C 1
ATOM 5472 O O . ARG B 1 233 ? -45.648 40.965 10.440 1.00 67.62 276 ARG B O 1
ATOM 5480 N N . ASN B 1 234 ? -47.272 42.356 11.157 1.00 66.60 277 ASN B N 1
ATOM 5481 C CA . ASN B 1 234 ? -47.076 43.332 10.093 1.00 68.73 277 ASN B CA 1
ATOM 5482 C C . ASN B 1 234 ? -45.673 43.919 10.158 1.00 63.61 277 ASN B C 1
ATOM 5483 O O . ASN B 1 234 ? -45.279 44.504 11.173 1.00 64.71 277 ASN B O 1
ATOM 5488 N N . ARG B 1 235 ? -44.921 43.764 9.070 1.00 62.44 278 ARG B N 1
ATOM 5489 C CA . ARG B 1 235 ? -43.540 44.226 9.021 1.00 63.55 278 ARG B CA 1
ATOM 5490 C C . ARG B 1 235 ? -43.409 45.695 8.633 1.00 59.42 278 ARG B C 1
ATOM 5491 O O . ARG B 1 235 ? -42.333 46.276 8.813 1.00 53.43 278 ARG B O 1
ATOM 5499 N N . SER B 1 236 ? -44.458 46.302 8.086 1.00 59.17 279 SER B N 1
ATOM 5500 C CA . SER B 1 236 ? -44.415 47.717 7.748 1.00 56.17 279 SER B CA 1
ATOM 5501 C C . SER B 1 236 ? -44.644 48.559 8.996 1.00 52.47 279 SER B C 1
ATOM 5502 O O . SER B 1 236 ? -45.608 48.341 9.737 1.00 52.63 279 SER B O 1
ATOM 5505 N N . LEU B 1 237 ? -43.759 49.528 9.222 1.00 44.26 280 LEU B N 1
ATOM 5506 C CA . LEU B 1 237 ? -43.867 50.425 10.363 1.00 41.95 280 LEU B CA 1
ATOM 5507 C C . LEU B 1 237 ? -44.596 51.718 10.033 1.00 38.88 280 LEU B C 1
ATOM 5508 O O . LEU B 1 237 ? -44.916 52.479 10.952 1.00 37.93 280 LEU B O 1
ATOM 5513 N N . GLY B 1 238 ? -44.845 51.993 8.754 1.00 39.81 281 GLY B N 1
ATOM 5514 C CA . GLY B 1 238 ? -45.627 53.154 8.376 1.00 38.37 281 GLY B CA 1
ATOM 5515 C C . GLY B 1 238 ? -44.947 54.490 8.558 1.00 35.25 281 GLY B C 1
ATOM 5516 O O . GLY B 1 238 ? -45.627 55.519 8.604 1.00 34.54 281 GLY B O 1
ATOM 5517 N N . VAL B 1 239 ? -43.622 54.515 8.661 1.00 29.84 282 VAL B N 1
ATOM 5518 C CA . VAL B 1 239 ? -42.887 55.761 8.803 1.00 28.46 282 VAL B CA 1
ATOM 5519 C C . VAL B 1 239 ? -41.989 55.927 7.588 1.00 29.94 282 VAL B C 1
ATOM 5520 O O . VAL B 1 239 ? -41.591 54.960 6.937 1.00 32.77 282 VAL B O 1
ATOM 5524 N N . SER B 1 240 ? -41.667 57.177 7.292 1.00 31.19 283 SER B N 1
ATOM 5525 C CA . SER B 1 240 ? -40.726 57.514 6.236 1.00 28.63 283 SER B CA 1
ATOM 5526 C C . SER B 1 240 ? -39.514 58.179 6.866 1.00 25.35 283 SER B C 1
ATOM 5527 O O . SER B 1 240 ? -39.658 59.089 7.692 1.00 26.60 283 SER B O 1
ATOM 5530 N N . VAL B 1 241 ? -38.329 57.718 6.487 1.00 25.17 284 VAL B N 1
ATOM 5531 C CA . VAL B 1 241 ? -37.095 58.328 6.965 1.00 23.34 284 VAL B CA 1
ATOM 5532 C C . VAL B 1 241 ? -36.813 59.565 6.121 1.00 22.07 284 VAL B C 1
ATOM 5533 O O . VAL B 1 241 ? -36.685 59.480 4.896 1.00 27.06 284 VAL B O 1
ATOM 5537 N N . LEU B 1 242 ? -36.738 60.724 6.773 1.00 21.06 285 LEU B N 1
ATOM 5538 C CA . LEU B 1 242 ? -36.513 61.976 6.065 1.00 21.89 285 LEU B CA 1
ATOM 5539 C C . LEU B 1 242 ? -35.042 62.346 5.979 1.00 23.61 285 LEU B C 1
ATOM 5540 O O . LEU B 1 242 ? -34.642 63.033 5.032 1.00 22.75 285 LEU B O 1
ATOM 5545 N N . SER B 1 243 ? -34.233 61.928 6.954 1.00 20.40 286 SER B N 1
ATOM 5546 C CA . SER B 1 243 ? -32.797 62.135 6.882 1.00 19.14 286 SER B CA 1
ATOM 5547 C C . SER B 1 243 ? -32.108 61.132 7.792 1.00 21.77 286 SER B C 1
ATOM 5548 O O . SER B 1 243 ? -32.706 60.619 8.742 1.00 19.60 286 SER B O 1
ATOM 5551 N N . LYS B 1 244 ? -30.856 60.836 7.456 1.00 21.10 287 LYS B N 1
ATOM 5552 C CA . LYS B 1 244 ? -29.968 60.038 8.294 1.00 20.08 287 LYS B CA 1
ATOM 5553 C C . LYS B 1 244 ? -28.619 60.734 8.338 1.00 23.51 287 LYS B C 1
ATOM 5554 O O . LYS B 1 244 ? -28.050 61.037 7.287 1.00 22.50 287 LYS B O 1
ATOM 5560 N N . ASN B 1 245 ? -28.122 60.995 9.547 1.00 19.14 288 ASN B N 1
ATOM 5561 C CA . ASN B 1 245 ? -26.848 61.662 9.766 1.00 18.78 288 ASN B CA 1
ATOM 5562 C C . ASN B 1 245 ? -26.134 60.959 10.905 1.00 20.83 288 ASN B C 1
ATOM 5563 O O . ASN B 1 245 ? -26.776 60.522 11.864 1.00 19.38 288 ASN B O 1
ATOM 5568 N N . HIS B 1 246 ? -24.808 60.914 10.829 1.00 19.17 289 HIS B N 1
ATOM 5569 C CA . HIS B 1 246 ? -24.003 60.232 11.837 1.00 21.91 289 HIS B CA 1
ATOM 5570 C C . HIS B 1 246 ? -23.248 61.224 12.715 1.00 21.07 289 HIS B C 1
ATOM 5571 O O . HIS B 1 246 ? -22.817 62.288 12.263 1.00 24.02 289 HIS B O 1
ATOM 5578 N N . VAL B 1 247 ? -23.074 60.853 13.978 1.00 21.14 290 VAL B N 1
ATOM 5579 C CA . VAL B 1 247 ? -22.161 61.560 14.867 1.00 20.90 290 VAL B CA 1
ATOM 5580 C C . VAL B 1 247 ? -21.242 60.497 15.462 1.00 21.90 290 VAL B C 1
ATOM 5581 O O . VAL B 1 247 ? -21.714 59.643 16.220 1.00 19.58 290 VAL B O 1
ATOM 5585 N N . PRO B 1 248 ? -19.942 60.478 15.139 1.00 22.01 291 PRO B N 1
ATOM 5586 C CA . PRO B 1 248 ? -19.268 61.403 14.227 1.00 23.59 291 PRO B CA 1
ATOM 5587 C C . PRO B 1 248 ? -19.645 61.164 12.773 1.00 23.15 291 PRO B C 1
ATOM 5588 O O . PRO B 1 248 ? -20.038 60.052 12.399 1.00 19.42 291 PRO B O 1
ATOM 5592 N N . THR B 1 249 ? -19.510 62.202 11.952 1.00 26.22 292 THR B N 1
ATOM 5593 C CA . THR B 1 249 ? -19.577 62.003 10.518 1.00 23.68 292 THR B CA 1
ATOM 5594 C C . THR B 1 249 ? -18.404 61.146 10.051 1.00 27.29 292 THR B C 1
ATOM 5595 O O . THR B 1 249 ? -17.386 61.002 10.740 1.00 26.43 292 THR B O 1
ATOM 5599 N N . LYS B 1 250 ? -18.562 60.569 8.860 1.00 25.25 293 LYS B N 1
ATOM 5600 C CA . LYS B 1 250 ? -17.495 59.770 8.267 1.00 28.19 293 LYS B CA 1
ATOM 5601 C C . LYS B 1 250 ? -16.197 60.561 8.174 1.00 30.63 293 LYS B C 1
ATOM 5602 O O . LYS B 1 250 ? -15.112 60.016 8.411 1.00 26.02 293 LYS B O 1
ATOM 5608 N N . GLY B 1 251 ? -16.293 61.855 7.852 1.00 28.82 294 GLY B N 1
ATOM 5609 C CA . GLY B 1 251 ? -15.100 62.674 7.717 1.00 29.62 294 GLY B CA 1
ATOM 5610 C C . GLY B 1 251 ? -14.408 62.961 9.035 1.00 31.55 294 GLY B C 1
ATOM 5611 O O . GLY B 1 251 ? -13.194 63.181 9.062 1.00 31.44 294 GLY B O 1
ATOM 5612 N N . ALA B 1 252 ? -15.163 62.984 10.136 1.00 30.34 295 ALA B N 1
ATOM 5613 C CA . ALA B 1 252 ? -14.592 63.128 11.472 1.00 30.04 295 ALA B CA 1
ATOM 5614 C C . ALA B 1 252 ? -14.174 61.792 12.073 1.00 29.22 295 ALA B C 1
ATOM 5615 O O . ALA B 1 252 ? -13.270 61.752 12.918 1.00 26.46 295 ALA B O 1
ATOM 5617 N N . TYR B 1 253 ? -14.805 60.699 11.637 1.00 24.52 296 TYR B N 1
ATOM 5618 C CA . TYR B 1 253 ? -14.506 59.381 12.192 1.00 28.31 296 TYR B CA 1
ATOM 5619 C C . TYR B 1 253 ? -13.124 58.898 11.774 1.00 26.77 296 TYR B C 1
ATOM 5620 O O . TYR B 1 253 ? -12.378 58.351 12.595 1.00 23.56 296 TYR B O 1
ATOM 5629 N N . PHE B 1 254 ? -12.767 59.078 10.504 1.00 23.66 297 PHE B N 1
ATOM 5630 C CA . PHE B 1 254 ? -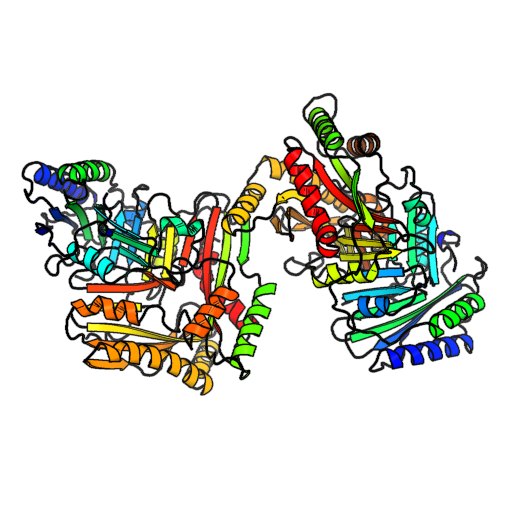11.476 58.577 10.035 1.00 27.07 297 PHE B CA 1
ATOM 5631 C C . PHE B 1 254 ? -10.304 59.182 10.799 1.00 25.37 297 PHE B C 1
ATOM 5632 O O . PHE B 1 254 ? -9.415 58.420 11.217 1.00 24.72 297 PHE B O 1
ATOM 5640 N N . PRO B 1 255 ? -10.239 60.499 11.042 1.00 26.45 298 PRO B N 1
ATOM 5641 C CA . PRO B 1 255 ? -9.139 61.020 11.870 1.00 30.97 298 PRO B CA 1
ATOM 5642 C C . PRO B 1 255 ? -9.217 60.581 13.322 1.00 26.41 298 PRO B C 1
ATOM 5643 O O . PRO B 1 255 ? -8.174 60.477 13.977 1.00 26.99 298 PRO B O 1
ATOM 5647 N N . ALA B 1 256 ? -10.415 60.341 13.855 1.00 25.91 299 ALA B N 1
ATOM 5648 C CA . ALA B 1 256 ? -10.514 59.840 15.224 1.00 24.87 299 ALA B CA 1
ATOM 5649 C C . ALA B 1 256 ? -9.870 58.465 15.345 1.00 22.97 299 ALA B C 1
ATOM 5650 O O . ALA B 1 256 ? -9.128 58.194 16.298 1.00 24.06 299 ALA B O 1
ATOM 5652 N N . VAL B 1 257 ? -10.142 57.580 14.384 1.00 22.14 300 VAL B N 1
ATOM 5653 C CA . VAL B 1 257 ? -9.536 56.254 14.408 1.00 23.34 300 VAL B CA 1
ATOM 5654 C C . VAL B 1 257 ? -8.026 56.353 14.210 1.00 26.24 300 VAL B C 1
ATOM 5655 O O . VAL B 1 257 ? -7.244 55.671 14.892 1.00 22.44 300 VAL B O 1
ATOM 5659 N N . GLU B 1 258 ? -7.588 57.224 13.298 1.00 23.35 301 GLU B N 1
ATOM 5660 C CA . GLU B 1 258 ? -6.154 57.394 13.083 1.00 25.09 301 GLU B CA 1
ATOM 5661 C C . GLU B 1 258 ? -5.467 57.949 14.331 1.00 25.37 301 GLU B C 1
ATOM 5662 O O . GLU B 1 258 ? -4.320 57.586 14.627 1.00 27.45 301 GLU B O 1
ATOM 5668 N N . LYS B 1 259 ? -6.162 58.786 15.103 1.00 24.29 302 LYS B N 1
ATOM 5669 C CA . LYS B 1 259 ? -5.599 59.263 16.360 1.00 26.66 302 LYS B CA 1
ATOM 5670 C C . LYS B 1 259 ? -5.408 58.112 17.341 1.00 28.94 302 LYS B C 1
ATOM 5671 O O . LYS B 1 259 ? -4.360 58.001 17.993 1.00 24.19 302 LYS B O 1
ATOM 5677 N N . ALA B 1 260 ? -6.421 57.246 17.463 1.00 26.17 303 ALA B N 1
ATOM 5678 C CA . ALA B 1 260 ? -6.313 56.093 18.354 1.00 23.65 303 ALA B CA 1
ATOM 5679 C C . ALA B 1 260 ? -5.213 55.151 17.894 1.00 25.06 303 ALA B C 1
ATOM 5680 O O . ALA B 1 260 ? -4.445 54.630 18.712 1.00 22.63 303 ALA B O 1
ATOM 5682 N N . LEU B 1 261 ? -5.093 54.948 16.581 1.00 21.59 304 LEU B N 1
ATOM 5683 C CA . LEU B 1 261 ? -4.043 54.076 16.064 1.00 24.09 304 LEU B CA 1
ATOM 5684 C C . LEU B 1 261 ? -2.657 54.628 16.374 1.00 23.96 304 LEU B C 1
ATOM 5685 O O . LEU B 1 261 ? -1.724 53.866 16.659 1.00 23.96 304 LEU B O 1
ATOM 5690 N N . GLU B 1 262 ? -2.504 55.952 16.340 1.00 27.22 305 GLU B N 1
ATOM 5691 C CA . GLU B 1 262 ? -1.196 56.534 16.634 1.00 29.24 305 GLU B CA 1
ATOM 5692 C C . GLU B 1 262 ? -0.853 56.394 18.112 1.00 30.43 305 GLU B C 1
ATOM 5693 O O . GLU B 1 262 ? 0.304 56.126 18.463 1.00 27.09 305 GLU B O 1
ATOM 5699 N N . MET B 1 263 ? -1.846 56.559 18.991 1.00 23.98 306 MET B N 1
ATOM 5700 C CA . MET B 1 263 ? -1.618 56.334 20.414 1.00 27.52 306 MET B CA 1
ATOM 5701 C C . MET B 1 263 ? -1.208 54.894 20.678 1.00 27.57 306 MET B C 1
ATOM 5702 O O . MET B 1 263 ? -0.311 54.632 21.490 1.00 24.77 306 MET B O 1
ATOM 5707 N N . ILE B 1 264 ? -1.843 53.947 19.986 1.00 22.30 307 ILE B N 1
ATOM 5708 C CA . ILE B 1 264 ? -1.515 52.538 20.168 1.00 21.14 307 ILE B CA 1
ATOM 5709 C C . ILE B 1 264 ? -0.095 52.252 19.694 1.00 26.38 307 ILE B C 1
ATOM 5710 O O . ILE B 1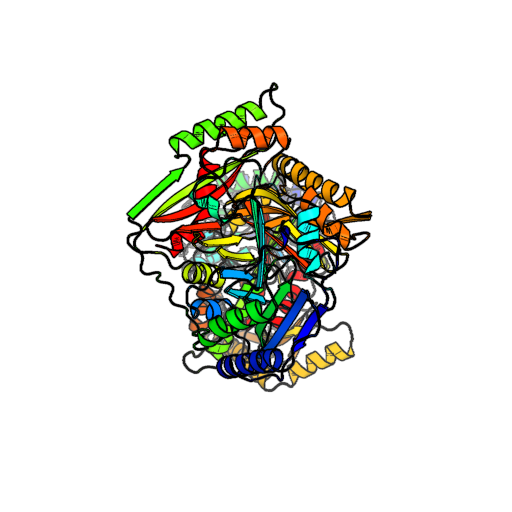 264 ? 0.709 51.647 20.409 1.00 25.95 307 ILE B O 1
ATOM 5715 N N . ASN B 1 265 ? 0.253 52.703 18.497 1.00 22.06 308 ASN B N 1
ATOM 5716 C CA . ASN B 1 265 ? 1.501 52.241 17.916 1.00 26.38 308 ASN B CA 1
ATOM 5717 C C . ASN B 1 265 ? 2.719 53.047 18.357 1.00 29.67 308 ASN B C 1
ATOM 5718 O O . ASN B 1 265 ? 3.839 52.541 18.251 1.00 31.53 308 ASN B O 1
ATOM 5723 N N . GLN B 1 266 ? 2.539 54.238 18.913 1.00 29.83 309 GLN B N 1
ATOM 5724 C CA . GLN B 1 266 ? 3.665 54.986 19.452 1.00 33.61 309 GLN B CA 1
ATOM 5725 C C . GLN B 1 266 ? 3.790 54.738 20.951 1.00 30.96 309 GLN B C 1
ATOM 5726 O O . GLN B 1 266 ? 2.916 54.142 21.581 1.00 24.46 309 GLN B O 1
ATOM 5732 N N . LYS B 1 267 ? 4.898 55.210 21.524 1.00 30.99 310 LYS B N 1
ATOM 5733 C CA . LYS B 1 267 ? 5.307 54.790 22.858 1.00 28.76 310 LYS B CA 1
ATOM 5734 C C . LYS B 1 267 ? 5.011 55.819 23.944 1.00 30.78 310 LYS B C 1
ATOM 5735 O O . LYS B 1 267 ? 5.446 55.637 25.084 1.00 30.50 310 LYS B O 1
ATOM 5741 N N . SER B 1 268 ? 4.273 56.886 23.633 1.00 28.17 311 SER B N 1
ATOM 5742 C CA . SER B 1 268 ? 3.863 57.792 24.700 1.00 27.82 311 SER B CA 1
ATOM 5743 C C . SER B 1 268 ? 2.624 57.274 25.412 1.00 30.92 311 SER B C 1
ATOM 5744 O O . SER B 1 268 ? 2.505 57.406 26.635 1.00 33.50 311 SER B O 1
ATOM 5747 N N . SER B 1 269 ? 1.706 56.662 24.667 1.00 26.32 312 SER B N 1
ATOM 5748 C CA . SER B 1 269 ? 0.468 56.163 25.242 1.00 26.96 312 SER B CA 1
ATOM 5749 C C . SER B 1 269 ? 0.516 54.647 25.382 1.00 22.42 312 SER B C 1
ATOM 5750 O O . SER B 1 269 ? 1.033 53.960 24.495 1.00 21.85 312 SER B O 1
ATOM 5753 N N . PRO B 1 270 ? -0.001 54.093 26.478 1.00 22.37 313 PRO B N 1
ATOM 5754 C CA . PRO B 1 270 ? -0.059 52.632 26.634 1.00 20.67 313 PRO B CA 1
ATOM 5755 C C . PRO B 1 270 ? -1.273 51.981 25.988 1.00 19.33 313 PRO B C 1
ATOM 5756 O O . PRO B 1 270 ? -1.464 50.774 26.159 1.00 19.34 313 PRO B O 1
ATOM 5760 N N . LEU B 1 271 ? -2.091 52.749 25.277 1.00 21.12 314 LEU B N 1
ATOM 5761 C CA . LEU B 1 271 ? -3.338 52.227 24.734 1.00 19.34 314 LEU B CA 1
ATOM 5762 C C . LEU B 1 271 ? -3.103 50.965 23.912 1.00 17.42 314 LEU B C 1
ATOM 5763 O O . LEU B 1 271 ? -2.182 50.903 23.100 1.00 16.69 314 LEU B O 1
ATOM 5768 N N . ASN B 1 272 ? -3.938 49.948 24.133 1.00 15.40 315 ASN B N 1
ATOM 5769 C CA . ASN B 1 272 ? -3.937 48.774 23.275 1.00 13.44 315 ASN B CA 1
ATOM 5770 C C . ASN B 1 272 ? -5.287 48.525 22.616 1.00 15.03 315 ASN B C 1
ATOM 5771 O O . ASN B 1 272 ? -5.332 47.842 21.590 1.00 15.58 315 ASN B O 1
ATOM 5776 N N . ARG B 1 273 ? -6.378 49.046 23.179 1.00 14.92 316 ARG B N 1
ATOM 5777 C CA . ARG B 1 273 ? -7.711 48.780 22.651 1.00 15.26 316 ARG B CA 1
ATOM 5778 C C . ARG B 1 273 ? -8.636 49.898 23.104 1.00 14.04 316 ARG B C 1
ATOM 5779 O O . ARG B 1 273 ? -8.629 50.258 24.282 1.00 16.18 316 ARG B O 1
ATOM 5787 N N . VAL B 1 274 ? -9.417 50.459 22.180 1.00 13.35 317 VAL B N 1
ATOM 5788 C CA . VAL B 1 274 ? -10.471 51.393 22.560 1.00 14.24 317 VAL B CA 1
ATOM 5789 C C . VAL B 1 274 ? -11.683 51.133 21.674 1.00 11.78 317 VAL B C 1
ATOM 5790 O O . VAL B 1 274 ? -11.550 50.914 20.467 1.00 14.73 317 VAL B O 1
ATOM 5794 N N . VAL B 1 275 ? -12.857 51.123 22.291 1.00 10.86 318 VAL B N 1
ATOM 5795 C CA . VAL B 1 275 ? -14.115 50.989 21.564 1.00 11.45 318 VAL B CA 1
ATOM 5796 C C . VAL B 1 275 ? -14.620 52.390 21.247 1.00 11.66 318 VAL B C 1
ATOM 5797 O O . VAL B 1 275 ? -14.883 53.179 22.156 1.00 13.49 318 VAL B O 1
ATOM 5801 N N . LEU B 1 276 ? -14.729 52.713 19.956 1.00 13.99 319 LEU B N 1
ATOM 5802 C CA . LEU B 1 276 ? -15.207 54.016 19.508 1.00 13.05 319 LEU B CA 1
ATOM 5803 C C . LEU B 1 276 ? -16.566 53.837 18.845 1.00 14.56 319 LEU B C 1
ATOM 5804 O O . LEU B 1 276 ? -16.742 52.943 18.009 1.00 15.71 319 LEU B O 1
ATOM 5809 N N . ALA B 1 277 ? -17.527 54.661 19.245 1.00 15.49 320 ALA B N 1
ATOM 5810 C CA . ALA B 1 277 ? -18.926 54.479 18.884 1.00 13.38 320 ALA B CA 1
ATOM 5811 C C . ALA B 1 277 ? -19.427 55.632 18.026 1.00 17.78 320 ALA B C 1
ATOM 5812 O O . ALA B 1 277 ? -18.785 56.679 17.897 1.00 17.45 320 ALA B O 1
ATOM 5814 N N . ARG B 1 278 ? -20.618 55.421 17.467 1.00 15.90 321 ARG B N 1
ATOM 5815 C CA . ARG B 1 278 ? -21.254 56.337 16.534 1.00 16.56 321 ARG B CA 1
ATOM 5816 C C . ARG B 1 278 ? -22.756 56.317 16.770 1.00 19.13 321 ARG B C 1
ATOM 5817 O O . ARG B 1 278 ? -23.344 55.247 16.945 1.00 16.79 321 ARG B O 1
ATOM 5825 N N . ASN B 1 279 ? -23.355 57.513 16.784 1.00 18.27 322 ASN B N 1
ATOM 5826 C CA . ASN B 1 279 ? -24.794 57.725 16.926 1.00 16.39 322 ASN B CA 1
ATOM 5827 C C . ASN B 1 279 ? -25.334 58.051 15.533 1.00 19.12 322 ASN B C 1
ATOM 5828 O O . ASN B 1 279 ? -24.987 59.089 14.962 1.00 21.63 322 ASN B O 1
ATOM 5833 N N . SER B 1 280 ? -26.132 57.146 14.965 1.00 15.05 323 SER B N 1
ATOM 5834 C CA . SER B 1 280 ? -26.757 57.369 13.665 1.00 17.93 323 SER B CA 1
ATOM 5835 C C . SER B 1 280 ? -28.156 57.917 13.912 1.00 18.74 323 SER B C 1
ATOM 5836 O O . SER B 1 280 ? -29.015 57.221 14.467 1.00 17.16 323 SER B O 1
ATOM 5839 N N . ARG B 1 281 ? -28.377 59.176 13.538 1.00 18.42 324 ARG B N 1
ATOM 5840 C CA . ARG B 1 281 ? -29.636 59.856 13.822 1.00 20.32 324 ARG B CA 1
ATOM 5841 C C . ARG B 1 281 ? -30.560 59.751 12.617 1.00 17.72 324 ARG B C 1
ATOM 5842 O O . ARG B 1 281 ? -30.169 60.109 11.503 1.00 16.93 324 ARG B O 1
ATOM 5850 N N . ILE B 1 282 ? -31.772 59.249 12.826 1.00 17.19 325 ILE B N 1
ATOM 5851 C CA . ILE B 1 282 ? -32.756 59.186 11.751 1.00 17.76 325 ILE B CA 1
ATOM 5852 C C . ILE B 1 282 ? -33.958 60.035 12.139 1.00 21.93 325 ILE B C 1
ATOM 5853 O O . ILE B 1 282 ? -34.498 59.907 13.245 1.00 17.92 325 ILE B O 1
ATOM 5858 N N . ILE B 1 283 ? -34.366 60.909 11.226 1.00 19.37 326 ILE B N 1
ATOM 5859 C CA . ILE B 1 283 ? -35.539 61.749 11.405 1.00 20.30 326 ILE B CA 1
ATOM 5860 C C . ILE B 1 283 ? -36.657 61.142 10.574 1.00 21.41 326 ILE B C 1
ATOM 5861 O O . ILE B 1 283 ? -36.444 60.760 9.414 1.00 22.23 326 ILE B O 1
ATOM 5866 N N . THR B 1 284 ? -37.840 61.010 11.175 1.00 21.87 327 THR B N 1
ATOM 5867 C CA . THR B 1 284 ? -38.987 60.417 10.509 1.00 22.20 327 THR B CA 1
ATOM 5868 C C . THR B 1 284 ? -40.112 61.438 10.438 1.00 24.84 327 THR B C 1
ATOM 5869 O O . THR B 1 284 ? -40.134 62.419 11.187 1.00 25.25 327 THR B O 1
ATOM 5873 N N . ASP B 1 285 ? -41.062 61.193 9.538 1.00 26.68 328 ASP B N 1
ATOM 5874 C CA . ASP B 1 285 ? -42.190 62.110 9.401 1.00 29.25 328 ASP B CA 1
ATOM 5875 C C . ASP B 1 285 ? -43.195 61.950 10.534 1.00 31.02 328 ASP B C 1
ATOM 5876 O O . ASP B 1 285 ? -43.737 62.946 11.027 1.00 34.67 328 ASP B O 1
ATOM 5881 N N . THR B 1 286 ? -43.453 60.716 10.963 1.00 24.95 329 THR B N 1
ATOM 5882 C CA . THR B 1 286 ? -44.315 60.442 12.101 1.00 25.78 329 THR B CA 1
ATOM 5883 C C . THR B 1 286 ? -43.561 59.567 13.096 1.00 27.87 329 THR B C 1
ATOM 5884 O O . THR B 1 286 ? -42.471 59.064 12.811 1.00 24.72 329 THR B O 1
ATOM 5888 N N . ASP B 1 287 ? -44.162 59.378 14.269 1.00 25.12 330 ASP B N 1
ATOM 5889 C CA . ASP B 1 287 ? -43.475 58.703 15.366 1.00 25.15 330 ASP B CA 1
ATOM 5890 C C . ASP B 1 287 ? -43.322 57.210 15.100 1.00 27.80 330 ASP B C 1
ATOM 5891 O O . ASP B 1 287 ? -44.262 56.536 14.667 1.00 25.13 330 ASP B O 1
ATOM 5896 N N . ILE B 1 288 ? -42.122 56.693 15.369 1.00 21.81 331 ILE B N 1
ATOM 5897 C CA . ILE B 1 288 ? -41.912 55.253 15.368 1.00 22.61 331 ILE B CA 1
ATOM 5898 C C . ILE B 1 288 ? -42.552 54.657 16.613 1.00 18.41 331 ILE B C 1
ATOM 5899 O O . ILE B 1 288 ? -42.397 55.188 17.721 1.00 22.21 331 ILE B O 1
ATOM 5904 N N . ASP B 1 289 ? -43.278 53.552 16.437 1.00 19.23 332 ASP B N 1
ATOM 5905 C CA . ASP B 1 289 ? -43.759 52.766 17.573 1.00 19.38 332 ASP B CA 1
ATOM 5906 C C . ASP B 1 289 ? -42.618 51.870 18.037 1.00 16.18 332 ASP B C 1
ATOM 5907 O O . ASP B 1 289 ? -42.302 50.885 17.361 1.00 17.47 332 ASP B O 1
ATOM 5912 N N . PRO B 1 290 ? -41.978 52.167 19.174 1.00 17.37 333 PRO B N 1
ATOM 5913 C CA . PRO B 1 290 ? -40.779 51.397 19.548 1.00 20.03 333 PRO B CA 1
ATOM 5914 C C . PRO B 1 290 ? -41.068 49.949 19.889 1.00 19.85 333 PRO B C 1
ATOM 5915 O O . PRO B 1 290 ? -40.174 49.106 19.740 1.00 17.53 333 PRO B O 1
ATOM 5919 N N . ILE B 1 291 ? -42.283 49.629 20.346 1.00 18.34 334 ILE B N 1
ATOM 5920 C CA . ILE B 1 291 ? -42.594 48.237 20.660 1.00 18.24 334 ILE B CA 1
ATOM 5921 C C . ILE B 1 291 ? -42.799 47.444 19.383 1.00 20.04 334 ILE B C 1
ATOM 5922 O O . ILE B 1 291 ? -42.326 46.307 19.257 1.00 17.65 334 ILE B O 1
ATOM 5927 N N . ALA B 1 292 ? -43.508 48.030 18.412 1.00 18.63 335 ALA B N 1
ATOM 5928 C CA . ALA B 1 292 ? -43.636 47.385 17.113 1.00 20.77 335 ALA B CA 1
ATOM 5929 C C . ALA B 1 292 ? -42.272 47.183 16.470 1.00 21.30 335 ALA B C 1
ATOM 5930 O O . ALA B 1 292 ? -42.011 46.136 15.867 1.00 20.31 335 ALA B O 1
ATOM 5932 N N . TRP B 1 293 ? -41.393 48.182 16.582 1.00 19.54 336 TRP B N 1
ATOM 5933 C CA . TRP B 1 293 ? -40.050 48.049 16.023 1.00 19.90 336 TRP B CA 1
ATOM 5934 C C . TRP B 1 293 ? -39.310 46.902 16.695 1.00 20.65 336 TRP B C 1
ATOM 5935 O O . TRP B 1 293 ? -38.741 46.027 16.030 1.00 19.45 336 TRP B O 1
ATOM 5946 N N . LEU B 1 294 ? -39.315 46.898 18.029 1.00 18.81 337 LEU B N 1
ATOM 5947 C CA . LEU B 1 294 ? -38.695 45.815 18.778 1.00 20.06 337 LEU B CA 1
ATOM 5948 C C . LEU B 1 294 ? -39.267 44.463 18.371 1.00 21.97 337 LEU B C 1
ATOM 5949 O O . LEU B 1 294 ? -38.524 43.492 18.203 1.00 23.31 337 LEU B O 1
ATOM 5954 N N . ALA B 1 295 ? -40.591 44.386 18.190 1.00 22.75 338 ALA B N 1
ATOM 5955 C CA . ALA B 1 295 ? -41.203 43.120 17.799 1.00 27.09 338 ALA B CA 1
ATOM 5956 C C . ALA B 1 295 ? -40.672 42.633 16.457 1.00 26.88 338 ALA B C 1
ATOM 5957 O O . ALA B 1 295 ? -40.515 41.426 16.257 1.00 27.53 338 ALA B O 1
ATOM 5959 N N . GLN B 1 296 ? -40.373 43.556 15.537 1.00 29.59 339 GLN B N 1
ATOM 5960 C CA . GLN B 1 296 ? -39.768 43.179 14.262 1.00 30.33 339 GLN B CA 1
ATOM 5961 C C . GLN B 1 296 ? -38.413 42.520 14.474 1.00 35.43 339 GLN B C 1
ATOM 5962 O O . GLN B 1 296 ? -38.114 41.478 13.880 1.00 38.65 339 GLN B O 1
ATOM 5968 N N . LEU B 1 297 ? -37.570 43.126 15.312 1.00 29.14 340 LEU B N 1
ATOM 5969 C CA . LEU B 1 297 ? -36.248 42.562 15.550 1.00 26.81 340 LEU B CA 1
ATOM 5970 C C . LEU B 1 297 ? -36.346 41.203 16.229 1.00 33.93 340 LEU B C 1
ATOM 5971 O O . LEU B 1 297 ? -35.583 40.286 15.902 1.00 38.82 340 LEU B O 1
ATOM 5976 N N . GLN B 1 298 ? -37.287 41.049 17.171 1.00 32.01 341 GLN B N 1
ATOM 5977 C CA . GLN B 1 298 ? -37.391 39.789 17.903 1.00 36.52 341 GLN B CA 1
ATOM 5978 C C . GLN B 1 298 ? -37.829 38.652 16.989 1.00 43.02 341 GLN B C 1
ATOM 5979 O O . GLN B 1 298 ? -37.320 37.529 17.098 1.00 42.92 341 GLN B O 1
ATOM 5985 N N . ARG B 1 299 ? -38.778 38.922 16.089 1.00 42.53 342 ARG B N 1
ATOM 5986 C CA . ARG B 1 299 ? -39.203 37.897 15.143 1.00 50.15 342 ARG B CA 1
ATOM 5987 C C . ARG B 1 299 ? -38.055 37.489 14.229 1.00 51.99 342 ARG B C 1
ATOM 5988 O O . ARG B 1 299 ? -37.874 36.301 13.937 1.00 53.93 342 ARG B O 1
ATOM 5996 N N . GLU B 1 300 ? -37.265 38.461 13.775 1.00 48.46 343 GLU B N 1
ATOM 5997 C CA . GLU B 1 300 ? -36.080 38.202 12.972 1.00 53.61 343 GLU B CA 1
ATOM 5998 C C . GLU B 1 300 ? -34.836 38.002 13.823 1.00 55.71 343 GLU B C 1
ATOM 5999 O O . GLU B 1 300 ? -33.719 38.161 13.318 1.00 60.07 343 GLU B O 1
ATOM 6005 N N . GLY B 1 301 ? -35.002 37.667 15.102 1.00 56.45 344 GLY B N 1
ATOM 6006 C CA . GLY B 1 301 ? -33.871 37.529 15.993 1.00 55.18 344 GLY B CA 1
ATOM 6007 C C . GLY B 1 301 ? -33.242 36.148 15.943 1.00 61.99 344 GLY B C 1
ATOM 6008 O O . GLY B 1 301 ? -33.730 35.231 15.280 1.00 61.79 344 GLY B O 1
ATOM 6009 N N . HIS B 1 302 ? -32.126 36.020 16.658 1.00 61.59 345 HIS B N 1
ATOM 6010 C CA . HIS B 1 302 ? -31.466 34.728 16.828 1.00 61.33 345 HIS B CA 1
ATOM 6011 C C . HIS B 1 302 ? -30.459 34.870 17.957 1.00 54.56 345 HIS B C 1
ATOM 6012 O O . HIS B 1 302 ? -29.455 35.572 17.796 1.00 53.87 345 HIS B O 1
ATOM 6019 N N . ASP B 1 303 ? -30.729 34.212 19.086 1.00 48.84 346 ASP B N 1
ATOM 6020 C CA . ASP B 1 303 ? -29.766 34.127 20.177 1.00 42.81 346 ASP B CA 1
ATOM 6021 C C . ASP B 1 303 ? -29.388 35.531 20.655 1.00 34.71 346 ASP B C 1
ATOM 6022 O O . ASP B 1 303 ? -28.225 35.943 20.639 1.00 31.49 346 ASP B O 1
ATOM 6027 N N . ALA B 1 304 ? -30.413 36.283 21.047 1.00 29.07 347 ALA B N 1
ATOM 6028 C CA . ALA B 1 304 ? -30.212 37.677 21.404 1.00 24.71 347 ALA B CA 1
ATOM 6029 C C . ALA B 1 304 ? -31.177 38.070 22.509 1.00 20.00 347 ALA B C 1
ATOM 6030 O O . ALA B 1 304 ? -32.266 37.503 22.642 1.00 20.70 347 ALA B O 1
ATOM 6032 N N . TYR B 1 305 ? -30.743 39.039 23.309 1.00 17.59 348 TYR B N 1
ATOM 6033 C CA . TYR B 1 305 ? -31.603 39.705 24.274 1.00 17.54 348 TYR B CA 1
ATOM 6034 C C . TYR B 1 305 ? -32.408 40.794 23.582 1.00 16.14 348 TYR B C 1
ATOM 6035 O O . TYR B 1 305 ? -31.828 41.674 22.942 1.00 15.40 348 TYR B O 1
ATOM 6044 N N . GLN B 1 306 ? -33.726 40.776 23.747 1.00 13.05 349 GLN B N 1
ATOM 6045 C CA . GLN B 1 306 ? -34.545 41.929 23.386 1.00 15.70 349 GLN B CA 1
ATOM 6046 C C . GLN B 1 306 ? -34.910 42.705 24.647 1.00 15.10 349 GLN B C 1
ATOM 6047 O O . GLN B 1 306 ? -35.215 42.106 25.682 1.00 15.77 349 GLN B O 1
ATOM 6053 N N . PHE B 1 307 ? -34.888 44.036 24.563 1.00 13.86 350 PHE B N 1
ATOM 6054 C CA . PHE B 1 307 ? -35.255 44.841 25.720 1.00 13.34 350 PHE B CA 1
ATOM 6055 C C . PHE B 1 307 ? -35.908 46.146 25.293 1.00 13.45 350 PHE B C 1
ATOM 6056 O O . PHE B 1 307 ? -35.729 46.631 24.163 1.00 13.72 350 PHE B O 1
ATOM 6064 N N . CYS B 1 308 ? -36.703 46.682 26.220 1.00 14.57 351 CYS B N 1
ATOM 6065 C CA . CYS B 1 308 ? -37.197 48.047 26.184 1.00 16.48 351 CYS B CA 1
ATOM 6066 C C . CYS B 1 308 ? -37.132 48.626 27.593 1.00 18.69 351 CYS B C 1
ATOM 6067 O O . CYS B 1 308 ? -37.595 48.000 28.556 1.00 16.40 351 CYS B O 1
ATOM 6070 N N . LEU B 1 309 ? -36.563 49.821 27.717 1.00 15.40 352 LEU B N 1
ATOM 6071 C CA . LEU B 1 309 ? -36.616 50.578 28.964 1.00 18.51 352 LEU B CA 1
ATOM 6072 C C . LEU B 1 309 ? -37.092 51.987 28.647 1.00 17.75 352 LEU B C 1
ATOM 6073 O O . LEU B 1 309 ? -36.440 52.703 27.882 1.00 16.44 352 LEU B O 1
ATOM 6078 N N . GLN B 1 310 ? -38.221 52.388 29.230 1.00 15.26 353 GLN B N 1
ATOM 6079 C CA . GLN B 1 310 ? -38.822 53.689 28.931 1.00 14.71 353 GLN B CA 1
ATOM 6080 C C . GLN B 1 310 ? -39.412 54.285 30.199 1.00 15.91 353 GLN B C 1
ATOM 6081 O O . GLN B 1 310 ? -40.552 53.984 30.576 1.00 17.25 353 GLN B O 1
ATOM 6087 N N . PRO B 1 311 ? -38.647 55.118 30.899 1.00 16.70 354 PRO B N 1
ATOM 6088 C CA . PRO B 1 311 ? -39.164 55.822 32.084 1.00 18.62 354 PRO B CA 1
ATOM 6089 C C . PRO B 1 311 ? -40.262 56.798 31.702 1.00 21.01 354 PRO B C 1
ATOM 6090 O O . PRO B 1 311 ? -40.408 57.141 30.517 1.00 18.12 354 PRO B O 1
ATOM 6094 N N . PRO B 1 312 ? -41.051 57.270 32.671 1.00 19.08 355 PRO B N 1
ATOM 6095 C CA . PRO B 1 312 ? -42.161 58.178 32.337 1.00 24.21 355 PRO B CA 1
ATOM 6096 C C . PRO B 1 312 ? -41.676 59.415 31.590 1.00 24.07 355 PRO B C 1
ATOM 6097 O O . PRO B 1 312 ? -40.674 60.034 31.953 1.00 23.52 355 PRO B O 1
ATOM 6101 N N . GLY B 1 313 ? -42.385 59.746 30.515 1.00 24.74 356 GLY B N 1
ATOM 6102 C CA . GLY B 1 313 ? -42.079 60.897 29.688 1.00 28.47 356 GLY B CA 1
ATOM 6103 C C . GLY B 1 313 ? -40.814 60.801 28.863 1.00 29.60 356 GLY B C 1
ATOM 6104 O O . GLY B 1 313 ? -40.472 61.773 28.182 1.00 31.47 356 GLY B O 1
ATOM 6105 N N . ALA B 1 314 ? -40.117 59.667 28.885 1.00 22.09 357 ALA B N 1
ATOM 6106 C CA . ALA B 1 314 ? -38.822 59.487 28.249 1.00 20.81 357 ALA B CA 1
ATOM 6107 C C . ALA B 1 314 ? -38.958 58.851 26.872 1.00 15.55 357 ALA B C 1
ATOM 6108 O O . ALA B 1 314 ? -39.964 58.214 26.559 1.00 17.16 357 ALA B O 1
ATOM 6110 N N . PRO B 1 315 ? -37.929 58.975 26.035 1.00 16.99 358 PRO B N 1
ATOM 6111 C CA . PRO B 1 315 ? -37.826 58.094 24.870 1.00 16.93 358 PRO B CA 1
ATOM 6112 C C . PRO B 1 315 ? -37.709 56.644 25.310 1.00 16.38 358 PRO B C 1
ATOM 6113 O O . PRO B 1 315 ? -37.378 56.335 26.459 1.00 16.57 358 PRO B O 1
ATOM 6117 N N . ALA B 1 316 ? -37.983 55.741 24.373 1.00 16.98 359 ALA B N 1
ATOM 6118 C CA . ALA B 1 316 ? -37.844 54.314 24.630 1.00 15.38 359 ALA B CA 1
ATOM 6119 C C . ALA B 1 316 ? -36.452 53.854 24.216 1.00 16.05 359 ALA B C 1
ATOM 6120 O O . ALA B 1 316 ? -36.061 54.022 23.057 1.00 15.21 359 ALA B O 1
ATOM 6122 N N . PHE B 1 317 ? -35.719 53.256 25.156 1.00 14.89 360 PHE B N 1
ATOM 6123 C CA . PHE B 1 317 ? -34.442 52.608 24.867 1.00 12.82 360 PHE B CA 1
ATOM 6124 C C . PHE B 1 317 ? -34.724 51.137 24.560 1.00 14.80 360 PHE B C 1
ATOM 6125 O O . PHE B 1 317 ? -35.170 50.387 25.433 1.00 14.43 360 PHE B O 1
ATOM 6133 N N . ILE B 1 318 ? -34.485 50.724 23.313 1.00 13.74 361 ILE B N 1
ATOM 6134 C CA . ILE B 1 318 ? -34.766 49.362 22.884 1.00 11.87 361 ILE B CA 1
ATOM 6135 C C . ILE B 1 318 ? -33.512 48.775 22.263 1.00 13.80 361 ILE B C 1
ATOM 6136 O O . ILE B 1 318 ? -32.608 49.497 21.838 1.00 15.01 361 ILE B O 1
ATOM 6141 N N . GLY B 1 319 ? -33.455 47.447 22.221 1.00 13.85 362 GLY B N 1
ATOM 6142 C CA . GLY B 1 319 ? -32.288 46.803 21.653 1.00 15.70 362 GLY B CA 1
ATOM 6143 C C . GLY B 1 319 ? -32.514 45.329 21.420 1.00 13.53 362 GLY B C 1
ATOM 6144 O O . GLY B 1 319 ? -33.435 44.724 21.970 1.00 15.11 362 GLY B O 1
ATOM 6145 N N . ASN B 1 320 ? -31.637 44.756 20.602 1.00 12.57 363 ASN B N 1
ATOM 6146 C CA . ASN B 1 320 ? -31.675 43.333 20.271 1.00 13.18 363 ASN B CA 1
ATOM 6147 C C . ASN B 1 320 ? -30.210 42.908 20.243 1.00 15.35 363 ASN B C 1
ATOM 6148 O O . ASN B 1 320 ? -29.573 42.914 19.188 1.00 13.66 363 ASN B O 1
ATOM 6153 N N . THR B 1 321 ? -29.678 42.559 21.422 1.00 14.39 364 THR B N 1
ATOM 6154 C CA . THR B 1 321 ? -28.237 42.466 21.572 1.00 13.82 364 THR B CA 1
ATOM 6155 C C . THR B 1 321 ? -27.802 41.030 21.836 1.00 14.93 364 THR B C 1
ATOM 6156 O O . THR B 1 321 ? -28.440 40.314 22.625 1.00 14.08 364 THR B O 1
ATOM 6160 N N . PRO B 1 322 ? -26.709 40.590 21.213 1.00 16.10 365 PRO B N 1
ATOM 6161 C CA . PRO B 1 322 ? -26.228 39.226 21.444 1.00 15.68 365 PRO B CA 1
ATOM 6162 C C . PRO B 1 322 ? -25.389 39.086 22.695 1.00 13.56 365 PRO B C 1
ATOM 6163 O O . PRO B 1 322 ? -25.072 37.953 23.077 1.00 16.78 365 PRO B O 1
ATOM 6167 N N . GLU B 1 323 ? -25.018 40.186 23.334 1.00 12.38 366 GLU B N 1
ATOM 6168 C CA . GLU B 1 323 ? -23.928 40.189 24.308 1.00 13.80 366 GLU B CA 1
ATOM 6169 C C . GLU B 1 323 ? -24.446 40.141 25.741 1.00 13.34 366 GLU B C 1
ATOM 6170 O O . GLU B 1 323 ? -25.258 40.983 26.145 1.00 13.44 366 GLU B O 1
ATOM 6176 N N . ARG B 1 324 ? -23.934 39.178 26.509 1.00 13.53 367 ARG B N 1
ATOM 6177 C CA . ARG B 1 324 ? -24.229 39.030 27.927 1.00 14.07 367 ARG B CA 1
ATOM 6178 C C . ARG B 1 324 ? -23.158 39.734 28.760 1.00 15.16 367 ARG B C 1
ATOM 6179 O O . ARG B 1 324 ? -21.965 39.620 28.458 1.00 14.05 367 ARG B O 1
ATOM 6187 N N . LEU B 1 325 ? -23.586 40.490 29.775 1.00 13.55 368 LEU B N 1
ATOM 6188 C CA . LEU B 1 325 ? -22.655 40.948 30.801 1.00 13.15 368 LEU B CA 1
ATOM 6189 C C . LEU B 1 325 ? -22.477 39.865 31.855 1.00 14.91 368 LEU B C 1
ATOM 6190 O O . LEU B 1 325 ? -21.375 39.337 32.031 1.00 14.93 368 LEU B O 1
ATOM 6195 N N . PHE B 1 326 ? -23.557 39.497 32.550 1.00 14.02 369 PHE B N 1
ATOM 6196 C CA . PHE B 1 326 ? -23.508 38.281 33.346 1.00 14.04 369 PHE B CA 1
ATOM 6197 C C . PHE B 1 326 ? -24.917 37.762 33.593 1.00 14.70 369 PHE B C 1
ATOM 6198 O O . PHE B 1 326 ? -25.900 38.507 33.545 1.00 15.42 369 PHE B O 1
ATOM 6206 N N . GLN B 1 327 ? -24.990 36.459 33.829 1.00 14.97 370 GLN B N 1
ATOM 6207 C CA . GLN B 1 327 ? -26.170 35.815 34.386 1.00 18.05 370 GLN B CA 1
ATOM 6208 C C . GLN B 1 327 ? -25.789 35.192 35.723 1.00 17.97 370 GLN B C 1
ATOM 6209 O O . GLN B 1 327 ? -24.721 34.587 35.845 1.00 18.79 370 GLN B O 1
ATOM 6215 N N . ARG B 1 328 ? -26.658 35.339 36.724 1.00 15.53 371 ARG B N 1
ATOM 6216 C CA . ARG B 1 328 ? -26.476 34.677 38.011 1.00 18.20 371 ARG B CA 1
ATOM 6217 C C . ARG B 1 328 ? -27.692 33.809 38.288 1.00 20.10 371 ARG B C 1
ATOM 6218 O O . ARG B 1 328 ? -28.829 34.273 38.149 1.00 18.89 371 ARG B O 1
ATOM 6226 N N . THR B 1 329 ? -27.444 32.543 38.615 1.00 17.40 372 THR B N 1
ATOM 6227 C CA . THR B 1 329 ? -28.455 31.626 39.132 1.00 22.71 372 THR B CA 1
ATOM 6228 C C . THR B 1 329 ? -27.934 31.099 40.459 1.00 23.68 372 THR B C 1
ATOM 6229 O O . THR B 1 329 ? -27.019 30.269 40.478 1.00 20.41 372 THR B O 1
ATOM 6233 N N . GLN B 1 330 ? -28.520 31.578 41.559 1.00 20.62 373 GLN B N 1
ATOM 6234 C CA . GLN B 1 330 ? -28.027 31.282 42.898 1.00 23.14 373 GLN B CA 1
ATOM 6235 C C . GLN B 1 330 ? -26.542 31.614 42.992 1.00 22.29 373 GLN B C 1
ATOM 6236 O O . GLN B 1 330 ? -26.177 32.784 42.858 1.00 21.64 373 GLN B O 1
ATOM 6242 N N . LEU B 1 331 ? -25.674 30.622 43.207 1.00 19.72 374 LEU B N 1
ATOM 6243 C CA . LEU B 1 331 ? -24.253 30.922 43.350 1.00 19.96 374 LEU B CA 1
ATOM 6244 C C . LEU B 1 331 ? -23.478 30.893 42.042 1.00 22.73 374 LEU B C 1
ATOM 6245 O O . LEU B 1 331 ? -22.305 31.270 42.032 1.00 23.88 374 LEU B O 1
ATOM 6250 N N . GLY B 1 332 ? -24.088 30.470 40.930 1.00 18.38 375 GLY B N 1
ATOM 6251 C CA . GLY B 1 332 ? -23.369 30.394 39.672 1.00 19.44 375 GLY B CA 1
ATOM 6252 C C . GLY B 1 332 ? -23.488 31.694 38.900 1.00 20.28 375 GLY B C 1
ATOM 6253 O O . GLY B 1 332 ? -24.584 32.242 38.758 1.00 18.16 375 GLY B O 1
ATOM 6254 N N . VAL B 1 333 ? -22.349 32.198 38.416 1.00 20.27 376 VAL B N 1
ATOM 6255 C CA . VAL B 1 333 ? -22.325 33.362 37.538 1.00 19.60 376 VAL B CA 1
ATOM 6256 C C . VAL B 1 333 ? -21.638 32.970 36.241 1.00 21.10 376 VAL B C 1
ATOM 6257 O O . VAL B 1 333 ? -20.695 32.174 36.240 1.00 17.92 376 VAL B O 1
ATOM 6261 N N . CYS B 1 334 ? -22.103 33.528 35.132 1.00 17.75 377 CYS B N 1
ATOM 6262 C CA . CYS B 1 334 ? -21.387 33.307 33.890 1.00 17.68 377 CYS B CA 1
ATOM 6263 C C . CYS B 1 334 ? -21.370 34.593 33.086 1.00 19.57 377 CYS B C 1
ATOM 6264 O O . CYS B 1 334 ? -22.276 35.424 33.184 1.00 18.74 377 CYS B O 1
ATOM 6267 N N . SER B 1 335 ? -20.308 34.751 32.305 1.00 16.54 378 SER B N 1
ATOM 6268 C CA . SER B 1 335 ? -20.111 35.938 31.496 1.00 15.89 378 SER B CA 1
ATOM 6269 C C . SER B 1 335 ? -19.487 35.467 30.188 1.00 15.03 378 SER B C 1
ATOM 6270 O O . SER B 1 335 ? -19.494 34.274 29.872 1.00 15.89 378 SER B O 1
ATOM 6273 N N . GLU B 1 336 ? -18.959 36.402 29.410 1.00 14.88 379 GLU B N 1
ATOM 6274 C CA . GLU B 1 336 ? -18.393 36.040 28.123 1.00 14.92 379 GLU B CA 1
ATOM 6275 C C . GLU B 1 336 ? -17.466 37.152 27.666 1.00 15.98 379 GLU B C 1
ATOM 6276 O O . GLU B 1 336 ? -17.501 38.270 28.183 1.00 16.37 379 GLU B O 1
ATOM 6282 N N . ALA B 1 337 ? -16.642 36.824 26.680 1.00 14.54 380 ALA B N 1
ATOM 6283 C CA . ALA B 1 337 ? -15.621 37.722 26.164 1.00 15.10 380 ALA B CA 1
ATOM 6284 C C . ALA B 1 337 ? -15.670 37.697 24.650 1.00 16.07 380 ALA B C 1
ATOM 6285 O O . ALA B 1 337 ? -15.925 36.647 24.049 1.00 16.01 380 ALA B O 1
ATOM 6287 N N . LEU B 1 338 ? -15.418 38.853 24.040 1.00 17.22 381 LEU B N 1
ATOM 6288 C CA . LEU B 1 338 ? -15.390 38.965 22.588 1.00 18.36 381 LEU B CA 1
ATOM 6289 C C . LEU B 1 338 ? -14.301 39.936 22.164 1.00 18.67 381 LEU B C 1
ATOM 6290 O O . LEU B 1 338 ? -13.928 40.847 22.916 1.00 17.62 381 LEU B O 1
ATOM 6295 N N . ALA B 1 339 ? -13.823 39.740 20.937 1.00 16.30 382 ALA B N 1
ATOM 6296 C CA . ALA B 1 339 ? -12.887 40.637 20.268 1.00 16.09 382 ALA B CA 1
ATOM 6297 C C . ALA B 1 339 ? -12.686 40.140 18.842 1.00 17.91 382 ALA B C 1
ATOM 6298 O O . ALA B 1 339 ? -13.106 39.036 18.482 1.00 19.42 382 ALA B O 1
ATOM 6300 N N . ALA B 1 340 ? -12.011 40.969 18.043 1.00 16.71 383 ALA B N 1
ATOM 6301 C CA . ALA B 1 340 ? -11.614 40.639 16.674 1.00 20.77 383 ALA B CA 1
ATOM 6302 C C . ALA B 1 340 ? -12.831 40.360 15.802 1.00 18.73 383 ALA B C 1
ATOM 6303 O O . ALA B 1 340 ? -13.136 39.203 15.491 1.00 19.38 383 ALA B O 1
ATOM 6305 N N . THR B 1 341 ? -13.520 41.411 15.387 1.00 19.14 384 THR B N 1
ATOM 6306 C CA . THR B 1 341 ? -14.748 41.269 14.618 1.00 17.94 384 THR B CA 1
ATOM 6307 C C . THR B 1 341 ? -14.444 41.432 13.131 1.00 20.63 384 THR B C 1
ATOM 6308 O O . THR B 1 341 ? -13.599 42.245 12.746 1.00 19.66 384 THR B O 1
ATOM 6312 N N . ARG B 1 342 ? -15.122 40.641 12.305 1.00 21.52 385 ARG B N 1
ATOM 6313 C CA . ARG B 1 342 ? -15.024 40.731 10.857 1.00 19.94 385 ARG B CA 1
ATOM 6314 C C . ARG B 1 342 ? -16.413 40.475 10.296 1.00 20.58 385 ARG B C 1
ATOM 6315 O O . ARG B 1 342 ? -17.301 40.005 11.016 1.00 17.97 385 ARG B O 1
ATOM 6323 N N . PRO B 1 343 ? -16.647 40.805 9.028 1.00 22.04 386 PRO B N 1
ATOM 6324 C CA . PRO B 1 343 ? -17.979 40.573 8.458 1.00 20.46 386 PRO B CA 1
ATOM 6325 C C . PRO B 1 343 ? -18.282 39.090 8.296 1.00 22.39 386 PRO B C 1
ATOM 6326 O O . PRO B 1 343 ? -17.393 38.236 8.292 1.00 22.44 386 PRO B O 1
ATOM 6330 N N . ARG B 1 344 ? -19.574 38.792 8.185 1.00 20.79 387 ARG B N 1
ATOM 6331 C CA . ARG B 1 344 ? -20.008 37.570 7.529 1.00 23.71 387 ARG B CA 1
ATOM 6332 C C . ARG B 1 344 ? -19.851 37.744 6.024 1.00 26.01 387 ARG B C 1
ATOM 6333 O O . ARG B 1 344 ? -19.691 38.859 5.522 1.00 29.11 387 ARG B O 1
ATOM 6341 N N . ALA B 1 345 ? -19.884 36.630 5.300 1.00 27.81 388 ALA B N 1
ATOM 6342 C CA . ALA B 1 345 ? -19.853 36.673 3.844 1.00 28.22 388 ALA B CA 1
ATOM 6343 C C . ALA B 1 345 ? -21.001 35.846 3.294 1.00 29.79 388 ALA B C 1
ATOM 6344 O O . ALA B 1 345 ? -21.391 34.833 3.879 1.00 30.60 388 ALA B O 1
ATOM 6346 N N . ALA B 1 346 ? -21.541 36.292 2.158 1.00 33.65 389 ALA B N 1
ATOM 6347 C CA . ALA B 1 346 ? -22.717 35.631 1.598 1.00 36.18 389 ALA B CA 1
ATOM 6348 C C . ALA B 1 346 ? -22.407 34.193 1.203 1.00 36.04 389 ALA B C 1
ATOM 6349 O O . ALA B 1 346 ? -23.197 33.280 1.477 1.00 41.42 389 ALA B O 1
ATOM 6351 N N . SER B 1 347 ? -21.254 33.970 0.581 1.00 35.26 390 SER B N 1
ATOM 6352 C CA . SER B 1 347 ? -20.890 32.640 0.117 1.00 37.35 390 SER B CA 1
ATOM 6353 C C . SER B 1 347 ? -20.210 31.840 1.221 1.00 35.73 390 SER B C 1
ATOM 6354 O O . SER B 1 347 ? -19.388 32.367 1.976 1.00 36.04 390 SER B O 1
ATOM 6357 N N . SER B 1 348 ? -20.553 30.552 1.291 1.00 33.01 391 SER B N 1
ATOM 6358 C CA . SER B 1 348 ? -20.050 29.688 2.353 1.00 34.31 391 SER B CA 1
ATOM 6359 C C . SER B 1 348 ? -18.521 29.641 2.370 1.00 31.80 391 SER B C 1
ATOM 6360 O O . SER B 1 348 ? -17.906 29.590 3.445 1.00 30.94 391 SER B O 1
ATOM 6363 N N . ALA B 1 349 ? -17.887 29.675 1.194 1.00 28.90 392 ALA B N 1
ATOM 6364 C CA . ALA B 1 349 ? -16.430 29.563 1.134 1.00 31.90 392 ALA B CA 1
ATOM 6365 C C . ALA B 1 349 ? -15.752 30.800 1.708 1.00 31.70 392 ALA B C 1
ATOM 6366 O O . ALA B 1 349 ? -14.776 30.694 2.465 1.00 26.72 392 ALA B O 1
ATOM 6368 N N . ARG B 1 350 ? -16.238 31.982 1.337 1.00 30.47 393 ARG B N 1
ATOM 6369 C CA . ARG B 1 350 ? -15.637 33.210 1.835 1.00 30.83 393 ARG B CA 1
ATOM 6370 C C . ARG B 1 350 ? -15.924 33.403 3.324 1.00 28.16 393 ARG B C 1
ATOM 6371 O O . ARG B 1 350 ? -15.059 33.893 4.059 1.00 28.99 393 ARG B O 1
ATOM 6379 N N . ASP B 1 351 ? -17.108 32.992 3.786 1.00 26.23 394 ASP B N 1
ATOM 6380 C CA . ASP B 1 351 ? -17.427 33.072 5.211 1.00 28.19 394 ASP B CA 1
ATOM 6381 C C . ASP B 1 351 ? -16.491 32.193 6.037 1.00 26.85 394 ASP B C 1
ATOM 6382 O O . ASP B 1 351 ? -15.995 32.608 7.093 1.00 24.73 394 ASP B O 1
ATOM 6387 N N . MET B 1 352 ? -16.259 30.964 5.570 1.00 27.83 395 MET B N 1
ATOM 6388 C CA . MET B 1 352 ? -15.353 30.039 6.246 1.00 26.08 395 MET B CA 1
ATOM 6389 C C . MET B 1 352 ? -13.924 30.570 6.258 1.00 24.55 395 MET B C 1
ATOM 6390 O O . MET B 1 352 ? -13.189 30.376 7.235 1.00 23.65 395 MET B O 1
ATOM 6395 N N . GLU B 1 353 ? -13.506 31.241 5.180 1.00 26.08 396 GLU B N 1
ATOM 6396 C CA . GLU B 1 353 ? -12.149 31.772 5.134 1.00 26.21 396 GLU B CA 1
ATOM 6397 C C . GLU B 1 353 ? -11.956 32.874 6.168 1.00 26.97 396 GLU B C 1
ATOM 6398 O O . GLU B 1 353 ? -10.925 32.923 6.849 1.00 22.40 396 GLU B O 1
ATOM 6404 N N . ILE B 1 354 ? -12.940 33.766 6.299 1.00 25.67 397 ILE B N 1
ATOM 6405 C CA . ILE B 1 354 ? -12.852 34.816 7.307 1.00 27.02 397 ILE B CA 1
ATOM 6406 C C . ILE B 1 354 ? -12.780 34.204 8.697 1.00 21.36 397 ILE B C 1
ATOM 6407 O O . ILE B 1 354 ? -11.972 34.622 9.535 1.00 21.72 397 ILE B O 1
ATOM 6412 N N . GLU B 1 355 ? -13.618 33.200 8.959 1.00 23.14 398 GLU B N 1
ATOM 6413 C CA . GLU B 1 355 ? -13.612 32.546 10.260 1.00 22.44 398 GLU B CA 1
ATOM 6414 C C . GLU B 1 355 ? -12.268 31.887 10.536 1.00 22.91 398 GLU B C 1
ATOM 6415 O O . GLU B 1 355 ? -11.752 31.960 11.657 1.00 19.76 398 GLU B O 1
ATOM 6421 N N . ARG B 1 356 ? -11.664 31.258 9.524 1.00 21.14 399 ARG B N 1
ATOM 6422 C CA . ARG B 1 356 ? -10.376 30.616 9.768 1.00 22.70 399 ARG B CA 1
ATOM 6423 C C . ARG B 1 356 ? -9.279 31.645 10.030 1.00 20.45 399 ARG B C 1
ATOM 6424 O O . ARG B 1 356 ? -8.374 31.405 10.842 1.00 20.70 399 ARG B O 1
ATOM 6432 N N . ASP B 1 357 ? -9.329 32.792 9.347 1.00 23.66 400 ASP B N 1
ATOM 6433 C CA . ASP B 1 357 ? -8.356 33.846 9.621 1.00 23.61 400 ASP B CA 1
ATOM 6434 C C . ASP B 1 357 ? -8.458 34.311 11.070 1.00 24.66 400 ASP B C 1
ATOM 6435 O O . ASP B 1 357 ? -7.438 34.540 11.731 1.00 21.96 400 ASP B O 1
ATOM 6440 N N . LEU B 1 358 ? -9.685 34.435 11.586 1.00 20.21 401 LEU B N 1
ATOM 6441 C CA . LEU B 1 358 ? -9.865 34.817 12.984 1.00 20.44 401 LEU B CA 1
ATOM 6442 C C . LEU B 1 358 ? -9.282 33.768 13.922 1.00 20.75 401 LEU B C 1
ATOM 6443 O O . LEU B 1 358 ? -8.650 34.104 14.931 1.00 19.84 401 LEU B O 1
ATOM 6448 N N . LEU B 1 359 ? -9.489 32.487 13.609 1.00 20.32 402 LEU B N 1
ATOM 6449 C CA . LEU B 1 359 ? -9.081 31.417 14.511 1.00 21.47 402 LEU B CA 1
ATOM 6450 C C . LEU B 1 359 ? -7.586 31.139 14.475 1.00 22.51 402 LEU B C 1
ATOM 6451 O O . LEU B 1 359 ? -7.061 30.535 15.420 1.00 19.25 402 LEU B O 1
ATOM 6456 N N . THR B 1 360 ? -6.897 31.549 13.407 1.00 21.75 403 THR B N 1
ATOM 6457 C CA . THR B 1 360 ? -5.481 31.251 13.247 1.00 24.22 403 THR B CA 1
ATOM 6458 C C . THR B 1 360 ? -4.568 32.463 13.352 1.00 21.09 403 THR B C 1
ATOM 6459 O O . THR B 1 360 ? -3.365 32.283 13.565 1.00 23.30 403 THR B O 1
ATOM 6463 N N . SER B 1 361 ? -5.091 33.672 13.202 1.00 19.72 404 SER B N 1
ATOM 6464 C CA . SER B 1 361 ? -4.281 34.879 13.295 1.00 22.21 404 SER B CA 1
ATOM 6465 C C . SER B 1 361 ? -3.581 34.977 14.648 1.00 22.97 404 SER B C 1
ATOM 6466 O O . SER B 1 361 ? -4.258 34.995 15.688 1.00 18.51 404 SER B O 1
ATOM 6469 N N . PRO B 1 362 ? -2.246 35.059 14.685 1.00 20.31 405 PRO B N 1
ATOM 6470 C CA . PRO B 1 362 ? -1.569 35.292 15.975 1.00 21.29 405 PRO B CA 1
ATOM 6471 C C . PRO B 1 362 ? -1.914 36.643 16.576 1.00 19.80 405 PRO B C 1
ATOM 6472 O O . PRO B 1 362 ? -2.023 36.772 17.800 1.00 19.18 405 PRO B O 1
ATOM 6476 N N . LYS B 1 363 ? -2.108 37.655 15.732 1.00 19.75 406 LYS B N 1
ATOM 6477 C CA . LYS B 1 363 ? -2.468 38.976 16.227 1.00 21.46 406 LYS B CA 1
ATOM 6478 C C . LYS B 1 363 ? -3.854 38.968 16.861 1.00 18.60 406 LYS B C 1
ATOM 6479 O O . LYS B 1 363 ? -4.041 39.487 17.965 1.00 18.51 406 LYS B O 1
ATOM 6485 N N . ASP B 1 364 ? -4.838 38.384 16.171 1.00 17.68 407 ASP B N 1
ATOM 6486 C CA . ASP B 1 364 ? -6.183 38.293 16.738 1.00 16.97 407 ASP B CA 1
ATOM 6487 C C . ASP B 1 364 ? -6.185 37.497 18.037 1.00 17.49 407 ASP B C 1
ATOM 6488 O O . ASP B 1 364 ? -6.904 37.847 18.981 1.00 17.22 407 ASP B O 1
ATOM 6493 N N . ASP B 1 365 ? -5.399 36.418 18.104 1.00 16.30 408 ASP B N 1
ATOM 6494 C CA . ASP B 1 365 ? -5.317 35.645 19.343 1.00 17.83 408 ASP B CA 1
ATOM 6495 C C . ASP B 1 365 ? -4.831 36.504 20.507 1.00 19.13 408 ASP B C 1
ATOM 6496 O O . ASP B 1 365 ? -5.373 36.428 21.619 1.00 16.75 408 ASP B O 1
ATOM 6501 N N . LEU B 1 366 ? -3.797 37.318 20.277 1.00 17.60 409 LEU B N 1
ATOM 6502 C CA . LEU B 1 366 ? -3.285 38.192 21.330 1.00 17.74 409 LEU B CA 1
ATOM 6503 C C . LEU B 1 366 ? -4.313 39.241 21.727 1.00 16.67 409 LEU B C 1
ATOM 6504 O O . LEU B 1 366 ? -4.495 39.523 22.917 1.00 16.09 409 LEU B O 1
ATOM 6509 N N . GLU B 1 367 ? -4.978 39.843 20.741 1.00 15.12 410 GLU B N 1
ATOM 6510 C CA . GLU B 1 367 ? -5.970 40.868 21.033 1.00 13.33 410 GLU B CA 1
ATOM 6511 C C . GLU B 1 367 ? -7.161 40.274 21.760 1.00 14.50 410 GLU B C 1
ATOM 6512 O O . GLU B 1 367 ? -7.724 40.913 22.653 1.00 13.69 410 GLU B O 1
ATOM 6518 N N . PHE B 1 368 ? -7.561 39.055 21.390 1.00 14.81 411 PHE B N 1
ATOM 6519 C CA . PHE B 1 368 ? -8.654 38.404 22.107 1.00 16.18 411 PHE B CA 1
ATOM 6520 C C . PHE B 1 368 ? -8.226 38.024 23.515 1.00 17.07 411 PHE B C 1
ATOM 6521 O O . PHE B 1 368 ? -8.997 38.177 24.472 1.00 16.37 411 PHE B O 1
ATOM 6529 N N . SER B 1 369 ? -6.991 37.546 23.668 1.00 17.72 412 SER B N 1
ATOM 6530 C CA . SER B 1 369 ? -6.549 37.110 24.989 1.00 17.47 412 SER B CA 1
ATOM 6531 C C . SER B 1 369 ? -6.564 38.246 26.001 1.00 14.02 412 SER B C 1
ATOM 6532 O O . SER B 1 369 ? -6.918 38.026 27.166 1.00 16.28 412 SER B O 1
ATOM 6535 N N . ILE B 1 370 ? -6.187 39.467 25.599 1.00 15.63 413 ILE B N 1
ATOM 6536 C CA . ILE B 1 370 ? -6.218 40.545 26.588 1.00 14.55 413 ILE B CA 1
ATOM 6537 C C . ILE B 1 370 ? -7.640 40.816 27.063 1.00 14.69 413 ILE B C 1
ATOM 6538 O O . ILE B 1 370 ? -7.848 41.143 28.236 1.00 15.98 413 ILE B O 1
ATOM 6543 N N . VAL B 1 371 ? -8.640 40.676 26.185 1.00 12.89 414 VAL B N 1
ATOM 6544 C CA . VAL B 1 371 ? -10.022 40.840 26.633 1.00 13.18 414 VAL B CA 1
ATOM 6545 C C . VAL B 1 371 ? -10.441 39.660 27.508 1.00 13.32 414 VAL B C 1
ATOM 6546 O O . VAL B 1 371 ? -10.981 39.839 28.608 1.00 15.22 414 VAL B O 1
ATOM 6550 N N . ARG B 1 372 ? -10.240 38.437 27.009 1.00 14.34 415 ARG B N 1
ATOM 6551 C CA . ARG B 1 372 ? -10.670 37.247 27.739 1.00 14.14 415 ARG B CA 1
ATOM 6552 C C . ARG B 1 372 ? -10.026 37.181 29.123 1.00 14.10 415 ARG B C 1
ATOM 6553 O O . ARG B 1 372 ? -10.697 36.927 30.130 1.00 12.84 415 ARG B O 1
ATOM 6561 N N . GLU B 1 373 ? -8.724 37.420 29.191 1.00 14.75 416 GLU B N 1
ATOM 6562 C CA . GLU B 1 373 ? -8.028 37.264 30.464 1.00 15.27 416 GLU B CA 1
ATOM 6563 C C . GLU B 1 373 ? -8.363 38.392 31.430 1.00 14.38 416 GLU B C 1
ATOM 6564 O O . GLU B 1 373 ? -8.295 38.203 32.654 1.00 14.96 416 GLU B O 1
ATOM 6570 N N . ASN B 1 374 ? -8.733 39.564 30.910 1.00 13.14 417 ASN B N 1
ATOM 6571 C CA . ASN B 1 374 ? -9.171 40.648 31.782 1.00 14.75 417 ASN B CA 1
ATOM 6572 C C . ASN B 1 374 ? -10.481 40.292 32.479 1.00 13.85 417 ASN B C 1
ATOM 6573 O O . ASN B 1 374 ? -10.612 40.457 33.702 1.00 14.54 417 ASN B O 1
ATOM 6578 N N . ILE B 1 375 ? -11.466 39.808 31.713 1.00 14.81 418 ILE B N 1
ATOM 6579 C CA . ILE B 1 375 ? -12.745 39.400 32.298 1.00 11.43 418 ILE B CA 1
ATOM 6580 C C . ILE B 1 375 ? -12.554 38.197 33.218 1.00 14.86 418 ILE B C 1
ATOM 6581 O O . ILE B 1 375 ? -13.158 38.114 34.295 1.00 15.40 418 ILE B O 1
ATOM 6586 N N . ARG B 1 376 ? -11.733 37.233 32.801 1.00 15.44 419 ARG B N 1
ATOM 6587 C CA . ARG B 1 376 ? -11.450 36.069 33.636 1.00 16.13 419 ARG B CA 1
ATOM 6588 C C . ARG B 1 376 ? -10.951 36.481 35.012 1.00 16.65 419 ARG B C 1
ATOM 6589 O O . ARG B 1 376 ? -11.429 35.976 36.033 1.00 16.31 419 ARG B O 1
ATOM 6597 N N . GLU B 1 377 ? -9.976 37.395 35.063 1.00 14.87 420 GLU B N 1
ATOM 6598 C CA . GLU B 1 377 ? -9.448 37.774 36.366 1.00 16.99 420 GLU B CA 1
ATOM 6599 C C . GLU B 1 377 ? -10.451 38.608 37.166 1.00 19.03 420 GLU B C 1
ATOM 6600 O O . GLU B 1 377 ? -10.465 38.526 38.398 1.00 16.36 420 GLU B O 1
ATOM 6606 N N . LYS B 1 378 ? -11.334 39.371 36.507 1.00 18.48 421 LYS B N 1
ATOM 6607 C CA . LYS B 1 378 ? -12.423 40.002 37.254 1.00 18.11 421 LYS B CA 1
ATOM 6608 C C . LYS B 1 378 ? -13.250 38.957 37.992 1.00 16.30 421 LYS B C 1
ATOM 6609 O O . LYS B 1 378 ? -13.547 39.116 39.181 1.00 18.25 421 LYS B O 1
ATOM 6615 N N . LEU B 1 379 ? -13.649 37.883 37.296 1.00 16.41 422 LEU B N 1
ATOM 6616 C CA . LEU B 1 379 ? -14.402 36.819 37.962 1.00 16.45 422 LEU B CA 1
ATOM 6617 C C . LEU B 1 379 ? -13.549 36.114 39.012 1.00 18.92 422 LEU B C 1
ATOM 6618 O O . LEU B 1 379 ? -14.042 35.750 40.087 1.00 16.47 422 LEU B O 1
ATOM 6623 N N . ASN B 1 380 ? -12.270 35.894 38.702 1.00 16.13 423 ASN B N 1
ATOM 6624 C CA . ASN B 1 380 ? -11.384 35.172 39.616 1.00 16.99 423 ASN B CA 1
ATOM 6625 C C . ASN B 1 380 ? -11.174 35.923 40.924 1.00 16.96 423 ASN B C 1
ATOM 6626 O O . ASN B 1 380 ? -10.880 35.304 41.956 1.00 22.36 423 ASN B O 1
ATOM 6631 N N . GLY B 1 381 ? -11.296 37.251 40.910 1.00 15.17 424 GLY B N 1
ATOM 6632 C CA . GLY B 1 381 ? -11.145 38.002 42.145 1.00 19.70 424 GLY B CA 1
ATOM 6633 C C . GLY B 1 381 ? -12.292 37.798 43.112 1.00 22.04 424 GLY B C 1
ATOM 6634 O O . GLY B 1 381 ? -12.149 38.069 44.310 1.00 21.22 424 GLY B O 1
ATOM 6635 N N . ILE B 1 382 ? -13.421 37.309 42.620 1.00 17.38 425 ILE B N 1
ATOM 6636 C CA . ILE B 1 382 ? -14.615 37.128 43.431 1.00 17.18 425 ILE B CA 1
ATOM 6637 C C . ILE B 1 382 ? -14.953 35.655 43.610 1.00 19.73 425 ILE B C 1
ATOM 6638 O O . ILE B 1 382 ? -15.324 35.223 44.704 1.00 22.03 425 ILE B O 1
ATOM 6643 N N . CYS B 1 383 ? -14.825 34.877 42.549 1.00 19.12 426 CYS B N 1
ATOM 6644 C CA . CYS B 1 383 ? -15.193 33.476 42.544 1.00 22.46 426 CYS B CA 1
ATOM 6645 C C . CYS B 1 383 ? -14.002 32.625 42.963 1.00 27.87 426 CYS B C 1
ATOM 6646 O O . CYS B 1 383 ? -12.860 32.919 42.600 1.00 29.03 426 CYS B O 1
ATOM 6649 N N . ASP B 1 384 ? -14.265 31.576 43.740 1.00 31.39 427 ASP B N 1
ATOM 6650 C CA . ASP B 1 384 ? -13.182 30.674 44.120 1.00 35.84 427 ASP B CA 1
ATOM 6651 C C . ASP B 1 384 ? -12.532 30.064 42.882 1.00 40.61 427 ASP B C 1
ATOM 6652 O O . ASP B 1 384 ? -11.320 30.206 42.665 1.00 41.34 427 ASP B O 1
ATOM 6657 N N . ARG B 1 385 ? -13.333 29.418 42.032 1.00 37.74 428 ARG B N 1
ATOM 6658 C CA . ARG B 1 385 ? -12.849 28.830 40.789 1.00 38.38 428 ARG B CA 1
ATOM 6659 C C . ARG B 1 385 ? -13.602 29.428 39.604 1.00 30.49 428 ARG B C 1
ATOM 6660 O O . ARG B 1 385 ? -14.794 29.739 39.703 1.00 28.71 428 ARG B O 1
ATOM 6668 N N . VAL B 1 386 ? -12.886 29.606 38.499 1.00 30.75 429 VAL B N 1
ATOM 6669 C CA . VAL B 1 386 ? -13.423 30.125 37.247 1.00 26.38 429 VAL B CA 1
ATOM 6670 C C . VAL B 1 386 ? -13.167 29.087 36.164 1.00 30.34 429 VAL B C 1
ATOM 6671 O O . VAL B 1 386 ? -12.062 28.542 36.074 1.00 34.10 429 VAL B O 1
ATOM 6675 N N . VAL B 1 387 ? -14.178 28.817 35.342 1.00 22.94 430 VAL B N 1
ATOM 6676 C CA . VAL B 1 387 ? -14.034 27.940 34.186 1.00 22.17 430 VAL B CA 1
ATOM 6677 C C . VAL B 1 387 ? -14.123 28.796 32.932 1.00 23.89 430 VAL B C 1
ATOM 6678 O O . VAL B 1 387 ? -14.887 29.767 32.888 1.00 21.11 430 VAL B O 1
ATOM 6682 N N . VAL B 1 388 ? -13.320 28.452 31.926 1.00 22.01 431 VAL B N 1
ATOM 6683 C CA . VAL B 1 388 ? -13.315 29.128 30.630 1.00 22.46 431 VAL B CA 1
ATOM 6684 C C . VAL B 1 388 ? -13.573 28.073 29.565 1.00 23.50 431 VAL B C 1
ATOM 6685 O O . VAL B 1 388 ? -12.824 27.092 29.467 1.00 23.46 431 VAL B O 1
ATOM 6689 N N . LYS B 1 389 ? -14.630 28.265 28.768 1.00 22.90 432 LYS B N 1
ATOM 6690 C CA . LYS B 1 389 ? -14.974 27.232 27.798 1.00 25.36 432 LYS B CA 1
ATOM 6691 C C . LYS B 1 389 ? -15.757 27.806 26.623 1.00 25.33 432 LYS B C 1
ATOM 6692 O O . LYS B 1 389 ? -16.846 28.351 26.821 1.00 31.19 432 LYS B O 1
ATOM 6698 N N . PRO B 1 390 ? -15.230 27.737 25.388 1.00 22.96 433 PRO B N 1
ATOM 6699 C CA . PRO B 1 390 ? -13.871 27.284 25.090 1.00 26.64 433 PRO B CA 1
ATOM 6700 C C . PRO B 1 390 ? -12.894 28.420 25.305 1.00 22.79 433 PRO B C 1
ATOM 6701 O O . PRO B 1 390 ? -13.341 29.530 25.578 1.00 26.92 433 PRO B O 1
ATOM 6705 N N . GLN B 1 391 ? -11.595 28.152 25.187 1.00 24.29 434 GLN B N 1
ATOM 6706 C CA . GLN B 1 391 ? -10.622 29.234 25.218 1.00 24.37 434 GLN B CA 1
ATOM 6707 C C . GLN B 1 391 ? -10.852 30.192 24.058 1.00 23.98 434 GLN B C 1
ATOM 6708 O O . GLN B 1 391 ? -10.726 31.411 24.220 1.00 19.95 434 GLN B O 1
ATOM 6714 N N . LYS B 1 392 ? -11.220 29.661 22.890 1.00 19.85 435 LYS B N 1
ATOM 6715 C CA . LYS B 1 392 ? -11.364 30.492 21.698 1.00 20.09 435 LYS B CA 1
ATOM 6716 C C . LYS B 1 392 ? -12.233 29.778 20.674 1.00 20.86 435 LYS B C 1
ATOM 6717 O O . LYS B 1 392 ? -11.915 28.659 20.260 1.00 21.05 435 LYS B O 1
ATOM 6723 N N . THR B 1 393 ? -13.326 30.418 20.270 1.00 18.01 436 THR B N 1
ATOM 6724 C CA . THR B 1 393 ? -14.115 29.990 19.121 1.00 17.85 436 THR B CA 1
ATOM 6725 C C . THR B 1 393 ? -14.532 31.243 18.373 1.00 17.00 436 THR B C 1
ATOM 6726 O O . THR B 1 393 ? -14.269 32.361 18.819 1.00 19.09 436 THR B O 1
ATOM 6730 N N . VAL B 1 394 ? -15.184 31.076 17.222 1.00 16.73 437 VAL B N 1
ATOM 6731 C CA . VAL B 1 394 ? -15.801 32.200 16.530 1.00 17.13 437 VAL B CA 1
ATOM 6732 C C . VAL B 1 394 ? -17.310 32.089 16.713 1.00 19.29 437 VAL B C 1
ATOM 6733 O O . VAL B 1 394 ? -17.914 31.063 16.381 1.00 18.99 437 VAL B O 1
ATOM 6737 N N . ARG B 1 395 ? -17.909 33.134 17.262 1.00 17.06 438 ARG B N 1
ATOM 6738 C CA . ARG B 1 395 ? -19.358 33.258 17.320 1.00 17.50 438 ARG B CA 1
ATOM 6739 C C . ARG B 1 395 ? -19.837 33.949 16.052 1.00 16.75 438 ARG B C 1
ATOM 6740 O O . ARG B 1 395 ? -19.359 35.034 15.714 1.00 17.94 438 ARG B O 1
ATOM 6748 N N . LYS B 1 396 ? -20.766 33.312 15.342 1.00 18.97 439 LYS B N 1
ATOM 6749 C CA . LYS B 1 396 ? -21.272 33.825 14.073 1.00 21.29 439 LYS B CA 1
ATOM 6750 C C . LYS B 1 396 ? -22.597 34.540 14.319 1.00 23.37 439 LYS B C 1
ATOM 6751 O O . LYS B 1 396 ? -23.586 33.910 14.700 1.00 25.89 439 LYS B O 1
ATOM 6757 N N . LEU B 1 397 ? -22.614 35.850 14.120 1.00 20.23 440 LEU B N 1
ATOM 6758 C CA . LEU B 1 397 ? -23.841 36.617 14.237 1.00 24.24 440 LEU B CA 1
ATOM 6759 C C . LEU B 1 397 ? -24.421 36.837 12.841 1.00 24.90 440 LEU B C 1
ATOM 6760 O O . LEU B 1 397 ? -23.862 36.389 11.836 1.00 22.49 440 LEU B O 1
ATOM 6765 N N . ALA B 1 398 ? -25.547 37.555 12.781 1.00 24.64 441 ALA B N 1
ATOM 6766 C CA . ALA B 1 398 ? -26.241 37.753 11.509 1.00 24.23 441 ALA B CA 1
ATOM 6767 C C . ALA B 1 398 ? -25.332 38.398 10.471 1.00 25.58 441 ALA B C 1
ATOM 6768 O O . ALA B 1 398 ? -25.253 37.939 9.326 1.00 26.38 441 ALA B O 1
ATOM 6770 N N . ARG B 1 399 ? -24.617 39.457 10.853 1.00 22.48 442 ARG B N 1
ATOM 6771 C CA . ARG B 1 399 ? -23.842 40.199 9.875 1.00 22.88 442 ARG B CA 1
ATOM 6772 C C . ARG B 1 399 ? -22.367 40.351 10.204 1.00 23.24 442 ARG B C 1
ATOM 6773 O O . ARG B 1 399 ? -21.621 40.855 9.356 1.00 20.15 442 ARG B O 1
ATOM 6781 N N . VAL B 1 400 ? -21.921 39.957 11.394 1.00 20.80 443 VAL B N 1
ATOM 6782 C CA . VAL B 1 400 ? -20.505 39.969 11.744 1.00 19.38 443 VAL B CA 1
ATOM 6783 C C . VAL B 1 400 ? -20.201 38.674 12.483 1.00 17.85 443 VAL B C 1
ATOM 6784 O O . VAL B 1 400 ? -21.100 37.935 12.883 1.00 20.05 443 VAL B O 1
ATOM 6788 N N . GLN B 1 401 ? -18.912 38.393 12.652 1.00 16.21 444 GLN B N 1
ATOM 6789 C CA . GLN B 1 401 ? -18.475 37.261 13.449 1.00 16.11 444 GLN B CA 1
ATOM 6790 C C . GLN B 1 401 ? -17.211 37.672 14.191 1.00 15.22 444 GLN B C 1
ATOM 6791 O O . GLN B 1 401 ? -16.490 38.572 13.755 1.00 17.64 444 GLN B O 1
ATOM 6797 N N . HIS B 1 402 ? -16.955 37.020 15.320 1.00 16.44 445 HIS B N 1
ATOM 6798 C CA . HIS B 1 402 ? -15.887 37.498 16.191 1.00 16.81 445 HIS B CA 1
ATOM 6799 C C . HIS B 1 402 ? -15.397 36.369 17.084 1.00 17.32 445 HIS B C 1
ATOM 6800 O O . HIS B 1 402 ? -16.082 35.363 17.284 1.00 18.67 445 HIS B O 1
ATOM 6807 N N . LEU B 1 403 ? -14.190 36.551 17.622 1.00 16.33 446 LEU B N 1
ATOM 6808 C CA . LEU B 1 403 ? -13.676 35.596 18.589 1.00 16.52 446 LEU B CA 1
ATOM 6809 C C . LEU B 1 403 ? -14.501 35.656 19.875 1.00 16.75 446 LEU B C 1
ATOM 6810 O O . LEU B 1 403 ? -15.052 36.699 20.242 1.00 17.25 446 LEU B O 1
ATOM 6815 N N . TYR B 1 404 ? -14.581 34.522 20.566 1.00 15.86 447 TYR B N 1
ATOM 6816 C CA . TYR B 1 404 ? -15.590 34.382 21.606 1.00 16.34 447 TYR B CA 1
ATOM 6817 C C . TYR B 1 404 ? -15.156 33.335 22.616 1.00 16.27 447 TYR B C 1
ATOM 6818 O O . TYR B 1 404 ? -14.533 32.334 22.258 1.00 18.15 447 TYR B O 1
ATOM 6827 N N . SER B 1 405 ? -15.497 33.581 23.878 1.00 16.00 448 SER B N 1
ATOM 6828 C CA . SER B 1 405 ? -15.281 32.637 24.960 1.00 17.54 448 SER B CA 1
ATOM 6829 C C . SER B 1 405 ? -16.368 32.856 26.000 1.00 16.99 448 SER B C 1
ATOM 6830 O O . SER B 1 405 ? -16.789 33.990 26.239 1.00 16.14 448 SER B O 1
ATOM 6833 N N . GLN B 1 406 ? -16.808 31.769 26.623 1.00 19.48 449 GLN B N 1
ATOM 6834 C CA . GLN B 1 406 ? -17.676 31.848 27.789 1.00 19.14 449 GLN B CA 1
ATOM 6835 C C . GLN B 1 406 ? -16.874 31.571 29.054 1.00 19.68 449 GLN B C 1
ATOM 6836 O O . GLN B 1 406 ? -15.963 30.737 29.065 1.00 20.96 449 GLN B O 1
ATOM 6842 N N . LEU B 1 407 ? -17.237 32.272 30.128 1.00 17.28 450 LEU B N 1
ATOM 6843 C CA . LEU B 1 407 ? -16.563 32.154 31.416 1.00 16.86 450 LEU B CA 1
ATOM 6844 C C . LEU B 1 407 ? -17.606 32.014 32.514 1.00 19.49 450 LEU B C 1
ATOM 6845 O O . LEU B 1 407 ? -18.696 32.582 32.420 1.00 20.26 450 LEU B O 1
ATOM 6850 N N . ALA B 1 408 ? -17.276 31.252 33.556 1.00 19.28 451 ALA B N 1
ATOM 6851 C CA . ALA B 1 408 ? -18.225 31.052 34.642 1.00 17.83 451 ALA B CA 1
ATOM 6852 C C . ALA B 1 408 ? -17.477 30.796 35.941 1.00 20.31 451 ALA B C 1
ATOM 6853 O O . ALA B 1 408 ? -16.331 30.346 35.944 1.00 20.37 451 ALA B O 1
ATOM 6855 N N . GLY B 1 409 ? -18.147 31.087 37.050 1.00 19.30 452 GLY B N 1
ATOM 6856 C CA . GLY B 1 409 ? -17.561 30.855 38.353 1.00 18.52 452 GLY B CA 1
ATOM 6857 C C . GLY B 1 409 ? -18.636 30.681 39.397 1.00 19.72 452 GLY B C 1
ATOM 6858 O O . GLY B 1 409 ? -19.806 30.996 39.172 1.00 19.66 452 GLY B O 1
ATOM 6859 N N . ARG B 1 410 ? -18.226 30.154 40.541 1.00 20.31 453 ARG B N 1
ATOM 6860 C CA . ARG B 1 410 ? -19.130 29.950 41.662 1.00 22.14 453 ARG B CA 1
ATOM 6861 C C . ARG B 1 410 ? -18.883 31.022 42.715 1.00 22.77 453 ARG B C 1
ATOM 6862 O O . ARG B 1 410 ? -17.744 31.219 43.159 1.00 20.78 453 ARG B O 1
ATOM 6870 N N . LEU B 1 411 ? -19.946 31.715 43.107 1.00 18.42 454 LEU B N 1
ATOM 6871 C CA . LEU B 1 411 ? -19.845 32.699 44.170 1.00 19.29 454 LEU B CA 1
ATOM 6872 C C . LEU B 1 411 ? -19.757 32.005 45.524 1.00 20.45 454 LEU B C 1
ATOM 6873 O O . LEU B 1 411 ? -20.236 30.884 45.700 1.00 20.11 454 LEU B O 1
ATOM 6878 N N . THR B 1 412 ? -19.127 32.692 46.480 1.00 19.79 455 THR B N 1
ATOM 6879 C CA . THR B 1 412 ? -19.150 32.252 47.874 1.00 23.80 455 THR B CA 1
ATOM 6880 C C . THR B 1 412 ? -20.519 32.486 48.505 1.00 23.40 455 THR B C 1
ATOM 6881 O O . THR B 1 412 ? -20.992 31.670 49.306 1.00 24.28 455 THR B O 1
ATOM 6885 N N . LYS B 1 413 ? -21.159 33.605 48.175 1.00 22.75 456 LYS B N 1
ATOM 6886 C CA . LYS B 1 413 ? -22.480 33.923 48.689 1.00 22.92 456 LYS B CA 1
ATOM 6887 C C . LYS B 1 413 ? -23.237 34.692 47.617 1.00 25.32 456 LYS B C 1
ATOM 6888 O O . LYS B 1 413 ? -22.632 35.369 46.776 1.00 21.85 456 LYS B O 1
ATOM 6894 N N . GLU B 1 414 ? -24.568 34.584 47.656 1.00 21.76 457 GLU B N 1
ATOM 6895 C CA . GLU B 1 414 ? -25.377 35.250 46.638 1.00 22.02 457 GLU B CA 1
ATOM 6896 C C . GLU B 1 414 ? -25.231 36.765 46.713 1.00 21.96 457 GLU B C 1
ATOM 6897 O O . GLU B 1 414 ? -25.372 37.444 45.692 1.00 22.86 457 GLU B O 1
ATOM 6903 N N . ASP B 1 415 ? -24.923 37.311 47.890 1.00 19.64 458 ASP B N 1
ATOM 6904 C CA . ASP B 1 415 ? -24.737 38.755 48.006 1.00 23.24 458 ASP B CA 1
ATOM 6905 C C . ASP B 1 415 ? -23.525 39.274 47.227 1.00 25.45 458 ASP B C 1
ATOM 6906 O O . ASP B 1 415 ? -23.412 40.488 47.038 1.00 25.57 458 ASP B O 1
ATOM 6911 N N . ASP B 1 416 ? -22.624 38.402 46.769 1.00 19.00 459 ASP B N 1
ATOM 6912 C CA . ASP B 1 416 ? -21.527 38.868 45.933 1.00 19.32 459 ASP B CA 1
ATOM 6913 C C . ASP B 1 416 ? -21.983 39.249 44.527 1.00 20.97 459 ASP B C 1
ATOM 6914 O O . ASP B 1 416 ? -21.145 39.604 43.692 1.00 19.94 459 ASP B O 1
ATOM 6919 N N . GLU B 1 417 ? -23.285 39.158 44.250 1.00 18.96 460 GLU B N 1
ATOM 6920 C CA . GLU B 1 417 ? -23.825 39.641 42.983 1.00 17.08 460 GLU B CA 1
ATOM 6921 C C . GLU B 1 417 ? -23.358 41.059 42.684 1.00 17.98 460 GLU B C 1
ATOM 6922 O O . GLU B 1 417 ? -22.963 41.375 41.553 1.00 18.15 460 GLU B O 1
ATOM 6928 N N . TYR B 1 418 ? -23.405 41.940 43.686 1.00 17.21 461 TYR B N 1
ATOM 6929 C CA . TYR B 1 418 ? -23.028 43.320 43.422 1.00 21.00 461 TYR B CA 1
ATOM 6930 C C . TYR B 1 418 ? -21.565 43.411 43.010 1.00 17.91 461 TYR B C 1
ATOM 6931 O O . TYR B 1 418 ? -21.224 44.164 42.096 1.00 16.90 461 TYR B O 1
ATOM 6940 N N . LYS B 1 419 ? -20.684 42.650 43.674 1.00 18.93 462 LYS B N 1
ATOM 6941 C CA . LYS B 1 419 ? -19.269 42.671 43.305 1.00 18.05 462 LYS B CA 1
ATOM 6942 C C . LYS B 1 419 ? -19.069 42.268 41.846 1.00 17.33 462 LYS B C 1
ATOM 6943 O O . LYS B 1 419 ? -18.221 42.843 41.151 1.00 16.23 462 LYS B O 1
ATOM 6949 N N . ILE B 1 420 ? -19.832 41.276 41.370 1.00 16.44 463 ILE B N 1
ATOM 6950 C CA . ILE B 1 420 ? -19.722 40.845 39.976 1.00 16.90 463 ILE B CA 1
ATOM 6951 C C . ILE B 1 420 ? -20.100 41.991 39.042 1.00 17.38 463 ILE B C 1
ATOM 6952 O O . ILE B 1 420 ? -19.388 42.297 38.073 1.00 13.64 463 ILE B O 1
ATOM 6957 N N . LEU B 1 421 ? -21.221 42.652 39.332 1.00 16.15 464 LEU B N 1
ATOM 6958 C CA . LEU B 1 421 ? -21.670 43.762 38.495 1.00 15.51 464 LEU B CA 1
ATOM 6959 C C . LEU B 1 421 ? -20.668 44.909 38.516 1.00 17.35 464 LEU B C 1
ATOM 6960 O O . LEU B 1 421 ? -20.336 45.474 37.463 1.00 16.82 464 LEU B O 1
ATOM 6965 N N . ALA B 1 422 ? -20.152 45.244 39.703 1.00 19.28 465 ALA B N 1
ATOM 6966 C CA . ALA B 1 422 ? -19.201 46.342 39.835 1.00 17.84 465 ALA B CA 1
ATOM 6967 C C . ALA B 1 422 ? -17.878 46.015 39.156 1.00 20.89 465 ALA B C 1
ATOM 6968 O O . ALA B 1 422 ? -17.244 46.897 38.568 1.00 19.31 465 ALA B O 1
ATOM 6970 N N . ALA B 1 423 ? -17.441 44.758 39.227 1.00 17.03 466 ALA B N 1
ATOM 6971 C CA . ALA B 1 423 ? -16.189 44.380 38.577 1.00 19.01 466 ALA B CA 1
ATOM 6972 C C . ALA B 1 423 ? -16.326 44.358 37.058 1.00 18.85 466 ALA B C 1
ATOM 6973 O O . ALA B 1 423 ? -15.430 44.823 36.339 1.00 19.33 466 ALA B O 1
ATOM 6975 N N . LEU B 1 424 ? -17.434 43.830 36.545 1.00 16.45 467 LEU B N 1
ATOM 6976 C CA . LEU B 1 424 ? -17.510 43.571 35.111 1.00 14.28 467 LEU B CA 1
ATOM 6977 C C . LEU B 1 424 ? -17.820 44.829 34.310 1.00 17.40 467 LEU B C 1
ATOM 6978 O O . LEU B 1 424 ? -17.195 45.066 33.277 1.00 17.92 467 LEU B O 1
ATOM 6983 N N . HIS B 1 425 ? -18.781 45.653 34.745 1.00 17.58 468 HIS B N 1
ATOM 6984 C CA . HIS B 1 425 ? -19.113 46.790 33.881 1.00 15.56 468 HIS B CA 1
ATOM 6985 C C . HIS B 1 425 ? -18.134 47.949 34.076 1.00 18.10 468 HIS B C 1
ATOM 6986 O O . HIS B 1 425 ? -17.928 48.398 35.209 1.00 17.26 468 HIS B O 1
ATOM 6993 N N . PRO B 1 426 ? -17.542 48.490 32.995 1.00 19.32 469 PRO B N 1
ATOM 6994 C CA . PRO B 1 426 ? -17.607 47.973 31.625 1.00 18.25 469 PRO B CA 1
ATOM 6995 C C . PRO B 1 426 ? -16.428 47.046 31.335 1.00 17.15 469 PRO B C 1
ATOM 6996 O O . PRO B 1 426 ? -15.371 47.209 31.968 1.00 16.67 469 PRO B O 1
ATOM 7000 N N . THR B 1 427 ? -16.587 46.090 30.426 1.00 14.92 470 THR B N 1
ATOM 7001 C CA . THR B 1 427 ? -15.468 45.248 30.017 1.00 14.65 470 THR B CA 1
ATOM 7002 C C . THR B 1 427 ? -14.740 45.887 28.848 1.00 14.98 470 THR B C 1
ATOM 7003 O O . THR B 1 427 ? -15.212 46.861 28.253 1.00 14.73 470 THR B O 1
ATOM 7007 N N . PRO B 1 428 ? -13.592 45.330 28.451 1.00 14.22 471 PRO B N 1
ATOM 7008 C CA . PRO B 1 428 ? -12.902 45.875 27.265 1.00 13.58 471 PRO B CA 1
ATOM 7009 C C . PRO B 1 428 ? -13.684 45.709 25.971 1.00 14.42 471 PRO B C 1
ATOM 7010 O O . PRO B 1 428 ? -13.274 46.279 24.951 1.00 15.31 471 PRO B O 1
ATOM 7014 N N . ALA B 1 429 ? -14.795 44.968 25.976 1.00 14.88 472 ALA B N 1
ATOM 7015 C CA . ALA B 1 429 ? -15.632 44.881 24.785 1.00 15.78 472 ALA B CA 1
ATOM 7016 C C . ALA B 1 429 ? -16.455 46.144 24.533 1.00 14.49 472 ALA B C 1
ATOM 7017 O O . ALA B 1 429 ? -17.024 46.281 23.437 1.00 15.64 472 ALA B O 1
ATOM 7019 N N . VAL B 1 430 ? -16.533 47.073 25.491 1.00 13.31 473 VAL B N 1
ATOM 7020 C CA . VAL B 1 430 ? -17.231 48.338 25.252 1.00 12.74 473 VAL B CA 1
ATOM 7021 C C . VAL B 1 430 ? -16.395 49.533 25.693 1.00 16.34 473 VAL B C 1
ATOM 7022 O O . VAL B 1 430 ? -16.764 50.683 25.426 1.00 17.04 473 VAL B O 1
ATOM 7026 N N . CYS B 1 431 ? -15.280 49.280 26.395 1.00 14.94 474 CYS B N 1
ATOM 7027 C CA . CYS B 1 431 ? -14.433 50.378 26.867 1.00 14.00 474 CYS B CA 1
ATOM 7028 C C . CYS B 1 431 ? -13.047 50.281 26.245 1.00 13.98 474 CYS B C 1
ATOM 7029 O O . CYS B 1 431 ? -12.811 50.856 25.176 1.00 14.41 474 CYS B O 1
ATOM 7032 N N . GLY B 1 432 ? -12.122 49.587 26.899 1.00 12.96 475 GLY B N 1
ATOM 7033 C CA . GLY B 1 432 ? -10.851 49.271 26.277 1.00 12.67 475 GLY B CA 1
ATOM 7034 C C . GLY B 1 432 ? -9.779 48.988 27.316 1.00 14.15 475 GLY B C 1
ATOM 7035 O O . GLY B 1 432 ? -10.062 48.795 28.495 1.00 16.30 475 GLY B O 1
ATOM 7036 N N . LEU B 1 433 ? -8.534 48.954 26.839 1.00 15.04 476 LEU B N 1
ATOM 7037 C CA . LEU B 1 433 ? -7.399 48.599 27.700 1.00 13.83 476 LEU B CA 1
ATOM 7038 C C . LEU B 1 433 ? -6.177 49.425 27.311 1.00 17.80 476 LEU B C 1
ATOM 7039 O O . LEU B 1 433 ? -5.854 49.510 26.113 1.00 15.07 476 LEU B O 1
ATOM 7044 N N . PRO B 1 434 ? -5.463 50.037 28.283 1.00 17.06 477 PRO B N 1
ATOM 7045 C CA . PRO B 1 434 ? -5.856 50.115 29.695 1.00 20.00 477 PRO B CA 1
ATOM 7046 C C . PRO B 1 434 ? -7.171 50.882 29.852 1.00 20.46 477 PRO B C 1
ATOM 7047 O O . PRO B 1 434 ? -7.459 51.787 29.067 1.00 20.78 477 PRO B O 1
ATOM 7051 N N . ALA B 1 435 ? -7.966 50.481 30.841 1.00 20.25 478 ALA B N 1
ATOM 7052 C CA . ALA B 1 435 ? -9.328 50.990 30.964 1.00 22.18 478 ALA B CA 1
ATOM 7053 C C . ALA B 1 435 ? -9.364 52.505 31.136 1.00 27.84 478 ALA B C 1
ATOM 7054 O O . ALA B 1 435 ? -10.225 53.177 30.554 1.00 25.04 478 ALA B O 1
ATOM 7056 N N . GLU B 1 436 ? -8.448 53.076 31.924 1.00 28.38 479 GLU B N 1
ATOM 7057 C CA . GLU B 1 436 ? -8.539 54.517 32.136 1.00 30.91 479 GLU B CA 1
ATOM 7058 C C . GLU B 1 436 ? -8.092 55.289 30.901 1.00 26.50 479 GLU B C 1
ATOM 7059 O O . GLU B 1 436 ? -8.719 56.287 30.534 1.00 31.43 479 GLU B O 1
ATOM 7065 N N . GLU B 1 437 ? -7.037 54.834 30.225 1.00 24.83 480 GLU B N 1
ATOM 7066 C CA . GLU B 1 437 ? -6.633 55.494 28.989 1.00 26.47 480 GLU B CA 1
ATOM 7067 C C . GLU B 1 437 ? -7.734 55.405 27.935 1.00 27.83 480 GLU B C 1
ATOM 7068 O O . GLU B 1 437 ? -7.967 56.364 27.189 1.00 25.51 480 GLU B O 1
ATOM 7074 N N . ALA B 1 438 ? -8.437 54.271 27.870 1.00 24.09 481 ALA B N 1
ATOM 7075 C CA . ALA B 1 438 ? -9.522 54.139 26.898 1.00 22.98 481 ALA B CA 1
ATOM 7076 C C . ALA B 1 438 ? -10.703 55.024 27.270 1.00 23.75 481 ALA B C 1
ATOM 7077 O O . ALA B 1 438 ? -11.274 55.703 26.407 1.00 22.93 481 ALA B O 1
ATOM 7079 N N . ARG B 1 439 ? -11.073 55.031 28.554 1.00 24.87 482 ARG B N 1
ATOM 7080 C CA . ARG B 1 439 ? -12.167 55.874 29.033 1.00 28.85 482 ARG B CA 1
ATOM 7081 C C . ARG B 1 439 ? -11.941 57.337 28.679 1.00 30.84 482 ARG B C 1
ATOM 7082 O O . ARG B 1 439 ? -12.861 58.025 28.216 1.00 30.42 482 ARG B O 1
ATOM 7090 N N . LEU B 1 440 ? -10.719 57.833 28.890 1.00 27.29 483 LEU B N 1
ATOM 7091 C CA . LEU B 1 440 ? -10.434 59.233 28.601 1.00 29.88 483 LEU B CA 1
ATOM 7092 C C . LEU B 1 440 ? -10.459 59.511 27.102 1.00 29.93 483 LEU B C 1
ATOM 7093 O O . LEU B 1 440 ? -10.905 60.582 26.677 1.00 34.78 483 LEU B O 1
ATOM 7098 N N . LEU B 1 441 ? -9.984 58.566 26.283 1.00 27.69 484 LEU B N 1
ATOM 7099 C CA . LEU B 1 441 ? -10.016 58.768 24.837 1.00 26.43 484 LEU B CA 1
ATOM 7100 C C . LEU B 1 441 ? -11.450 58.788 24.311 1.00 28.33 484 LEU B C 1
ATOM 7101 O O . LEU B 1 441 ? -11.781 59.586 23.424 1.00 25.19 484 LEU B O 1
ATOM 7106 N N . ILE B 1 442 ? -12.306 57.907 24.832 1.00 23.16 485 ILE B N 1
ATOM 7107 C CA . ILE B 1 442 ? -13.723 57.925 24.466 1.00 25.68 485 ILE B CA 1
ATOM 7108 C C . ILE B 1 442 ? -14.345 59.273 24.818 1.00 28.33 485 ILE B C 1
ATOM 7109 O O . ILE B 1 442 ? -15.062 59.876 24.010 1.00 27.38 485 ILE B O 1
ATOM 7114 N N . LYS B 1 443 ? -14.066 59.771 26.029 1.00 30.11 486 LYS B N 1
ATOM 7115 C CA . LYS B 1 443 ? -14.534 61.095 26.437 1.00 33.82 486 LYS B CA 1
ATOM 7116 C C . LYS B 1 443 ? -14.145 62.167 25.426 1.00 35.87 486 LYS B C 1
ATOM 7117 O O . LYS B 1 443 ? -14.963 63.017 25.057 1.00 34.52 486 LYS B O 1
ATOM 7123 N N . GLU B 1 444 ? -12.898 62.137 24.962 1.00 34.21 487 GLU B N 1
ATOM 7124 C CA . GLU B 1 444 ? -12.408 63.176 24.065 1.00 36.12 487 GLU B CA 1
ATOM 7125 C C . GLU B 1 444 ? -12.951 63.015 22.647 1.00 34.78 487 GLU B C 1
ATOM 7126 O O . GLU B 1 444 ? -13.341 64.003 22.016 1.00 37.32 487 GLU B O 1
ATOM 7132 N N . ILE B 1 445 ? -12.999 61.786 22.133 1.00 30.16 488 ILE B N 1
ATOM 7133 C CA . ILE B 1 445 ? -13.308 61.582 20.721 1.00 30.84 488 ILE B CA 1
ATOM 7134 C C . ILE B 1 445 ? -14.807 61.687 20.454 1.00 30.89 488 ILE B C 1
ATOM 7135 O O . ILE B 1 445 ? -15.227 62.232 19.426 1.00 28.27 488 ILE B O 1
ATOM 7140 N N . GLU B 1 446 ? -15.640 61.164 21.354 1.00 26.07 489 GLU B N 1
ATOM 7141 C CA . GLU B 1 446 ? -17.075 61.084 21.108 1.00 27.01 489 GLU B CA 1
ATOM 7142 C C . GLU B 1 446 ? -17.758 62.348 21.612 1.00 24.87 489 GLU B C 1
ATOM 7143 O O . GLU B 1 446 ? -17.598 62.728 22.773 1.00 26.82 489 GLU B O 1
ATOM 7149 N N . SER B 1 447 ? -18.507 63.006 20.733 1.00 24.60 490 SER B N 1
ATOM 7150 C CA . SER B 1 447 ? -19.200 64.232 21.100 1.00 22.44 490 SER B CA 1
ATOM 7151 C C . SER B 1 447 ? -20.595 63.984 21.638 1.00 27.15 490 SER B C 1
ATOM 7152 O O . SER B 1 447 ? -21.191 64.900 22.215 1.00 35.16 490 SER B O 1
ATOM 7155 N N . PHE B 1 448 ? -21.125 62.785 21.466 1.00 20.55 491 PHE B N 1
ATOM 7156 C CA . PHE B 1 448 ? -22.474 62.476 21.911 1.00 16.79 491 PHE B CA 1
ATOM 7157 C C . PHE B 1 448 ? -22.416 61.687 23.212 1.00 17.95 491 PHE B C 1
ATOM 7158 O O . PHE B 1 448 ? -21.377 61.158 23.604 1.00 17.64 491 PHE B O 1
ATOM 7166 N N . ASP B 1 449 ? -23.563 61.609 23.872 1.00 16.34 492 ASP B N 1
ATOM 7167 C CA . ASP B 1 449 ? -23.724 60.841 25.100 1.00 19.63 492 ASP B CA 1
ATOM 7168 C C . ASP B 1 449 ? -24.146 59.418 24.745 1.00 16.45 492 ASP B C 1
ATOM 7169 O O . ASP B 1 449 ? -25.151 59.223 24.053 1.00 17.53 492 ASP B O 1
ATOM 7174 N N . ARG B 1 450 ? -23.362 58.427 25.195 1.00 15.27 493 ARG B N 1
ATOM 7175 C CA . ARG B 1 450 ? -23.767 57.033 25.030 1.00 15.57 493 ARG B CA 1
ATOM 7176 C C . ARG B 1 450 ? -25.009 56.710 25.847 1.00 16.21 493 ARG B C 1
ATOM 7177 O O . ARG B 1 450 ? -25.784 55.818 25.469 1.00 14.32 493 ARG B O 1
ATOM 7185 N N . GLY B 1 451 ? -25.201 57.413 26.954 1.00 15.22 494 GLY B N 1
ATOM 7186 C CA . GLY B 1 451 ? -26.306 57.103 27.852 1.00 14.02 494 GLY B CA 1
ATOM 7187 C C . GLY B 1 451 ? -26.215 55.662 28.319 1.00 13.35 494 GLY B C 1
ATOM 7188 O O . GLY B 1 451 ? -25.203 55.220 28.874 1.00 14.20 494 GLY B O 1
ATOM 7189 N N . MET B 1 452 ? -27.275 54.896 28.091 1.00 15.43 495 MET B N 1
ATOM 7190 C CA . MET B 1 452 ? -27.271 53.495 28.474 1.00 15.17 495 MET B CA 1
ATOM 7191 C C . MET B 1 452 ? -26.852 52.559 27.344 1.00 15.79 495 MET B C 1
ATOM 7192 O O . MET B 1 452 ? -26.757 51.350 27.570 1.00 13.76 495 MET B O 1
ATOM 7197 N N . TYR B 1 453 ? -26.564 53.077 26.143 1.00 15.22 496 TYR B N 1
ATOM 7198 C CA . TYR B 1 453 ? -25.895 52.253 25.144 1.00 13.65 496 TYR B CA 1
ATOM 7199 C C . TYR B 1 453 ? -24.573 51.763 25.732 1.00 14.77 496 TYR B C 1
ATOM 7200 O O . TYR B 1 453 ? -23.853 52.532 26.369 1.00 14.92 496 TYR B O 1
ATOM 7209 N N . ALA B 1 454 ? -24.288 50.469 25.562 1.00 12.01 497 ALA B N 1
ATOM 7210 C CA . ALA B 1 454 ? -23.090 49.786 26.060 1.00 13.52 497 ALA B CA 1
ATOM 7211 C C . ALA B 1 454 ? -23.064 49.641 27.580 1.00 14.66 497 ALA B C 1
ATOM 7212 O O . ALA B 1 454 ? -22.034 49.227 28.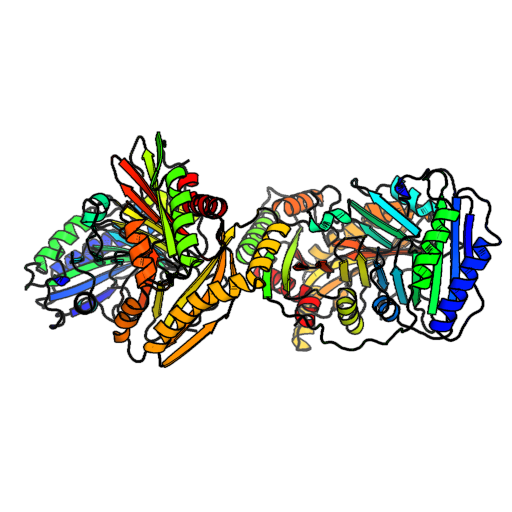138 1.00 13.74 497 ALA B O 1
ATOM 7214 N N . GLY B 1 455 ? -24.162 49.946 28.270 1.00 13.07 498 GLY B N 1
ATOM 7215 C CA . GLY B 1 455 ? -24.260 49.711 29.699 1.00 13.66 498 GLY B CA 1
ATOM 7216 C C . GLY B 1 455 ? -25.073 48.468 30.018 1.00 12.92 498 GLY B C 1
ATOM 7217 O O . GLY B 1 455 ? -25.710 47.879 29.140 1.00 13.16 498 GLY B O 1
ATOM 7218 N N . PRO B 1 456 ? -25.058 48.040 31.284 1.00 13.91 499 PRO B N 1
ATOM 7219 C CA . PRO B 1 456 ? -25.874 46.881 31.683 1.00 14.70 499 PRO B CA 1
ATOM 7220 C C . PRO B 1 456 ? -27.357 47.160 31.480 1.00 12.77 499 PRO B C 1
ATOM 7221 O O . PRO B 1 456 ? -27.850 48.247 31.786 1.00 13.43 499 PRO B O 1
ATOM 7225 N N . ILE B 1 457 ? -28.069 46.165 30.957 1.00 11.52 500 ILE B N 1
ATOM 7226 C CA . ILE B 1 457 ? -29.520 46.245 30.798 1.00 13.16 500 ILE B CA 1
ATOM 7227 C C . ILE B 1 457 ? -30.105 44.868 31.102 1.00 13.82 500 ILE B C 1
ATOM 7228 O O . ILE B 1 457 ? -29.649 43.856 30.559 1.00 13.09 500 ILE B O 1
ATOM 7233 N N . GLY B 1 458 ? -31.077 44.812 32.015 1.00 14.65 501 GLY B N 1
ATOM 7234 C CA . GLY B 1 458 ? -31.583 43.513 32.421 1.00 12.72 501 GLY B CA 1
ATOM 7235 C C . GLY B 1 458 ? -32.453 43.589 33.655 1.00 12.73 501 GLY B C 1
ATOM 7236 O O . GLY B 1 458 ? -33.332 44.449 33.724 1.00 14.14 501 GLY B O 1
ATOM 7237 N N . PHE B 1 459 ? -32.216 42.721 34.638 1.00 12.92 502 PHE B N 1
ATOM 7238 C CA . PHE B 1 459 ? -33.073 42.723 35.816 1.00 11.91 502 PHE B CA 1
ATOM 7239 C C . PHE B 1 459 ? -32.322 42.133 37.004 1.00 13.24 502 PHE B C 1
ATOM 7240 O O . PHE B 1 459 ? -31.420 41.298 36.843 1.00 12.40 502 PHE B O 1
ATOM 7248 N N . PHE B 1 460 ? -32.738 42.561 38.193 1.00 13.90 503 PHE B N 1
ATOM 7249 C CA . PHE B 1 460 ? -32.366 41.937 39.456 1.00 12.25 503 PHE B CA 1
ATOM 7250 C C . PHE B 1 460 ? -33.527 41.077 39.943 1.00 14.26 503 PHE B C 1
ATOM 7251 O O . PHE B 1 460 ? -34.685 41.501 39.874 1.00 12.71 503 PHE B O 1
ATOM 7259 N N . GLY B 1 461 ? -33.211 39.870 40.431 1.00 13.82 504 GLY B N 1
ATOM 7260 C CA . GLY B 1 461 ? -34.189 39.038 41.105 1.00 14.15 504 GLY B CA 1
ATOM 7261 C C . GLY B 1 461 ? -33.575 38.389 42.333 1.00 15.13 504 GLY B C 1
ATOM 7262 O O . GLY B 1 461 ? -32.363 38.412 42.525 1.00 16.21 504 GLY B O 1
ATOM 7263 N N . GLY B 1 462 ? -34.437 37.801 43.163 1.00 16.69 505 GLY B N 1
ATOM 7264 C CA . GLY B 1 462 ? -33.987 37.224 44.417 1.00 16.35 505 GLY B CA 1
ATOM 7265 C C . GLY B 1 462 ? -32.920 36.169 44.240 1.00 17.41 505 GLY B C 1
ATOM 7266 O O . GLY B 1 462 ? -31.810 36.300 44.765 1.00 25.04 505 GLY B O 1
ATOM 7267 N N . GLU B 1 463 ? -33.230 35.124 43.483 1.00 17.63 506 GLU B N 1
ATOM 7268 C CA . GLU B 1 463 ? -32.294 34.036 43.254 1.00 22.28 506 GLU B CA 1
ATOM 7269 C C . GLU B 1 463 ? -31.661 34.065 41.877 1.00 20.62 506 GLU B C 1
ATOM 7270 O O . GLU B 1 463 ? -30.787 33.239 41.599 1.00 20.87 506 GLU B O 1
ATOM 7276 N N . GLU B 1 464 ? -32.086 34.977 41.016 1.00 18.72 507 GLU B N 1
ATOM 7277 C CA . GLU B 1 464 ? -31.596 35.009 39.649 1.00 20.16 507 GLU B CA 1
ATOM 7278 C C . GLU B 1 464 ? -31.567 36.454 39.173 1.00 17.72 507 GLU B C 1
ATOM 7279 O O . GLU B 1 464 ? -32.515 37.199 39.408 1.00 16.90 507 GLU B O 1
ATOM 7285 N N . SER B 1 465 ? -30.473 36.849 38.514 1.00 15.78 508 SER B N 1
ATOM 7286 C CA . SER B 1 465 ? -30.373 38.147 37.860 1.00 16.19 508 SER B CA 1
ATOM 7287 C C . SER B 1 465 ? -29.655 37.944 36.538 1.00 15.13 508 SER B C 1
ATOM 7288 O O . SER B 1 465 ? -28.902 36.981 36.372 1.00 16.71 508 SER B O 1
ATOM 7291 N N . GLU B 1 466 ? -29.917 38.833 35.581 1.00 14.30 509 GLU B N 1
ATOM 7292 C CA . GLU B 1 466 ? -29.242 38.716 34.297 1.00 14.05 509 GLU B CA 1
ATOM 7293 C C . GLU B 1 466 ? -29.137 40.089 33.661 1.00 14.47 509 GLU B C 1
ATOM 7294 O O . GLU B 1 466 ? -30.102 40.865 33.656 1.00 12.24 509 GLU B O 1
ATOM 7300 N N . PHE B 1 467 ? -27.962 40.371 33.105 1.00 14.36 510 PHE B N 1
ATOM 7301 C CA . PHE B 1 467 ? -27.710 41.645 32.461 1.00 14.64 510 PHE B CA 1
ATOM 7302 C C . PHE B 1 467 ? -27.074 41.406 31.110 1.00 13.30 510 PHE B C 1
ATOM 7303 O O . PHE B 1 467 ? -26.069 40.688 31.001 1.00 15.52 510 PHE B O 1
ATOM 7311 N N . ALA B 1 468 ? -27.693 41.979 30.085 1.00 13.65 511 ALA B N 1
ATOM 7312 C CA . ALA B 1 468 ? -27.081 42.093 28.775 1.00 13.04 511 ALA B CA 1
ATOM 7313 C C . ALA B 1 468 ? -26.217 43.343 28.727 1.00 13.45 511 ALA B C 1
ATOM 7314 O O . ALA B 1 468 ? -26.290 44.219 29.591 1.00 13.79 511 ALA B O 1
ATOM 7316 N N . VAL B 1 469 ? -25.393 43.429 27.691 1.00 14.02 512 VAL B N 1
ATOM 7317 C CA . VAL B 1 469 ? -24.706 44.667 27.364 1.00 12.88 512 VAL B CA 1
ATOM 7318 C C . VAL B 1 469 ? -25.565 45.381 26.327 1.00 11.53 512 VAL B C 1
ATOM 7319 O O . VAL B 1 469 ? -25.878 44.810 25.279 1.00 14.43 512 VAL B O 1
ATOM 7323 N N . GLY B 1 470 ? -25.972 46.612 26.637 1.00 11.09 513 GLY B N 1
ATOM 7324 C CA . GLY B 1 470 ? -26.935 47.335 25.828 1.00 12.17 513 GLY B CA 1
ATOM 7325 C C . GLY B 1 470 ? -26.398 47.905 24.531 1.00 12.83 513 GLY B C 1
ATOM 7326 O O . GLY B 1 470 ? -26.676 49.059 24.197 1.00 14.25 513 GLY B O 1
ATOM 7327 N N . ILE B 1 471 ? -25.626 47.110 23.795 1.00 11.85 514 ILE B N 1
ATOM 7328 C CA . ILE B 1 471 ? -25.240 47.475 22.433 1.00 12.79 514 ILE B CA 1
ATOM 7329 C C . ILE B 1 471 ? -26.411 47.097 21.531 1.00 14.44 514 ILE B C 1
ATOM 7330 O O . ILE B 1 471 ? -27.446 46.641 22.026 1.00 14.30 514 ILE B O 1
ATOM 7335 N N . ARG B 1 472 ? -26.268 47.284 20.209 1.00 13.11 515 ARG B N 1
ATOM 7336 C CA . ARG B 1 472 ? -27.318 46.927 19.240 1.00 12.84 515 ARG B CA 1
ATOM 7337 C C . ARG B 1 472 ? -28.661 47.538 19.622 1.00 13.61 515 ARG B C 1
ATOM 7338 O O . ARG B 1 472 ? -29.701 46.879 19.615 1.00 13.87 515 ARG B O 1
ATOM 7346 N N . SER B 1 473 ? -28.633 48.816 19.955 1.00 14.90 516 SER B N 1
ATOM 7347 C CA . SER B 1 473 ? -29.755 49.443 20.626 1.00 14.26 516 SER B CA 1
ATOM 7348 C C . SER B 1 473 ? -30.067 50.780 19.972 1.00 16.58 516 SER B C 1
ATOM 7349 O O . SER B 1 473 ? -29.287 51.309 19.177 1.00 15.59 516 SER B O 1
ATOM 7352 N N . ALA B 1 474 ? -31.213 51.345 20.348 1.00 16.74 517 ALA B N 1
ATOM 7353 C CA . ALA B 1 474 ? -31.659 52.603 19.770 1.00 13.91 517 ALA B CA 1
ATOM 7354 C C . ALA B 1 474 ? -32.467 53.363 20.808 1.00 16.79 517 ALA B C 1
ATOM 7355 O O . ALA B 1 474 ? -33.116 52.763 21.669 1.00 16.21 517 ALA B O 1
ATOM 7357 N N . LEU B 1 475 ? -32.395 54.684 20.744 1.00 14.77 518 LEU B N 1
ATOM 7358 C CA . LEU B 1 475 ? -33.240 55.549 21.557 1.00 13.78 518 LEU B CA 1
ATOM 7359 C C . LEU B 1 475 ? -34.309 56.130 20.640 1.00 16.79 518 LEU B C 1
ATOM 7360 O O . LEU B 1 475 ? -33.986 56.824 19.673 1.00 16.44 518 LEU B O 1
ATOM 7365 N N . VAL B 1 476 ? -35.574 55.822 20.923 1.00 15.13 519 VAL B N 1
ATOM 7366 C CA . VAL B 1 476 ? -36.675 56.136 20.006 1.00 15.59 519 VAL B CA 1
ATOM 7367 C C . VAL B 1 476 ? -37.481 57.269 20.623 1.00 16.25 519 VAL B C 1
ATOM 7368 O O . VAL B 1 476 ? -38.130 57.078 21.656 1.00 15.02 519 VAL B O 1
ATOM 7372 N N . GLU B 1 477 ? -37.470 58.445 19.995 1.00 18.18 520 GLU B N 1
ATOM 7373 C CA . GLU B 1 477 ? -38.031 59.650 20.599 1.00 19.41 520 GLU B CA 1
ATOM 7374 C C . GLU B 1 477 ? -39.182 60.165 19.756 1.00 18.27 520 GLU B C 1
ATOM 7375 O O . GLU B 1 477 ? -39.005 60.437 18.565 1.00 19.52 520 GLU B O 1
ATOM 7381 N N . LYS B 1 478 ? -40.343 60.342 20.387 1.00 19.62 521 LYS B N 1
ATOM 7382 C CA . LYS B 1 478 ? -41.484 60.929 19.694 1.00 23.12 521 LYS B CA 1
ATOM 7383 C C . LYS B 1 478 ? -41.163 62.346 19.238 1.00 21.60 521 LYS B C 1
ATOM 7384 O O . LYS B 1 478 ? -40.422 63.084 19.894 1.00 21.38 521 LYS B O 1
ATOM 7390 N N . GLY B 1 479 ? -41.736 62.726 18.094 1.00 25.30 522 GLY B N 1
ATOM 7391 C CA . GLY B 1 479 ? -41.511 64.051 17.563 1.00 23.60 522 GLY B CA 1
ATOM 7392 C C . GLY B 1 479 ? -40.102 64.303 17.103 1.00 27.87 522 GLY B C 1
ATOM 7393 O O . GLY B 1 479 ? -39.702 65.460 16.974 1.00 31.12 522 GLY B O 1
ATOM 7394 N N . LEU B 1 480 ? -39.329 63.243 16.864 1.00 24.67 523 LEU B N 1
ATOM 7395 C CA . LEU B 1 480 ? -37.940 63.378 16.445 1.00 25.40 523 LEU B CA 1
ATOM 7396 C C . LEU B 1 480 ? -37.565 62.240 15.502 1.00 25.30 523 LEU B C 1
ATOM 7397 O O . LEU B 1 480 ? -37.421 62.441 14.290 1.00 22.40 523 LEU B O 1
ATOM 7402 N N . GLY B 1 481 ? -37.437 61.034 16.037 1.00 20.17 524 GLY B N 1
ATOM 7403 C CA . GLY B 1 481 ? -37.044 59.905 15.217 1.00 19.15 524 GLY B CA 1
ATOM 7404 C C . GLY B 1 481 ? -36.370 58.838 16.055 1.00 20.45 524 GLY B C 1
ATOM 7405 O O . GLY B 1 481 ? -36.989 58.295 16.979 1.00 20.71 524 GLY B O 1
ATOM 7406 N N . ALA B 1 482 ? -35.108 58.535 15.761 1.00 17.50 525 ALA B N 1
ATOM 7407 C CA . ALA B 1 482 ? -34.383 57.554 16.554 1.00 17.26 525 ALA B CA 1
ATOM 7408 C C . ALA B 1 482 ? -32.892 57.847 16.503 1.00 17.08 525 ALA B C 1
ATOM 7409 O O . ALA B 1 482 ? -32.378 58.366 15.510 1.00 17.98 525 ALA B O 1
ATOM 7411 N N . LEU B 1 483 ? -32.214 57.512 17.598 1.00 14.30 526 LEU B N 1
ATOM 7412 C CA . LEU B 1 483 ? -30.760 57.496 17.680 1.00 15.81 526 LEU B CA 1
ATOM 7413 C C . LEU B 1 483 ? -30.324 56.040 17.723 1.00 15.97 526 LEU B C 1
ATOM 7414 O O . LEU B 1 483 ? -30.736 55.305 18.622 1.00 16.38 526 LEU B O 1
ATOM 7419 N N . ILE B 1 484 ? -29.499 55.619 16.767 1.00 14.67 527 ILE B N 1
ATOM 7420 C CA . ILE B 1 484 ? -29.138 54.209 16.617 1.00 14.70 527 ILE B CA 1
ATOM 7421 C C . ILE B 1 484 ? -27.635 54.073 16.836 1.00 16.49 527 ILE B C 1
ATOM 7422 O O . ILE B 1 484 ? -26.844 54.735 16.152 1.00 18.16 527 ILE B O 1
ATOM 7427 N N . TYR B 1 485 ? -27.235 53.208 17.770 1.00 14.65 528 TYR B N 1
ATOM 7428 C CA . TYR B 1 485 ? -25.858 53.196 18.254 1.00 13.46 528 TYR B CA 1
ATOM 7429 C C . TYR B 1 485 ? -25.073 51.963 17.820 1.00 15.27 528 TYR B C 1
ATOM 7430 O O . TYR B 1 485 ? -25.594 50.845 17.801 1.00 15.08 528 TYR B O 1
ATOM 7439 N N . ALA B 1 486 ? -23.792 52.168 17.522 1.00 14.33 529 ALA B N 1
ATOM 7440 C CA . ALA B 1 486 ? -22.899 51.048 17.262 1.00 15.34 529 ALA B CA 1
ATOM 7441 C C . ALA B 1 486 ? -21.476 51.493 17.550 1.00 15.39 529 ALA B C 1
ATOM 7442 O O . ALA B 1 486 ? -21.178 52.688 17.603 1.00 15.81 529 ALA B O 1
ATOM 7444 N N . GLY B 1 487 ? -20.605 50.510 17.734 1.00 14.17 530 GLY B N 1
ATOM 7445 C CA . GLY B 1 487 ? -19.215 50.776 18.059 1.00 14.72 530 GLY B CA 1
ATOM 7446 C C . GLY B 1 487 ? -18.378 49.607 17.601 1.00 13.81 530 GLY B C 1
ATOM 7447 O O . GLY B 1 487 ? -18.901 48.531 17.304 1.00 14.78 530 GLY B O 1
ATOM 7448 N N . THR B 1 488 ? -17.064 49.835 17.507 1.00 14.78 531 THR B N 1
ATOM 7449 C CA . THR B 1 488 ? -16.143 48.766 17.151 1.00 12.46 531 THR B CA 1
ATOM 7450 C C . THR B 1 488 ? -14.895 48.908 18.000 1.00 13.31 531 THR B C 1
ATOM 7451 O O . THR B 1 488 ? -14.585 49.993 18.503 1.00 13.60 531 THR B O 1
ATOM 7455 N N . GLY B 1 489 ? -14.176 47.800 18.132 1.00 13.61 532 GLY B N 1
ATOM 7456 C CA . GLY B 1 489 ? -12.919 47.801 18.859 1.00 12.87 532 GLY B CA 1
ATOM 7457 C C . GLY B 1 489 ? -11.778 48.206 17.947 1.00 12.77 532 GLY B C 1
ATOM 7458 O O . GLY B 1 489 ? -11.508 47.534 16.951 1.00 17.57 532 GLY B O 1
ATOM 7459 N N . ILE B 1 490 ? -11.117 49.308 18.270 1.00 14.06 533 ILE B N 1
ATOM 7460 C CA . ILE B 1 490 ? -9.937 49.760 17.538 1.00 14.55 533 ILE B CA 1
ATOM 7461 C C . ILE B 1 490 ? -8.706 49.218 18.254 1.00 15.89 533 ILE B C 1
ATOM 7462 O O . ILE B 1 490 ? -8.515 49.473 19.450 1.00 16.26 533 ILE B O 1
ATOM 7467 N N . VAL B 1 491 ? -7.891 48.446 17.530 1.00 15.34 534 VAL B N 1
ATOM 7468 C CA . VAL B 1 491 ? -6.644 47.884 18.034 1.00 13.98 534 VAL B CA 1
ATOM 7469 C C . VAL B 1 491 ? -5.559 48.164 16.998 1.00 17.78 534 VAL B C 1
ATOM 7470 O O . VAL B 1 491 ? -5.841 48.670 15.916 1.00 17.83 534 VAL B O 1
ATOM 7474 N N . ALA B 1 492 ? -4.317 47.817 17.333 1.00 19.11 535 ALA B N 1
ATOM 7475 C CA . ALA B 1 492 ? -3.228 47.952 16.364 1.00 19.66 535 ALA B CA 1
ATOM 7476 C C . ALA B 1 492 ? -3.633 47.324 15.037 1.00 23.72 535 ALA B C 1
ATOM 7477 O O . ALA B 1 492 ? -4.126 46.198 14.995 1.00 22.34 535 ALA B O 1
ATOM 7479 N N . GLY B 1 493 ? -3.486 48.074 13.954 1.00 22.52 536 GLY B N 1
ATOM 7480 C CA . GLY B 1 493 ? -3.793 47.519 12.651 1.00 24.21 536 GLY B CA 1
ATOM 7481 C C . GLY B 1 493 ? -5.241 47.579 12.203 1.00 24.21 536 GLY B C 1
ATOM 7482 O O . GLY B 1 493 ? -5.532 47.139 11.083 1.00 22.29 536 GLY B O 1
ATOM 7483 N N . SER B 1 494 ? -6.167 48.077 13.030 1.00 21.93 537 SER B N 1
ATOM 7484 C CA . SER B 1 494 ? -7.528 48.294 12.545 1.00 20.26 537 SER B CA 1
ATOM 7485 C C . SER B 1 494 ? -7.525 49.246 11.352 1.00 21.39 537 SER B C 1
ATOM 7486 O O . SER B 1 494 ? -6.759 50.211 11.307 1.00 22.33 537 SER B O 1
ATOM 7489 N N . ASP B 1 495 ? -8.400 48.966 10.387 1.00 20.45 538 ASP B N 1
ATOM 7490 C CA . ASP B 1 495 ? -8.524 49.766 9.172 1.00 25.84 538 ASP B CA 1
ATOM 7491 C C . ASP B 1 495 ? -9.742 50.674 9.278 1.00 23.04 538 ASP B C 1
ATOM 7492 O O . ASP B 1 495 ? -10.864 50.161 9.396 1.00 20.18 538 ASP B O 1
ATOM 7497 N N . PRO B 1 496 ? -9.586 52.001 9.244 1.00 21.63 539 PRO B N 1
ATOM 7498 C CA . PRO B 1 496 ? -10.755 52.882 9.446 1.00 24.03 539 PRO B CA 1
ATOM 7499 C C . PRO B 1 496 ? -11.916 52.603 8.501 1.00 25.05 539 PRO B C 1
ATOM 7500 O O . PRO B 1 496 ? -13.079 52.680 8.923 1.00 21.06 539 PRO B O 1
ATOM 7504 N N . SER B 1 497 ? -11.636 52.284 7.233 1.00 21.66 540 SER B N 1
ATOM 7505 C CA . SER B 1 497 ? -12.713 51.995 6.288 1.00 22.07 540 SER B CA 1
ATOM 7506 C C . SER B 1 497 ? -13.493 50.747 6.693 1.00 23.15 540 SER B C 1
ATOM 7507 O O . SER B 1 497 ? -14.731 50.735 6.637 1.00 21.21 540 SER B O 1
ATOM 7510 N N . SER B 1 498 ? -12.789 49.687 7.107 1.00 22.44 541 SER B N 1
ATOM 7511 C CA . SER B 1 498 ? -13.460 48.450 7.501 1.00 23.71 541 SER B CA 1
ATOM 7512 C C . SER B 1 498 ? -14.280 48.649 8.770 1.00 19.19 541 SER B C 1
ATOM 7513 O O . SER B 1 498 ? -15.368 48.081 8.907 1.00 19.42 541 SER B O 1
ATOM 7516 N N . GLU B 1 499 ? -13.758 49.445 9.707 1.00 19.76 542 GLU B N 1
ATOM 7517 C CA . GLU B 1 499 ? -14.461 49.705 10.963 1.00 19.51 542 GLU B CA 1
ATOM 7518 C C . GLU B 1 499 ? -15.723 50.526 10.728 1.00 19.59 542 GLU B C 1
ATOM 7519 O O . GLU B 1 499 ? -16.769 50.256 11.332 1.00 16.80 542 GLU B O 1
ATOM 7525 N N . TRP B 1 500 ? -15.650 51.519 9.836 1.00 19.01 543 TRP B N 1
ATOM 7526 C CA . TRP B 1 500 ? -16.840 52.284 9.467 1.00 21.54 543 TRP B CA 1
ATOM 7527 C C . TRP B 1 500 ? -17.905 51.378 8.856 1.00 18.18 543 TRP B C 1
ATOM 7528 O O . TRP B 1 500 ? -19.083 51.444 9.229 1.00 18.81 543 TRP B O 1
ATOM 7539 N N . ASN B 1 501 ? -17.498 50.506 7.930 1.00 17.51 544 ASN B N 1
ATOM 7540 C CA . ASN B 1 501 ? -18.415 49.527 7.356 1.00 20.56 544 ASN B CA 1
ATOM 7541 C C . ASN B 1 501 ? -19.032 48.638 8.431 1.00 19.60 544 ASN B C 1
ATOM 7542 O O . ASN B 1 501 ? -20.219 48.291 8.360 1.00 19.27 544 ASN B O 1
ATOM 7547 N N . GLU B 1 502 ? -18.227 48.229 9.416 1.00 16.76 545 GLU B N 1
ATOM 7548 C CA . GLU B 1 502 ? -18.741 47.400 10.504 1.00 16.46 545 GLU B CA 1
ATOM 7549 C C . GLU B 1 502 ? -19.816 48.128 11.307 1.00 14.19 545 GLU B C 1
ATOM 7550 O O . GLU B 1 502 ? -20.789 47.505 11.750 1.00 16.15 545 GLU B O 1
ATOM 7556 N N . LEU B 1 503 ? -19.648 49.436 11.535 1.00 14.52 546 LEU B N 1
ATOM 7557 C CA . LEU B 1 503 ? -20.699 50.202 12.210 1.00 15.04 546 LEU B CA 1
ATOM 7558 C C . LEU B 1 503 ? -22.009 50.121 11.437 1.00 16.23 546 LEU B C 1
ATOM 7559 O O . LEU B 1 503 ? -23.079 49.930 12.027 1.00 14.72 546 LEU B O 1
ATOM 7564 N N . ASP B 1 504 ? -21.937 50.269 10.112 1.00 15.84 547 ASP B N 1
ATOM 7565 C CA . ASP B 1 504 ? -23.139 50.173 9.285 1.00 16.80 547 ASP B CA 1
ATOM 7566 C C . ASP B 1 504 ? -23.758 48.786 9.377 1.00 16.90 547 ASP B C 1
ATOM 7567 O O . ASP B 1 504 ? -24.986 48.649 9.432 1.00 17.35 547 ASP B O 1
ATOM 7572 N N . LEU B 1 505 ? -22.927 47.739 9.384 1.00 16.13 548 LEU B N 1
ATOM 7573 C CA . LEU B 1 505 ? -23.458 46.387 9.537 1.00 18.71 548 LEU B CA 1
ATOM 7574 C C . LEU B 1 505 ? -24.168 46.232 10.874 1.00 17.78 548 LEU B C 1
ATOM 7575 O O . LEU B 1 505 ? -25.239 45.621 10.954 1.00 19.05 548 LEU B O 1
ATOM 7580 N N . LYS B 1 506 ? -23.589 46.796 11.935 1.00 16.79 549 LYS B N 1
ATOM 7581 C CA . LYS B 1 506 ? -24.138 46.598 13.271 1.00 15.83 549 LYS B CA 1
ATOM 7582 C C . LYS B 1 506 ? -25.481 47.300 13.467 1.00 18.39 549 LYS B C 1
ATOM 7583 O O . LYS B 1 506 ? -26.308 46.816 14.248 1.00 18.47 549 LYS B O 1
ATOM 7589 N N . ILE B 1 507 ? -25.738 48.419 12.777 1.00 16.15 550 ILE B N 1
ATOM 7590 C CA . ILE B 1 507 ? -27.027 49.088 12.937 1.00 19.04 550 ILE B CA 1
ATOM 7591 C C . ILE B 1 507 ? -28.048 48.649 11.898 1.00 18.87 550 ILE B C 1
ATOM 7592 O O . ILE B 1 507 ? -29.194 49.121 11.930 1.00 18.47 550 ILE B O 1
ATOM 7597 N N . SER B 1 508 ? -27.685 47.742 10.992 1.00 17.97 551 SER B N 1
ATOM 7598 C CA . SER B 1 508 ? -28.572 47.496 9.858 1.00 21.03 551 SER B CA 1
ATOM 7599 C C . SER B 1 508 ? -29.860 46.773 10.246 1.00 22.15 551 SER B C 1
ATOM 7600 O O . SER B 1 508 ? -30.841 46.873 9.508 1.00 21.87 551 SER B O 1
ATOM 7603 N N . GLN B 1 509 ? -29.901 46.056 11.375 1.00 19.41 552 GLN B N 1
ATOM 7604 C CA . GLN B 1 509 ? -31.179 45.484 11.791 1.00 20.65 552 GLN B CA 1
ATOM 7605 C C . GLN B 1 509 ? -32.224 46.573 12.021 1.00 19.08 552 GLN B C 1
ATOM 7606 O O . GLN B 1 509 ? -33.419 46.341 11.793 1.00 17.98 552 GLN B O 1
ATOM 7612 N N . PHE B 1 510 ? -31.792 47.764 12.451 1.00 16.53 553 PHE B N 1
ATOM 7613 C CA . PHE B 1 510 ? -32.695 48.900 12.607 1.00 16.38 553 PHE B CA 1
ATOM 7614 C C . PHE B 1 510 ? -32.937 49.619 11.282 1.00 19.18 553 PHE B C 1
ATOM 7615 O O . PHE B 1 510 ? -34.085 49.934 10.947 1.00 21.55 553 PHE B O 1
ATOM 7623 N N . THR B 1 511 ? -31.872 49.926 10.532 1.00 19.12 554 THR B N 1
ATOM 7624 C CA . THR B 1 511 ? -32.063 50.722 9.319 1.00 22.57 554 THR B CA 1
ATOM 7625 C C . THR B 1 511 ? -32.823 49.948 8.249 1.00 27.64 554 THR B C 1
ATOM 7626 O O . THR B 1 511 ? -33.573 50.548 7.469 1.00 28.23 554 THR B O 1
ATOM 7630 N N . LYS B 1 512 ? -32.661 48.625 8.194 1.00 21.83 555 LYS B N 1
ATOM 7631 C CA . LYS B 1 512 ? -33.360 47.862 7.163 1.00 28.17 555 LYS B CA 1
ATOM 7632 C C . LYS B 1 512 ? -34.825 47.618 7.510 1.00 27.15 555 LYS B C 1
ATOM 7633 O O . LYS B 1 512 ? -35.669 47.557 6.608 1.00 31.73 555 LYS B O 1
ATOM 7639 N N . SER B 1 513 ? -35.154 47.489 8.790 1.00 26.62 556 SER B N 1
ATOM 7640 C CA . SER B 1 513 ? -36.536 47.245 9.185 1.00 25.37 556 SER B CA 1
ATOM 7641 C C . SER B 1 513 ? -37.380 48.510 9.173 1.00 29.99 556 SER B C 1
ATOM 7642 O O . SER B 1 513 ? -38.604 48.423 9.036 1.00 33.51 556 SER B O 1
ATOM 7645 N N . ILE B 1 514 ? -36.763 49.683 9.317 1.00 30.47 557 ILE B N 1
ATOM 7646 C CA . ILE B 1 514 ? -37.513 50.924 9.177 1.00 34.14 557 ILE B CA 1
ATOM 7647 C C . ILE B 1 514 ? -37.751 51.252 7.709 1.00 36.47 557 ILE B C 1
ATOM 7648 O O . ILE B 1 514 ? -38.687 51.998 7.393 1.00 42.74 557 ILE B O 1
ATOM 7653 N N . GLU B 1 515 ? -36.957 50.673 6.808 1.00 38.24 558 GLU B N 1
ATOM 7654 C CA . GLU B 1 515 ? -36.983 50.971 5.373 1.00 43.59 558 GLU B CA 1
ATOM 7655 C C . GLU B 1 515 ? -36.885 52.475 5.114 1.00 47.27 558 GLU B C 1
ATOM 7656 O O . GLU B 1 515 ? -35.787 53.032 5.023 1.00 50.27 558 GLU B O 1
#

Organism: Arabidopsis thaliana (NCBI:txid3702)

Sequence (987 aa):
SMNGCDGDFKTPLGTVETRTMTAVLSPAAATERLISAVSELKSQPPSFSSGVVRLQVPIDQQIGAIDWLQAQNEIQPRCFFSRRSDVGRPDLLLRNLVSVAGIGSAVFFRDLDPFSHDDWRSIRRFLSSTSPLIRAYGGMRFDPNGKIAVEWEPFGAFYFSVPQVEFNEFGGSSMLAATIAWDDELSWTLENAIEALQETMLQVSSVVMKLRNRSLGVSVLSKNHVPTKGAYFPAVEKALEMINQKSSPLNRVVLARNSRIITDTDIDPIAWLAQLQREGHDAYQFCLQPPGAPAFIGNTPERLFQRTQLGVCSEALAATRPRAASSARDMEIERDLLTSPKDDLEFSIVRENIREKLNGICDRVVVKPQKTVRKLARVQHLYSQLAGRLTKEDDEYKILAALHPTPAVCGLPAEEARLLIKEIESFDRGMYAGPIGFFGGEESEFAVGIRSALVEKGLGALIYAGTGIVAGSDPSSEWNELDLKISQFTKSIESMNGCDGDFKTPLGTVETRTMTAVLSPAAATERLISAVSELKSQPPSFSSGVVRLQVPIDQQIGAIDWLQAQNEIQPRCFFSRRSDVGRPDLLLNLVSVAGIGSAVFFRDLDPFSHDDWRSIRRFLSSTSPLIRAYGGMRFDPNGKIAVEWEPFGAFYFSVPQVEFNEFGGSSMLAATIAWDDELSWTLENAIEALQETMLQVSSVVMKLRNRSLGVSVLSKNHVPTKGAYFPAVEKALEMINQKSSPLNRVVLARNSRIITDTDIDPIAWLAQLQREGHDAYQFCLQPPGAPAFIGNTPERLFQRTQLGVCSEALAATRPRAASSARDMEIERDLLTSPKDDLEFSIVRENIREKLNGICDRVVVKPQKTVRKLARVQHLYSQLAGRLTKEDDEYKILAALHPTPAVCGLPAEEARLLIKEIESFDRGMYAGPIGFFGGEESEFAVGIRSALVEKGLGALIYAGTGIVAGSDPSSEWNELDLKISQFTKSIE